Protein AF-0000000066019952 (afdb_homodimer)

Radius of gyration: 29.84 Å; Cα contacts (8 Å, |Δi|>4): 2254; chains: 2; bounding box: 60×92×71 Å

pLDDT: mean 93.4, std 7.54, range [57.66, 98.94]

Organism: Eubacterium limosum (NCBI:txid1736)

Structure (mmCIF, N/CA/C/O backbone):
data_AF-0000000066019952-model_v1
#
loop_
_entity.id
_entity.type
_entity.pdbx_description
1 polymer 'Proline betaine:corrinoid methyltransferase'
#
loop_
_atom_site.group_PDB
_atom_site.id
_atom_site.type_symbol
_atom_site.label_atom_id
_atom_site.label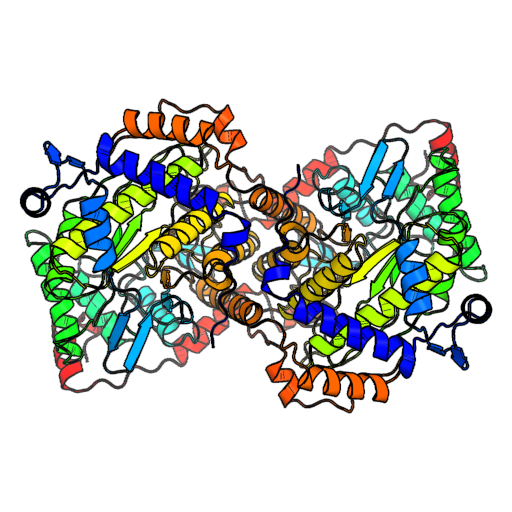_alt_id
_atom_site.label_comp_id
_atom_site.label_asym_id
_atom_site.label_entity_id
_atom_site.label_seq_id
_atom_site.pdbx_PDB_ins_code
_atom_site.Cartn_x
_atom_site.Cartn_y
_atom_site.Cartn_z
_atom_site.occupancy
_atom_site.B_iso_or_equiv
_atom_site.auth_seq_id
_atom_site.auth_comp_id
_atom_site.auth_asym_id
_atom_site.auth_atom_id
_atom_site.pdbx_PDB_model_num
ATOM 1 N N . MET A 1 1 ? 21.922 -4.77 -3.721 1 79 1 MET A N 1
ATOM 2 C CA . MET A 1 1 ? 21.375 -5.801 -2.84 1 79 1 MET A CA 1
ATOM 3 C C . MET A 1 1 ? 19.922 -5.516 -2.492 1 79 1 MET A C 1
ATOM 5 O O . MET A 1 1 ? 19.547 -4.371 -2.229 1 79 1 MET A O 1
ATOM 9 N N . TYR A 1 2 ? 19.047 -6.512 -2.641 1 90.12 2 TYR A N 1
ATOM 10 C CA . TYR A 1 2 ? 17.641 -6.367 -2.289 1 90.12 2 TYR A CA 1
ATOM 11 C C . TYR A 1 2 ? 17.453 -6.402 -0.777 1 90.12 2 TYR A C 1
ATOM 13 O O . TYR A 1 2 ? 17.969 -7.293 -0.099 1 90.12 2 TYR A O 1
ATOM 21 N N . VAL A 1 3 ? 16.766 -5.434 -0.29 1 92.62 3 VAL A N 1
ATOM 22 C CA . VAL A 1 3 ? 16.562 -5.352 1.153 1 92.62 3 VAL A CA 1
ATOM 23 C C . VAL A 1 3 ? 15.367 -6.203 1.562 1 92.62 3 VAL A C 1
ATOM 25 O O . VAL A 1 3 ? 14.273 -6.035 1.022 1 92.62 3 VAL A O 1
ATOM 28 N N . ASN A 1 4 ? 15.594 -7.074 2.48 1 92.88 4 ASN A N 1
ATOM 29 C CA . ASN A 1 4 ? 14.5 -7.898 2.986 1 92.88 4 ASN A CA 1
ATOM 30 C C . ASN A 1 4 ? 13.758 -7.207 4.125 1 92.88 4 ASN A C 1
ATOM 32 O O . ASN A 1 4 ? 14.109 -7.367 5.293 1 92.88 4 ASN A O 1
ATOM 36 N N . ARG A 1 5 ? 12.68 -6.602 3.85 1 93.44 5 ARG A N 1
ATOM 37 C CA . ARG A 1 5 ? 11.961 -5.801 4.836 1 93.44 5 ARG A CA 1
ATOM 38 C C . ARG A 1 5 ? 11.086 -6.68 5.723 1 93.44 5 ARG A C 1
ATOM 40 O O . ARG A 1 5 ? 10.891 -6.379 6.902 1 93.44 5 ARG A O 1
ATOM 47 N N . ARG A 1 6 ? 10.508 -7.766 5.145 1 94.25 6 ARG A N 1
ATOM 48 C CA . ARG A 1 6 ? 9.758 -8.789 5.867 1 94.25 6 ARG A CA 1
ATOM 49 C C . ARG A 1 6 ? 8.586 -8.172 6.629 1 94.25 6 ARG A C 1
ATOM 51 O O . ARG A 1 6 ? 8.43 -8.406 7.828 1 94.25 6 ARG A O 1
ATOM 58 N N . PHE A 1 7 ? 7.723 -7.434 5.945 1 95.38 7 PHE A N 1
ATOM 59 C CA . PHE A 1 7 ? 6.574 -6.773 6.551 1 95.38 7 PHE A CA 1
ATOM 60 C C . PHE A 1 7 ? 5.656 -7.789 7.223 1 95.38 7 PHE A C 1
ATOM 62 O O . PHE A 1 7 ? 4.926 -7.453 8.156 1 95.38 7 PHE A O 1
ATOM 69 N N . TYR A 1 8 ? 5.758 -9.039 6.836 1 94.19 8 TYR A N 1
ATOM 70 C CA . TYR A 1 8 ? 4.871 -10.055 7.395 1 94.19 8 TYR A CA 1
ATOM 71 C C . TYR A 1 8 ? 5.117 -10.227 8.891 1 94.19 8 TYR A C 1
ATOM 73 O O . TYR A 1 8 ? 4.203 -10.594 9.633 1 94.19 8 TYR A O 1
ATOM 81 N N . ASP A 1 9 ? 6.34 -9.883 9.383 1 94.69 9 ASP A N 1
ATOM 82 C CA . ASP A 1 9 ? 6.676 -10.008 10.797 1 94.69 9 ASP A CA 1
ATOM 83 C C . ASP A 1 9 ? 5.793 -9.102 11.648 1 94.69 9 ASP A C 1
ATOM 85 O O . ASP A 1 9 ? 5.676 -9.305 12.859 1 94.69 9 ASP A O 1
ATOM 89 N N . LYS A 1 10 ? 5.199 -8.172 11.016 1 94.5 10 LYS A N 1
ATOM 90 C CA . LYS A 1 10 ? 4.363 -7.219 11.742 1 94.5 10 LYS A CA 1
ATOM 91 C C . LYS A 1 10 ? 2.93 -7.727 11.859 1 94.5 10 LYS A C 1
ATOM 93 O O . LYS A 1 10 ? 2.145 -7.207 12.656 1 94.5 10 LYS A O 1
ATOM 98 N N . TYR A 1 11 ? 2.635 -8.789 11.141 1 94.81 11 TYR A N 1
ATOM 99 C CA . TYR A 1 11 ? 1.288 -9.352 11.172 1 94.81 11 TYR A CA 1
ATOM 100 C C . TYR A 1 11 ? 1.27 -10.688 11.906 1 94.81 11 TYR A C 1
ATOM 102 O O . TYR A 1 11 ? 0.249 -11.07 12.484 1 94.81 11 TYR A O 1
ATOM 110 N N . VAL A 1 12 ? 2.381 -11.352 11.797 1 96.44 12 VAL A N 1
ATOM 111 C CA . VAL A 1 12 ? 2.469 -12.688 12.375 1 96.44 12 VAL A CA 1
ATOM 112 C C . VAL A 1 12 ? 3.742 -12.805 13.211 1 96.44 12 VAL A C 1
ATOM 114 O O . VAL A 1 12 ? 4.848 -12.633 12.688 1 96.44 12 VAL A O 1
ATOM 117 N N . SER A 1 13 ? 3.6 -13.156 14.469 1 95.62 13 SER A N 1
ATOM 118 C CA . SER A 1 13 ? 4.746 -13.344 15.352 1 95.62 13 SER A CA 1
ATOM 119 C C . SER A 1 13 ? 5.34 -14.734 15.203 1 95.62 13 SER A C 1
ATOM 121 O O . SER A 1 13 ? 4.773 -15.586 14.516 1 95.62 13 SER A O 1
ATOM 123 N N . THR A 1 14 ? 6.492 -14.914 15.844 1 96.62 14 THR A N 1
ATOM 124 C CA . THR A 1 14 ? 7.109 -16.234 15.867 1 96.62 14 THR A CA 1
ATOM 125 C C . THR A 1 14 ? 6.172 -17.266 16.5 1 96.62 14 THR A C 1
ATOM 127 O O . THR A 1 14 ? 6.043 -18.391 16.016 1 96.62 14 THR A O 1
ATOM 130 N N . ARG A 1 15 ? 5.59 -16.828 17.562 1 97.44 15 ARG A N 1
ATOM 131 C CA . ARG A 1 15 ? 4.629 -17.703 18.234 1 97.44 15 ARG A CA 1
ATOM 132 C C . ARG A 1 15 ? 3.471 -18.047 17.297 1 97.44 15 ARG A C 1
ATOM 134 O O . ARG A 1 15 ? 3.012 -19.188 17.281 1 97.44 15 ARG A O 1
ATOM 141 N N . ASP A 1 16 ? 2.998 -17.031 16.594 1 98.12 16 ASP A N 1
ATOM 142 C CA . ASP A 1 16 ? 1.896 -17.25 15.664 1 98.12 16 ASP A CA 1
ATOM 143 C C . ASP A 1 16 ? 2.268 -18.281 14.602 1 98.12 16 ASP A C 1
ATOM 145 O O . ASP A 1 16 ? 1.482 -19.188 14.305 1 98.12 16 ASP A O 1
ATOM 149 N N . VAL A 1 17 ? 3.447 -18.188 14.039 1 98.31 17 VAL A N 1
ATOM 150 C CA . VAL A 1 17 ? 3.908 -19.078 12.977 1 98.31 17 VAL A CA 1
ATOM 151 C C . VAL A 1 17 ? 4.012 -20.5 13.508 1 98.31 17 VAL A C 1
ATOM 153 O O . VAL A 1 17 ? 3.633 -21.453 12.82 1 98.31 17 VAL A O 1
ATOM 156 N N . GLU A 1 18 ? 4.531 -20.641 14.648 1 98.5 18 GLU A N 1
ATOM 157 C CA . GLU A 1 18 ? 4.676 -21.953 15.266 1 98.5 18 GLU A CA 1
ATOM 158 C C . GLU A 1 18 ? 3.316 -22.609 15.508 1 98.5 18 GLU A C 1
ATOM 160 O O . GLU A 1 18 ? 3.152 -23.812 15.32 1 98.5 18 GLU A O 1
ATOM 165 N N . LEU A 1 19 ? 2.398 -21.766 15.922 1 98.75 19 LEU A N 1
ATOM 166 C CA . LEU A 1 19 ? 1.047 -22.281 16.125 1 98.75 19 LEU A CA 1
ATOM 167 C C . LEU A 1 19 ? 0.433 -22.734 14.812 1 98.75 19 LEU A C 1
ATOM 169 O O . LEU A 1 19 ? -0.191 -23.797 14.75 1 98.75 19 LEU A O 1
ATOM 173 N N . LEU A 1 20 ? 0.57 -21.922 13.82 1 98.75 20 LEU A N 1
ATOM 174 C CA . LEU A 1 20 ? 0.056 -22.266 12.5 1 98.75 20 LEU A CA 1
ATOM 175 C C . LEU A 1 20 ? 0.685 -23.547 11.992 1 98.75 20 LEU A C 1
ATOM 177 O O . LEU A 1 20 ? -0.005 -24.406 11.422 1 98.75 20 LEU A O 1
ATOM 181 N N . HIS A 1 21 ? 1.982 -23.703 12.18 1 98.75 21 HIS A N 1
ATOM 182 C CA . HIS A 1 21 ? 2.695 -24.922 11.805 1 98.75 21 HIS A CA 1
ATOM 183 C C . HIS A 1 21 ? 2.152 -26.141 12.547 1 98.75 21 HIS A C 1
ATOM 185 O O . HIS A 1 21 ? 1.901 -27.188 11.945 1 98.75 21 HIS A O 1
ATOM 191 N N . GLU A 1 22 ? 1.982 -25.953 13.82 1 98.75 22 GLU A N 1
ATOM 192 C CA . GLU A 1 22 ? 1.5 -27.047 14.656 1 98.75 22 GLU A CA 1
ATOM 193 C C . GLU A 1 22 ? 0.154 -27.578 14.164 1 98.75 22 GLU A C 1
ATOM 195 O O . GLU A 1 22 ? -0.044 -28.781 14.055 1 98.75 22 GLU A O 1
ATOM 200 N N . TYR A 1 23 ? -0.708 -26.688 13.906 1 98.81 23 TYR A N 1
ATOM 201 C CA . TYR A 1 23 ? -2.039 -27.109 13.492 1 98.81 23 TYR A CA 1
ATOM 202 C C . TYR A 1 23 ? -2.023 -27.625 12.055 1 98.81 23 TYR A C 1
ATOM 204 O O . TYR A 1 23 ? -2.84 -28.469 11.68 1 98.81 23 TYR A O 1
ATOM 212 N N . SER A 1 24 ? -1.112 -27.109 11.227 1 98.81 24 SER A N 1
ATOM 213 C CA . SER A 1 24 ? -0.929 -27.688 9.898 1 98.81 24 SER A CA 1
ATOM 214 C C . SER A 1 24 ? -0.481 -29.156 9.984 1 98.81 24 SER A C 1
ATOM 216 O O . SER A 1 24 ? -0.924 -29.984 9.195 1 98.81 24 SER A O 1
ATOM 218 N N . LEU A 1 25 ? 0.401 -29.422 10.922 1 98.75 25 LEU A N 1
ATOM 219 C CA . LEU A 1 25 ? 0.866 -30.781 11.148 1 98.75 25 LEU A CA 1
ATOM 220 C C . LEU A 1 25 ? -0.282 -31.688 11.586 1 98.75 25 LEU A C 1
ATOM 222 O O . LEU A 1 25 ? -0.362 -32.844 11.18 1 98.75 25 LEU A O 1
ATOM 226 N N . ARG A 1 26 ? -1.088 -31.141 12.445 1 98.81 26 ARG A N 1
ATOM 227 C CA . ARG A 1 26 ? -2.25 -31.906 12.883 1 98.81 26 ARG A CA 1
ATOM 228 C C . ARG A 1 26 ? -3.16 -32.25 11.711 1 98.81 26 ARG A C 1
ATOM 230 O O . ARG A 1 26 ? -3.688 -33.344 11.633 1 98.81 26 ARG A O 1
ATOM 237 N N . VAL A 1 27 ? -3.371 -31.266 10.852 1 98.88 27 VAL A N 1
ATOM 238 C CA . VAL A 1 27 ? -4.188 -31.516 9.664 1 98.88 27 VAL A CA 1
ATOM 239 C C . VAL A 1 27 ? -3.559 -32.625 8.836 1 98.88 27 VAL A C 1
ATOM 241 O O . VAL A 1 27 ? -4.254 -33.562 8.398 1 98.88 27 VAL A O 1
ATOM 244 N N . LEU A 1 28 ? -2.26 -32.562 8.602 1 98.88 28 LEU A N 1
ATOM 245 C CA . LEU A 1 28 ? -1.554 -33.562 7.809 1 98.88 28 LEU A CA 1
ATOM 246 C C . LEU A 1 28 ? -1.688 -34.969 8.43 1 98.88 28 LEU A C 1
ATOM 248 O O . LEU A 1 28 ? -1.879 -35.938 7.715 1 98.88 28 LEU A O 1
ATOM 252 N N . LYS A 1 29 ? -1.641 -35 9.742 1 98.44 29 LYS A N 1
ATOM 253 C CA . LYS A 1 29 ? -1.577 -36.281 10.461 1 98.44 29 LYS A CA 1
ATOM 254 C C . LYS A 1 29 ? -2.973 -36.875 10.664 1 98.44 29 LYS A C 1
ATOM 256 O O . LYS A 1 29 ? -3.16 -38.094 10.578 1 98.44 29 LYS A O 1
ATOM 261 N N . GLU A 1 30 ? -3.906 -36 10.961 1 98.56 30 GLU A N 1
ATOM 262 C CA . GLU A 1 30 ? -5.195 -36.5 11.438 1 98.56 30 GLU A CA 1
ATOM 263 C C . GLU A 1 30 ? -6.246 -36.438 10.336 1 98.56 30 GLU A C 1
ATOM 265 O O . GLU A 1 30 ? -7.168 -37.25 10.305 1 98.56 30 GLU A O 1
ATOM 270 N N . VAL A 1 31 ? -6.195 -35.438 9.461 1 98.62 31 VAL A N 1
ATOM 271 C CA . VAL A 1 31 ? -7.176 -35.281 8.398 1 98.62 31 VAL A CA 1
ATOM 272 C C . VAL A 1 31 ? -6.637 -35.875 7.098 1 98.62 31 VAL A C 1
ATOM 274 O O . VAL A 1 31 ? -7.301 -36.688 6.461 1 98.62 31 VAL A O 1
ATOM 277 N N . GLY A 1 32 ? -5.434 -35.469 6.703 1 98.81 32 GLY A N 1
ATOM 278 C CA . GLY A 1 32 ? -4.789 -35.938 5.492 1 98.81 32 GLY A CA 1
ATOM 279 C C . GLY A 1 32 ? -5.152 -35.125 4.262 1 98.81 32 GLY A C 1
ATOM 280 O O . GLY A 1 32 ? -5.969 -34.219 4.34 1 98.81 32 GLY A O 1
ATOM 281 N N . VAL A 1 33 ? -4.535 -35.406 3.137 1 98.88 33 VAL A N 1
ATOM 282 C CA . VAL A 1 33 ? -4.73 -34.75 1.851 1 98.88 33 VAL A CA 1
ATOM 283 C C . VAL A 1 33 ? -5.039 -35.781 0.777 1 98.88 33 VAL A C 1
ATOM 285 O O . VAL A 1 33 ? -4.438 -36.844 0.753 1 98.88 33 VAL A O 1
ATOM 288 N N . SER A 1 34 ? -5.949 -35.438 -0.072 1 98.88 34 SER A N 1
ATOM 289 C CA . SER A 1 34 ? -6.363 -36.375 -1.124 1 98.88 34 SER A CA 1
ATOM 290 C C . SER A 1 34 ? -5.445 -36.25 -2.34 1 98.88 34 SER A C 1
ATOM 292 O O . SER A 1 34 ? -5.152 -35.156 -2.811 1 98.88 34 SER A O 1
ATOM 294 N N . PHE A 1 35 ? -4.965 -37.375 -2.82 1 98.81 35 PHE A N 1
ATOM 295 C CA . PHE A 1 35 ? -4.184 -37.469 -4.051 1 98.81 35 PHE A CA 1
ATOM 296 C C . PHE A 1 35 ? -4.863 -38.406 -5.047 1 98.81 35 PHE A C 1
ATOM 298 O O . PHE A 1 35 ? -4.969 -39.625 -4.809 1 98.81 35 PHE A O 1
ATOM 305 N N . ASP A 1 36 ? -5.25 -37.875 -6.18 1 97.88 36 ASP A N 1
ATOM 306 C CA . ASP A 1 36 ? -5.98 -38.656 -7.172 1 97.88 36 ASP A CA 1
ATOM 307 C C . ASP A 1 36 ? -5.035 -39.219 -8.227 1 97.88 36 ASP A C 1
ATOM 309 O O . ASP A 1 36 ? -5.219 -39 -9.422 1 97.88 36 ASP A O 1
ATOM 313 N N . CYS A 1 37 ? -4.109 -40.031 -7.836 1 97.38 37 CYS A N 1
ATOM 314 C CA . CYS A 1 37 ? -3.107 -40.656 -8.688 1 97.38 37 CYS A CA 1
ATOM 315 C C . CYS A 1 37 ? -2.512 -41.875 -8.008 1 97.38 37 CYS A C 1
ATOM 317 O O . CYS A 1 37 ? -1.819 -41.75 -6.992 1 97.38 37 CYS A O 1
ATOM 319 N N . GLU A 1 38 ? -2.682 -43.062 -8.57 1 97.56 38 GLU A N 1
ATOM 320 C CA . GLU A 1 38 ? -2.221 -44.312 -7.973 1 97.56 38 GLU A CA 1
ATOM 321 C C . GLU A 1 38 ? -0.707 -44.281 -7.777 1 97.56 38 GLU A C 1
ATOM 323 O O . GLU A 1 38 ? -0.204 -44.781 -6.766 1 97.56 38 GLU A O 1
ATOM 328 N N . GLU A 1 39 ? -0.055 -43.812 -8.727 1 97.62 39 GLU A N 1
ATOM 329 C CA . GLU A 1 39 ? 1.401 -43.781 -8.641 1 97.62 39 GLU A CA 1
ATOM 330 C C . GLU A 1 39 ? 1.859 -42.938 -7.453 1 97.62 39 GLU A C 1
ATOM 332 O O . GLU A 1 39 ? 2.785 -43.312 -6.734 1 97.62 39 GLU A O 1
ATOM 337 N N . ALA A 1 40 ? 1.232 -41.781 -7.234 1 98.5 40 ALA A N 1
ATOM 338 C CA . ALA A 1 40 ? 1.564 -40.938 -6.105 1 98.5 40 ALA A CA 1
ATOM 339 C C . ALA A 1 40 ? 1.289 -41.625 -4.781 1 98.5 40 ALA A C 1
ATOM 341 O O . ALA A 1 40 ? 2.086 -41.531 -3.844 1 98.5 40 ALA A O 1
ATOM 342 N N . LEU A 1 41 ? 0.15 -42.281 -4.73 1 98.69 41 LEU A N 1
ATOM 343 C CA . LEU A 1 41 ? -0.224 -43 -3.52 1 98.69 41 LEU A CA 1
ATOM 344 C C . LEU A 1 41 ? 0.806 -44.094 -3.186 1 98.69 41 LEU A C 1
ATOM 346 O O . LEU A 1 41 ? 1.164 -44.25 -2.02 1 98.69 41 LEU A O 1
ATOM 350 N N . GLU A 1 42 ? 1.245 -44.719 -4.199 1 98.5 42 GLU A N 1
ATOM 351 C CA . GLU A 1 42 ? 2.24 -45.781 -4 1 98.5 42 GLU A CA 1
ATOM 352 C C . GLU A 1 42 ? 3.562 -45.219 -3.504 1 98.5 42 GLU A C 1
ATOM 354 O O . GLU A 1 42 ? 4.246 -45.812 -2.684 1 98.5 42 GLU A O 1
ATOM 359 N N . ILE A 1 43 ? 3.932 -44.094 -4 1 98.44 43 ILE A N 1
ATOM 360 C CA . ILE A 1 43 ? 5.156 -43.406 -3.564 1 98.44 43 ILE A CA 1
ATOM 361 C C . ILE A 1 43 ? 5.059 -43.094 -2.078 1 98.44 43 ILE A C 1
ATOM 363 O O . ILE A 1 43 ? 5.98 -43.375 -1.311 1 98.44 43 ILE A O 1
ATOM 367 N N . PHE A 1 44 ? 3.938 -42.5 -1.66 1 98.62 44 PHE A N 1
ATOM 368 C CA . PHE A 1 44 ? 3.74 -42.156 -0.258 1 98.62 44 PHE A CA 1
ATOM 369 C C . PHE A 1 44 ? 3.801 -43.406 0.621 1 98.62 44 PHE A C 1
ATOM 371 O O . PHE A 1 44 ? 4.449 -43.406 1.67 1 98.62 44 PHE A O 1
ATOM 378 N N . LYS A 1 45 ? 3.131 -44.438 0.123 1 97.81 45 LYS A N 1
ATOM 379 C CA . LYS A 1 45 ? 3.078 -45.688 0.875 1 97.81 45 LYS A CA 1
ATOM 380 C C . LYS A 1 45 ? 4.473 -46.281 1.058 1 97.81 45 LYS A C 1
ATOM 382 O O . LYS A 1 45 ? 4.832 -46.719 2.154 1 97.81 45 LYS A O 1
ATOM 387 N N . LYS A 1 46 ? 5.176 -46.281 0.067 1 97.88 46 LYS A N 1
ATOM 388 C CA . LYS A 1 46 ? 6.527 -46.844 0.077 1 97.88 46 LYS A CA 1
ATOM 389 C C . LYS A 1 46 ? 7.414 -46.094 1.075 1 97.88 46 LYS A C 1
ATOM 391 O O . LYS A 1 46 ? 8.344 -46.688 1.633 1 97.88 46 LYS A O 1
ATOM 396 N N . HIS A 1 47 ? 7.152 -44.875 1.315 1 97.69 47 HIS A N 1
ATOM 397 C CA . HIS A 1 47 ? 8.016 -44.094 2.172 1 97.69 47 HIS A CA 1
ATOM 398 C C . HIS A 1 47 ? 7.418 -43.938 3.568 1 97.69 47 HIS A C 1
ATOM 400 O O . HIS A 1 47 ? 7.824 -43.062 4.332 1 97.69 47 HIS A O 1
ATOM 406 N N . GLY A 1 48 ? 6.316 -44.656 3.848 1 96.44 48 GLY A N 1
ATOM 407 C CA . GLY A 1 48 ? 5.883 -44.812 5.227 1 96.44 48 GLY A CA 1
ATOM 408 C C . GLY A 1 48 ? 4.684 -43.938 5.574 1 96.44 48 GLY A C 1
ATOM 409 O O . GLY A 1 48 ? 4.25 -43.906 6.73 1 96.44 48 GLY A O 1
ATOM 410 N N . ALA A 1 49 ? 4.172 -43.219 4.645 1 98.31 49 ALA A N 1
ATOM 411 C CA . ALA A 1 49 ? 2.957 -42.469 4.926 1 98.31 49 ALA A CA 1
ATOM 412 C C . ALA A 1 49 ? 1.749 -43.375 5.062 1 98.31 49 ALA A C 1
ATOM 414 O O . ALA A 1 49 ? 1.737 -44.5 4.516 1 98.31 49 ALA A O 1
ATOM 415 N N . THR A 1 50 ? 0.757 -42.969 5.828 1 98.25 50 THR A N 1
ATOM 416 C CA . THR A 1 50 ? -0.512 -43.688 5.895 1 98.25 50 THR A CA 1
ATOM 417 C C . THR A 1 50 ? -1.396 -43.344 4.703 1 98.25 50 THR A C 1
ATOM 419 O O . THR A 1 50 ? -1.693 -42.188 4.469 1 98.25 50 THR A O 1
ATOM 422 N N . VAL A 1 51 ? -1.757 -44.375 3.955 1 98.5 51 VAL A N 1
ATOM 423 C CA . VAL A 1 51 ? -2.604 -44.188 2.783 1 98.5 51 VAL A CA 1
ATOM 424 C C . VAL A 1 51 ? -3.926 -44.938 2.965 1 98.5 51 VAL A C 1
ATOM 426 O O . VAL A 1 51 ? -3.939 -46.156 3.125 1 98.5 51 VAL A O 1
ATOM 429 N N . GLU A 1 52 ? -5.008 -44.219 3.059 1 97.94 52 GLU A N 1
ATOM 430 C CA . GLU A 1 52 ? -6.367 -44.719 3.133 1 97.94 52 GLU A CA 1
ATOM 431 C C . GLU A 1 52 ? -7.199 -44.281 1.937 1 97.94 52 GLU A C 1
ATOM 433 O O . GLU A 1 52 ? -7.793 -43.188 1.961 1 97.94 52 GLU A O 1
ATOM 438 N N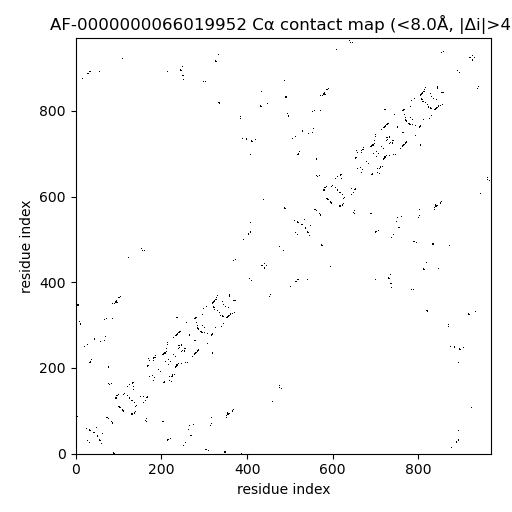 . GLY A 1 53 ? -7.371 -45.25 0.964 1 97.62 53 GLY A N 1
ATOM 439 C CA . GLY A 1 53 ? -7.949 -44.781 -0.29 1 97.62 53 GLY A CA 1
ATOM 440 C C . GLY A 1 53 ? -7.098 -43.75 -0.998 1 97.62 53 GLY A C 1
ATOM 441 O O . GLY A 1 53 ? -5.914 -43.969 -1.256 1 97.62 53 GLY A O 1
ATOM 442 N N . SER A 1 54 ? -7.68 -42.594 -1.234 1 98.38 54 SER A N 1
ATOM 443 C CA . SER A 1 54 ? -6.945 -41.531 -1.897 1 98.38 54 SER A CA 1
ATOM 444 C C . SER A 1 54 ? -6.359 -40.531 -0.885 1 98.38 54 SER A C 1
ATOM 446 O O . SER A 1 54 ? -5.719 -39.562 -1.263 1 98.38 54 SER A O 1
ATOM 448 N N . ILE A 1 55 ? -6.605 -40.781 0.394 1 98.81 55 ILE A N 1
ATOM 449 C CA . ILE A 1 55 ? -6.195 -39.844 1.439 1 98.81 55 ILE A CA 1
ATOM 450 C C . ILE A 1 55 ? -4.82 -40.25 1.977 1 98.81 55 ILE A C 1
ATOM 452 O O . ILE A 1 55 ? -4.613 -41.406 2.373 1 98.81 55 ILE A O 1
ATOM 456 N N . VAL A 1 56 ? -3.914 -39.375 1.967 1 98.88 56 VAL A N 1
ATOM 457 C CA . VAL A 1 56 ? -2.564 -39.594 2.479 1 98.88 56 VAL A CA 1
ATOM 458 C C . VAL A 1 56 ? -2.367 -38.812 3.768 1 98.88 56 VAL A C 1
ATOM 460 O O . VAL A 1 56 ? -2.588 -37.594 3.795 1 98.88 56 VAL A O 1
ATOM 463 N N . LYS A 1 57 ? -1.999 -39.375 4.832 1 98.81 57 LYS A N 1
ATOM 464 C CA . LYS A 1 57 ? -1.611 -38.719 6.078 1 98.81 57 LYS A CA 1
ATOM 465 C C . LYS A 1 57 ? -0.094 -38.719 6.246 1 98.81 57 LYS A C 1
ATOM 467 O O . LYS A 1 57 ? 0.563 -39.719 6.039 1 98.81 57 LYS A O 1
ATOM 472 N N . ILE A 1 58 ? 0.444 -37.594 6.543 1 98.75 58 ILE A N 1
ATOM 473 C CA . ILE A 1 58 ? 1.886 -37.375 6.613 1 98.75 58 ILE A CA 1
ATOM 474 C C . ILE A 1 58 ? 2.283 -37 8.031 1 98.75 58 ILE A C 1
ATOM 476 O O . ILE A 1 58 ? 1.71 -36.094 8.617 1 98.75 58 ILE A O 1
ATOM 480 N N . ASP A 1 59 ? 3.24 -37.688 8.617 1 98 59 ASP A N 1
ATOM 481 C CA . ASP A 1 59 ? 3.695 -37.312 9.953 1 98 59 ASP A CA 1
ATOM 482 C C . ASP A 1 59 ? 4.855 -36.344 9.898 1 98 59 ASP A C 1
ATOM 484 O O . ASP A 1 59 ? 5.324 -35.969 8.812 1 98 59 ASP A O 1
ATOM 488 N N . GLU A 1 60 ? 5.25 -35.938 10.984 1 98.25 60 GLU A N 1
ATOM 489 C CA . GLU A 1 60 ? 6.234 -34.875 11.086 1 98.25 60 GLU A CA 1
ATOM 490 C C . GLU A 1 60 ? 7.602 -35.312 10.578 1 98.25 60 GLU A C 1
ATOM 492 O O . GLU A 1 60 ? 8.344 -34.531 9.992 1 98.25 60 GLU A O 1
ATOM 497 N N . ASP A 1 61 ? 7.926 -36.531 10.797 1 98.19 61 ASP A N 1
ATOM 498 C CA . ASP A 1 61 ? 9.227 -37.031 10.367 1 98.19 61 ASP A CA 1
ATOM 499 C C . ASP A 1 61 ? 9.352 -37.031 8.852 1 98.19 61 ASP A C 1
ATOM 501 O O . ASP A 1 61 ? 10.383 -36.594 8.312 1 98.19 61 ASP A O 1
ATOM 505 N N . LEU A 1 62 ? 8.352 -37.531 8.219 1 98.31 62 LEU A N 1
ATOM 506 C CA . LEU A 1 62 ? 8.359 -37.531 6.762 1 98.31 62 LEU A CA 1
ATOM 507 C C . LEU A 1 62 ? 8.406 -36.094 6.211 1 98.31 62 LEU A C 1
ATOM 509 O O . LEU A 1 62 ? 9.094 -35.844 5.223 1 98.31 62 LEU A O 1
ATOM 513 N N . LEU A 1 63 ? 7.629 -35.219 6.77 1 98.62 63 LEU A N 1
ATOM 514 C CA . LEU A 1 63 ? 7.676 -33.812 6.371 1 98.62 63 LEU A CA 1
ATOM 515 C C . LEU A 1 63 ? 9.078 -33.25 6.551 1 98.62 63 LEU A C 1
ATOM 517 O O . LEU A 1 63 ? 9.602 -32.562 5.656 1 98.62 63 LEU A O 1
ATOM 521 N N . ASN A 1 64 ? 9.711 -33.469 7.691 1 98.38 64 ASN A N 1
ATOM 522 C CA . ASN A 1 64 ? 11.039 -32.969 7.977 1 98.38 64 ASN A CA 1
ATOM 523 C C . ASN A 1 64 ? 12.078 -33.5 6.992 1 98.38 64 ASN A C 1
ATOM 525 O O . ASN A 1 64 ? 12.984 -32.75 6.586 1 98.38 64 ASN A O 1
ATOM 529 N N . GLN A 1 65 ? 11.938 -34.75 6.672 1 98 65 GLN A N 1
ATOM 530 C CA . GLN A 1 65 ? 12.836 -35.312 5.684 1 98 65 GLN A CA 1
ATOM 531 C C . GLN A 1 65 ? 12.719 -34.594 4.34 1 98 65 GLN A C 1
ATOM 533 O O . GLN A 1 65 ? 13.734 -34.312 3.697 1 98 65 GLN A O 1
ATOM 538 N N . ALA A 1 66 ? 11.516 -34.375 3.934 1 98.31 66 ALA A N 1
ATOM 539 C CA . ALA A 1 66 ? 11.273 -33.656 2.68 1 98.31 66 ALA A CA 1
ATOM 540 C C . ALA A 1 66 ? 11.836 -32.25 2.732 1 98.31 66 ALA A C 1
ATOM 542 O O . ALA A 1 66 ? 12.453 -31.781 1.774 1 98.31 66 ALA A O 1
ATOM 543 N N . LEU A 1 67 ? 11.602 -31.516 3.832 1 98.44 67 LEU A N 1
ATOM 544 C CA . LEU A 1 67 ? 12.039 -30.141 3.982 1 98.44 67 LEU A CA 1
ATOM 545 C C . LEU A 1 67 ? 13.562 -30.047 4.012 1 98.44 67 LEU A C 1
ATOM 547 O O . LEU A 1 67 ? 14.141 -29.047 3.584 1 98.44 67 LEU A O 1
ATOM 551 N N . GLU A 1 68 ? 14.203 -31.094 4.484 1 98.12 68 GLU A N 1
ATOM 552 C CA . GLU A 1 68 ? 15.664 -31.125 4.543 1 98.12 68 GLU A CA 1
ATOM 553 C C . GLU A 1 68 ? 16.266 -31.188 3.145 1 98.12 68 GLU A C 1
ATOM 555 O O . GLU A 1 68 ? 17.344 -30.625 2.91 1 98.12 68 GLU A O 1
ATOM 560 N N . THR A 1 69 ? 15.57 -31.797 2.238 1 98.44 69 THR A N 1
ATOM 561 C CA . THR A 1 69 ? 16.125 -31.984 0.905 1 98.44 69 THR A CA 1
ATOM 562 C C . THR A 1 69 ? 15.727 -30.828 -0.012 1 98.44 69 THR A C 1
ATOM 564 O O . THR A 1 69 ? 16.391 -30.578 -1.022 1 98.44 69 THR A O 1
ATOM 567 N N . ALA A 1 70 ? 14.633 -30.141 0.258 1 98.38 70 ALA A N 1
ATOM 568 C CA . ALA A 1 70 ? 14.148 -29.062 -0.595 1 98.38 70 ALA A CA 1
ATOM 569 C C . ALA A 1 70 ? 15.109 -27.891 -0.596 1 98.38 70 ALA A C 1
ATOM 571 O O . ALA A 1 70 ? 15.438 -27.344 0.462 1 98.38 70 ALA A O 1
ATOM 572 N N . PRO A 1 71 ? 15.531 -27.453 -1.755 1 98 71 PRO A N 1
ATOM 573 C CA . PRO A 1 71 ? 16.516 -26.375 -1.799 1 98 71 PRO A CA 1
ATOM 574 C C . PRO A 1 71 ? 15.93 -25.031 -1.376 1 98 71 PRO A C 1
ATOM 576 O O . PRO A 1 71 ? 14.773 -24.734 -1.687 1 98 71 PRO A O 1
ATOM 579 N N . LYS A 1 72 ? 16.812 -24.234 -0.804 1 97.44 72 LYS A N 1
ATOM 580 C CA . LYS A 1 72 ? 16.422 -22.906 -0.337 1 97.44 72 LYS A CA 1
ATOM 581 C C . LYS A 1 72 ? 16.453 -21.891 -1.476 1 97.44 72 LYS A C 1
ATOM 583 O O . LYS A 1 72 ? 15.812 -20.844 -1.393 1 97.44 72 LYS A O 1
ATOM 588 N N . THR A 1 73 ? 17.312 -22.125 -2.408 1 97.56 73 THR A N 1
ATOM 589 C CA . THR A 1 73 ? 17.453 -21.312 -3.619 1 97.56 73 THR A CA 1
ATOM 590 C C . THR A 1 73 ? 17.688 -22.219 -4.832 1 97.56 73 THR A C 1
ATOM 592 O O . THR A 1 73 ? 18.078 -23.375 -4.691 1 97.56 73 THR A O 1
ATOM 595 N N . PHE A 1 74 ? 17.328 -21.734 -6.016 1 98.06 74 PHE A N 1
ATOM 596 C CA . PHE A 1 74 ? 17.656 -22.453 -7.246 1 98.06 74 PHE A CA 1
ATOM 597 C C . PHE A 1 74 ? 17.719 -21.484 -8.43 1 98.06 74 PHE A C 1
ATOM 599 O O . PHE A 1 74 ? 17.5 -20.281 -8.273 1 98.06 74 PHE A O 1
ATOM 606 N N . THR A 1 75 ? 18.141 -21.953 -9.547 1 98.12 75 THR A N 1
ATOM 607 C CA . THR A 1 75 ? 18.375 -21.125 -10.734 1 98.12 75 THR A CA 1
ATOM 608 C C . THR A 1 75 ? 17.641 -21.719 -11.945 1 98.12 75 THR A C 1
ATOM 610 O O . THR A 1 75 ? 17.625 -22.922 -12.141 1 98.12 75 THR A O 1
ATOM 613 N N . ILE A 1 76 ? 17.016 -20.891 -12.68 1 98.06 76 ILE A N 1
ATOM 614 C CA . ILE A 1 76 ? 16.531 -21.25 -14.008 1 98.06 76 ILE A CA 1
ATOM 615 C C . ILE A 1 76 ? 17.531 -20.75 -15.062 1 98.06 76 ILE A C 1
ATOM 617 O O . ILE A 1 76 ? 17.938 -19.594 -15.039 1 98.06 76 ILE A O 1
ATOM 621 N N . THR A 1 77 ? 17.859 -21.656 -15.977 1 97.69 77 THR A N 1
ATOM 622 C CA . THR A 1 77 ? 18.906 -21.312 -16.938 1 97.69 77 THR A CA 1
ATOM 623 C C . THR A 1 77 ? 18.344 -21.359 -18.359 1 97.69 77 THR A C 1
ATOM 625 O O . THR A 1 77 ? 17.625 -22.281 -18.734 1 97.69 77 THR A O 1
ATOM 628 N N . THR A 1 78 ? 18.578 -20.297 -19.125 1 95.62 78 THR A N 1
ATOM 629 C CA . THR A 1 78 ? 18.312 -20.219 -20.547 1 95.62 78 THR A CA 1
ATOM 630 C C . THR A 1 78 ? 19.578 -19.828 -21.328 1 95.62 78 THR A C 1
ATOM 632 O O . THR A 1 78 ? 20.656 -19.734 -20.734 1 95.62 78 THR A O 1
ATOM 635 N N . SER A 1 79 ? 19.438 -19.688 -22.641 1 92.19 79 SER A N 1
ATOM 636 C CA . SER A 1 79 ? 20.562 -19.25 -23.453 1 92.19 79 SER A CA 1
ATOM 637 C C . SER A 1 79 ? 20.984 -17.828 -23.109 1 92.19 79 SER A C 1
ATOM 639 O O . SER A 1 79 ? 22.125 -17.438 -23.344 1 92.19 79 SER A O 1
ATOM 641 N N . ALA A 1 80 ? 20 -17.125 -22.531 1 91.75 80 ALA A N 1
ATOM 642 C CA . ALA A 1 80 ? 20.25 -15.727 -22.203 1 91.75 80 ALA A CA 1
ATOM 643 C C . ALA A 1 80 ? 20.938 -15.594 -20.859 1 91.75 80 ALA A C 1
ATOM 645 O O . ALA A 1 80 ? 21.484 -14.531 -20.531 1 91.75 80 ALA A O 1
ATOM 646 N N . GLY A 1 81 ? 20.953 -16.656 -20.062 1 95.06 81 GLY A N 1
ATOM 647 C CA . GLY A 1 81 ? 21.641 -16.578 -18.781 1 95.06 81 GLY A CA 1
ATOM 648 C C . GLY A 1 81 ? 20.875 -17.25 -17.656 1 95.06 81 GLY A C 1
ATOM 649 O O . GLY A 1 81 ? 20.016 -18.094 -17.891 1 95.06 81 GLY A O 1
ATOM 650 N N . GLU A 1 82 ? 21.312 -16.875 -16.406 1 97.56 82 GLU A N 1
ATOM 651 C CA . GLU A 1 82 ? 20.781 -17.516 -15.203 1 97.56 82 GLU A CA 1
ATOM 652 C C . GLU A 1 82 ? 19.828 -16.578 -14.445 1 97.56 82 GLU A C 1
ATOM 654 O O . GLU A 1 82 ? 20.094 -15.383 -14.352 1 97.56 82 GLU A O 1
ATOM 659 N N . THR A 1 83 ? 18.75 -17.047 -14.023 1 97.75 83 THR A N 1
ATOM 660 C CA . THR A 1 83 ? 17.812 -16.359 -13.148 1 97.75 83 THR A CA 1
ATOM 661 C C . THR A 1 83 ? 17.719 -17.047 -11.789 1 97.75 83 THR A C 1
ATOM 663 O O . THR A 1 83 ? 17.172 -18.141 -11.68 1 97.75 83 THR A O 1
ATOM 666 N N . LYS A 1 84 ? 18.203 -16.406 -10.742 1 97.25 84 LYS A N 1
ATOM 667 C CA . LYS A 1 84 ? 18.281 -17 -9.406 1 97.25 84 LYS A CA 1
ATOM 668 C C . LYS A 1 84 ? 17.031 -16.656 -8.594 1 97.25 84 LYS A C 1
ATOM 670 O O . LYS A 1 84 ? 16.594 -15.508 -8.57 1 97.25 84 LYS A O 1
ATOM 675 N N . ILE A 1 85 ? 16.453 -17.609 -7.949 1 97.88 85 ILE A N 1
ATOM 676 C CA . ILE A 1 85 ? 15.242 -17.453 -7.148 1 97.88 85 ILE A CA 1
ATOM 677 C C . ILE A 1 85 ? 15.523 -17.859 -5.707 1 97.88 85 ILE A C 1
ATOM 679 O O . ILE A 1 85 ? 16.109 -18.922 -5.457 1 97.88 85 ILE A O 1
ATOM 683 N N . GLY A 1 86 ? 15.156 -17 -4.781 1 96.56 86 GLY A N 1
ATOM 684 C CA . GLY A 1 86 ? 15.352 -17.219 -3.359 1 96.56 86 GLY A CA 1
ATOM 685 C C . GLY A 1 86 ? 15.344 -15.953 -2.541 1 96.56 86 GLY A C 1
ATOM 686 O O . GLY A 1 86 ? 15.328 -14.852 -3.096 1 96.56 86 GLY A O 1
ATOM 687 N N . GLU A 1 87 ? 15.422 -16.078 -1.243 1 93.44 87 GLU A N 1
ATOM 688 C CA . GLU A 1 87 ? 15.203 -14.984 -0.296 1 93.44 87 GLU A CA 1
ATOM 689 C C . GLU A 1 87 ? 16.219 -13.859 -0.51 1 93.44 87 GLU A C 1
ATOM 691 O O . GLU A 1 87 ? 15.891 -12.688 -0.308 1 93.44 87 GLU A O 1
ATOM 696 N N . ARG A 1 88 ? 17.391 -14.188 -0.937 1 92.94 88 ARG A N 1
ATOM 697 C CA . ARG A 1 88 ? 18.469 -13.195 -1.025 1 92.94 88 ARG A CA 1
ATOM 698 C C . ARG A 1 88 ? 18.297 -12.312 -2.256 1 92.94 88 ARG A C 1
ATOM 700 O O . ARG A 1 88 ? 18.922 -11.25 -2.355 1 92.94 88 ARG A O 1
ATOM 707 N N . TYR A 1 89 ? 17.422 -12.742 -3.137 1 96.19 89 TYR A N 1
ATOM 708 C CA . TYR A 1 89 ? 17.312 -12.062 -4.422 1 96.19 89 TYR A CA 1
ATOM 709 C C . TYR A 1 89 ? 16.031 -11.242 -4.508 1 96.19 89 TYR A C 1
ATOM 711 O O . TYR A 1 89 ? 15.102 -11.453 -3.73 1 96.19 89 TYR A O 1
ATOM 719 N N . LYS A 1 90 ? 16.062 -10.25 -5.445 1 96.44 90 LYS A N 1
ATOM 720 C CA . LYS A 1 90 ? 14.82 -9.562 -5.801 1 96.44 90 LYS A CA 1
ATOM 721 C C . LYS A 1 90 ? 13.758 -10.555 -6.273 1 96.44 90 LYS A C 1
ATOM 723 O O . LYS A 1 90 ? 14.07 -11.516 -6.977 1 96.44 90 LYS A O 1
ATOM 728 N N . PRO A 1 91 ? 12.531 -10.32 -5.863 1 97.5 91 PRO A N 1
ATOM 729 C CA . PRO A 1 91 ? 11.477 -11.203 -6.379 1 97.5 91 PRO A CA 1
ATOM 730 C C . PRO A 1 91 ? 11.461 -11.266 -7.906 1 97.5 91 PRO A C 1
ATOM 732 O O . PRO A 1 91 ? 11.648 -10.242 -8.57 1 97.5 91 PRO A O 1
ATOM 735 N N . LYS A 1 92 ? 11.266 -12.453 -8.383 1 98 92 LYS A N 1
ATOM 736 C CA . LYS A 1 92 ? 11.094 -12.609 -9.828 1 98 92 LYS A CA 1
ATOM 737 C C . LYS A 1 92 ? 9.617 -12.547 -10.211 1 98 92 LYS A C 1
ATOM 739 O O . LYS A 1 92 ? 8.742 -12.906 -9.414 1 98 92 LYS A O 1
ATOM 744 N N . THR A 1 93 ? 9.352 -12.039 -11.422 1 97.5 93 THR A N 1
ATOM 745 C CA . THR A 1 93 ? 7.984 -11.688 -11.781 1 97.5 93 THR A CA 1
ATOM 746 C C . THR A 1 93 ? 7.605 -12.281 -13.133 1 97.5 93 THR A C 1
ATOM 748 O O . THR A 1 93 ? 8.469 -12.484 -13.992 1 97.5 93 THR A O 1
ATOM 751 N N . VAL A 1 94 ? 6.348 -12.625 -13.266 1 96 94 VAL A N 1
ATOM 752 C CA . VAL A 1 94 ? 5.793 -13.023 -14.555 1 96 94 VAL A CA 1
ATOM 753 C C . VAL A 1 94 ? 4.422 -12.375 -14.75 1 96 94 VAL A C 1
ATOM 755 O O . VAL A 1 94 ? 3.672 -12.195 -13.789 1 96 94 VAL A O 1
ATOM 758 N N . GLY A 1 95 ? 4.094 -11.953 -15.906 1 91.75 95 GLY A N 1
ATOM 759 C CA . GLY A 1 95 ? 2.883 -11.203 -16.219 1 91.75 95 GLY A CA 1
ATOM 760 C C . GLY A 1 95 ? 1.626 -12.055 -16.125 1 91.75 95 GLY A C 1
ATOM 761 O O . GLY A 1 95 ? 1.562 -13 -15.352 1 91.75 95 GLY A O 1
ATOM 762 N N . CYS A 1 96 ? 0.633 -11.664 -16.828 1 87.31 96 CYS A N 1
ATOM 763 C CA . CYS A 1 96 ? -0.717 -12.211 -16.766 1 87.31 96 CYS A CA 1
ATOM 764 C C . CYS A 1 96 ? -0.733 -13.664 -17.234 1 87.31 96 CYS A C 1
ATOM 766 O O . CYS A 1 96 ? -0.077 -14.016 -18.219 1 87.31 96 CYS A O 1
ATOM 768 N N . TYR A 1 97 ? -1.497 -14.344 -16.469 1 83.69 97 TYR A N 1
ATOM 769 C CA . TYR A 1 97 ? -1.684 -15.766 -16.75 1 83.69 97 TYR A CA 1
ATOM 770 C C . TYR A 1 97 ? -3.158 -16.141 -16.703 1 83.69 97 TYR A C 1
ATOM 772 O O . TYR A 1 97 ? -3.77 -16.141 -15.633 1 83.69 97 TYR A O 1
ATOM 780 N N . GLY A 1 98 ? -3.725 -16.266 -18 1 77.31 98 GLY A N 1
ATOM 781 C CA . GLY A 1 98 ? -4.902 -17.109 -17.844 1 77.31 98 GLY A CA 1
ATOM 782 C C . GLY A 1 98 ? -6.195 -16.375 -18.141 1 77.31 98 GLY A C 1
ATOM 783 O O . GLY A 1 98 ? -7.246 -17 -18.312 1 77.31 98 GLY A O 1
ATOM 784 N N . PRO A 1 99 ? -6.285 -15.008 -18.156 1 84.38 99 PRO A N 1
ATOM 785 C CA . PRO A 1 99 ? -7.617 -14.422 -18.312 1 84.38 99 PRO A CA 1
ATOM 786 C C . PRO A 1 99 ? -8.297 -14.844 -19.609 1 84.38 99 PRO A C 1
ATOM 788 O O . PRO A 1 99 ? -7.676 -14.805 -20.672 1 84.38 99 PRO A O 1
ATOM 791 N N . PRO A 1 100 ? -9.57 -15.211 -19.484 1 83.62 100 PRO A N 1
ATOM 792 C CA . PRO A 1 100 ? -10.289 -15.656 -20.672 1 83.62 100 PRO A CA 1
ATOM 793 C C . PRO A 1 100 ? -10.75 -14.492 -21.547 1 83.62 100 PRO A C 1
ATOM 795 O O . PRO A 1 100 ? -11.039 -14.688 -22.734 1 83.62 100 PRO A O 1
ATOM 798 N N . LYS A 1 101 ? -10.938 -13.352 -20.922 1 88.88 101 LYS A N 1
ATOM 799 C CA . LYS A 1 101 ? -11.391 -12.164 -21.656 1 88.88 101 LYS A CA 1
ATOM 800 C C . LYS A 1 101 ? -10.414 -11.008 -21.484 1 88.88 101 LYS A C 1
ATOM 802 O O . LYS A 1 101 ? -9.523 -11.062 -20.625 1 88.88 101 LYS A O 1
ATOM 807 N N . PHE A 1 102 ? -10.688 -10.055 -22.391 1 88.5 102 PHE A N 1
ATOM 808 C CA . PHE A 1 102 ? -9.82 -8.891 -22.406 1 88.5 102 PHE A CA 1
ATOM 809 C C . PHE A 1 102 ? -10.633 -7.602 -22.438 1 88.5 102 PHE A C 1
ATOM 811 O O . PHE A 1 102 ? -11.648 -7.523 -23.141 1 88.5 102 PHE A O 1
ATOM 818 N N . LEU A 1 103 ? -10.195 -6.668 -21.609 1 90.06 103 LEU A N 1
ATOM 819 C CA . LEU A 1 103 ? -10.695 -5.301 -21.719 1 90.06 103 LEU A CA 1
ATOM 820 C C . LEU A 1 103 ? -9.859 -4.5 -22.703 1 90.06 103 LEU A C 1
ATOM 822 O O . LEU A 1 103 ? -8.633 -4.422 -22.578 1 90.06 103 LEU A O 1
ATOM 826 N N . PHE A 1 104 ? -10.586 -3.891 -23.609 1 86 104 PHE A N 1
ATOM 827 C CA . PHE A 1 104 ? -9.883 -3.092 -24.609 1 86 104 PHE A CA 1
ATOM 828 C C . PHE A 1 104 ? -10.109 -1.604 -24.375 1 86 104 PHE A C 1
ATOM 830 O O . PHE A 1 104 ? -10.898 -1.224 -23.5 1 86 104 PHE A O 1
ATOM 837 N N . GLU A 1 105 ? -9.32 -0.731 -25.062 1 77.06 105 GLU A N 1
ATOM 838 C CA . GLU A 1 105 ? -9.258 0.711 -24.844 1 77.06 105 GLU A CA 1
ATOM 839 C C . GLU A 1 105 ? -10.625 1.356 -25.016 1 77.06 105 GLU A C 1
ATOM 841 O O . GLU A 1 105 ? -10.938 2.35 -24.344 1 77.06 105 GLU A O 1
ATOM 846 N N . ASP A 1 106 ? -11.469 0.852 -25.797 1 82.19 106 ASP A N 1
ATOM 847 C CA . ASP A 1 106 ? -12.789 1.418 -26.047 1 82.19 106 ASP A CA 1
ATOM 848 C C . ASP A 1 106 ? -13.812 0.882 -25.047 1 82.19 106 ASP A C 1
ATOM 850 O O . ASP A 1 106 ? -15.023 1.048 -25.234 1 82.19 106 ASP A O 1
ATOM 854 N N . ASP A 1 107 ? -13.352 0.168 -23.984 1 87.38 107 ASP A N 1
ATOM 855 C CA . ASP A 1 107 ? -14.141 -0.391 -22.891 1 87.38 107 ASP A CA 1
ATOM 856 C C . ASP A 1 107 ? -15.016 -1.544 -23.375 1 87.38 107 ASP A C 1
ATOM 858 O O . ASP A 1 107 ? -16.062 -1.826 -22.781 1 87.38 107 ASP A O 1
ATOM 862 N N . GLU A 1 108 ? -14.57 -2.094 -24.469 1 90.12 108 GLU A N 1
ATOM 863 C CA . GLU A 1 108 ? -15.211 -3.33 -24.906 1 90.12 108 GLU A CA 1
ATOM 864 C C . GLU A 1 108 ? -14.5 -4.555 -24.328 1 90.12 108 GLU A C 1
ATOM 866 O O . GLU A 1 108 ? -13.281 -4.535 -24.141 1 90.12 108 GLU A O 1
ATOM 871 N N . TYR A 1 109 ? -15.328 -5.609 -24.094 1 90.88 109 TYR A N 1
ATOM 872 C CA . TYR A 1 109 ? -14.805 -6.875 -23.594 1 90.88 109 TYR A CA 1
ATOM 873 C C . TYR A 1 109 ? -14.977 -7.984 -24.625 1 90.88 109 TYR A C 1
ATOM 875 O O . TYR A 1 109 ? -16.062 -8.164 -25.172 1 90.88 109 TYR A O 1
ATOM 883 N N . ARG A 1 110 ? -13.898 -8.664 -24.906 1 88.81 110 ARG A N 1
ATOM 884 C CA . ARG A 1 110 ? -14.016 -9.836 -25.766 1 88.81 110 ARG A CA 1
ATOM 885 C C . ARG A 1 110 ? -12.914 -10.852 -25.469 1 88.81 110 ARG A C 1
ATOM 887 O O . ARG A 1 110 ? -11.992 -10.562 -24.703 1 88.81 110 ARG A O 1
ATOM 894 N N . VAL A 1 111 ? -13.07 -11.992 -26.016 1 87.75 111 VAL A N 1
ATOM 895 C CA . VAL A 1 111 ? -12.094 -13.055 -25.844 1 87.75 111 VAL A CA 1
ATOM 896 C C . VAL A 1 111 ? -10.789 -12.688 -26.531 1 87.75 111 VAL A C 1
ATOM 898 O O . VAL A 1 111 ? -10.805 -11.992 -27.562 1 87.75 111 VAL A O 1
ATOM 901 N N . ALA A 1 112 ? -9.734 -13.172 -25.984 1 83.75 112 ALA A N 1
ATOM 902 C CA . ALA A 1 112 ? -8.422 -12.906 -26.562 1 83.75 112 ALA A CA 1
ATOM 903 C C . ALA A 1 112 ? -8.164 -13.805 -27.766 1 83.75 112 ALA A C 1
ATOM 905 O O . ALA A 1 112 ? -8.742 -14.891 -27.875 1 83.75 112 ALA A O 1
ATOM 906 N N . LYS A 1 113 ? -7.398 -13.273 -28.641 1 85.56 113 LYS A N 1
ATOM 907 C CA . LYS A 1 113 ? -6.93 -14.016 -29.812 1 85.56 113 LYS A CA 1
ATOM 908 C C . LYS A 1 113 ? -5.414 -14.164 -29.797 1 85.56 113 LYS A C 1
ATOM 910 O O . LYS A 1 113 ? -4.734 -13.594 -28.938 1 85.56 113 LYS A O 1
ATOM 915 N N . LYS A 1 114 ? -4.941 -15.008 -30.734 1 87.56 114 LYS A N 1
ATOM 916 C CA . LYS A 1 114 ? -3.514 -15.297 -30.828 1 87.56 114 LYS A CA 1
ATOM 917 C C . LYS A 1 114 ? -2.701 -14.008 -30.906 1 87.56 114 LYS A C 1
ATOM 919 O O . LYS A 1 114 ? -1.692 -13.859 -30.203 1 87.56 114 LYS A O 1
ATOM 924 N N . ASP A 1 115 ? -3.186 -13.047 -31.688 1 88.88 115 ASP A N 1
ATOM 925 C CA . ASP A 1 115 ? -2.439 -11.805 -31.875 1 88.88 115 ASP A CA 1
ATOM 926 C C . ASP A 1 115 ? -2.389 -10.992 -30.578 1 88.88 115 ASP A C 1
ATOM 928 O O . ASP A 1 115 ? -1.414 -10.281 -30.328 1 88.88 115 ASP A O 1
ATOM 932 N N . ASP A 1 116 ? -3.428 -11.102 -29.812 1 87.5 116 ASP A N 1
ATOM 933 C CA . ASP A 1 116 ? -3.453 -10.43 -28.531 1 87.5 116 ASP A CA 1
ATOM 934 C C . ASP A 1 116 ? -2.426 -11.031 -27.578 1 87.5 116 ASP A C 1
ATOM 936 O O . ASP A 1 116 ? -1.787 -10.312 -26.797 1 87.5 116 ASP A O 1
ATOM 940 N N . MET A 1 117 ? -2.326 -12.328 -27.625 1 87.88 117 MET A N 1
ATOM 941 C CA . MET A 1 117 ? -1.342 -13.016 -26.797 1 87.88 117 MET A CA 1
ATOM 942 C C . MET A 1 117 ? 0.076 -12.617 -27.188 1 87.88 117 MET A C 1
ATOM 944 O O . MET A 1 117 ? 0.926 -12.391 -26.328 1 87.88 117 MET A O 1
ATOM 948 N N . VAL A 1 118 ? 0.328 -12.539 -28.5 1 91.31 118 VAL A N 1
ATOM 949 C CA . VAL A 1 118 ? 1.642 -12.148 -29 1 91.31 118 VAL A CA 1
ATOM 950 C C . VAL A 1 118 ? 1.979 -10.734 -28.547 1 91.31 118 VAL A C 1
ATOM 952 O O . VAL A 1 118 ? 3.111 -10.461 -28.141 1 91.31 118 VAL A O 1
ATOM 955 N N . LYS A 1 119 ? 0.972 -9.883 -28.656 1 92.31 119 LYS A N 1
ATOM 956 C CA . LYS A 1 119 ? 1.161 -8.516 -28.188 1 92.31 119 LYS A CA 1
ATOM 957 C C . LYS A 1 119 ? 1.556 -8.492 -26.703 1 92.31 119 LYS A C 1
ATOM 959 O O . LYS A 1 119 ? 2.434 -7.723 -26.312 1 92.31 119 LYS A O 1
ATOM 964 N N . PHE A 1 120 ? 0.983 -9.297 -25.969 1 92.38 120 PHE A N 1
ATOM 965 C CA . PHE A 1 120 ? 1.287 -9.367 -24.531 1 92.38 120 PHE A CA 1
ATOM 966 C C . PHE A 1 120 ? 2.682 -9.938 -24.312 1 92.38 120 PHE A C 1
ATOM 968 O O . PHE A 1 120 ? 3.391 -9.508 -23.391 1 92.38 120 PHE A O 1
ATOM 975 N N . LEU A 1 121 ? 3.086 -10.953 -25.047 1 93.44 121 LEU A N 1
ATOM 976 C CA . LEU A 1 121 ? 4.43 -11.508 -24.953 1 93.44 121 LEU A CA 1
ATOM 977 C C . LEU A 1 121 ? 5.48 -10.438 -25.234 1 93.44 121 LEU A C 1
ATOM 979 O O . LEU A 1 121 ? 6.5 -10.367 -24.547 1 93.44 121 LEU A O 1
ATOM 983 N N . LYS A 1 122 ? 5.172 -9.602 -26.219 1 96.12 122 LYS A N 1
ATOM 984 C CA . LYS A 1 122 ? 6.082 -8.5 -26.531 1 96.12 122 LYS A CA 1
ATOM 985 C C . LYS A 1 122 ? 6.191 -7.527 -25.375 1 96.12 122 LYS A C 1
ATOM 987 O O . LYS A 1 122 ? 7.281 -7.039 -25.062 1 96.12 122 LYS A O 1
ATOM 992 N N . LEU A 1 123 ? 5.066 -7.266 -24.75 1 96.38 123 LEU A N 1
ATOM 993 C CA . LEU A 1 123 ? 5.07 -6.367 -23.594 1 96.38 123 LEU A CA 1
ATOM 994 C C . LEU A 1 123 ? 5.879 -6.957 -22.453 1 96.38 123 LEU A C 1
ATOM 996 O O . LEU A 1 123 ? 6.664 -6.25 -21.812 1 96.38 123 LEU A O 1
ATOM 1000 N N . MET A 1 124 ? 5.723 -8.219 -22.172 1 96.31 124 MET A N 1
ATOM 1001 C CA . MET A 1 124 ? 6.488 -8.859 -21.109 1 96.31 124 MET A CA 1
ATOM 1002 C C . MET A 1 124 ? 7.977 -8.867 -21.438 1 96.31 124 MET A C 1
ATOM 1004 O O . MET A 1 124 ? 8.812 -8.609 -20.562 1 96.31 124 MET A O 1
ATOM 1008 N N . ASP A 1 125 ? 8.258 -9.125 -22.656 1 96.19 125 ASP A N 1
ATOM 1009 C CA . ASP A 1 125 ? 9.656 -9.203 -23.078 1 96.19 125 ASP A CA 1
ATOM 1010 C C . ASP A 1 125 ? 10.352 -7.852 -22.922 1 96.19 125 ASP A C 1
ATOM 1012 O O . ASP A 1 125 ? 11.5 -7.785 -22.484 1 96.19 125 ASP A O 1
ATOM 1016 N N . THR A 1 126 ? 9.68 -6.789 -23.266 1 96.88 126 THR A N 1
ATOM 1017 C CA . THR A 1 126 ? 10.289 -5.465 -23.281 1 96.88 126 THR A CA 1
ATOM 1018 C C . THR A 1 126 ? 10.234 -4.832 -21.906 1 96.88 126 THR A C 1
ATOM 1020 O O . THR A 1 126 ? 10.766 -3.736 -21.688 1 96.88 126 THR A O 1
ATOM 1023 N N . SER A 1 127 ? 9.648 -5.465 -20.969 1 97.19 127 SER A N 1
ATOM 1024 C CA . SER A 1 127 ? 9.477 -4.91 -19.641 1 97.19 127 SER A CA 1
ATOM 1025 C C . SER A 1 127 ? 10.758 -5.02 -18.812 1 97.19 127 SER A C 1
ATOM 1027 O O . SER A 1 127 ? 11.406 -6.066 -18.812 1 97.19 127 SER A O 1
ATOM 1029 N N . ASP A 1 128 ? 11.07 -3.977 -18.062 1 96.38 128 ASP A N 1
ATOM 1030 C CA . ASP A 1 128 ? 12.25 -3.98 -17.203 1 96.38 128 ASP A CA 1
ATOM 1031 C C . ASP A 1 128 ? 11.922 -4.547 -15.82 1 96.38 128 ASP A C 1
ATOM 1033 O O . ASP A 1 128 ? 12.812 -4.766 -15 1 96.38 128 ASP A O 1
ATOM 1037 N N . VAL A 1 129 ? 10.617 -4.824 -15.602 1 97.25 129 VAL A N 1
ATOM 1038 C CA . VAL A 1 129 ? 10.25 -5.336 -14.289 1 97.25 129 VAL A CA 1
ATOM 1039 C C . VAL A 1 129 ? 9.602 -6.711 -14.43 1 97.25 129 VAL A C 1
ATOM 1041 O O . VAL A 1 129 ? 9.047 -7.242 -13.469 1 97.25 129 VAL A O 1
ATOM 1044 N N . THR A 1 130 ? 9.555 -7.242 -15.594 1 97.38 130 THR A N 1
ATOM 1045 C CA . THR A 1 130 ? 9.109 -8.609 -15.828 1 97.38 130 THR A CA 1
ATOM 1046 C C . THR A 1 130 ? 10.289 -9.531 -16.094 1 97.38 130 THR A C 1
ATOM 1048 O O . THR A 1 130 ? 11.094 -9.281 -17 1 97.38 130 THR A O 1
ATOM 1051 N N . ASP A 1 131 ? 10.352 -10.578 -15.352 1 97.44 131 ASP A N 1
ATOM 1052 C CA . ASP A 1 131 ? 11.539 -11.43 -15.406 1 97.44 131 ASP A CA 1
ATOM 1053 C C . ASP A 1 131 ? 11.273 -12.672 -16.25 1 97.44 131 ASP A C 1
ATOM 1055 O O . ASP A 1 131 ? 12.203 -13.25 -16.812 1 97.44 131 ASP A O 1
ATOM 1059 N N . PHE A 1 132 ? 10.016 -13.125 -16.25 1 96.81 132 PHE A N 1
ATOM 1060 C CA . PHE A 1 132 ? 9.594 -14.32 -16.969 1 96.81 132 PHE A CA 1
ATOM 1061 C C . PHE A 1 132 ? 8.5 -13.992 -17.969 1 96.81 132 PHE A C 1
ATOM 1063 O O . PHE A 1 132 ? 7.812 -12.977 -17.844 1 96.81 132 PHE A O 1
ATOM 1070 N N . VAL A 1 133 ? 8.367 -14.828 -18.969 1 94.31 133 VAL A N 1
ATOM 1071 C CA . VAL A 1 133 ? 7.191 -14.805 -19.828 1 94.31 133 VAL A CA 1
ATOM 1072 C C . VAL A 1 133 ? 6.383 -16.078 -19.641 1 94.31 133 VAL A C 1
ATOM 1074 O O . VAL A 1 133 ? 6.852 -17.031 -19.016 1 94.31 133 VAL A O 1
ATOM 1077 N N . ASN A 1 134 ? 5.211 -16.031 -20.078 1 89.88 134 ASN A N 1
ATOM 1078 C CA . ASN A 1 134 ? 4.414 -17.25 -19.984 1 89.88 134 ASN A CA 1
ATOM 1079 C C . ASN A 1 134 ? 3.637 -17.5 -21.281 1 89.88 134 ASN A C 1
ATOM 1081 O O . ASN A 1 134 ? 3.32 -16.562 -22.016 1 89.88 134 ASN A O 1
ATOM 1085 N N . ASN A 1 135 ? 3.43 -18.812 -21.578 1 76.44 135 ASN A N 1
ATOM 1086 C CA . ASN A 1 135 ? 2.812 -19.234 -22.828 1 76.44 135 ASN A CA 1
ATOM 1087 C C . ASN A 1 135 ? 1.29 -19.172 -22.75 1 76.44 135 ASN A C 1
ATOM 1089 O O . ASN A 1 135 ? 0.603 -19.438 -23.75 1 76.44 135 ASN A O 1
ATOM 1093 N N . SER A 1 136 ? 0.777 -18.844 -21.531 1 74.31 136 SER A N 1
ATOM 1094 C CA . SER A 1 136 ? -0.667 -18.812 -21.328 1 74.31 136 SER A CA 1
ATOM 1095 C C . SER A 1 136 ? -1.113 -17.453 -20.797 1 74.31 136 SER A C 1
ATOM 1097 O O . SER A 1 136 ? -1.909 -17.391 -19.859 1 74.31 136 SER A O 1
ATOM 1099 N N . ALA A 1 137 ? -0.553 -16.5 -21.375 1 66.88 137 ALA A N 1
ATOM 1100 C CA . ALA A 1 137 ? -0.959 -15.164 -20.953 1 66.88 137 ALA A CA 1
ATOM 1101 C C . ALA A 1 137 ? -2.457 -14.953 -21.156 1 66.88 137 ALA A C 1
ATOM 1103 O O . ALA A 1 137 ? -3.111 -14.281 -20.359 1 66.88 137 ALA A O 1
ATOM 1104 N N . TYR A 1 138 ? -2.943 -15.602 -22.266 1 72.12 138 TYR A N 1
ATOM 1105 C CA . TYR A 1 138 ? -4.379 -15.562 -22.516 1 72.12 138 TYR A CA 1
ATOM 1106 C C . TYR A 1 138 ? -4.84 -16.844 -23.203 1 72.12 138 TYR A C 1
ATOM 1108 O O . TYR A 1 138 ? -4.039 -17.531 -23.844 1 72.12 138 TYR A O 1
ATOM 1116 N N . ASP A 1 139 ? -6.094 -17.031 -23 1 70.88 139 ASP A N 1
ATOM 1117 C CA . ASP A 1 139 ? -6.695 -18.125 -23.781 1 70.88 139 ASP A CA 1
ATOM 1118 C C . ASP A 1 139 ? -6.809 -17.734 -25.25 1 70.88 139 ASP A C 1
ATOM 1120 O O . ASP A 1 139 ? -7.078 -16.578 -25.578 1 70.88 139 ASP A O 1
ATOM 1124 N N . THR A 1 140 ? -6.391 -18.625 -26.203 1 76.06 140 THR A N 1
ATOM 1125 C CA . THR A 1 140 ? -6.414 -18.375 -27.641 1 76.06 140 THR A CA 1
ATOM 1126 C C . THR A 1 140 ? -7.34 -19.359 -28.344 1 76.06 140 THR A C 1
ATOM 1128 O O . THR A 1 140 ? -6.875 -20.312 -28.984 1 76.06 140 THR A O 1
ATOM 1131 N N . PRO A 1 141 ? -8.641 -18.953 -28.234 1 69.81 141 PRO A N 1
ATOM 1132 C CA . PRO A 1 141 ? -9.586 -19.906 -28.859 1 69.81 141 PRO A CA 1
ATOM 1133 C C . PRO A 1 141 ? -9.367 -20.062 -30.359 1 69.81 141 PRO A C 1
ATOM 1135 O O . PRO A 1 141 ? -9.875 -21 -30.953 1 69.81 141 PRO A O 1
ATOM 1138 N N . ASP A 1 142 ? -8.695 -19.172 -30.953 1 79.38 142 ASP A N 1
ATOM 1139 C CA . ASP A 1 142 ? -8.5 -19.188 -32.406 1 79.38 142 ASP A CA 1
ATOM 1140 C C . ASP A 1 142 ? -7.359 -20.141 -32.781 1 79.38 142 ASP A C 1
ATOM 1142 O O . ASP A 1 142 ? -7.105 -20.359 -33.969 1 79.38 142 ASP A O 1
ATOM 1146 N N . LEU A 1 143 ? -6.648 -20.594 -31.812 1 77.75 143 LEU A N 1
ATOM 1147 C CA . LEU A 1 143 ? -5.695 -21.672 -32.094 1 77.75 143 LEU A CA 1
ATOM 1148 C C . LEU A 1 143 ? -6.395 -23.031 -32.125 1 77.75 143 LEU A C 1
ATOM 1150 O O . LEU A 1 143 ? -7.305 -23.281 -31.328 1 77.75 143 LEU A O 1
ATOM 1154 N N . ASP A 1 144 ? -6.062 -23.75 -33.125 1 68.81 144 ASP A N 1
ATOM 1155 C CA . ASP A 1 144 ? -6.688 -25.062 -33.312 1 68.81 144 ASP A CA 1
ATOM 1156 C C . ASP A 1 144 ? -6.445 -25.953 -32.094 1 68.81 144 ASP A C 1
ATOM 1158 O O . ASP A 1 144 ? -5.34 -26.469 -31.891 1 68.81 144 ASP A O 1
ATOM 1162 N N . LYS A 1 145 ? -7.453 -26.047 -31.328 1 65.5 145 LYS A N 1
ATOM 1163 C CA . LYS A 1 145 ? -7.348 -26.781 -30.078 1 65.5 145 LYS A CA 1
ATOM 1164 C C . LYS A 1 145 ? -7.551 -28.281 -30.312 1 65.5 145 LYS A C 1
ATOM 1166 O O . LYS A 1 145 ? -7.43 -29.078 -29.375 1 65.5 145 LYS A O 1
ATOM 1171 N N . THR A 1 146 ? -7.961 -28.625 -31.484 1 60.53 146 THR A N 1
ATOM 1172 C CA . THR A 1 146 ? -8.227 -30.016 -31.797 1 60.53 146 THR A CA 1
ATOM 1173 C C . THR A 1 146 ? -6.926 -30.781 -32.031 1 60.53 146 THR A C 1
ATOM 1175 O O . THR A 1 146 ? -6.906 -32.031 -31.984 1 60.53 146 THR A O 1
ATOM 1178 N N . LYS A 1 147 ? -5.98 -29.922 -32.219 1 61.22 147 LYS A N 1
ATOM 1179 C CA . LYS A 1 147 ? -4.715 -30.609 -32.438 1 61.22 147 LYS A CA 1
ATOM 1180 C C . LYS A 1 147 ? -4.156 -31.188 -31.141 1 61.22 147 LYS A C 1
ATOM 1182 O O . LYS A 1 147 ? -4.422 -30.672 -30.062 1 61.22 147 LYS A O 1
ATOM 1187 N N . GLU A 1 148 ? -3.709 -32.344 -31.109 1 58.06 148 GLU A N 1
ATOM 1188 C CA . GLU A 1 148 ? -3.219 -33.156 -30 1 58.06 148 GLU A CA 1
ATOM 1189 C C . GLU A 1 148 ? -2.188 -32.375 -29.172 1 58.06 148 GLU A C 1
ATOM 1191 O O . GLU A 1 148 ? -1.915 -32.75 -28.031 1 58.06 148 GLU A O 1
ATOM 1196 N N . ASP A 1 149 ? -1.812 -31.234 -29.672 1 65.38 149 ASP A N 1
ATOM 1197 C CA . ASP A 1 149 ? -0.69 -30.625 -28.969 1 65.38 149 ASP A CA 1
ATOM 1198 C C . ASP A 1 149 ? -0.888 -29.109 -28.828 1 65.38 149 ASP A C 1
ATOM 1200 O O . ASP A 1 149 ? 0.03 -28.328 -29.094 1 65.38 149 ASP A O 1
ATOM 1204 N N . PHE A 1 150 ? -2.004 -28.719 -28.156 1 68.31 150 PHE A N 1
ATOM 1205 C CA . PHE A 1 150 ? -2.387 -27.312 -28.125 1 68.31 150 PHE A CA 1
ATOM 1206 C C . PHE A 1 150 ? -1.349 -26.484 -27.391 1 68.31 150 PHE A C 1
ATOM 1208 O O . PHE A 1 150 ? -1.092 -25.328 -27.75 1 68.31 150 PHE A O 1
ATOM 1215 N N . TYR A 1 151 ? -0.614 -27.016 -26.5 1 77.25 151 TYR A N 1
ATOM 1216 C CA . TYR A 1 151 ? 0.297 -26.219 -25.688 1 77.25 151 TYR A CA 1
ATOM 1217 C C . TYR A 1 151 ? 1.616 -25.984 -26.422 1 77.25 151 TYR A C 1
ATOM 1219 O O . TYR A 1 151 ? 2.297 -24.984 -26.172 1 77.25 151 TYR A O 1
ATOM 1227 N N . LEU A 1 152 ? 1.854 -26.906 -27.312 1 80.38 152 LEU A N 1
ATOM 1228 C CA . LEU A 1 152 ? 3.174 -26.828 -27.938 1 80.38 152 LEU A CA 1
ATOM 1229 C C . LEU A 1 152 ? 3.289 -25.594 -28.812 1 80.38 152 LEU A C 1
ATOM 1231 O O . LEU A 1 152 ? 4.312 -24.906 -28.797 1 80.38 152 LEU A O 1
ATOM 1235 N N . PRO A 1 153 ? 2.16 -25.234 -29.531 1 83.44 153 PRO A N 1
ATOM 1236 C CA . PRO A 1 153 ? 2.248 -23.984 -30.281 1 83.44 153 PRO A CA 1
ATOM 1237 C C . PRO A 1 153 ? 2.406 -22.766 -29.391 1 83.44 153 PRO A C 1
ATOM 1239 O O . PRO A 1 153 ? 3.121 -21.812 -29.734 1 83.44 153 PRO A O 1
ATOM 1242 N N . GLN A 1 154 ? 1.754 -22.766 -28.234 1 84.88 154 GLN A N 1
ATOM 1243 C CA . GLN A 1 154 ? 1.86 -21.641 -27.312 1 84.88 154 GLN A CA 1
ATOM 1244 C C . GLN A 1 154 ? 3.266 -21.547 -26.719 1 84.88 154 GLN A C 1
ATOM 1246 O O . GLN A 1 154 ? 3.805 -20.453 -26.562 1 84.88 154 GLN A O 1
ATOM 1251 N N . VAL A 1 155 ? 3.768 -22.719 -26.438 1 88.81 155 VAL A N 1
ATOM 1252 C CA . VAL A 1 155 ? 5.133 -22.781 -25.938 1 88.81 155 VAL A CA 1
ATOM 1253 C C . VAL A 1 155 ? 6.098 -22.234 -27 1 88.81 155 VAL A C 1
ATOM 1255 O O . VAL A 1 155 ? 6.98 -21.438 -26.688 1 88.81 155 VAL A O 1
ATOM 1258 N N . ALA A 1 156 ? 5.887 -22.688 -28.219 1 90.5 156 ALA A N 1
ATOM 1259 C CA . ALA A 1 156 ? 6.766 -22.266 -29.297 1 90.5 156 ALA A CA 1
ATOM 1260 C C . ALA A 1 156 ? 6.691 -20.766 -29.516 1 90.5 156 ALA A C 1
ATOM 1262 O O . ALA A 1 156 ? 7.711 -20.109 -29.766 1 90.5 156 ALA A O 1
ATOM 1263 N N . MET A 1 157 ? 5.543 -20.203 -29.438 1 90.69 157 MET A N 1
ATOM 1264 C CA . MET A 1 157 ? 5.383 -18.75 -29.594 1 90.69 157 MET A CA 1
ATOM 1265 C C . MET A 1 157 ? 6.078 -18 -28.469 1 90.69 157 MET A C 1
ATOM 1267 O O . MET A 1 157 ? 6.684 -16.953 -28.688 1 90.69 157 MET A O 1
ATOM 1271 N N . CYS A 1 158 ? 5.945 -18.531 -27.266 1 91.81 158 CYS A N 1
ATOM 1272 C CA . CYS A 1 158 ? 6.633 -17.938 -26.125 1 91.81 158 CYS A CA 1
ATOM 1273 C C . CYS A 1 158 ? 8.141 -17.891 -26.375 1 91.81 158 CYS A C 1
ATOM 1275 O O . CYS A 1 158 ? 8.773 -16.859 -26.125 1 91.81 158 CYS A O 1
ATOM 1277 N N . LEU A 1 159 ? 8.711 -18.969 -26.891 1 94.25 159 LEU A N 1
ATOM 1278 C CA . LEU A 1 159 ? 10.148 -19.078 -27.156 1 94.25 159 LEU A CA 1
ATOM 1279 C C . LEU A 1 159 ? 10.555 -18.203 -28.328 1 94.25 159 LEU A C 1
ATOM 1281 O O . LEU A 1 159 ? 11.68 -17.703 -28.375 1 94.25 159 LEU A O 1
ATOM 1285 N N . LYS A 1 160 ? 9.656 -18.016 -29.25 1 95.62 160 LYS A N 1
ATOM 1286 C CA . LYS A 1 160 ? 9.93 -17.188 -30.422 1 95.62 160 LYS A CA 1
ATOM 1287 C C . LYS A 1 160 ? 10.047 -15.719 -30.031 1 95.62 160 LYS A C 1
ATOM 1289 O O . LYS A 1 160 ? 10.922 -15.008 -30.547 1 95.62 160 LYS A O 1
ATOM 1294 N N . TYR A 1 161 ? 9.195 -15.266 -29.125 1 95.75 161 TYR A N 1
ATOM 1295 C CA . TYR A 1 161 ? 9.016 -13.828 -28.953 1 95.75 161 TYR A CA 1
ATOM 1296 C C . TYR A 1 161 ? 9.773 -13.328 -27.734 1 95.75 161 TYR A C 1
ATOM 1298 O O . TYR A 1 161 ? 9.75 -12.133 -27.422 1 95.75 161 TYR A O 1
ATOM 1306 N N . SER A 1 162 ? 10.492 -14.242 -27.016 1 94.88 162 SER A N 1
ATOM 1307 C CA . SER A 1 162 ? 11.203 -13.734 -25.859 1 94.88 162 SER A CA 1
ATOM 1308 C C . SER A 1 162 ? 12.406 -14.609 -25.516 1 94.88 162 SER A C 1
ATOM 1310 O O . SER A 1 162 ? 12.359 -15.828 -25.703 1 94.88 162 SER A O 1
ATOM 1312 N N . GLN A 1 163 ? 13.422 -13.984 -25 1 94.06 163 GLN A N 1
ATOM 1313 C CA . GLN A 1 163 ? 14.578 -14.711 -24.484 1 94.06 163 GLN A CA 1
ATOM 1314 C C . GLN A 1 163 ? 14.508 -14.883 -22.969 1 94.06 163 GLN A C 1
ATOM 1316 O O . GLN A 1 163 ? 15.359 -15.539 -22.375 1 94.06 163 GLN A O 1
ATOM 1321 N N . LYS A 1 164 ? 13.477 -14.273 -22.359 1 95.44 164 LYS A N 1
ATOM 1322 C CA . LYS A 1 164 ? 13.281 -14.453 -20.922 1 95.44 164 LYS A CA 1
ATOM 1323 C C . LYS A 1 164 ? 12.875 -15.883 -20.594 1 95.44 164 LYS A C 1
ATOM 1325 O O . LYS A 1 164 ? 12.289 -16.578 -21.422 1 95.44 164 LYS A O 1
ATOM 1330 N N . PRO A 1 165 ? 13.336 -16.328 -19.359 1 96.31 165 PRO A N 1
ATOM 1331 C CA . PRO A 1 165 ? 12.859 -17.656 -19 1 96.31 165 PRO A CA 1
ATOM 1332 C C . PRO A 1 165 ? 11.336 -17.766 -18.953 1 96.31 165 PRO A C 1
ATOM 1334 O O . PRO A 1 165 ? 10.656 -16.75 -18.781 1 96.31 165 PRO A O 1
ATOM 1337 N N . THR A 1 166 ? 10.859 -19 -19.094 1 94.44 166 THR A N 1
ATOM 1338 C CA . THR A 1 166 ? 9.43 -19.219 -19.25 1 94.44 166 THR A CA 1
ATOM 1339 C C . THR A 1 166 ? 8.828 -19.797 -17.969 1 94.44 166 THR A C 1
ATOM 1341 O O . THR A 1 166 ? 9.438 -20.656 -17.328 1 94.44 166 THR A O 1
ATOM 1344 N N . TYR A 1 167 ? 7.727 -19.219 -17.562 1 93.75 167 TYR A N 1
ATOM 1345 C CA . TYR A 1 167 ? 6.816 -19.844 -16.625 1 93.75 167 TYR A CA 1
ATOM 1346 C C . TYR A 1 167 ? 5.715 -20.609 -17.344 1 93.75 167 TYR A C 1
ATOM 1348 O O . TYR A 1 167 ? 4.754 -20 -17.828 1 93.75 167 TYR A O 1
ATOM 1356 N N . GLY A 1 168 ? 5.875 -21.859 -17.531 1 80.31 168 GLY A N 1
ATOM 1357 C CA . GLY A 1 168 ? 5.148 -22.656 -18.5 1 80.31 168 GLY A CA 1
ATOM 1358 C C . GLY A 1 168 ? 3.854 -23.234 -17.953 1 80.31 168 GLY A C 1
ATOM 1359 O O . GLY A 1 168 ? 3.697 -23.375 -16.75 1 80.31 168 GLY A O 1
ATOM 1360 N N . ASN A 1 169 ? 2.961 -23.469 -18.891 1 73 169 ASN A N 1
ATOM 1361 C CA . ASN A 1 169 ? 1.663 -24.047 -18.562 1 73 169 ASN A CA 1
ATOM 1362 C C . ASN A 1 169 ? 1.767 -25.547 -18.297 1 73 169 ASN A C 1
ATOM 1364 O O . ASN A 1 169 ? 2.678 -26.203 -18.797 1 73 169 ASN A O 1
ATOM 1368 N N . VAL A 1 170 ? 0.877 -25.906 -17.609 1 71.56 170 VAL A N 1
ATOM 1369 C CA . VAL A 1 170 ? 0.743 -27.328 -17.312 1 71.56 170 VAL A CA 1
ATOM 1370 C C . VAL A 1 170 ? -0.213 -27.984 -18.312 1 71.56 170 VAL A C 1
ATOM 1372 O O . VAL A 1 170 ? -1.169 -27.344 -18.766 1 71.56 170 VAL A O 1
ATOM 1375 N N . ALA A 1 171 ? 0.138 -29.094 -18.766 1 74.12 171 ALA A N 1
ATOM 1376 C CA . ALA A 1 171 ? -0.744 -29.859 -19.641 1 74.12 171 ALA A CA 1
ATOM 1377 C C . ALA A 1 171 ? -2.035 -30.25 -18.922 1 74.12 171 ALA A C 1
ATOM 1379 O O . ALA A 1 171 ? -2.031 -30.5 -17.719 1 74.12 171 ALA A O 1
ATOM 1380 N N . ASN A 1 172 ? -3.178 -30.062 -19.609 1 77.44 172 ASN A N 1
ATOM 1381 C CA . ASN A 1 172 ? -4.438 -30.516 -19.031 1 77.44 172 ASN A CA 1
ATOM 1382 C C . ASN A 1 172 ? -5.227 -31.391 -20 1 77.44 172 ASN A C 1
ATOM 1384 O O . ASN A 1 172 ? -4.883 -31.469 -21.188 1 77.44 172 ASN A O 1
ATOM 1388 N N . SER A 1 173 ? -6.203 -32.062 -19.453 1 73.81 173 SER A N 1
ATOM 1389 C CA . SER A 1 173 ? -6.941 -33.062 -20.203 1 73.81 173 SER A CA 1
ATOM 1390 C C . SER A 1 173 ? -7.742 -32.406 -21.328 1 73.81 173 SER A C 1
ATOM 1392 O O . SER A 1 173 ? -8.086 -33.094 -22.312 1 73.81 173 SER A O 1
ATOM 1394 N N . MET A 1 174 ? -7.977 -31.172 -21.188 1 70.19 174 MET A N 1
ATOM 1395 C CA . MET A 1 174 ? -8.758 -30.5 -22.219 1 70.19 174 MET A CA 1
ATOM 1396 C C . MET A 1 174 ? -7.902 -30.203 -23.453 1 70.19 174 MET A C 1
ATOM 1398 O O . MET A 1 174 ? -8.414 -30.172 -24.562 1 70.19 174 MET A O 1
ATOM 1402 N N . ASN A 1 175 ? -6.668 -30.125 -23.172 1 71 175 ASN A N 1
ATOM 1403 C CA . ASN A 1 175 ? -5.781 -29.719 -24.25 1 71 175 ASN A CA 1
ATOM 1404 C C . ASN A 1 175 ? -4.996 -30.891 -24.812 1 71 175 ASN A C 1
ATOM 1406 O O . ASN A 1 175 ? -4.527 -30.844 -25.953 1 71 175 ASN A O 1
ATOM 1410 N N . VAL A 1 176 ? -4.734 -31.938 -23.969 1 69.5 176 VAL A N 1
ATOM 1411 C CA . VAL A 1 176 ? -3.984 -33.125 -24.391 1 69.5 176 VAL A CA 1
ATOM 1412 C C . VAL A 1 176 ? -4.883 -34.344 -24.344 1 69.5 176 VAL A C 1
ATOM 1414 O O . VAL A 1 176 ? -5.016 -35 -23.297 1 69.5 176 VAL A O 1
ATOM 1417 N N . ARG A 1 177 ? -5.586 -34.531 -25.391 1 66.12 177 ARG A N 1
ATOM 1418 C CA . ARG A 1 177 ? -6.551 -35.625 -25.422 1 66.12 177 ARG A CA 1
ATOM 1419 C C . ARG A 1 177 ? -5.855 -36.969 -25.719 1 66.12 177 ARG A C 1
ATOM 1421 O O . ARG A 1 177 ? -5.023 -37.031 -26.625 1 66.12 177 ARG A O 1
ATOM 1428 N N . GLY A 1 178 ? -6.215 -37.812 -24.906 1 63.59 178 GLY A N 1
ATOM 1429 C CA . GLY A 1 178 ? -5.871 -39.219 -25.188 1 63.59 178 GLY A CA 1
ATOM 1430 C C . GLY A 1 178 ? -4.418 -39.531 -24.891 1 63.59 178 GLY A C 1
ATOM 1431 O O . GLY A 1 178 ? -3.928 -40.594 -25.25 1 63.59 178 GLY A O 1
ATOM 1432 N N . LYS A 1 179 ? -3.656 -38.562 -24.359 1 76.88 179 LYS A N 1
ATOM 1433 C CA . LYS A 1 179 ? -2.258 -38.844 -24.031 1 76.88 179 LYS A CA 1
ATOM 1434 C C . LYS A 1 179 ? -1.999 -38.719 -22.531 1 76.88 179 LYS A C 1
ATOM 1436 O O . LYS A 1 179 ? -2.84 -38.219 -21.797 1 76.88 179 LYS A O 1
ATOM 1441 N N . SER A 1 180 ? -0.926 -39.344 -22.172 1 86.25 180 SER A N 1
ATOM 1442 C CA . SER A 1 180 ? -0.458 -39.219 -20.797 1 86.25 180 SER A CA 1
ATOM 1443 C C . SER A 1 180 ? -0.011 -37.812 -20.484 1 86.25 180 SER A C 1
ATOM 1445 O O . SER A 1 180 ? 0.912 -37.281 -21.125 1 86.25 180 SER A O 1
ATOM 1447 N N . LEU A 1 181 ? -0.743 -37.188 -19.531 1 91.19 181 LEU A N 1
ATOM 1448 C CA . LEU A 1 181 ? -0.376 -35.844 -19.156 1 91.19 181 LEU A CA 1
ATOM 1449 C C . LEU A 1 181 ? 1.031 -35.781 -18.562 1 91.19 181 LEU A C 1
ATOM 1451 O O . LEU A 1 181 ? 1.755 -34.812 -18.75 1 91.19 181 LEU A O 1
ATOM 1455 N N . LYS A 1 182 ? 1.439 -36.812 -17.875 1 93.62 182 LYS A N 1
ATOM 1456 C CA . LYS A 1 182 ? 2.797 -36.906 -17.344 1 93.62 182 LYS A CA 1
ATOM 1457 C C . LYS A 1 182 ? 3.828 -36.906 -18.469 1 93.62 182 LYS A C 1
ATOM 1459 O O . LYS A 1 182 ? 4.832 -36.188 -18.391 1 93.62 182 LYS A O 1
ATOM 1464 N N . GLN A 1 183 ? 3.545 -37.688 -19.469 1 91.75 183 GLN A N 1
ATOM 1465 C CA . GLN A 1 183 ? 4.461 -37.75 -20.594 1 91.75 183 GLN A CA 1
ATOM 1466 C C . GLN A 1 183 ? 4.508 -36.406 -21.328 1 91.75 183 GLN A C 1
ATOM 1468 O O . GLN A 1 183 ? 5.566 -35.969 -21.781 1 91.75 183 GLN A O 1
ATOM 1473 N N . GLU A 1 184 ? 3.365 -35.812 -21.453 1 88.81 184 GLU A N 1
ATOM 1474 C CA . GLU A 1 184 ? 3.328 -34.5 -22.109 1 88.81 184 GLU A CA 1
ATOM 1475 C C . GLU A 1 184 ? 4.176 -33.469 -21.328 1 88.81 184 GLU A C 1
ATOM 1477 O O . GLU A 1 184 ? 4.859 -32.656 -21.938 1 88.81 184 GLU A O 1
ATOM 1482 N N . ALA A 1 185 ? 4.012 -33.5 -20.016 1 91.75 185 ALA A N 1
ATOM 1483 C CA . ALA A 1 185 ? 4.824 -32.625 -19.172 1 91.75 185 ALA A CA 1
ATOM 1484 C C . ALA A 1 185 ? 6.312 -32.844 -19.422 1 91.75 185 ALA A C 1
ATOM 1486 O O . ALA A 1 185 ? 7.09 -31.891 -19.531 1 91.75 185 ALA A O 1
ATOM 1487 N N . LYS A 1 186 ? 6.742 -34.094 -19.547 1 92.69 186 LYS A N 1
ATOM 1488 C CA . LYS A 1 186 ? 8.133 -34.438 -19.844 1 92.69 186 LYS A CA 1
ATOM 1489 C C . LYS A 1 186 ? 8.547 -33.906 -21.219 1 92.69 186 LYS A C 1
ATOM 1491 O O . LYS A 1 186 ? 9.648 -33.406 -21.375 1 92.69 186 LYS A O 1
ATOM 1496 N N . ASP A 1 187 ? 7.629 -34.031 -22.156 1 88.94 187 ASP A N 1
ATOM 1497 C CA . ASP A 1 187 ? 7.922 -33.625 -23.516 1 88.94 187 ASP A CA 1
ATOM 1498 C C . ASP A 1 187 ? 8.102 -32.094 -23.578 1 88.94 187 ASP A C 1
ATOM 1500 O O . ASP A 1 187 ? 8.953 -31.594 -24.328 1 88.94 187 ASP A O 1
ATOM 1504 N N . ILE A 1 188 ? 7.277 -31.391 -22.891 1 89.44 188 ILE A N 1
ATOM 1505 C CA . ILE A 1 188 ? 7.41 -29.938 -22.828 1 89.44 188 ILE A CA 1
ATOM 1506 C C . ILE A 1 188 ? 8.773 -29.578 -22.234 1 89.44 188 ILE A C 1
ATOM 1508 O O . ILE A 1 188 ? 9.477 -28.719 -22.781 1 89.44 188 ILE A O 1
ATOM 1512 N N . ALA A 1 189 ? 9.133 -30.219 -21.109 1 93.38 189 ALA A N 1
ATOM 1513 C CA . ALA A 1 189 ? 10.438 -29.984 -20.5 1 93.38 189 ALA A CA 1
ATOM 1514 C C . ALA A 1 189 ? 11.562 -30.266 -21.5 1 93.38 189 ALA A C 1
ATOM 1516 O O . ALA A 1 189 ? 12.531 -29.516 -21.594 1 93.38 189 ALA A O 1
ATOM 1517 N N . LYS A 1 190 ? 11.453 -31.297 -22.219 1 92.31 190 LYS A N 1
ATOM 1518 C CA . LYS A 1 190 ? 12.477 -31.703 -23.172 1 92.31 190 LYS A CA 1
ATOM 1519 C C . LYS A 1 190 ? 12.586 -30.688 -24.312 1 92.31 190 LYS A C 1
ATOM 1521 O O . LYS A 1 190 ? 13.68 -30.438 -24.828 1 92.31 190 LYS A O 1
ATOM 1526 N N . LEU A 1 191 ? 11.43 -30.219 -24.734 1 91.88 191 LEU A N 1
ATOM 1527 C CA . LEU A 1 191 ? 11.453 -29.188 -25.781 1 91.88 191 LEU A CA 1
ATOM 1528 C C . LEU A 1 191 ? 12.297 -28 -25.328 1 91.88 191 LEU A C 1
ATOM 1530 O O . LEU A 1 191 ? 13.109 -27.484 -26.109 1 91.88 191 LEU A O 1
ATOM 1534 N N . TYR A 1 192 ? 12.07 -27.5 -24.141 1 94.88 192 TYR A N 1
ATOM 1535 C CA . TYR A 1 192 ? 12.875 -26.406 -23.609 1 94.88 192 TYR A CA 1
ATOM 1536 C C . TYR A 1 192 ? 14.344 -26.797 -23.547 1 94.88 192 TYR A C 1
ATOM 1538 O O . TYR A 1 192 ? 15.219 -26 -23.922 1 94.88 192 TYR A O 1
ATOM 1546 N N . LYS A 1 193 ? 14.617 -28.047 -23.062 1 96.5 193 LYS A N 1
ATOM 1547 C CA . LYS A 1 193 ? 15.992 -28.531 -22.984 1 96.5 193 LYS A CA 1
ATOM 1548 C C . LYS A 1 193 ? 16.641 -28.547 -24.359 1 96.5 193 LYS A C 1
ATOM 1550 O O . LYS A 1 193 ? 17.781 -28.109 -24.531 1 96.5 193 LYS A O 1
ATOM 1555 N N . GLU A 1 194 ? 15.891 -29.031 -25.25 1 96.38 194 GLU A N 1
ATOM 1556 C CA . GLU A 1 194 ? 16.391 -29.094 -26.609 1 96.38 194 GLU A CA 1
ATOM 1557 C C . GLU A 1 194 ? 16.625 -27.703 -27.188 1 96.38 194 GLU A C 1
ATOM 1559 O O . GLU A 1 194 ? 17.641 -27.438 -27.812 1 96.38 194 GLU A O 1
ATOM 1564 N N . PHE A 1 195 ? 15.688 -26.844 -27.047 1 96.44 195 PHE A N 1
ATOM 1565 C CA . PHE A 1 195 ? 15.75 -25.484 -27.578 1 96.44 195 PHE A CA 1
ATOM 1566 C C . PHE A 1 195 ? 16.969 -24.75 -27.047 1 96.44 195 PHE A C 1
ATOM 1568 O O . PHE A 1 195 ? 17.688 -24.078 -27.797 1 96.44 195 PHE A O 1
ATOM 1575 N N . TYR A 1 196 ? 17.25 -24.922 -25.766 1 96.88 196 TYR A N 1
ATOM 1576 C CA . TYR A 1 196 ? 18.359 -24.219 -25.141 1 96.88 196 TYR A CA 1
ATOM 1577 C C . TYR A 1 196 ? 19.641 -25.047 -25.203 1 96.88 196 TYR A C 1
ATOM 1579 O O . TYR A 1 196 ? 20.734 -24.531 -24.953 1 96.88 196 TYR A O 1
ATOM 1587 N N . ASP A 1 197 ? 19.531 -26.297 -25.5 1 97.19 197 ASP A N 1
ATOM 1588 C CA . ASP A 1 197 ? 20.609 -27.266 -25.422 1 97.19 197 ASP A CA 1
ATOM 1589 C C . ASP A 1 197 ? 21.188 -27.344 -24.016 1 97.19 197 ASP A C 1
ATOM 1591 O O . ASP A 1 197 ? 22.406 -27.203 -23.828 1 97.19 197 ASP A O 1
ATOM 1595 N N . ILE A 1 198 ? 20.328 -27.406 -23.078 1 97.81 198 ILE A N 1
ATOM 1596 C CA . ILE A 1 198 ? 20.641 -27.547 -21.656 1 97.81 198 ILE A CA 1
ATOM 1597 C C . ILE A 1 198 ? 19.891 -28.734 -21.078 1 97.81 198 ILE A C 1
ATOM 1599 O O . ILE A 1 198 ? 18.672 -28.719 -20.984 1 97.81 198 ILE A O 1
ATOM 1603 N N . TRP A 1 199 ? 20.641 -29.75 -20.625 1 96.88 199 TRP A N 1
ATOM 1604 C CA . TRP A 1 199 ? 20.016 -31.016 -20.328 1 96.88 199 TRP A CA 1
ATOM 1605 C C . TRP A 1 199 ? 20.219 -31.406 -18.859 1 96.88 199 TRP A C 1
ATOM 1607 O O . TRP A 1 199 ? 19.562 -32.312 -18.359 1 96.88 199 TRP A O 1
ATOM 1617 N N . ASP A 1 200 ? 21.016 -30.609 -18.078 1 95.62 200 ASP A N 1
ATOM 1618 C CA . ASP A 1 200 ? 21.469 -31.078 -16.781 1 95.62 200 ASP A CA 1
ATOM 1619 C C . ASP A 1 200 ? 21 -30.141 -15.664 1 95.62 200 ASP A C 1
ATOM 1621 O O . ASP A 1 200 ? 21.406 -30.297 -14.508 1 95.62 200 ASP A O 1
ATOM 1625 N N . ARG A 1 201 ? 20.219 -29.156 -15.992 1 96.44 201 ARG A N 1
ATOM 1626 C CA . ARG A 1 201 ? 19.75 -28.203 -14.984 1 96.44 201 ARG A CA 1
ATOM 1627 C C . ARG A 1 201 ? 18.375 -27.656 -15.367 1 96.44 201 ARG A C 1
ATOM 1629 O O . ARG A 1 201 ? 17.906 -27.859 -16.484 1 96.44 201 ARG A O 1
ATOM 1636 N N . PRO A 1 202 ? 17.641 -26.969 -14.406 1 97.56 202 PRO A N 1
ATOM 1637 C CA . PRO A 1 202 ? 16.297 -26.453 -14.672 1 97.56 202 PRO A CA 1
ATOM 1638 C C . PRO A 1 202 ? 16.266 -25.406 -15.789 1 97.56 202 PRO A C 1
ATOM 1640 O O . PRO A 1 202 ? 17.094 -24.5 -15.812 1 97.56 202 PRO A O 1
ATOM 1643 N N . VAL A 1 203 ? 15.273 -25.578 -16.672 1 96.81 203 VAL A N 1
ATOM 1644 C CA . VAL A 1 203 ? 15.188 -24.672 -17.812 1 96.81 203 VAL A CA 1
ATOM 1645 C C . VAL A 1 203 ? 13.797 -24.047 -17.875 1 96.81 203 VAL A C 1
ATOM 1647 O O . VAL A 1 203 ? 13.555 -23.141 -18.688 1 96.81 203 VAL A O 1
ATOM 1650 N N . LEU A 1 204 ? 12.914 -24.5 -17.047 1 93.62 204 LEU A N 1
ATOM 1651 C CA . LEU A 1 204 ? 11.555 -23.953 -17.031 1 93.62 204 LEU A CA 1
ATOM 1652 C C . LEU A 1 204 ? 10.961 -24.031 -15.633 1 93.62 204 LEU A C 1
ATOM 1654 O O . LEU A 1 204 ? 11.367 -24.859 -14.812 1 93.62 204 LEU A O 1
ATOM 1658 N N . LEU A 1 205 ? 10.109 -23.047 -15.273 1 95.19 205 LEU A N 1
ATOM 1659 C CA . LEU A 1 205 ? 9.32 -23.047 -14.047 1 95.19 205 LEU A CA 1
ATOM 1660 C C . LEU A 1 205 ? 7.836 -23.203 -14.344 1 95.19 205 LEU A C 1
ATOM 1662 O O . LEU A 1 205 ? 7.34 -22.688 -15.344 1 95.19 205 LEU A O 1
ATOM 1666 N N . THR A 1 206 ? 7.168 -23.953 -13.523 1 93.19 206 THR A N 1
ATOM 1667 C CA . THR A 1 206 ? 5.762 -24.234 -13.805 1 93.19 206 THR A CA 1
ATOM 1668 C C . THR A 1 206 ? 4.91 -24.047 -12.547 1 93.19 206 THR A C 1
ATOM 1670 O O . THR A 1 206 ? 5.395 -24.234 -11.43 1 93.19 206 THR A O 1
ATOM 1673 N N . ASN A 1 207 ? 3.668 -23.719 -12.836 1 92.38 207 ASN A N 1
ATOM 1674 C CA . ASN A 1 207 ? 2.664 -23.562 -11.789 1 92.38 207 ASN A CA 1
ATOM 1675 C C . ASN A 1 207 ? 1.83 -24.828 -11.625 1 92.38 207 ASN A C 1
ATOM 1677 O O . ASN A 1 207 ? 1.285 -25.344 -12.594 1 92.38 207 ASN A O 1
ATOM 1681 N N . THR A 1 208 ? 1.758 -25.344 -10.469 1 95.12 208 THR A N 1
ATOM 1682 C CA . THR A 1 208 ? 0.92 -26.5 -10.156 1 95.12 208 THR A CA 1
ATOM 1683 C C . THR A 1 208 ? -0.016 -26.203 -8.992 1 95.12 208 THR A C 1
ATOM 1685 O O . THR A 1 208 ? 0.423 -26.094 -7.844 1 95.12 208 THR A O 1
ATOM 1688 N N . CYS A 1 209 ? -1.312 -26.078 -9.305 1 94.94 209 CYS A N 1
ATOM 1689 C CA . CYS A 1 209 ? -2.295 -25.609 -8.336 1 94.94 209 CYS A CA 1
ATOM 1690 C C . CYS A 1 209 ? -3.064 -26.781 -7.73 1 94.94 209 CYS A C 1
ATOM 1692 O O . CYS A 1 209 ? -3.717 -27.531 -8.445 1 94.94 209 CYS A O 1
ATOM 1694 N N . ALA A 1 210 ? -2.994 -26.875 -6.434 1 97.44 210 ALA A N 1
ATOM 1695 C CA . ALA A 1 210 ? -3.77 -27.891 -5.715 1 97.44 210 ALA A CA 1
ATOM 1696 C C . ALA A 1 210 ? -5.246 -27.5 -5.656 1 97.44 210 ALA A C 1
ATOM 1698 O O . ALA A 1 210 ? -5.609 -26.359 -5.949 1 97.44 210 ALA A O 1
ATOM 1699 N N . LEU A 1 211 ? -5.973 -28.484 -5.348 1 96.94 211 LEU A N 1
ATOM 1700 C CA . LEU A 1 211 ? -7.395 -28.25 -5.113 1 96.94 211 LEU A CA 1
ATOM 1701 C C . LEU A 1 211 ? -7.648 -27.875 -3.656 1 96.94 211 LEU A C 1
ATOM 1703 O O . LEU A 1 211 ? -7.027 -28.438 -2.75 1 96.94 211 LEU A O 1
ATOM 1707 N N . SER A 1 212 ? -8.43 -26.938 -3.463 1 96.25 212 SER A N 1
ATOM 1708 C CA . SER A 1 212 ? -8.867 -26.594 -2.113 1 96.25 212 SER A CA 1
ATOM 1709 C C . SER A 1 212 ? -10.305 -27.031 -1.874 1 96.25 212 SER A C 1
ATOM 1711 O O . SER A 1 212 ? -11.18 -26.781 -2.709 1 96.25 212 SER A O 1
ATOM 1713 N N . PRO A 1 213 ? -10.539 -27.719 -0.767 1 97.12 213 PRO A N 1
ATOM 1714 C CA . PRO A 1 213 ? -9.578 -27.922 0.318 1 97.12 213 PRO A CA 1
ATOM 1715 C C . PRO A 1 213 ? -8.82 -29.25 0.183 1 97.12 213 PRO A C 1
ATOM 1717 O O . PRO A 1 213 ? -9.414 -30.266 -0.161 1 97.12 213 PRO A O 1
ATOM 1720 N N . LEU A 1 214 ? -7.582 -29.375 0.385 1 98.69 214 LEU A N 1
ATOM 1721 C CA . LEU A 1 214 ? -6.742 -30.516 0.751 1 98.69 214 LEU A CA 1
ATOM 1722 C C . LEU A 1 214 ? -6.801 -31.594 -0.317 1 98.69 214 LEU A C 1
ATOM 1724 O O . LEU A 1 214 ? -7.066 -32.75 -0.01 1 98.69 214 LEU A O 1
ATOM 1728 N N . GLY A 1 215 ? -6.457 -31.172 -1.551 1 98.62 215 GLY A N 1
ATOM 1729 C CA . GLY A 1 215 ? -6.488 -32.188 -2.582 1 98.62 215 GLY A CA 1
ATOM 1730 C C . GLY A 1 215 ? -5.633 -31.859 -3.787 1 98.62 215 GLY A C 1
ATOM 1731 O O . GLY A 1 215 ? -5.277 -30.688 -3.994 1 98.62 215 GLY A O 1
ATOM 1732 N N . TYR A 1 216 ? -5.332 -32.875 -4.523 1 98.5 216 TYR A N 1
ATOM 1733 C CA . TYR A 1 216 ? -4.656 -32.75 -5.812 1 98.5 216 TYR A CA 1
ATOM 1734 C C . TYR A 1 216 ? -5.379 -33.594 -6.875 1 98.5 216 TYR A C 1
ATOM 1736 O O . TYR A 1 216 ? -5.648 -34.781 -6.68 1 98.5 216 TYR A O 1
ATOM 1744 N N . SER A 1 217 ? -5.684 -32.969 -7.977 1 96.69 217 SER A N 1
ATOM 1745 C CA . SER A 1 217 ? -6.285 -33.688 -9.094 1 96.69 217 SER A CA 1
ATOM 1746 C C . SER A 1 217 ? -5.246 -34.531 -9.844 1 96.69 217 SER A C 1
ATOM 1748 O O . SER A 1 217 ? -4.047 -34.25 -9.75 1 96.69 217 SER A O 1
ATOM 1750 N N . TYR A 1 218 ? -5.68 -35.406 -10.594 1 94.75 218 TYR A N 1
ATOM 1751 C CA . TYR A 1 218 ? -4.766 -36.25 -11.352 1 94.75 218 TYR A CA 1
ATOM 1752 C C . TYR A 1 218 ? -3.973 -35.438 -12.359 1 94.75 218 TYR A C 1
ATOM 1754 O O . TYR A 1 218 ? -2.803 -35.719 -12.625 1 94.75 218 TYR A O 1
ATOM 1762 N N . GLU A 1 219 ? -4.57 -34.406 -12.891 1 93.56 219 GLU A N 1
ATOM 1763 C CA . GLU A 1 219 ? -3.902 -33.594 -13.891 1 93.56 219 GLU A CA 1
ATOM 1764 C C . GLU A 1 219 ? -2.695 -32.875 -13.297 1 93.56 219 GLU A C 1
ATOM 1766 O O . GLU A 1 219 ? -1.614 -32.844 -13.891 1 93.56 219 GLU A O 1
ATOM 1771 N N . VAL A 1 220 ? -3.006 -32.312 -12.141 1 95.5 220 VAL A N 1
ATOM 1772 C CA . VAL A 1 220 ? -1.941 -31.562 -11.477 1 95.5 220 VAL A CA 1
ATOM 1773 C C . VAL A 1 220 ? -0.829 -32.531 -11.047 1 95.5 220 VAL A C 1
ATOM 1775 O O . VAL A 1 220 ? 0.355 -32.219 -11.195 1 95.5 220 VAL A O 1
ATOM 1778 N N . LEU A 1 221 ? -1.198 -33.719 -10.594 1 97.31 221 LEU A N 1
ATOM 1779 C CA . LEU A 1 221 ? -0.225 -34.688 -10.125 1 97.31 221 LEU A CA 1
ATOM 1780 C C . LEU A 1 221 ? 0.624 -35.219 -11.281 1 97.31 221 LEU A C 1
ATOM 1782 O O . LEU A 1 221 ? 1.834 -35.406 -11.133 1 97.31 221 LEU A O 1
ATOM 1786 N N . ASP A 1 222 ? 0.016 -35.438 -12.375 1 95.31 222 ASP A N 1
ATOM 1787 C CA . ASP A 1 222 ? 0.759 -35.875 -13.547 1 95.31 222 ASP A CA 1
ATOM 1788 C C . ASP A 1 222 ? 1.8 -34.844 -13.961 1 95.31 222 ASP A C 1
ATOM 1790 O O . ASP A 1 222 ? 2.924 -35.188 -14.328 1 95.31 222 ASP A O 1
ATOM 1794 N N . ASN A 1 223 ? 1.392 -33.625 -13.93 1 95.06 223 ASN A N 1
ATOM 1795 C CA . ASN A 1 223 ? 2.326 -32.531 -14.273 1 95.06 223 ASN A CA 1
ATOM 1796 C C . ASN A 1 223 ? 3.477 -32.469 -13.273 1 95.06 223 ASN A C 1
ATOM 1798 O O . ASN A 1 223 ? 4.637 -32.344 -13.664 1 95.06 223 ASN A O 1
ATOM 1802 N N . ILE A 1 224 ? 3.123 -32.562 -11.977 1 97.56 224 ILE A N 1
ATOM 1803 C CA . ILE A 1 224 ? 4.148 -32.531 -10.945 1 97.56 224 ILE A CA 1
ATOM 1804 C C . ILE A 1 224 ? 5.141 -33.656 -11.156 1 97.56 224 ILE A C 1
ATOM 1806 O O . ILE A 1 224 ? 6.352 -33.438 -11.227 1 97.56 224 ILE A O 1
ATOM 1810 N N . MET A 1 225 ? 4.629 -34.875 -11.32 1 97.31 225 MET A N 1
ATOM 1811 C CA . MET A 1 225 ? 5.48 -36.062 -11.414 1 97.31 225 MET A CA 1
ATOM 1812 C C . MET A 1 225 ? 6.34 -36 -12.672 1 97.31 225 MET A C 1
ATOM 1814 O O . MET A 1 225 ? 7.539 -36.281 -12.625 1 97.31 225 MET A O 1
ATOM 1818 N N . GLY A 1 226 ? 5.73 -35.594 -13.812 1 96 226 GLY A N 1
ATOM 1819 C CA . GLY A 1 226 ? 6.48 -35.5 -15.055 1 96 226 GLY A CA 1
ATOM 1820 C C . GLY A 1 226 ? 7.613 -34.5 -15 1 96 226 GLY A C 1
ATOM 1821 O O . GLY A 1 226 ? 8.734 -34.781 -15.406 1 96 226 GLY A O 1
ATOM 1822 N N . LEU A 1 227 ? 7.348 -33.344 -14.477 1 96.88 227 LEU A N 1
ATOM 1823 C CA . LEU A 1 227 ? 8.328 -32.25 -14.43 1 96.88 227 LEU A CA 1
ATOM 1824 C C . LEU A 1 227 ? 9.414 -32.562 -13.406 1 96.88 227 LEU A C 1
ATOM 1826 O O . LEU A 1 227 ? 10.594 -32.312 -13.656 1 96.88 227 LEU A O 1
ATOM 1830 N N . VAL A 1 228 ? 9.016 -33.062 -12.242 1 98 228 VAL A N 1
ATOM 1831 C CA . VAL A 1 228 ? 9.969 -33.375 -11.18 1 98 228 VAL A CA 1
ATOM 1832 C C . VAL A 1 228 ? 10.914 -34.5 -11.625 1 98 228 VAL A C 1
ATOM 1834 O O . VAL A 1 228 ? 12.109 -34.469 -11.336 1 98 228 VAL A O 1
ATOM 1837 N N . GLU A 1 229 ? 10.391 -35.5 -12.344 1 97.31 229 GLU A N 1
ATOM 1838 C CA . GLU A 1 229 ? 11.227 -36.594 -12.867 1 97.31 229 GLU A CA 1
ATOM 1839 C C . GLU A 1 229 ? 12.242 -36.062 -13.875 1 97.31 229 GLU A C 1
ATOM 1841 O O . GLU A 1 229 ? 13.32 -36.625 -14.039 1 97.31 229 GLU A O 1
ATOM 1846 N N . GLU A 1 230 ? 11.875 -34.938 -14.547 1 96.56 230 GLU A N 1
ATOM 1847 C CA . GLU A 1 230 ? 12.773 -34.312 -15.508 1 96.56 230 GLU A CA 1
ATOM 1848 C C . GLU A 1 230 ? 13.664 -33.281 -14.836 1 96.56 230 GLU A C 1
ATOM 1850 O O . GLU A 1 230 ? 14.391 -32.531 -15.508 1 96.56 230 GLU A O 1
ATOM 1855 N N . GLY A 1 231 ? 13.547 -33.125 -13.531 1 97.44 231 GLY A N 1
ATOM 1856 C CA . GLY A 1 231 ? 14.406 -32.25 -12.766 1 97.44 231 GLY A CA 1
ATOM 1857 C C . GLY A 1 231 ? 13.992 -30.797 -12.852 1 97.44 231 GLY A C 1
ATOM 1858 O O . GLY A 1 231 ? 14.812 -29.891 -12.625 1 97.44 231 GLY A O 1
ATOM 1859 N N . GLN A 1 232 ? 12.789 -30.531 -13.289 1 97.5 232 GLN A N 1
ATOM 1860 C CA . GLN A 1 232 ? 12.32 -29.141 -13.414 1 97.5 232 GLN A CA 1
ATOM 1861 C C . GLN A 1 232 ? 11.609 -28.688 -12.141 1 97.5 232 GLN A C 1
ATOM 1863 O O . GLN A 1 232 ? 10.891 -29.469 -11.508 1 97.5 232 GLN A O 1
ATOM 1868 N N . PRO A 1 233 ? 11.812 -27.438 -11.727 1 97.75 233 PRO A N 1
ATOM 1869 C CA . PRO A 1 233 ? 11.109 -26.938 -10.547 1 97.75 233 PRO A CA 1
ATOM 1870 C C . PRO A 1 233 ? 9.609 -26.797 -10.766 1 97.75 233 PRO A C 1
ATOM 1872 O O . PRO A 1 233 ? 9.164 -26.562 -11.898 1 97.75 233 PRO A O 1
ATOM 1875 N N . VAL A 1 234 ? 8.859 -26.953 -9.688 1 97.44 234 VAL A N 1
ATOM 1876 C CA . VAL A 1 234 ? 7.414 -26.734 -9.711 1 97.44 234 VAL A CA 1
ATOM 1877 C C . VAL A 1 234 ? 7.016 -25.797 -8.57 1 97.44 234 VAL A C 1
ATOM 1879 O O . VAL A 1 234 ? 7.656 -25.781 -7.52 1 97.44 234 VAL A O 1
ATOM 1882 N N . THR A 1 235 ? 6.035 -25 -8.805 1 97.19 235 THR A N 1
ATOM 1883 C CA . THR A 1 235 ? 5.406 -24.203 -7.766 1 97.19 235 THR A CA 1
ATOM 1884 C C . THR A 1 235 ? 4.152 -24.891 -7.234 1 97.19 235 THR A C 1
ATOM 1886 O O . THR A 1 235 ? 3.189 -25.094 -7.977 1 97.19 235 THR A O 1
ATOM 1889 N N . ILE A 1 236 ? 4.195 -25.266 -5.988 1 98.12 236 ILE A N 1
ATOM 1890 C CA . ILE A 1 236 ? 3.029 -25.859 -5.352 1 98.12 236 ILE A CA 1
ATOM 1891 C C . ILE A 1 236 ? 2.172 -24.781 -4.711 1 98.12 236 ILE A C 1
ATOM 1893 O O . ILE A 1 236 ? 2.555 -24.188 -3.695 1 98.12 236 ILE A O 1
ATOM 1897 N N . ILE A 1 237 ? 0.983 -24.578 -5.297 1 96.69 237 ILE A N 1
ATOM 1898 C CA . ILE A 1 237 ? 0.228 -23.422 -4.859 1 96.69 237 ILE A CA 1
ATOM 1899 C C . ILE A 1 237 ? -1.185 -23.828 -4.457 1 96.69 237 ILE A C 1
ATOM 1901 O O . ILE A 1 237 ? -1.705 -24.844 -4.949 1 96.69 237 ILE A O 1
ATOM 1905 N N . THR A 1 238 ? -1.752 -23.062 -3.549 1 97.38 238 THR A N 1
ATOM 1906 C CA . THR A 1 238 ? -3.168 -23.172 -3.215 1 97.38 238 THR A CA 1
ATOM 1907 C C . THR A 1 238 ? -3.887 -21.844 -3.506 1 97.38 238 THR A C 1
ATOM 1909 O O . THR A 1 238 ? -3.301 -20.781 -3.379 1 97.38 238 THR A O 1
ATOM 1912 N N . CYS A 1 239 ? -5.102 -21.953 -3.961 1 96.12 239 CYS A N 1
ATOM 1913 C CA . CYS A 1 239 ? -5.992 -20.812 -4.191 1 96.12 239 CYS A CA 1
ATOM 1914 C C . CYS A 1 239 ? -7.336 -21.031 -3.512 1 96.12 239 CYS A C 1
ATOM 1916 O O . CYS A 1 239 ? -8.375 -21.094 -4.18 1 96.12 239 CYS A O 1
ATOM 1918 N N . SER A 1 240 ? -7.297 -21.078 -2.197 1 97 240 SER A N 1
ATOM 1919 C CA . SER A 1 240 ? -8.547 -21.328 -1.481 1 97 240 SER A CA 1
ATOM 1920 C C . SER A 1 240 ? -9.344 -20.031 -1.304 1 97 240 SER A C 1
ATOM 1922 O O . SER A 1 240 ? -8.797 -18.938 -1.435 1 97 240 SER A O 1
ATOM 1924 N N . MET A 1 241 ? -10.625 -20.172 -1.088 1 95.19 241 MET A N 1
ATOM 1925 C CA . MET A 1 241 ? -11.555 -19.078 -0.841 1 95.19 241 MET A CA 1
ATOM 1926 C C . MET A 1 241 ? -12.281 -19.266 0.485 1 95.19 241 MET A C 1
ATOM 1928 O O . MET A 1 241 ? -12.945 -20.281 0.696 1 95.19 241 MET A O 1
ATOM 1932 N N . THR A 1 242 ? -12.18 -18.266 1.299 1 94.44 242 THR A N 1
ATOM 1933 C CA . THR A 1 242 ? -12.828 -18.375 2.602 1 94.44 242 THR A CA 1
ATOM 1934 C C . THR A 1 242 ? -14.328 -18.562 2.445 1 94.44 242 THR A C 1
ATOM 1936 O O . THR A 1 242 ? -14.945 -17.984 1.547 1 94.44 242 THR A O 1
ATOM 1939 N N . ASN A 1 243 ? -14.922 -19.359 3.307 1 91.44 243 ASN A N 1
ATOM 1940 C CA . ASN A 1 243 ? -16.344 -19.672 3.391 1 91.44 243 ASN A CA 1
ATOM 1941 C C . ASN A 1 243 ? -16.766 -20.625 2.291 1 91.44 243 ASN A C 1
ATOM 1943 O O . ASN A 1 243 ? -17.906 -21.141 2.305 1 91.44 243 ASN A O 1
ATOM 1947 N N . LEU A 1 244 ? -15.93 -20.922 1.347 1 92.25 244 LEU A N 1
ATOM 1948 C CA . LEU A 1 244 ? -16.266 -21.859 0.276 1 92.25 244 LEU A CA 1
ATOM 1949 C C . LEU A 1 244 ? -15.359 -23.078 0.317 1 92.25 244 LEU A C 1
ATOM 1951 O O . LEU A 1 244 ? -15.789 -24.156 0.717 1 92.25 244 LEU A O 1
ATOM 1955 N N . THR A 1 245 ? -14.102 -22.812 0.025 1 95.38 245 THR A N 1
ATOM 1956 C CA . THR A 1 245 ? -13.172 -23.938 -0.03 1 95.38 245 THR A CA 1
ATOM 1957 C C . THR A 1 245 ? -12.172 -23.859 1.12 1 95.38 245 THR A C 1
ATOM 1959 O O . THR A 1 245 ? -11.164 -24.578 1.126 1 95.38 245 THR A O 1
ATOM 1962 N N . ALA A 1 246 ? -12.336 -23 2.041 1 95.5 246 ALA A N 1
ATOM 1963 C CA . ALA A 1 246 ? -11.633 -22.859 3.314 1 95.5 246 ALA A CA 1
ATOM 1964 C C . ALA A 1 246 ? -12.57 -22.328 4.402 1 95.5 246 ALA A C 1
ATOM 1966 O O . ALA A 1 246 ? -13.633 -21.781 4.102 1 95.5 246 ALA A O 1
ATOM 1967 N N . PRO A 1 247 ? -12.211 -22.469 5.684 1 93.38 247 PRO A N 1
ATOM 1968 C CA . PRO A 1 247 ? -13.047 -21.906 6.75 1 93.38 247 PRO A CA 1
ATOM 1969 C C . PRO A 1 247 ? -13.195 -20.391 6.645 1 93.38 247 PRO A C 1
ATOM 1971 O O . PRO A 1 247 ? -12.359 -19.719 6.039 1 93.38 247 PRO A O 1
ATOM 1974 N N . ALA A 1 248 ? -14.25 -19.875 7.266 1 91.56 248 ALA A N 1
ATOM 1975 C CA . ALA A 1 248 ? -14.508 -18.438 7.273 1 91.56 248 ALA A CA 1
ATOM 1976 C C . ALA A 1 248 ? -13.383 -17.688 7.977 1 91.56 248 ALA A C 1
ATOM 1978 O O . ALA A 1 248 ? -13.008 -16.578 7.559 1 91.56 248 ALA A O 1
ATOM 1979 N N . ALA A 1 249 ? -12.93 -18.297 9.062 1 93.88 249 ALA A N 1
ATOM 1980 C CA . ALA A 1 249 ? -11.812 -17.688 9.781 1 93.88 249 ALA A CA 1
ATOM 1981 C C . ALA A 1 249 ? -10.547 -17.703 8.938 1 93.88 249 ALA A C 1
ATOM 1983 O O . ALA A 1 249 ? -10.133 -18.766 8.445 1 93.88 249 ALA A O 1
ATOM 1984 N N . LEU A 1 250 ? -9.883 -16.562 8.781 1 96.56 250 LEU A N 1
ATOM 1985 C CA . LEU A 1 250 ? -8.711 -16.453 7.918 1 96.56 250 LEU A CA 1
ATOM 1986 C C . LEU A 1 250 ? -7.625 -17.438 8.344 1 96.56 250 LEU A C 1
ATOM 1988 O O . LEU A 1 250 ? -6.945 -18.031 7.496 1 96.56 250 LEU A O 1
ATOM 1992 N N . LEU A 1 251 ? -7.516 -17.609 9.664 1 96.94 251 LEU A N 1
ATOM 1993 C CA . LEU A 1 251 ? -6.523 -18.516 10.203 1 96.94 251 LEU A CA 1
ATOM 1994 C C . LEU A 1 251 ? -6.738 -19.938 9.672 1 96.94 251 LEU A C 1
ATOM 1996 O O . LEU A 1 251 ? -5.777 -20.672 9.453 1 96.94 251 LEU A O 1
ATOM 2000 N N . GLY A 1 252 ? -7.941 -20.297 9.477 1 96.88 252 GLY A N 1
ATOM 2001 C CA . GLY A 1 252 ? -8.273 -21.609 8.953 1 96.88 252 GLY A CA 1
ATOM 2002 C C . GLY A 1 252 ? -7.777 -21.828 7.531 1 96.88 252 GLY A C 1
ATOM 2003 O O . GLY A 1 252 ? -7.312 -22.922 7.191 1 96.88 252 GLY A O 1
ATOM 2004 N N . SER A 1 253 ? -7.953 -20.781 6.707 1 96.75 253 SER A N 1
ATOM 2005 C CA . SER A 1 253 ? -7.414 -20.859 5.355 1 96.75 253 SER A CA 1
ATOM 2006 C C . SER A 1 253 ? -5.902 -21.047 5.367 1 96.75 253 SER A C 1
ATOM 2008 O O . SER A 1 253 ? -5.367 -21.828 4.57 1 96.75 253 SER A O 1
ATOM 2010 N N . VAL A 1 254 ? -5.25 -20.391 6.242 1 98.56 254 VAL A N 1
ATOM 2011 C CA . VAL A 1 254 ? -3.793 -20.453 6.316 1 98.56 254 VAL A CA 1
ATOM 2012 C C . VAL A 1 254 ? -3.355 -21.859 6.699 1 98.56 254 VAL A C 1
ATOM 2014 O O . VAL A 1 254 ? -2.463 -22.438 6.07 1 98.56 254 VAL A O 1
ATOM 2017 N N . ILE A 1 255 ? -3.996 -22.438 7.699 1 98.81 255 ILE A N 1
ATOM 2018 C CA . ILE A 1 255 ? -3.654 -23.766 8.195 1 98.81 255 ILE A CA 1
ATOM 2019 C C . ILE A 1 255 ? -3.932 -24.797 7.117 1 98.81 255 ILE A C 1
ATOM 2021 O O . ILE A 1 255 ? -3.07 -25.625 6.805 1 98.81 255 ILE A O 1
ATOM 2025 N N . GLN A 1 256 ? -5.102 -24.75 6.543 1 98.75 256 GLN A N 1
ATOM 2026 C CA . GLN A 1 256 ? -5.523 -25.688 5.508 1 98.75 256 GLN A CA 1
ATOM 2027 C C . GLN A 1 256 ? -4.602 -25.625 4.293 1 98.75 256 GLN A C 1
ATOM 2029 O O . GLN A 1 256 ? -4.16 -26.656 3.787 1 98.75 256 GLN A O 1
ATOM 2034 N N . ASN A 1 257 ? -4.371 -24.422 3.863 1 98.69 257 ASN A N 1
ATOM 2035 C CA . ASN A 1 257 ? -3.518 -24.203 2.699 1 98.69 257 ASN A CA 1
ATOM 2036 C C . ASN A 1 257 ? -2.096 -24.703 2.951 1 98.69 257 ASN A C 1
ATOM 2038 O O . ASN A 1 257 ? -1.487 -25.328 2.082 1 98.69 257 ASN A O 1
ATOM 2042 N N . ASN A 1 258 ? -1.574 -24.359 4.113 1 98.88 258 ASN A N 1
ATOM 2043 C CA . ASN A 1 258 ? -0.217 -24.781 4.457 1 98.88 258 ASN A CA 1
ATOM 2044 C C . ASN A 1 258 ? -0.065 -26.297 4.406 1 98.88 258 ASN A C 1
ATOM 2046 O O . ASN A 1 258 ? 0.917 -26.812 3.865 1 98.88 258 ASN A O 1
ATOM 2050 N N . ALA A 1 259 ? -1.018 -26.969 5 1 98.88 259 ALA A N 1
ATOM 2051 C CA . ALA A 1 259 ? -0.983 -28.422 4.988 1 98.88 259 ALA A CA 1
ATOM 2052 C C . ALA A 1 259 ? -0.98 -28.969 3.562 1 98.88 259 ALA A C 1
ATOM 2054 O O . ALA A 1 259 ? -0.224 -29.891 3.242 1 98.88 259 ALA A O 1
ATOM 2055 N N . THR A 1 260 ? -1.811 -28.375 2.754 1 98.88 260 THR A N 1
ATOM 2056 C CA . THR A 1 260 ? -1.93 -28.812 1.367 1 98.88 260 THR A CA 1
ATOM 2057 C C . THR A 1 260 ? -0.618 -28.609 0.618 1 98.88 260 THR A C 1
ATOM 2059 O O . THR A 1 260 ? -0.151 -29.5 -0.093 1 98.88 260 THR A O 1
ATOM 2062 N N . ILE A 1 261 ? -0.033 -27.453 0.771 1 98.88 261 ILE A N 1
ATOM 2063 C CA . ILE A 1 261 ? 1.207 -27.109 0.086 1 98.88 261 ILE A CA 1
ATOM 2064 C C . ILE A 1 261 ? 2.33 -28.031 0.547 1 98.88 261 ILE A C 1
ATOM 2066 O O . ILE A 1 261 ? 3.08 -28.562 -0.274 1 98.88 261 ILE A O 1
ATOM 2070 N N . LEU A 1 262 ? 2.412 -28.219 1.864 1 98.88 262 LEU A N 1
ATOM 2071 C CA . LEU A 1 262 ? 3.461 -29.062 2.41 1 98.88 262 LEU A CA 1
ATOM 2072 C C . LEU A 1 262 ? 3.334 -30.484 1.876 1 98.88 262 LEU A C 1
ATOM 2074 O O . LEU A 1 262 ? 4.34 -31.141 1.58 1 98.88 262 LEU A O 1
ATOM 2078 N N . ALA A 1 263 ? 2.146 -30.984 1.77 1 98.94 263 ALA A N 1
ATOM 2079 C CA . ALA A 1 263 ? 1.939 -32.344 1.243 1 98.94 263 ALA A CA 1
ATOM 2080 C C . ALA A 1 263 ? 2.492 -32.469 -0.173 1 98.94 263 ALA A C 1
ATOM 2082 O O . ALA A 1 263 ? 3.105 -33.469 -0.518 1 98.94 263 ALA A O 1
ATOM 2083 N N . GLY A 1 264 ? 2.209 -31.453 -1.007 1 98.81 264 GLY A N 1
ATOM 2084 C CA . GLY A 1 264 ? 2.764 -31.438 -2.352 1 98.81 264 GLY A CA 1
ATOM 2085 C C . GLY A 1 264 ? 4.277 -31.375 -2.371 1 98.81 264 GLY A C 1
ATOM 2086 O O . GLY A 1 264 ? 4.922 -32.031 -3.211 1 98.81 264 GLY A O 1
ATOM 2087 N N . ILE A 1 265 ? 4.836 -30.609 -1.49 1 98.81 265 ILE A N 1
ATOM 2088 C CA . ILE A 1 265 ? 6.285 -30.484 -1.401 1 98.81 265 ILE A CA 1
ATOM 2089 C C . ILE A 1 265 ? 6.895 -31.812 -0.991 1 98.81 265 ILE A C 1
ATOM 2091 O O . ILE A 1 265 ? 7.914 -32.25 -1.542 1 98.81 265 ILE A O 1
ATOM 2095 N N . VAL A 1 266 ? 6.27 -32.5 -0.027 1 98.88 266 VAL A N 1
ATOM 2096 C CA . VAL A 1 266 ? 6.734 -33.844 0.365 1 98.88 266 VAL A CA 1
ATOM 2097 C C . VAL A 1 266 ? 6.75 -34.75 -0.851 1 98.88 266 VAL A C 1
ATOM 2099 O O . VAL A 1 266 ? 7.746 -35.438 -1.103 1 98.88 266 VAL A O 1
ATOM 2102 N N . LEU A 1 267 ? 5.699 -34.781 -1.642 1 98.88 267 LEU A N 1
ATOM 2103 C CA . LEU A 1 267 ? 5.633 -35.625 -2.824 1 98.88 267 LEU A CA 1
ATOM 2104 C C . LEU A 1 267 ? 6.793 -35.344 -3.77 1 98.88 267 LEU A C 1
ATOM 2106 O O . LEU A 1 267 ? 7.449 -36.25 -4.258 1 98.88 267 LEU A O 1
ATOM 2110 N N . THR A 1 268 ? 7.027 -34.031 -4.055 1 98.69 268 THR A N 1
ATOM 2111 C CA . THR A 1 268 ? 8.086 -33.656 -4.98 1 98.69 268 THR A CA 1
ATOM 2112 C C . THR A 1 268 ? 9.438 -34.188 -4.508 1 98.69 268 THR A C 1
ATOM 2114 O O . THR A 1 268 ? 10.227 -34.688 -5.312 1 98.69 268 THR A O 1
ATOM 2117 N N . GLN A 1 269 ? 9.695 -34.094 -3.168 1 98.81 269 GLN A N 1
ATOM 2118 C CA . GLN A 1 269 ? 10.984 -34.469 -2.621 1 98.81 269 GLN A CA 1
ATOM 2119 C C . GLN A 1 269 ? 11.109 -36 -2.537 1 98.81 269 GLN A C 1
ATOM 2121 O O . GLN A 1 269 ? 12.219 -36.531 -2.576 1 98.81 269 GLN A O 1
ATOM 2126 N N . LEU A 1 270 ? 9.977 -36.75 -2.393 1 98.62 270 LEU A N 1
ATOM 2127 C CA . LEU A 1 270 ? 10.008 -38.188 -2.41 1 98.62 270 LEU A CA 1
ATOM 2128 C C . LEU A 1 270 ? 10.328 -38.719 -3.809 1 98.62 270 LEU A C 1
ATOM 2130 O O . LEU A 1 270 ? 10.969 -39.75 -3.955 1 98.62 270 LEU A O 1
ATOM 2134 N N . ILE A 1 271 ? 9.898 -38.031 -4.852 1 98.44 271 ILE A N 1
ATOM 2135 C CA . ILE A 1 271 ? 10.117 -38.438 -6.238 1 98.44 271 ILE A CA 1
ATOM 2136 C C . ILE A 1 271 ? 11.57 -38.156 -6.625 1 98.44 271 ILE A C 1
ATOM 2138 O O . ILE A 1 271 ? 12.234 -39 -7.223 1 98.44 271 ILE A O 1
ATOM 2142 N N . ASN A 1 272 ? 12.016 -36.969 -6.348 1 98.44 272 ASN A N 1
ATOM 2143 C CA . ASN A 1 272 ? 13.352 -36.5 -6.703 1 98.44 272 ASN A CA 1
ATOM 2144 C C . ASN A 1 272 ? 13.945 -35.594 -5.625 1 98.44 272 ASN A C 1
ATOM 2146 O O . ASN A 1 272 ? 13.883 -34.375 -5.73 1 98.44 272 ASN A O 1
ATOM 2150 N N . PRO A 1 273 ? 14.578 -36.219 -4.594 1 98.44 273 PRO A N 1
ATOM 2151 C CA . PRO A 1 273 ? 15.148 -35.438 -3.508 1 98.44 273 PRO A CA 1
ATOM 2152 C C . PRO A 1 273 ? 16.078 -34.312 -4.012 1 98.44 273 PRO A C 1
ATOM 2154 O O . PRO A 1 273 ? 16.969 -34.594 -4.828 1 98.44 273 PRO A O 1
ATOM 2157 N N . GLY A 1 274 ? 15.836 -33.125 -3.592 1 98.38 274 GLY A N 1
ATOM 2158 C CA . GLY A 1 274 ? 16.656 -31.984 -4 1 98.38 274 GLY A CA 1
ATOM 2159 C C . GLY A 1 274 ? 16.047 -31.188 -5.141 1 98.38 274 GLY A C 1
ATOM 2160 O O . GLY A 1 274 ? 16.547 -30.141 -5.508 1 98.38 274 GLY A O 1
ATOM 2161 N N . ASN A 1 275 ? 14.969 -31.703 -5.684 1 98.38 275 ASN A N 1
ATOM 2162 C CA . ASN A 1 275 ? 14.305 -30.953 -6.742 1 98.38 275 ASN A CA 1
ATOM 2163 C C . ASN A 1 275 ? 13.789 -29.609 -6.23 1 98.38 275 ASN A C 1
ATOM 2165 O O . ASN A 1 275 ? 13.172 -29.547 -5.168 1 98.38 275 ASN A O 1
ATOM 2169 N N . PRO A 1 276 ? 14.062 -28.516 -6.977 1 98.19 276 PRO A N 1
ATOM 2170 C CA . PRO A 1 276 ? 13.57 -27.219 -6.535 1 98.19 276 PRO A CA 1
ATOM 2171 C C . PRO A 1 276 ? 12.047 -27.141 -6.496 1 98.19 276 PRO A C 1
ATOM 2173 O O . PRO A 1 276 ? 11.375 -27.703 -7.363 1 98.19 276 PRO A O 1
ATOM 2176 N N . VAL A 1 277 ? 11.562 -26.484 -5.508 1 98.44 277 VAL A N 1
ATOM 2177 C CA . VAL A 1 277 ? 10.125 -26.312 -5.324 1 98.44 277 VAL A CA 1
ATOM 2178 C C . VAL A 1 277 ? 9.836 -24.938 -4.719 1 98.44 277 VAL A C 1
ATOM 2180 O O . VAL A 1 277 ? 10.633 -24.422 -3.938 1 98.44 277 VAL A O 1
ATOM 2183 N N . ILE A 1 278 ? 8.773 -24.297 -5.133 1 98.44 278 ILE A N 1
ATOM 2184 C CA . ILE A 1 278 ? 8.328 -23.016 -4.586 1 98.44 278 ILE A CA 1
ATOM 2185 C C . ILE A 1 278 ? 7.039 -23.219 -3.787 1 98.44 278 ILE A C 1
ATOM 2187 O O . ILE A 1 278 ? 6.109 -23.875 -4.254 1 98.44 278 ILE A O 1
ATOM 2191 N N . TYR A 1 279 ? 7.047 -22.734 -2.562 1 98.5 279 TYR A N 1
ATOM 2192 C CA . TYR A 1 279 ? 5.891 -22.656 -1.676 1 98.5 279 TYR A CA 1
ATOM 2193 C C . TYR A 1 279 ? 4.98 -21.484 -2.066 1 98.5 279 TYR A C 1
ATOM 2195 O O . TYR A 1 279 ? 5.426 -20.344 -2.145 1 98.5 279 TYR A O 1
ATOM 2203 N N . GLY A 1 280 ? 3.697 -21.781 -2.348 1 96.5 280 GLY A N 1
ATOM 2204 C CA . GLY A 1 280 ? 2.955 -20.625 -2.82 1 96.5 280 GLY A CA 1
ATOM 2205 C C . GLY A 1 280 ? 1.503 -20.625 -2.387 1 96.5 280 GLY A C 1
ATOM 2206 O O . GLY A 1 280 ? 0.922 -21.688 -2.15 1 96.5 280 GLY A O 1
ATOM 2207 N N . THR A 1 281 ? 0.943 -19.391 -2.26 1 96 281 THR A N 1
ATOM 2208 C CA . THR A 1 281 ? -0.497 -19.234 -2.084 1 96 281 THR A CA 1
ATOM 2209 C C . THR A 1 281 ? -0.969 -17.891 -2.65 1 96 281 THR A C 1
ATOM 2211 O O . THR A 1 281 ? -0.215 -16.922 -2.664 1 96 281 THR A O 1
ATOM 2214 N N . VAL A 1 282 ? -2.158 -17.859 -3.244 1 95.75 282 VAL A N 1
ATOM 2215 C CA . VAL A 1 282 ? -2.875 -16.641 -3.588 1 95.75 282 VAL A CA 1
ATOM 2216 C C . VAL A 1 282 ? -4.328 -16.75 -3.129 1 95.75 282 VAL A C 1
ATOM 2218 O O . VAL A 1 282 ? -5.238 -16.281 -3.816 1 95.75 282 VAL A O 1
ATOM 2221 N N . SER A 1 283 ? -4.469 -17.469 -2.023 1 96.5 283 SER A N 1
ATOM 2222 C CA . SER A 1 283 ? -5.781 -17.641 -1.412 1 96.5 283 SER A CA 1
ATOM 2223 C C . SER A 1 283 ? -6.379 -16.297 -1.001 1 96.5 283 SER A C 1
ATOM 2225 O O . SER A 1 283 ? -5.645 -15.344 -0.72 1 96.5 283 SER A O 1
ATOM 2227 N N . THR A 1 284 ? -7.688 -16.266 -1.013 1 94.62 284 THR A N 1
ATOM 2228 C CA . THR A 1 284 ? -8.32 -14.953 -0.848 1 94.62 284 THR A CA 1
ATOM 2229 C C . THR A 1 284 ? -9.656 -15.086 -0.119 1 94.62 284 THR A C 1
ATOM 2231 O O . THR A 1 284 ? -10.039 -16.188 0.289 1 94.62 284 THR A O 1
ATOM 2234 N N . ALA A 1 285 ? -10.289 -13.953 0.013 1 93.38 285 ALA A N 1
ATOM 2235 C CA . ALA A 1 285 ? -11.609 -13.891 0.635 1 93.38 285 ALA A CA 1
ATOM 2236 C C . ALA A 1 285 ? -12.711 -14.109 -0.398 1 93.38 285 ALA A C 1
ATOM 2238 O O . ALA A 1 285 ? -12.469 -14.008 -1.604 1 93.38 285 ALA A O 1
ATOM 2239 N N . THR A 1 286 ? -13.836 -14.43 0.141 1 91.25 286 THR A N 1
ATOM 2240 C CA . THR A 1 286 ? -15.055 -14.5 -0.657 1 91.25 286 THR A CA 1
ATOM 2241 C C . THR A 1 286 ? -16.016 -13.383 -0.27 1 91.25 286 THR A C 1
ATOM 2243 O O . THR A 1 286 ? -16.266 -13.156 0.916 1 91.25 286 THR A O 1
ATOM 2246 N N . ASP A 1 287 ? -16.406 -12.688 -1.268 1 89.06 287 ASP A N 1
ATOM 2247 C CA . ASP A 1 287 ? -17.578 -11.836 -1.025 1 89.06 287 ASP A CA 1
ATOM 2248 C C . ASP A 1 287 ? -18.875 -12.641 -1.13 1 89.06 287 ASP A C 1
ATOM 2250 O O . ASP A 1 287 ? -19.328 -12.953 -2.232 1 89.06 287 ASP A O 1
ATOM 2254 N N . MET A 1 288 ? -19.422 -12.875 -0.015 1 85 288 MET A N 1
ATOM 2255 C CA . MET A 1 288 ? -20.547 -13.812 0.034 1 85 288 MET A CA 1
ATOM 2256 C C . MET A 1 288 ? -21.812 -13.164 -0.519 1 85 288 MET A C 1
ATOM 2258 O O . MET A 1 288 ? -22.781 -13.859 -0.834 1 85 288 MET A O 1
ATOM 2262 N N . ARG A 1 289 ? -21.938 -11.906 -0.657 1 85.44 289 ARG A N 1
ATOM 2263 C CA . ARG A 1 289 ? -23.094 -11.25 -1.262 1 85.44 289 ARG A CA 1
ATOM 2264 C C . ARG A 1 289 ? -23.25 -11.648 -2.725 1 85.44 289 ARG A C 1
ATOM 2266 O O . ARG A 1 289 ? -24.375 -11.781 -3.223 1 85.44 289 ARG A O 1
ATOM 2273 N N . ASN A 1 290 ? -22 -11.93 -3.332 1 81.62 290 ASN A N 1
ATOM 2274 C CA . ASN A 1 290 ? -21.938 -12.289 -4.746 1 81.62 290 ASN A CA 1
ATOM 2275 C C . ASN A 1 290 ? -21.328 -13.672 -4.953 1 81.62 290 ASN A C 1
ATOM 2277 O O . ASN A 1 290 ? -21.234 -14.148 -6.086 1 81.62 290 ASN A O 1
ATOM 2281 N N . VAL A 1 291 ? -20.922 -14.242 -3.855 1 83.44 291 VAL A N 1
ATOM 2282 C CA . VAL A 1 291 ? -20.203 -15.508 -3.873 1 83.44 291 VAL A CA 1
ATOM 2283 C C . VAL A 1 291 ? -19.047 -15.438 -4.883 1 83.44 291 VAL A C 1
ATOM 2285 O O . VAL A 1 291 ? -18.953 -16.281 -5.781 1 83.44 291 VAL A O 1
ATOM 2288 N N . ALA A 1 292 ? -18.297 -14.367 -4.715 1 88.06 292 ALA A N 1
ATOM 2289 C CA . ALA A 1 292 ? -17.25 -14.07 -5.68 1 88.06 292 ALA A CA 1
ATOM 2290 C C . ALA A 1 292 ? -15.883 -14.016 -4.996 1 88.06 292 ALA A C 1
ATOM 2292 O O . ALA A 1 292 ? -15.766 -13.555 -3.857 1 88.06 292 ALA A O 1
ATOM 2293 N N . CYS A 1 293 ? -14.953 -14.508 -5.766 1 90.75 293 CYS A N 1
ATOM 2294 C CA . CYS A 1 293 ? -13.555 -14.383 -5.355 1 90.75 293 CYS A CA 1
ATOM 2295 C C . CYS A 1 293 ? -13.156 -12.914 -5.238 1 90.75 293 CYS A C 1
ATOM 2297 O O . CYS A 1 293 ? -13.477 -12.109 -6.109 1 90.75 293 CYS A O 1
ATOM 2299 N N . SER A 1 294 ? -12.547 -12.539 -4.102 1 93.88 294 SER A N 1
ATOM 2300 C CA . SER A 1 294 ? -12.102 -11.164 -3.881 1 93.88 294 SER A CA 1
ATOM 2301 C C . SER A 1 294 ? -10.586 -11.086 -3.717 1 93.88 294 SER A C 1
ATOM 2303 O O . SER A 1 294 ? -10.086 -11 -2.596 1 93.88 294 SER A O 1
ATOM 2305 N N . ILE A 1 295 ? -9.898 -10.961 -4.828 1 95.62 295 ILE A N 1
ATOM 2306 C CA . ILE A 1 295 ? -8.438 -11.023 -4.801 1 95.62 295 ILE A CA 1
ATOM 2307 C C . ILE A 1 295 ? -7.871 -9.672 -4.355 1 95.62 295 ILE A C 1
ATOM 2309 O O . ILE A 1 295 ? -6.699 -9.578 -3.98 1 95.62 295 ILE A O 1
ATOM 2313 N N . GLY A 1 296 ? -8.727 -8.633 -4.402 1 95.81 296 GLY A N 1
ATOM 2314 C CA . GLY A 1 296 ? -8.297 -7.297 -4.008 1 95.81 296 GLY A CA 1
ATOM 2315 C C . GLY A 1 296 ? -8.688 -6.941 -2.586 1 95.81 296 GLY A C 1
ATOM 2316 O O . GLY A 1 296 ? -8.461 -5.816 -2.137 1 95.81 296 GLY A O 1
ATOM 2317 N N . ALA A 1 297 ? -9.297 -7.871 -1.868 1 96.19 297 ALA A N 1
ATOM 2318 C CA . ALA A 1 297 ? -9.719 -7.625 -0.49 1 96.19 297 ALA A CA 1
ATOM 2319 C C . ALA A 1 297 ? -8.516 -7.629 0.455 1 96.19 297 ALA A C 1
ATOM 2321 O O . ALA A 1 297 ? -7.559 -8.375 0.247 1 96.19 297 ALA A O 1
ATOM 2322 N N . PRO A 1 298 ? -8.555 -6.82 1.496 1 96.81 298 PRO A N 1
ATOM 2323 C CA . PRO A 1 298 ? -7.449 -6.82 2.463 1 96.81 298 PRO A CA 1
ATOM 2324 C C . PRO A 1 298 ? -7.207 -8.195 3.082 1 96.81 298 PRO A C 1
ATOM 2326 O O . PRO A 1 298 ? -6.074 -8.523 3.43 1 96.81 298 PRO A O 1
ATOM 2329 N N . GLU A 1 299 ? -8.227 -9.016 3.186 1 97.38 299 GLU A N 1
ATOM 2330 C CA . GLU A 1 299 ? -8.102 -10.352 3.758 1 97.38 299 GLU A CA 1
ATOM 2331 C C . GLU A 1 299 ? -7.18 -11.227 2.91 1 97.38 299 GLU A C 1
ATOM 2333 O O . GLU A 1 299 ? -6.469 -12.086 3.438 1 97.38 299 GLU A O 1
ATOM 2338 N N . ALA A 1 300 ? -7.234 -10.969 1.607 1 96.94 300 ALA A N 1
ATOM 2339 C CA . ALA A 1 300 ? -6.312 -11.688 0.736 1 96.94 300 ALA A CA 1
ATOM 2340 C C . ALA A 1 300 ? -4.863 -11.422 1.134 1 96.94 300 ALA A C 1
ATOM 2342 O O . ALA A 1 300 ? -4.059 -12.352 1.235 1 96.94 300 ALA A O 1
ATOM 2343 N N . GLN A 1 301 ? -4.574 -10.195 1.331 1 96.81 301 GLN A N 1
ATOM 2344 C CA . GLN A 1 301 ? -3.219 -9.82 1.721 1 96.81 301 GLN A CA 1
ATOM 2345 C C . GLN A 1 301 ? -2.842 -10.445 3.061 1 96.81 301 GLN A C 1
ATOM 2347 O O . GLN A 1 301 ? -1.716 -10.914 3.236 1 96.81 301 GLN A O 1
ATOM 2352 N N . LEU A 1 302 ? -3.766 -10.469 3.986 1 97.75 302 LEU A N 1
ATOM 2353 C CA . LEU A 1 302 ? -3.5 -11 5.32 1 97.75 302 LEU A CA 1
ATOM 2354 C C . LEU A 1 302 ? -3.203 -12.492 5.258 1 97.75 302 LEU A C 1
ATOM 2356 O O . LEU A 1 302 ? -2.266 -12.977 5.898 1 97.75 302 LEU A O 1
ATOM 2360 N N . ILE A 1 303 ? -3.967 -13.211 4.48 1 97.81 303 ILE A N 1
ATOM 2361 C CA . ILE A 1 303 ? -3.734 -14.633 4.285 1 97.81 303 ILE A CA 1
ATOM 2362 C C . ILE A 1 303 ? -2.355 -14.859 3.668 1 97.81 303 ILE A C 1
ATOM 2364 O O . ILE A 1 303 ? -1.595 -15.711 4.121 1 97.81 303 ILE A O 1
ATOM 2368 N N . GLN A 1 304 ? -2.051 -14.07 2.713 1 97.19 304 GLN A N 1
ATOM 2369 C CA . GLN A 1 304 ? -0.782 -14.203 2.004 1 97.19 304 GLN A CA 1
ATOM 2370 C C . GLN A 1 304 ? 0.397 -13.891 2.92 1 97.19 304 GLN A C 1
ATOM 2372 O O . GLN A 1 304 ? 1.422 -14.578 2.879 1 97.19 304 GLN A O 1
ATOM 2377 N N . MET A 1 305 ? 0.258 -12.852 3.734 1 97.5 305 MET A N 1
ATOM 2378 C CA . MET A 1 305 ? 1.334 -12.484 4.652 1 97.5 305 MET A CA 1
ATOM 2379 C C . MET A 1 305 ? 1.589 -13.602 5.66 1 97.5 305 MET A C 1
ATOM 2381 O O . MET A 1 305 ? 2.74 -13.898 5.988 1 97.5 305 MET A O 1
ATOM 2385 N N . ALA A 1 306 ? 0.542 -14.203 6.137 1 98 306 ALA A N 1
ATOM 2386 C CA . ALA A 1 306 ? 0.688 -15.312 7.078 1 98 306 ALA A CA 1
ATOM 2387 C C . ALA A 1 306 ? 1.338 -16.516 6.406 1 98 306 ALA A C 1
ATOM 2389 O O . ALA A 1 306 ? 2.191 -17.172 6.996 1 98 306 ALA A O 1
ATOM 2390 N N . SER A 1 307 ? 0.958 -16.75 5.191 1 97.75 307 SER A N 1
ATOM 2391 C CA . SER A 1 307 ? 1.528 -17.859 4.445 1 97.75 307 SER A CA 1
ATOM 2392 C C . SER A 1 307 ? 2.998 -17.609 4.121 1 97.75 307 SER A C 1
ATOM 2394 O O . SER A 1 307 ? 3.801 -18.547 4.105 1 97.75 307 SER A O 1
ATOM 2396 N N . LEU A 1 308 ? 3.26 -16.406 3.822 1 97.25 308 LEU A N 1
ATOM 2397 C CA . LEU A 1 308 ? 4.645 -16.031 3.572 1 97.25 308 LEU A CA 1
ATOM 2398 C C . LEU A 1 308 ? 5.516 -16.297 4.797 1 97.25 308 LEU A C 1
ATOM 2400 O O . LEU A 1 308 ? 6.633 -16.797 4.668 1 97.25 308 LEU A O 1
ATOM 2404 N N . ALA A 1 309 ? 5.016 -15.961 5.961 1 97.56 309 ALA A N 1
ATOM 2405 C CA . ALA A 1 309 ? 5.73 -16.234 7.203 1 97.56 309 ALA A CA 1
ATOM 2406 C C . ALA A 1 309 ? 6.012 -17.719 7.363 1 97.56 309 ALA A C 1
ATOM 2408 O O . ALA A 1 309 ? 7.094 -18.109 7.801 1 97.56 309 ALA A O 1
ATOM 2409 N N . LEU A 1 310 ? 5.086 -18.547 6.969 1 98.5 310 LEU A N 1
ATOM 2410 C CA . LEU A 1 310 ? 5.242 -19.984 7.047 1 98.5 310 LEU A CA 1
ATOM 2411 C C . LEU A 1 310 ? 6.273 -20.484 6.039 1 98.5 310 LEU A C 1
ATOM 2413 O O . LEU A 1 310 ? 7.133 -21.297 6.371 1 98.5 310 LEU A O 1
ATOM 2417 N N . GLY A 1 311 ? 6.156 -20 4.801 1 97.88 311 GLY A N 1
ATOM 2418 C CA . GLY A 1 311 ? 7.164 -20.344 3.812 1 97.88 311 GLY A CA 1
ATOM 2419 C C . GLY A 1 311 ? 8.578 -20.016 4.266 1 97.88 311 GLY A C 1
ATOM 2420 O O . GLY A 1 311 ? 9.5 -20.812 4.047 1 97.88 311 GLY A O 1
ATOM 2421 N N . ARG A 1 312 ? 8.703 -18.891 4.93 1 96.81 312 ARG A N 1
ATOM 2422 C CA . ARG A 1 312 ? 10.008 -18.484 5.453 1 96.81 312 ARG A CA 1
ATOM 2423 C C . ARG A 1 312 ? 10.438 -19.375 6.605 1 96.81 312 ARG A C 1
ATOM 2425 O O . ARG A 1 312 ? 11.625 -19.688 6.754 1 96.81 312 ARG A O 1
ATOM 2432 N N . TYR A 1 313 ? 9.5 -19.734 7.426 1 97.62 313 TYR A N 1
ATOM 2433 C CA . TYR A 1 313 ? 9.758 -20.656 8.516 1 97.62 313 TYR A CA 1
ATOM 2434 C C . TYR A 1 313 ? 10.359 -21.953 8 1 97.62 313 TYR A C 1
ATOM 2436 O O . TYR A 1 313 ? 11.242 -22.547 8.641 1 97.62 313 TYR A O 1
ATOM 2444 N N . TYR A 1 314 ? 9.961 -22.375 6.828 1 98.25 314 TYR A N 1
ATOM 2445 C CA . TYR A 1 314 ? 10.445 -23.609 6.219 1 98.25 314 TYR A CA 1
ATOM 2446 C C . TYR A 1 314 ? 11.672 -23.344 5.359 1 98.25 314 TYR A C 1
ATOM 2448 O O . TYR A 1 314 ? 12.25 -24.281 4.785 1 98.25 314 TYR A O 1
ATOM 2456 N N . GLN A 1 315 ? 12.047 -22.094 5.176 1 97.25 315 GLN A N 1
ATOM 2457 C CA . GLN A 1 315 ? 13.203 -21.672 4.402 1 97.25 315 GLN A CA 1
ATOM 2458 C C . GLN A 1 315 ? 13.062 -22.062 2.936 1 97.25 315 GLN A C 1
ATOM 2460 O O . GLN A 1 315 ? 14.039 -22.469 2.303 1 97.25 315 GLN A O 1
ATOM 2465 N N . LEU A 1 316 ? 11.883 -21.953 2.434 1 98.31 316 LEU A N 1
ATOM 2466 C CA . LEU A 1 316 ? 11.594 -22.266 1.037 1 98.31 316 LEU A CA 1
ATOM 2467 C C . LEU A 1 316 ? 11.375 -21 0.229 1 98.31 316 LEU A C 1
ATOM 2469 O O . LEU A 1 316 ? 10.961 -19.969 0.778 1 98.31 316 LEU A O 1
ATOM 2473 N N . PRO A 1 317 ? 11.703 -21.047 -1.119 1 98.25 317 PRO A N 1
ATOM 2474 C CA . PRO A 1 317 ? 11.211 -19.953 -1.954 1 98.25 317 PRO A CA 1
ATOM 2475 C C . PRO A 1 317 ? 9.688 -19.828 -1.92 1 98.25 317 PRO A C 1
ATOM 2477 O O . PRO A 1 317 ? 8.984 -20.844 -1.905 1 98.25 317 PRO A O 1
ATOM 2480 N N . VAL A 1 318 ? 9.227 -18.609 -1.859 1 98.31 318 VAL A N 1
ATOM 2481 C CA . VAL A 1 318 ? 7.797 -18.375 -1.673 1 98.31 318 VAL A CA 1
ATOM 2482 C C . VAL A 1 318 ? 7.242 -17.594 -2.854 1 98.31 318 VAL A C 1
ATOM 2484 O O . VAL A 1 318 ? 7.867 -16.625 -3.314 1 98.31 318 VAL A O 1
ATOM 2487 N N . ARG A 1 319 ? 6.141 -18.047 -3.309 1 97.81 319 ARG A N 1
ATOM 2488 C CA . ARG A 1 319 ? 5.367 -17.328 -4.312 1 97.81 319 ARG A CA 1
ATOM 2489 C C . ARG A 1 319 ? 4.047 -16.828 -3.734 1 97.81 319 ARG A C 1
ATOM 2491 O O . ARG A 1 319 ? 3.193 -17.625 -3.34 1 97.81 319 ARG A O 1
ATOM 2498 N N . THR A 1 320 ? 3.908 -15.562 -3.641 1 96.06 320 THR A N 1
ATOM 2499 C CA . THR A 1 320 ? 2.643 -14.953 -3.248 1 96.06 320 THR A CA 1
ATOM 2500 C C . THR A 1 320 ? 2.586 -13.492 -3.689 1 96.06 320 THR A C 1
ATOM 2502 O O . THR A 1 320 ? 3.584 -12.938 -4.152 1 96.06 320 THR A O 1
ATOM 2505 N N . GLY A 1 321 ? 1.435 -12.938 -3.639 1 93.44 321 GLY A N 1
ATOM 2506 C CA . GLY A 1 321 ? 1.184 -11.617 -4.191 1 93.44 321 GLY A CA 1
ATOM 2507 C C . GLY A 1 321 ? 0.693 -11.656 -5.629 1 93.44 321 GLY A C 1
ATOM 2508 O O . GLY A 1 321 ? 0.799 -12.68 -6.297 1 93.44 321 GLY A O 1
ATOM 2509 N N . ILE A 1 322 ? 0.078 -10.617 -6.07 1 94.62 322 ILE A N 1
ATOM 2510 C CA . ILE A 1 322 ? -0.416 -10.406 -7.426 1 94.62 322 ILE A CA 1
ATOM 2511 C C . ILE A 1 322 ? -0.802 -8.938 -7.609 1 94.62 322 ILE A C 1
ATOM 2513 O O . ILE A 1 322 ? -1.011 -8.219 -6.629 1 94.62 322 ILE A O 1
ATOM 2517 N N . ALA A 1 323 ? -0.723 -8.523 -8.828 1 95.5 323 ALA A N 1
ATOM 2518 C CA . ALA A 1 323 ? -1.384 -7.25 -9.078 1 95.5 323 ALA A CA 1
ATOM 2519 C C . ALA A 1 323 ? -2.896 -7.426 -9.188 1 95.5 323 ALA A C 1
ATOM 2521 O O . ALA A 1 323 ? -3.502 -7.051 -10.188 1 95.5 323 ALA A O 1
ATOM 2522 N N . GLY A 1 324 ? -3.424 -7.898 -8.117 1 91.38 324 GLY A N 1
ATOM 2523 C CA . GLY A 1 324 ? -4.805 -8.359 -8.117 1 91.38 324 GLY A CA 1
ATOM 2524 C C . GLY A 1 324 ? -5.801 -7.254 -7.828 1 91.38 324 GLY A C 1
ATOM 2525 O O . GLY A 1 324 ? -5.566 -6.41 -6.961 1 91.38 324 GLY A O 1
ATOM 2526 N N . THR A 1 325 ? -6.883 -7.246 -8.578 1 97.25 325 THR A N 1
ATOM 2527 C CA . THR A 1 325 ? -7.977 -6.309 -8.344 1 97.25 325 THR A CA 1
ATOM 2528 C C . THR A 1 325 ? -9.305 -6.902 -8.789 1 97.25 325 THR A C 1
ATOM 2530 O O . THR A 1 325 ? -9.344 -7.766 -9.672 1 97.25 325 THR A O 1
ATOM 2533 N N . ASP A 1 326 ? -10.336 -6.492 -8.141 1 96.88 326 ASP A N 1
ATOM 2534 C CA . ASP A 1 326 ? -11.672 -6.914 -8.531 1 96.88 326 ASP A CA 1
ATOM 2535 C C . ASP A 1 326 ? -12.336 -5.871 -9.43 1 96.88 326 ASP A C 1
ATOM 2537 O O . ASP A 1 326 ? -13.477 -6.051 -9.859 1 96.88 326 ASP A O 1
ATOM 2541 N N . SER A 1 327 ? -11.641 -4.82 -9.719 1 97 327 SER A N 1
ATOM 2542 C CA . SER A 1 327 ? -12.18 -3.766 -10.57 1 97 327 SER A CA 1
ATOM 2543 C C . SER A 1 327 ? -12.352 -4.25 -12 1 97 327 SER A C 1
ATOM 2545 O O . SER A 1 327 ? -11.664 -5.172 -12.445 1 97 327 SER A O 1
ATOM 2547 N N . LEU A 1 328 ? -13.258 -3.633 -12.75 1 95.06 328 LEU A N 1
ATOM 2548 C CA . LEU A 1 328 ? -13.523 -3.971 -14.141 1 95.06 328 LEU A CA 1
ATOM 2549 C C . LEU A 1 328 ? -12.625 -3.166 -15.078 1 95.06 328 LEU A C 1
ATOM 2551 O O . LEU A 1 328 ? -12.492 -3.502 -16.25 1 95.06 328 LEU A O 1
ATOM 2555 N N . LYS A 1 329 ? -12.055 -2.084 -14.531 1 95.5 329 LYS A N 1
ATOM 2556 C CA . LYS A 1 329 ? -11.195 -1.171 -15.281 1 95.5 329 LYS A CA 1
ATOM 2557 C C . LYS A 1 329 ? -9.945 -0.805 -14.484 1 95.5 329 LYS A C 1
ATOM 2559 O O . LYS A 1 329 ? -9.883 -1.034 -13.273 1 95.5 329 LYS A O 1
ATOM 2564 N N . PRO A 1 330 ? -8.891 -0.369 -15.219 1 96.69 330 PRO A N 1
ATOM 2565 C CA . PRO A 1 330 ? -7.73 0.13 -14.477 1 96.69 330 PRO A CA 1
ATOM 2566 C C . PRO A 1 330 ? -7.984 1.499 -13.844 1 96.69 330 PRO A C 1
ATOM 2568 O O . PRO A 1 330 ? -7.293 2.467 -14.172 1 96.69 330 PRO A O 1
ATOM 2571 N N . ASP A 1 331 ? -8.891 1.547 -12.891 1 97.19 331 ASP A N 1
ATOM 2572 C CA . ASP A 1 331 ? -9.344 2.773 -12.242 1 97.19 331 ASP A CA 1
ATOM 2573 C C . ASP A 1 331 ? -8.773 2.887 -10.828 1 97.19 331 ASP A C 1
ATOM 2575 O O . ASP A 1 331 ? -7.789 2.225 -10.492 1 97.19 331 ASP A O 1
ATOM 2579 N N . TYR A 1 332 ? -9.359 3.83 -10.023 1 98.44 332 TYR A N 1
ATOM 2580 C CA . TYR A 1 332 ? -8.891 4.109 -8.664 1 98.44 332 TYR A CA 1
ATOM 2581 C C . TYR A 1 332 ? -8.828 2.832 -7.836 1 98.44 332 TYR A C 1
ATOM 2583 O O . TYR A 1 332 ? -7.828 2.572 -7.164 1 98.44 332 TYR A O 1
ATOM 2591 N N . GLN A 1 333 ? -9.891 2.027 -7.867 1 98.69 333 GLN A N 1
ATOM 2592 C CA . GLN A 1 333 ? -9.938 0.77 -7.125 1 98.69 333 GLN A CA 1
ATOM 2593 C C . GLN A 1 333 ? -8.789 -0.152 -7.535 1 98.69 333 GLN A C 1
ATOM 2595 O O . GLN A 1 333 ? -8.125 -0.743 -6.68 1 98.69 333 GLN A O 1
ATOM 2600 N N . ALA A 1 334 ? -8.609 -0.258 -8.812 1 98.56 334 ALA A N 1
ATOM 2601 C CA . ALA A 1 334 ? -7.547 -1.126 -9.32 1 98.56 334 ALA A CA 1
ATOM 2602 C C . ALA A 1 334 ? -6.184 -0.698 -8.789 1 98.56 334 ALA A C 1
ATOM 2604 O O . ALA A 1 334 ? -5.367 -1.539 -8.406 1 98.56 334 ALA A O 1
ATOM 2605 N N . GLY A 1 335 ? -5.945 0.607 -8.812 1 98.75 335 GLY A N 1
ATOM 2606 C CA . GLY A 1 335 ? -4.68 1.098 -8.289 1 98.75 335 GLY A CA 1
ATOM 2607 C C . GLY A 1 335 ? -4.465 0.751 -6.828 1 98.75 335 GLY A C 1
ATOM 2608 O O . GLY A 1 335 ? -3.393 0.274 -6.453 1 98.75 335 GLY A O 1
ATOM 2609 N N . VAL A 1 336 ? -5.484 0.956 -6.023 1 98.69 336 VAL A N 1
ATOM 2610 C CA . VAL A 1 336 ? -5.43 0.684 -4.59 1 98.69 336 VAL A CA 1
ATOM 2611 C C . VAL A 1 336 ? -5.102 -0.789 -4.355 1 98.69 336 VAL A C 1
ATOM 2613 O O . VAL A 1 336 ? -4.156 -1.113 -3.635 1 98.69 336 VAL A O 1
ATOM 2616 N N . GLU A 1 337 ? -5.84 -1.612 -5.008 1 98.56 337 GLU A N 1
ATOM 2617 C CA . GLU A 1 337 ? -5.781 -3.045 -4.73 1 98.56 337 GLU A CA 1
ATOM 2618 C C . GLU A 1 337 ? -4.5 -3.66 -5.289 1 98.56 337 GLU A C 1
ATOM 2620 O O . GLU A 1 337 ? -3.893 -4.523 -4.656 1 98.56 337 GLU A O 1
ATOM 2625 N N . SER A 1 338 ? -4.086 -3.223 -6.477 1 98.44 338 SER A N 1
ATOM 2626 C CA . SER A 1 338 ? -2.83 -3.709 -7.035 1 98.44 338 SER A CA 1
ATOM 2627 C C . SER A 1 338 ? -1.656 -3.387 -6.117 1 98.44 338 SER A C 1
ATOM 2629 O O . SER A 1 338 ? -0.813 -4.246 -5.855 1 98.44 338 SER A O 1
ATOM 2631 N N . PHE A 1 339 ? -1.595 -2.139 -5.656 1 98.62 339 PHE A N 1
ATOM 2632 C CA . PHE A 1 339 ? -0.508 -1.752 -4.766 1 98.62 339 PHE A CA 1
ATOM 2633 C C . PHE A 1 339 ? -0.534 -2.582 -3.488 1 98.62 339 PHE A C 1
ATOM 2635 O O . PHE A 1 339 ? 0.496 -3.109 -3.062 1 98.62 339 PHE A O 1
ATOM 2642 N N . MET A 1 340 ? -1.693 -2.676 -2.918 1 98.12 340 MET A N 1
ATOM 2643 C CA . MET A 1 340 ? -1.858 -3.365 -1.641 1 98.12 340 MET A CA 1
ATOM 2644 C C . MET A 1 340 ? -1.37 -4.809 -1.733 1 98.12 340 MET A C 1
ATOM 2646 O O . MET A 1 340 ? -0.581 -5.254 -0.9 1 98.12 340 MET A O 1
ATOM 2650 N N . ILE A 1 341 ? -1.755 -5.441 -2.734 1 98.06 341 ILE A N 1
ATOM 2651 C CA . ILE A 1 341 ? -1.466 -6.871 -2.805 1 98.06 341 ILE A CA 1
ATOM 2652 C C . ILE A 1 341 ? -0.011 -7.086 -3.215 1 98.06 341 ILE A C 1
ATOM 2654 O O . ILE A 1 341 ? 0.662 -7.98 -2.697 1 98.06 341 ILE A O 1
ATOM 2658 N N . LEU A 1 342 ? 0.532 -6.273 -4.105 1 98.06 342 LEU A N 1
ATOM 2659 C CA . LEU A 1 342 ? 1.919 -6.406 -4.535 1 98.06 342 LEU A CA 1
ATOM 2660 C C . LEU A 1 342 ? 2.879 -6.047 -3.408 1 98.06 342 LEU A C 1
ATOM 2662 O O . LEU A 1 342 ? 4.047 -6.441 -3.43 1 98.06 342 LEU A O 1
ATOM 2666 N N . MET A 1 343 ? 2.398 -5.234 -2.496 1 97.31 343 MET A N 1
ATOM 2667 C CA . MET A 1 343 ? 3.207 -4.949 -1.315 1 97.31 343 MET A CA 1
ATOM 2668 C C . MET A 1 343 ? 3.627 -6.234 -0.616 1 97.31 343 MET A C 1
ATOM 2670 O O . MET A 1 343 ? 4.73 -6.32 -0.069 1 97.31 343 MET A O 1
ATOM 2674 N N . THR A 1 344 ? 2.789 -7.266 -0.636 1 95.31 344 THR A N 1
ATOM 2675 C CA . THR A 1 344 ? 3.102 -8.562 -0.054 1 95.31 344 THR A CA 1
ATOM 2676 C C . THR A 1 344 ? 4.34 -9.164 -0.71 1 95.31 344 THR A C 1
ATOM 2678 O O . THR A 1 344 ? 5.16 -9.797 -0.041 1 95.31 344 THR A O 1
ATOM 2681 N N . THR A 1 345 ? 4.441 -8.867 -1.971 1 96.5 345 THR A N 1
ATOM 2682 C CA . THR A 1 345 ? 5.57 -9.422 -2.711 1 96.5 345 THR A CA 1
ATOM 2683 C C . THR A 1 345 ? 6.852 -8.648 -2.408 1 96.5 345 THR A C 1
ATOM 2685 O O . THR A 1 345 ? 7.82 -9.219 -1.905 1 96.5 345 THR A O 1
ATOM 2688 N N . TYR A 1 346 ? 6.797 -7.418 -2.598 1 97.44 346 TYR A N 1
ATOM 2689 C CA . TYR A 1 346 ? 8.031 -6.645 -2.623 1 97.44 346 TYR A CA 1
ATOM 2690 C C . TYR A 1 346 ? 8.484 -6.297 -1.21 1 97.44 346 TYR A C 1
ATOM 2692 O O . TYR A 1 346 ? 9.688 -6.312 -0.915 1 97.44 346 TYR A O 1
ATOM 2700 N N . LEU A 1 347 ? 7.508 -5.949 -0.404 1 97.06 347 LEU A N 1
ATOM 2701 C CA . LEU A 1 347 ? 7.875 -5.555 0.952 1 97.06 347 LEU A CA 1
ATOM 2702 C C . LEU A 1 347 ? 7.668 -6.711 1.928 1 97.06 347 LEU A C 1
ATOM 2704 O O . LEU A 1 347 ? 8.359 -6.797 2.945 1 97.06 347 LEU A O 1
ATOM 2708 N N . GLY A 1 348 ? 6.738 -7.582 1.618 1 95.19 348 GLY A N 1
ATOM 2709 C CA . GLY A 1 348 ? 6.594 -8.805 2.393 1 95.19 348 GLY A CA 1
ATOM 2710 C C . GLY A 1 348 ? 7.734 -9.781 2.178 1 95.19 348 GLY A C 1
ATOM 2711 O O . GLY A 1 348 ? 8.016 -10.609 3.045 1 95.19 348 GLY A O 1
ATOM 2712 N N . LYS A 1 349 ? 8.25 -9.641 0.947 1 92.81 349 LYS A N 1
ATOM 2713 C CA . LYS A 1 349 ? 9.445 -10.367 0.535 1 92.81 349 LYS A CA 1
ATOM 2714 C C . LYS A 1 349 ? 9.109 -11.797 0.123 1 92.81 349 LYS A C 1
ATOM 2716 O O . LYS A 1 349 ? 9.68 -12.75 0.649 1 92.81 349 LYS A O 1
ATOM 2721 N N . SER A 1 350 ? 8.234 -11.977 -0.721 1 96.5 350 SER A N 1
ATOM 2722 C CA . SER A 1 350 ? 8.148 -13.242 -1.445 1 96.5 350 SER A CA 1
ATOM 2723 C C . SER A 1 350 ? 9.242 -13.352 -2.504 1 96.5 350 SER A C 1
ATOM 2725 O O . SER A 1 350 ? 10.031 -12.422 -2.684 1 96.5 350 SER A O 1
ATOM 2727 N N . ASP A 1 351 ? 9.406 -14.531 -3.137 1 97.75 351 ASP A N 1
ATOM 2728 C CA . ASP A 1 351 ? 10.523 -14.75 -4.047 1 97.75 351 ASP A CA 1
ATOM 2729 C C . ASP A 1 351 ? 10.055 -14.75 -5.5 1 97.75 351 ASP A C 1
ATOM 2731 O O . ASP A 1 351 ? 10.867 -14.633 -6.422 1 97.75 351 ASP A O 1
ATOM 2735 N N . PHE A 1 352 ? 8.75 -14.859 -5.625 1 97.25 352 PHE A N 1
ATOM 2736 C CA . PHE A 1 352 ? 8.18 -15 -6.961 1 97.25 352 PHE A CA 1
ATOM 2737 C C . PHE A 1 352 ? 6.73 -14.516 -6.984 1 97.25 352 PHE A C 1
ATOM 2739 O O . PHE A 1 352 ? 6.008 -14.656 -6 1 97.25 352 PHE A O 1
ATOM 2746 N N . VAL A 1 353 ? 6.348 -13.859 -8.133 1 97.06 353 VAL A N 1
ATOM 2747 C CA . VAL A 1 353 ? 4.957 -13.438 -8.273 1 97.06 353 VAL A CA 1
ATOM 2748 C C . VAL A 1 353 ? 4.473 -13.734 -9.688 1 97.06 353 VAL A C 1
ATOM 2750 O O . VAL A 1 353 ? 5.121 -13.344 -10.664 1 97.06 353 VAL A O 1
ATOM 2753 N N . LEU A 1 354 ? 3.424 -14.484 -9.766 1 95.62 354 LEU A N 1
ATOM 2754 C CA . LEU A 1 354 ? 2.66 -14.648 -11 1 95.62 354 LEU A CA 1
ATOM 2755 C C . LEU A 1 354 ? 1.538 -13.617 -11.086 1 95.62 354 LEU A C 1
ATOM 2757 O O . LEU A 1 354 ? 0.895 -13.305 -10.078 1 95.62 354 LEU A O 1
ATOM 2761 N N . ASN A 1 355 ? 1.295 -13.031 -12.273 1 95.5 355 ASN A N 1
ATOM 2762 C CA . ASN A 1 355 ? 0.303 -11.984 -12.469 1 95.5 355 ASN A CA 1
ATOM 2763 C C . ASN A 1 355 ? 0.713 -10.688 -11.773 1 95.5 355 ASN A C 1
ATOM 2765 O O . ASN A 1 355 ? -0.095 -10.07 -11.078 1 95.5 355 ASN A O 1
ATOM 2769 N N . HIS A 1 356 ? 1.969 -10.336 -11.969 1 97.19 356 HIS A N 1
ATOM 2770 C CA . HIS A 1 356 ? 2.453 -9.109 -11.336 1 97.19 356 HIS A CA 1
ATOM 2771 C C . HIS A 1 356 ? 1.897 -7.875 -12.039 1 97.19 356 HIS A C 1
ATOM 2773 O O . HIS A 1 356 ? 2.02 -6.762 -11.531 1 97.19 356 HIS A O 1
ATOM 2779 N N . ALA A 1 357 ? 1.195 -8.156 -13.25 1 97.31 357 ALA A N 1
ATOM 2780 C CA . ALA A 1 357 ? 0.667 -7.027 -14.016 1 97.31 357 ALA A CA 1
ATOM 2781 C C . ALA A 1 357 ? -0.408 -7.484 -14.992 1 97.31 357 ALA A C 1
ATOM 2783 O O . ALA A 1 357 ? -0.329 -8.586 -15.547 1 97.31 357 ALA A O 1
ATOM 2784 N N . GLY A 1 358 ? -1.438 -6.652 -15.102 1 96 358 GLY A N 1
ATOM 2785 C CA . GLY A 1 358 ? -2.289 -6.762 -16.281 1 96 358 GLY A CA 1
ATOM 2786 C C . GLY A 1 358 ? -3.619 -7.434 -15.992 1 96 358 GLY A C 1
ATOM 2787 O O . GLY A 1 358 ? -4.465 -7.555 -16.875 1 96 358 GLY A O 1
ATOM 2788 N N . ILE A 1 359 ? -3.891 -7.824 -14.773 1 95.31 359 ILE A N 1
ATOM 2789 C CA . ILE A 1 359 ? -5.102 -8.602 -14.531 1 95.31 359 ILE A CA 1
ATOM 2790 C C . ILE A 1 359 ? -6.172 -7.711 -13.906 1 95.31 359 ILE A C 1
ATOM 2792 O O . ILE A 1 359 ? -5.863 -6.816 -13.117 1 95.31 359 ILE A O 1
ATOM 2796 N N . LEU A 1 360 ? -7.422 -7.977 -14.297 1 95.69 360 LEU A N 1
ATOM 2797 C CA . LEU A 1 360 ? -8.609 -7.309 -13.773 1 95.69 360 LEU A CA 1
ATOM 2798 C C . LEU A 1 360 ? -9.688 -8.328 -13.398 1 95.69 360 LEU A C 1
ATOM 2800 O O . LEU A 1 360 ? -9.602 -9.492 -13.789 1 95.69 360 LEU A O 1
ATOM 2804 N N . GLN A 1 361 ? -10.625 -7.93 -12.578 1 94.75 361 GLN A N 1
ATOM 2805 C CA . GLN A 1 361 ? -11.82 -8.664 -12.18 1 94.75 361 GLN A CA 1
ATOM 2806 C C . GLN A 1 361 ? -11.477 -10.086 -11.742 1 94.75 361 GLN A C 1
ATOM 2808 O O . GLN A 1 361 ? -12 -11.055 -12.297 1 94.75 361 GLN A O 1
ATOM 2813 N N . ALA A 1 362 ? -10.656 -10.203 -10.766 1 93.25 362 ALA A N 1
ATOM 2814 C CA . ALA A 1 362 ? -10.328 -11.492 -10.156 1 93.25 362 ALA A CA 1
ATOM 2815 C C . ALA A 1 362 ? -9.875 -12.492 -11.219 1 93.25 362 ALA A C 1
ATOM 2817 O O . ALA A 1 362 ? -10.422 -13.602 -11.305 1 93.25 362 ALA A O 1
ATOM 2818 N N . TYR A 1 363 ? -8.984 -12.141 -12.117 1 90.94 363 TYR A N 1
ATOM 2819 C CA . TYR A 1 363 ? -8.328 -12.969 -13.133 1 90.94 363 TYR A CA 1
ATOM 2820 C C . TYR A 1 363 ? -9.195 -13.094 -14.375 1 90.94 363 TYR A C 1
ATOM 2822 O O . TYR A 1 363 ? -8.773 -13.672 -15.375 1 90.94 363 TYR A O 1
ATOM 2830 N N . ALA A 1 364 ? -10.406 -12.531 -14.391 1 90.81 364 ALA A N 1
ATOM 2831 C CA . ALA A 1 364 ? -11.344 -12.766 -15.484 1 90.81 364 ALA A CA 1
ATOM 2832 C C . ALA A 1 364 ? -11 -11.906 -16.703 1 90.81 364 ALA A C 1
ATOM 2834 O O . ALA A 1 364 ? -11.422 -12.203 -17.812 1 90.81 364 ALA A O 1
ATOM 2835 N N . LEU A 1 365 ? -10.281 -10.844 -16.453 1 92.44 365 LEU A N 1
ATOM 2836 C CA . LEU A 1 365 ? -9.984 -9.891 -17.516 1 92.44 365 LEU A CA 1
ATOM 2837 C C . LEU A 1 365 ? -8.492 -9.578 -17.562 1 92.44 365 LEU A C 1
ATOM 2839 O O . LEU A 1 365 ? -7.848 -9.453 -16.516 1 92.44 365 LEU A O 1
ATOM 2843 N N . GLY A 1 366 ? -7.961 -9.547 -18.781 1 92.12 366 GLY A N 1
ATOM 2844 C CA . GLY A 1 366 ? -6.66 -8.938 -19.016 1 92.12 366 GLY A CA 1
ATOM 2845 C C . GLY A 1 366 ? -6.754 -7.547 -19.625 1 92.12 366 GLY A C 1
ATOM 2846 O O . GLY A 1 366 ? -7.805 -7.156 -20.141 1 92.12 366 GLY A O 1
ATOM 2847 N N . SER A 1 367 ? -5.742 -6.773 -19.484 1 94.88 367 SER A N 1
ATOM 2848 C CA . SER A 1 367 ? -5.691 -5.434 -20.078 1 94.88 367 SER A CA 1
ATOM 2849 C C . SER A 1 367 ? -4.254 -4.992 -20.312 1 94.88 367 SER A C 1
ATOM 2851 O O . SER A 1 367 ? -3.416 -5.059 -19.422 1 94.88 367 SER A O 1
ATOM 2853 N N . TYR A 1 368 ? -4.004 -4.465 -21.594 1 95.12 368 TYR A N 1
ATOM 2854 C CA . TYR A 1 368 ? -2.676 -3.947 -21.922 1 95.12 368 TYR A CA 1
ATOM 2855 C C . TYR A 1 368 ? -2.361 -2.709 -21.078 1 95.12 368 TYR A C 1
ATOM 2857 O O . TYR A 1 368 ? -1.241 -2.555 -20.594 1 95.12 368 TYR A O 1
ATOM 2865 N N . GLU A 1 369 ? -3.33 -1.85 -20.938 1 96.44 369 GLU A N 1
ATOM 2866 C CA . GLU A 1 369 ? -3.135 -0.634 -20.156 1 96.44 369 GLU A CA 1
ATOM 2867 C C . GLU A 1 369 ? -2.836 -0.961 -18.703 1 96.44 369 GLU A C 1
ATOM 2869 O O . GLU A 1 369 ? -1.931 -0.376 -18.094 1 96.44 369 GLU A O 1
ATOM 2874 N N . LYS A 1 370 ? -3.629 -1.924 -18.188 1 97.31 370 LYS A N 1
ATOM 2875 C CA . LYS A 1 370 ? -3.398 -2.352 -16.812 1 97.31 370 LYS A CA 1
ATOM 2876 C C . LYS A 1 370 ? -1.994 -2.926 -16.641 1 97.31 370 LYS A C 1
ATOM 2878 O O . LYS A 1 370 ? -1.395 -2.807 -15.57 1 97.31 370 LYS A O 1
ATOM 2883 N N . PHE A 1 371 ? -1.488 -3.602 -17.641 1 96.88 371 PHE A N 1
ATOM 2884 C CA . PHE A 1 371 ? -0.152 -4.184 -17.594 1 96.88 371 PHE A CA 1
ATOM 2885 C C . PHE A 1 371 ? 0.9 -3.098 -17.391 1 96.88 371 PHE A C 1
ATOM 2887 O O . PHE A 1 371 ? 1.736 -3.195 -16.484 1 96.88 371 PHE A O 1
ATOM 2894 N N . VAL A 1 372 ? 0.854 -2.076 -18.172 1 97.81 372 VAL A N 1
ATOM 2895 C CA . VAL A 1 372 ? 1.881 -1.041 -18.109 1 97.81 372 VAL A CA 1
ATOM 2896 C C . VAL A 1 372 ? 1.708 -0.206 -16.844 1 97.81 372 VAL A C 1
ATOM 2898 O O . VAL A 1 372 ? 2.689 0.254 -16.266 1 97.81 372 VAL A O 1
ATOM 2901 N N . LEU A 1 373 ? 0.47 0.031 -16.406 1 98.19 373 LEU A N 1
ATOM 2902 C CA . LEU A 1 373 ? 0.235 0.766 -15.164 1 98.19 373 LEU A CA 1
ATOM 2903 C C . LEU A 1 373 ? 0.761 -0.011 -13.961 1 98.19 373 LEU A C 1
ATOM 2905 O O . LEU A 1 373 ? 1.344 0.574 -13.047 1 98.19 373 LEU A O 1
ATOM 2909 N N . ASP A 1 374 ? 0.556 -1.297 -13.977 1 98.56 374 ASP A N 1
ATOM 2910 C CA . ASP A 1 374 ? 1.065 -2.145 -12.906 1 98.56 374 ASP A CA 1
ATOM 2911 C C . ASP A 1 374 ? 2.592 -2.131 -12.875 1 98.56 374 ASP A C 1
ATOM 2913 O O . ASP A 1 374 ? 3.197 -2.262 -11.812 1 98.56 374 ASP A O 1
ATOM 2917 N N . GLU A 1 375 ? 3.217 -2.014 -14.016 1 98.19 375 GLU A N 1
ATOM 2918 C CA . GLU A 1 375 ? 4.672 -1.9 -14.031 1 98.19 375 GLU A CA 1
ATOM 2919 C C . GLU A 1 375 ? 5.141 -0.721 -13.188 1 98.19 375 GLU A C 1
ATOM 2921 O O . GLU A 1 375 ? 6.172 -0.806 -12.516 1 98.19 375 GLU A O 1
ATOM 2926 N N . GLU A 1 376 ? 4.379 0.389 -13.273 1 98 376 GLU A N 1
ATOM 2927 C CA . GLU A 1 376 ? 4.723 1.539 -12.445 1 98 376 GLU A CA 1
ATOM 2928 C C . GLU A 1 376 ? 4.668 1.185 -10.961 1 98 376 GLU A C 1
ATOM 2930 O O . GLU A 1 376 ? 5.504 1.639 -10.18 1 98 376 GLU A O 1
ATOM 2935 N N . VAL A 1 377 ? 3.674 0.418 -10.609 1 98.19 377 VAL A N 1
ATOM 2936 C CA . VAL A 1 377 ? 3.529 0.012 -9.211 1 98.19 377 VAL A CA 1
ATOM 2937 C C . VAL A 1 377 ? 4.719 -0.853 -8.805 1 98.19 377 VAL A C 1
ATOM 2939 O O . VAL A 1 377 ? 5.254 -0.701 -7.699 1 98.19 377 VAL A O 1
ATOM 2942 N N . ASN A 1 378 ? 5.141 -1.776 -9.664 1 98.06 378 ASN A N 1
ATOM 2943 C CA . ASN A 1 378 ? 6.336 -2.568 -9.398 1 98.06 378 ASN A CA 1
ATOM 2944 C C . ASN A 1 378 ? 7.551 -1.681 -9.133 1 98.06 378 ASN A C 1
ATOM 2946 O O . ASN A 1 378 ? 8.273 -1.884 -8.156 1 98.06 378 ASN A O 1
ATOM 2950 N N . ARG A 1 379 ? 7.738 -0.697 -9.969 1 97.62 379 ARG A N 1
ATOM 2951 C CA . ARG A 1 379 ? 8.883 0.201 -9.836 1 97.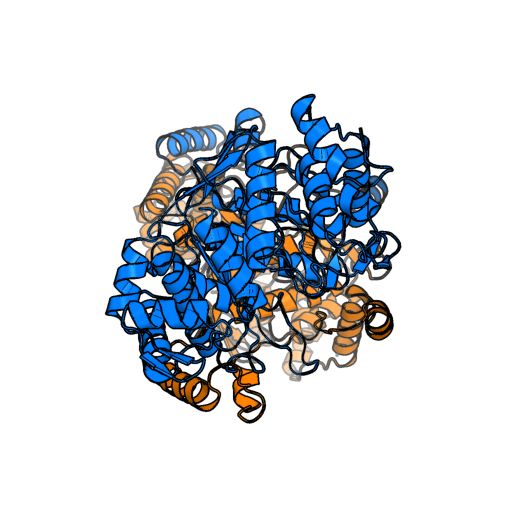62 379 ARG A CA 1
ATOM 2952 C C . ARG A 1 379 ? 8.797 1.008 -8.547 1 97.62 379 ARG A C 1
ATOM 2954 O O . ARG A 1 379 ? 9.812 1.219 -7.875 1 97.62 379 ARG A O 1
ATOM 2961 N N . ILE A 1 380 ? 7.621 1.464 -8.227 1 97.69 380 ILE A N 1
ATOM 2962 C CA . ILE A 1 380 ? 7.398 2.225 -7 1 97.69 380 ILE A CA 1
ATOM 2963 C C . ILE A 1 380 ? 7.762 1.366 -5.789 1 97.69 380 ILE A C 1
ATOM 2965 O O . ILE A 1 380 ? 8.477 1.82 -4.891 1 97.69 380 ILE A O 1
ATOM 2969 N N . LEU A 1 381 ? 7.281 0.159 -5.777 1 97.94 381 LEU A N 1
ATOM 2970 C CA . LEU A 1 381 ? 7.535 -0.729 -4.648 1 97.94 381 LEU A CA 1
ATOM 2971 C C . LEU A 1 381 ? 9.016 -1.082 -4.551 1 97.94 381 LEU A C 1
ATOM 2973 O O . LEU A 1 381 ? 9.555 -1.225 -3.451 1 97.94 381 LEU A O 1
ATOM 2977 N N . LEU A 1 382 ? 9.672 -1.266 -5.684 1 96.88 382 LEU A N 1
ATOM 2978 C CA . LEU A 1 382 ? 11.109 -1.496 -5.676 1 96.88 382 LEU A CA 1
ATOM 2979 C C . LEU A 1 382 ? 11.852 -0.292 -5.105 1 96.88 382 LEU A C 1
ATOM 2981 O O . LEU A 1 382 ? 12.805 -0.452 -4.34 1 96.88 382 LEU A O 1
ATOM 2985 N N . ARG A 1 383 ? 11.375 0.864 -5.445 1 96.69 383 ARG A N 1
ATOM 2986 C CA . ARG A 1 383 ? 11.992 2.072 -4.906 1 96.69 383 ARG A CA 1
ATOM 2987 C C . ARG A 1 383 ? 11.766 2.176 -3.4 1 96.69 383 ARG A C 1
ATOM 2989 O O . ARG A 1 383 ? 12.68 2.541 -2.656 1 96.69 383 ARG A O 1
ATOM 2996 N N . LEU A 1 384 ? 10.602 1.939 -2.975 1 97.19 384 LEU A N 1
ATOM 2997 C CA . LEU A 1 384 ? 10.312 1.924 -1.546 1 97.19 384 LEU A CA 1
ATOM 2998 C C . LEU A 1 384 ? 11.211 0.926 -0.82 1 97.19 384 LEU A C 1
ATOM 3000 O O . LEU A 1 384 ? 11.727 1.22 0.26 1 97.19 384 LEU A O 1
ATOM 3004 N N . ASN A 1 385 ? 11.375 -0.214 -1.416 1 96.88 385 ASN A N 1
ATOM 3005 C CA . ASN A 1 385 ? 12.18 -1.261 -0.791 1 96.88 385 ASN A CA 1
ATOM 3006 C C . ASN A 1 385 ? 13.625 -0.814 -0.589 1 96.88 385 ASN A C 1
ATOM 3008 O O . ASN A 1 385 ? 14.273 -1.212 0.381 1 96.88 385 ASN A O 1
ATOM 3012 N N . ARG A 1 386 ? 14.133 -0.054 -1.49 1 95.75 386 ARG A N 1
ATOM 3013 C CA . ARG A 1 386 ? 15.516 0.405 -1.405 1 95.75 386 ARG A CA 1
ATOM 3014 C C . ARG A 1 386 ? 15.734 1.271 -0.168 1 95.75 386 ARG A C 1
ATOM 3016 O O . ARG A 1 386 ? 16.844 1.355 0.35 1 95.75 386 ARG A O 1
ATOM 3023 N N . GLY A 1 387 ? 14.695 1.997 0.343 1 96.31 387 GLY A N 1
ATOM 3024 C CA . GLY A 1 387 ? 14.797 2.797 1.554 1 96.31 387 GLY A CA 1
ATOM 3025 C C . GLY A 1 387 ? 15.625 4.055 1.368 1 96.31 387 GLY A C 1
ATOM 3026 O O . GLY A 1 387 ? 15.68 4.613 0.269 1 96.31 387 GLY A O 1
ATOM 3027 N N . ILE A 1 388 ? 16.031 4.621 2.475 1 96.31 388 ILE A N 1
ATOM 3028 C CA . ILE A 1 388 ? 16.906 5.793 2.512 1 96.31 388 ILE A CA 1
ATOM 3029 C C . ILE A 1 388 ? 18.312 5.371 2.889 1 96.31 388 ILE A C 1
ATOM 3031 O O . ILE A 1 388 ? 18.516 4.57 3.805 1 96.31 388 ILE A O 1
ATOM 3035 N N . ASP A 1 389 ? 19.281 5.863 2.166 1 94.81 389 ASP A N 1
ATOM 3036 C CA . ASP A 1 389 ? 20.672 5.625 2.545 1 94.81 389 ASP A CA 1
ATOM 3037 C C . ASP A 1 389 ? 21.062 6.465 3.758 1 94.81 389 ASP A C 1
ATOM 3039 O O . ASP A 1 389 ? 21.422 7.637 3.617 1 94.81 389 ASP A O 1
ATOM 3043 N N . ILE A 1 390 ? 21 5.844 4.934 1 97.06 390 ILE A N 1
ATOM 3044 C CA . ILE A 1 390 ? 21.359 6.508 6.184 1 97.06 390 ILE A CA 1
ATOM 3045 C C . ILE A 1 390 ? 22.734 6.004 6.66 1 97.06 390 ILE A C 1
ATOM 3047 O O . ILE A 1 390 ? 22.828 4.926 7.25 1 97.06 390 ILE A O 1
ATOM 3051 N N . SER A 1 391 ? 23.766 6.707 6.305 1 96.44 391 SER A N 1
ATOM 3052 C CA . SER A 1 391 ? 25.141 6.379 6.664 1 96.44 391 SER A CA 1
ATOM 3053 C C . SER A 1 391 ? 25.859 7.586 7.254 1 96.44 391 SER A C 1
ATOM 3055 O O . SER A 1 391 ? 2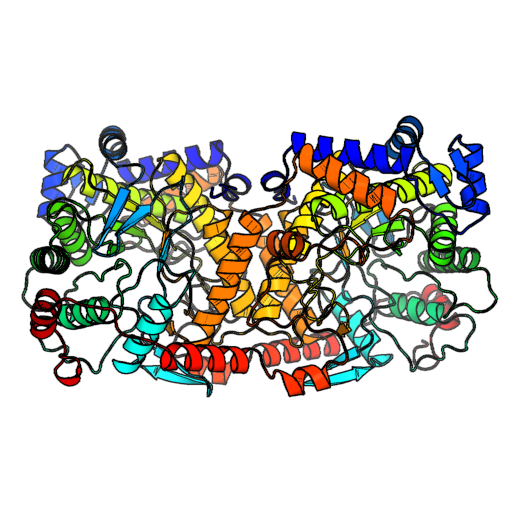5.438 8.727 7.051 1 96.44 391 SER A O 1
ATOM 3057 N N . ASP A 1 392 ? 26.906 7.32 7.969 1 97.06 392 ASP A N 1
ATOM 3058 C CA . ASP A 1 392 ? 27.703 8.391 8.562 1 97.06 392 ASP A CA 1
ATOM 3059 C C . ASP A 1 392 ? 28.266 9.32 7.496 1 97.06 392 ASP A C 1
ATOM 3061 O O . ASP A 1 392 ? 28.234 10.539 7.652 1 97.06 392 ASP A O 1
ATOM 3065 N N . VAL A 1 393 ? 28.734 8.711 6.488 1 96.62 393 VAL A N 1
ATOM 3066 C CA . VAL A 1 393 ? 29.359 9.477 5.41 1 96.62 393 VAL A CA 1
ATOM 3067 C C . VAL A 1 393 ? 28.328 10.422 4.789 1 96.62 393 VAL A C 1
ATOM 3069 O O . VAL A 1 393 ? 28.594 11.609 4.594 1 96.62 393 VAL A O 1
ATOM 3072 N N . LYS A 1 394 ? 27.203 9.898 4.477 1 95.5 394 LYS A N 1
ATOM 3073 C CA . LYS A 1 394 ? 26.172 10.703 3.855 1 95.5 394 LYS A CA 1
ATOM 3074 C C . LYS A 1 394 ? 25.641 11.758 4.824 1 95.5 394 LYS A C 1
ATOM 3076 O O . LYS A 1 394 ? 25.297 12.875 4.414 1 95.5 394 LYS A O 1
ATOM 3081 N N . ALA A 1 395 ? 25.516 11.414 6.086 1 97.88 395 ALA A N 1
ATOM 3082 C CA . ALA A 1 395 ? 25.031 12.344 7.105 1 97.88 395 ALA A CA 1
ATOM 3083 C C . ALA A 1 395 ? 25.953 13.562 7.203 1 97.88 395 ALA A C 1
ATOM 3085 O O . ALA A 1 395 ? 25.484 14.695 7.301 1 97.88 395 ALA A O 1
ATOM 3086 N N . GLU A 1 396 ? 27.234 13.312 7.172 1 97.94 396 GLU A N 1
ATOM 3087 C CA . GLU A 1 396 ? 28.203 14.414 7.223 1 97.94 396 GLU A CA 1
ATOM 3088 C C . GLU A 1 396 ? 28.078 15.312 5.996 1 97.94 396 GLU A C 1
ATOM 3090 O O . GLU A 1 396 ? 28.109 16.531 6.113 1 97.94 396 GLU A O 1
ATOM 3095 N N . LYS A 1 397 ? 27.938 14.648 4.906 1 95.06 397 LYS A N 1
ATOM 3096 C CA . LYS A 1 397 ? 27.828 15.391 3.658 1 95.06 397 LYS A CA 1
ATOM 3097 C C . LYS A 1 397 ? 26.594 16.297 3.66 1 95.06 397 LYS A C 1
ATOM 3099 O O . LYS A 1 397 ? 26.672 17.453 3.252 1 95.06 397 LYS A O 1
ATOM 3104 N N . VAL A 1 398 ? 25.484 15.727 4.066 1 95.88 398 VAL A N 1
ATOM 3105 C CA . VAL A 1 398 ? 24.25 16.516 4.031 1 95.88 398 VAL A CA 1
ATOM 3106 C C . VAL A 1 398 ? 24.312 17.594 5.098 1 95.88 398 VAL A C 1
ATOM 3108 O O . VAL A 1 398 ? 23.719 18.672 4.926 1 95.88 398 VAL A O 1
ATOM 3111 N N . PHE A 1 399 ? 24.938 17.328 6.242 1 97.88 399 PHE A N 1
ATOM 3112 C CA . PHE A 1 399 ? 25.109 18.359 7.262 1 97.88 399 PHE A CA 1
ATOM 3113 C C . PHE A 1 399 ? 25.844 19.562 6.691 1 97.88 399 PHE A C 1
ATOM 3115 O O . PHE A 1 399 ? 25.453 20.703 6.938 1 97.88 399 PHE A O 1
ATOM 3122 N N . ASP A 1 400 ? 26.875 19.297 5.969 1 96.69 400 ASP A N 1
ATOM 3123 C CA . ASP A 1 400 ? 27.625 20.375 5.348 1 96.69 400 ASP A CA 1
ATOM 3124 C C . ASP A 1 400 ? 26.75 21.188 4.398 1 96.69 400 ASP A C 1
ATOM 3126 O O . ASP A 1 400 ? 26.859 22.406 4.336 1 96.69 400 ASP A O 1
ATOM 3130 N N . ALA A 1 401 ? 25.969 20.438 3.652 1 94.81 401 ALA A N 1
ATOM 3131 C CA . ALA A 1 401 ? 25.062 21.125 2.732 1 94.81 401 ALA A CA 1
ATOM 3132 C C . ALA A 1 401 ? 24.062 22 3.49 1 94.81 401 ALA A C 1
ATOM 3134 O O . ALA A 1 401 ? 23.766 23.109 3.064 1 94.81 401 ALA A O 1
ATOM 3135 N N . ILE A 1 402 ? 23.531 21.5 4.602 1 97.56 402 ILE A N 1
ATOM 3136 C CA . ILE A 1 402 ? 22.578 22.219 5.43 1 97.56 402 ILE A CA 1
ATOM 3137 C C . ILE A 1 402 ? 23.234 23.469 6.008 1 97.56 402 ILE A C 1
ATOM 3139 O O . ILE A 1 402 ? 22.656 24.562 5.992 1 97.56 402 ILE A O 1
ATOM 3143 N N . LYS A 1 403 ? 24.438 23.312 6.492 1 97.5 403 LYS A N 1
ATOM 3144 C CA . LYS A 1 403 ? 25.203 24.422 7.066 1 97.5 403 LYS A CA 1
ATOM 3145 C C . LYS A 1 403 ? 25.469 25.5 6.027 1 97.5 403 LYS A C 1
ATOM 3147 O O . LYS A 1 403 ? 25.375 26.688 6.32 1 97.5 403 LYS A O 1
ATOM 3152 N N . LYS A 1 404 ? 25.828 25.062 4.871 1 95.5 404 LYS A N 1
ATOM 3153 C CA . LYS A 1 404 ? 26.109 26 3.787 1 95.5 404 LYS A CA 1
ATOM 3154 C C . LYS A 1 404 ? 24.859 26.781 3.395 1 95.5 404 LYS A C 1
ATOM 3156 O O . LYS A 1 404 ? 24.922 27.984 3.18 1 95.5 404 LYS A O 1
ATOM 3161 N N . ALA A 1 405 ? 23.719 26.125 3.234 1 95.31 405 ALA A N 1
ATOM 3162 C CA . ALA A 1 405 ? 22.469 26.781 2.873 1 95.31 405 ALA A CA 1
ATOM 3163 C C . ALA A 1 405 ? 22 27.719 3.98 1 95.31 405 ALA A C 1
ATOM 3165 O O . ALA A 1 405 ? 21.578 28.844 3.709 1 95.31 405 ALA A O 1
ATOM 3166 N N . GLY A 1 406 ? 22.047 27.234 5.238 1 96.5 406 GLY A N 1
ATOM 3167 C CA . GLY A 1 406 ? 21.625 28.016 6.387 1 96.5 406 GLY A CA 1
ATOM 3168 C C . GLY A 1 406 ? 20.109 28.203 6.449 1 96.5 406 GLY A C 1
ATOM 3169 O O . GLY A 1 406 ? 19.391 27.797 5.539 1 96.5 406 GLY A O 1
ATOM 3170 N N . PRO A 1 407 ? 19.656 28.812 7.551 1 98.06 407 PRO A N 1
ATOM 3171 C CA . PRO A 1 407 ? 18.219 29.078 7.691 1 98.06 407 PRO A CA 1
ATOM 3172 C C . PRO A 1 407 ? 17.672 29.953 6.57 1 98.06 407 PRO A C 1
ATOM 3174 O O . PRO A 1 407 ? 18.234 31.016 6.281 1 98.06 407 PRO A O 1
ATOM 3177 N N . LEU A 1 408 ? 16.578 29.484 5.969 1 96.94 408 LEU A N 1
ATOM 3178 C CA . LEU A 1 408 ? 15.836 30.188 4.922 1 96.94 408 LEU A CA 1
ATOM 3179 C C . LEU A 1 408 ? 16.672 30.297 3.652 1 96.94 408 LEU A C 1
ATOM 3181 O O . LEU A 1 408 ? 16.438 31.188 2.828 1 96.94 408 LEU A O 1
ATOM 3185 N N . GLY A 1 409 ? 17.641 29.438 3.537 1 94.56 409 GLY A N 1
ATOM 3186 C CA . GLY A 1 409 ? 18.406 29.344 2.307 1 94.56 409 GLY A CA 1
ATOM 3187 C C . GLY A 1 409 ? 17.75 28.469 1.259 1 94.56 409 GLY A C 1
ATOM 3188 O O . GLY A 1 409 ? 16.531 28.281 1.269 1 94.56 409 GLY A O 1
ATOM 3189 N N . ASN A 1 410 ? 18.531 28.031 0.257 1 90.62 410 ASN A N 1
ATOM 3190 C CA . ASN A 1 410 ? 18.016 27.125 -0.772 1 90.62 410 ASN A CA 1
ATOM 3191 C C . ASN A 1 410 ? 19.078 26.141 -1.236 1 90.62 410 ASN A C 1
ATOM 3193 O O . ASN A 1 410 ? 20.25 26.25 -0.87 1 90.62 410 ASN A O 1
ATOM 3197 N N . TYR A 1 411 ? 18.672 25.203 -1.988 1 90.94 411 TYR A N 1
ATOM 3198 C CA . TYR A 1 411 ? 19.547 24.125 -2.398 1 90.94 411 TYR A CA 1
ATOM 3199 C C . TYR A 1 411 ? 19.656 24.047 -3.916 1 90.94 411 TYR A C 1
ATOM 3201 O O . TYR A 1 411 ? 20.016 23 -4.469 1 90.94 411 TYR A O 1
ATOM 3209 N N . LEU A 1 412 ? 19.422 25 -4.609 1 81.5 412 LEU A N 1
ATOM 3210 C CA . LEU A 1 412 ? 19.422 25.016 -6.07 1 81.5 412 LEU A CA 1
ATOM 3211 C C . LEU A 1 412 ? 20.828 24.938 -6.617 1 81.5 412 LEU A C 1
ATOM 3213 O O . LEU A 1 412 ? 21.078 24.297 -7.641 1 81.5 412 LEU A O 1
ATOM 3217 N N . SER A 1 413 ? 21.844 25.625 -6.098 1 70.94 413 SER A N 1
ATOM 3218 C CA . SER A 1 413 ? 23.188 25.734 -6.652 1 70.94 413 SER A CA 1
ATOM 3219 C C . SER A 1 413 ? 24 24.469 -6.391 1 70.94 413 SER A C 1
ATOM 3221 O O . SER A 1 413 ? 24.875 24.125 -7.176 1 70.94 413 SER A O 1
ATOM 3223 N N . GLY A 1 414 ? 23.719 23.641 -5.539 1 63.12 414 GLY A N 1
ATOM 3224 C CA . GLY A 1 414 ? 24.531 22.484 -5.156 1 63.12 414 GLY A CA 1
ATOM 3225 C C . GLY A 1 414 ? 23.969 21.172 -5.672 1 63.12 414 GLY A C 1
ATOM 3226 O O . GLY A 1 414 ? 24.5 20.109 -5.34 1 63.12 414 GLY A O 1
ATOM 3227 N N . ARG A 1 415 ? 23.25 21.375 -6.656 1 63.72 415 ARG A N 1
ATOM 3228 C CA . ARG A 1 415 ? 22.562 20.203 -7.164 1 63.72 415 ARG A CA 1
ATOM 3229 C C . ARG A 1 415 ? 23.406 19.469 -8.188 1 63.72 415 ARG A C 1
ATOM 3231 O O . ARG A 1 415 ? 24.078 20.094 -9.016 1 63.72 415 ARG A O 1
ATOM 3238 N N . THR A 1 416 ? 23.547 18.188 -7.777 1 68.5 416 THR A N 1
ATOM 3239 C CA . THR A 1 416 ? 24.109 17.391 -8.867 1 68.5 416 THR A CA 1
ATOM 3240 C C . THR A 1 416 ? 23.078 16.453 -9.453 1 68.5 416 THR A C 1
ATOM 3242 O O . THR A 1 416 ? 22.375 15.758 -8.719 1 68.5 416 THR A O 1
ATOM 3245 N N . PRO A 1 417 ? 22.922 16.531 -10.695 1 77.88 417 PRO A N 1
ATOM 3246 C CA . PRO A 1 417 ? 21.984 15.641 -11.391 1 77.88 417 PRO A CA 1
ATOM 3247 C C . PRO A 1 417 ? 22.172 14.18 -11.008 1 77.88 417 PRO A C 1
ATOM 3249 O O . PRO A 1 417 ? 21.188 13.43 -10.922 1 77.88 417 PRO A O 1
ATOM 3252 N N . LYS A 1 418 ? 23.375 13.898 -10.719 1 80.44 418 LYS A N 1
ATOM 3253 C CA . LYS A 1 418 ? 23.641 12.508 -10.383 1 80.44 418 LYS A CA 1
ATOM 3254 C C . LYS A 1 418 ? 23 12.133 -9.047 1 80.44 418 LYS A C 1
ATOM 3256 O O . LYS A 1 418 ? 22.375 11.078 -8.93 1 80.44 418 LYS A O 1
ATOM 3261 N N . GLU A 1 419 ? 23.141 12.922 -8.148 1 81.5 419 GLU A N 1
ATOM 3262 C CA . GLU A 1 419 ? 22.562 12.656 -6.828 1 81.5 419 GLU A CA 1
ATOM 3263 C C . GLU A 1 419 ? 21.031 12.625 -6.887 1 81.5 419 GLU A C 1
ATOM 3265 O O . GLU A 1 419 ? 20.406 11.797 -6.23 1 81.5 419 GLU A O 1
ATOM 3270 N N . TYR A 1 420 ? 20.562 13.469 -7.695 1 85.06 420 TYR A N 1
ATOM 3271 C CA . TYR A 1 420 ? 19.125 13.508 -7.844 1 85.06 420 TYR A CA 1
ATOM 3272 C C . TYR A 1 420 ? 18.594 12.195 -8.414 1 85.06 420 TYR A C 1
ATOM 3274 O O . TYR A 1 420 ? 17.625 11.633 -7.898 1 85.06 420 TYR A O 1
ATOM 3282 N N . ARG A 1 421 ? 19.234 11.703 -9.383 1 85.56 421 ARG A N 1
ATOM 3283 C CA . ARG A 1 421 ? 18.781 10.484 -10.055 1 85.56 421 ARG A CA 1
ATOM 3284 C C . ARG A 1 421 ? 18.922 9.273 -9.141 1 85.56 421 ARG A C 1
ATOM 3286 O O . ARG A 1 421 ? 18.141 8.328 -9.227 1 85.56 421 ARG A O 1
ATOM 3293 N N . GLN A 1 422 ? 19.828 9.445 -8.305 1 86.25 422 GLN A N 1
ATOM 3294 C CA . GLN A 1 422 ? 20.062 8.328 -7.391 1 86.25 422 GLN A CA 1
ATOM 3295 C C . GLN A 1 422 ? 19.031 8.328 -6.262 1 86.25 422 GLN A C 1
ATOM 3297 O O . GLN A 1 422 ? 18.625 7.266 -5.781 1 86.25 422 GLN A O 1
ATOM 3302 N N . GLU A 1 423 ? 18.625 9.5 -5.961 1 91 423 GLU A N 1
ATOM 3303 C CA . GLU A 1 423 ? 17.797 9.648 -4.77 1 91 423 GLU A CA 1
ATOM 3304 C C . GLU A 1 423 ? 16.312 9.625 -5.121 1 91 423 GLU A C 1
ATOM 3306 O O . GLU A 1 423 ? 15.469 9.383 -4.258 1 91 423 GLU A O 1
ATOM 3311 N N . HIS A 1 424 ? 16.016 9.812 -6.418 1 91.5 424 HIS A N 1
ATOM 3312 C CA . HIS A 1 424 ? 14.609 10 -6.781 1 91.5 424 HIS A CA 1
ATOM 3313 C C . HIS A 1 424 ? 14.211 9.086 -7.934 1 91.5 424 HIS A C 1
ATOM 3315 O O . HIS A 1 424 ? 14.961 8.938 -8.906 1 91.5 424 HIS A O 1
ATOM 3321 N N . TRP A 1 425 ? 13.062 8.5 -7.738 1 89.94 425 TRP A N 1
ATOM 3322 C CA . TRP A 1 425 ? 12.469 7.734 -8.828 1 89.94 425 TRP A CA 1
ATOM 3323 C C . TRP A 1 425 ? 11.562 8.617 -9.68 1 89.94 425 TRP A C 1
ATOM 3325 O O . TRP A 1 425 ? 10.688 9.305 -9.164 1 89.94 425 TRP A O 1
ATOM 3335 N N . LEU A 1 426 ? 11.789 8.555 -10.984 1 90.38 426 LEU A N 1
ATOM 3336 C CA . LEU A 1 426 ? 10.984 9.352 -11.898 1 90.38 426 LEU A CA 1
ATOM 3337 C C . LEU A 1 426 ? 10.023 8.477 -12.688 1 90.38 426 LEU A C 1
ATOM 3339 O O . LEU A 1 426 ? 10.461 7.598 -13.445 1 90.38 426 LEU A O 1
ATOM 3343 N N . THR A 1 427 ? 8.805 8.719 -12.57 1 92.44 427 THR A N 1
ATOM 3344 C CA . THR A 1 427 ? 7.773 7.957 -13.266 1 92.44 427 THR A CA 1
ATOM 3345 C C . THR A 1 427 ? 7.645 8.422 -14.719 1 92.44 427 THR A C 1
ATOM 3347 O O . THR A 1 427 ? 7.801 9.609 -15.008 1 92.44 427 THR A O 1
ATOM 3350 N N . LYS A 1 428 ? 7.352 7.469 -15.539 1 89.06 428 LYS A N 1
ATOM 3351 C CA . LYS A 1 428 ? 7.16 7.781 -16.953 1 89.06 428 LYS A CA 1
ATOM 3352 C C . LYS A 1 428 ? 5.699 8.102 -17.25 1 89.06 428 LYS A C 1
ATOM 3354 O O . LYS A 1 428 ? 5.402 8.984 -18.062 1 89.06 428 LYS A O 1
ATOM 3359 N N . LEU A 1 429 ? 4.785 7.469 -16.547 1 95.5 429 LEU A N 1
ATOM 3360 C CA . LEU A 1 429 ? 3.381 7.512 -16.938 1 95.5 429 LEU A CA 1
ATOM 3361 C C . LEU A 1 429 ? 2.574 8.398 -16 1 95.5 429 LEU A C 1
ATOM 3363 O O . LEU A 1 429 ? 1.618 9.055 -16.422 1 95.5 429 LEU A O 1
ATOM 3367 N N . PHE A 1 430 ? 2.908 8.422 -14.719 1 96.69 430 PHE A N 1
ATOM 3368 C CA . PHE A 1 430 ? 2.133 9.148 -13.719 1 96.69 430 PHE A CA 1
ATOM 3369 C C . PHE A 1 430 ? 2.369 10.648 -13.844 1 96.69 430 PHE A C 1
ATOM 3371 O O . PHE A 1 430 ? 3.48 11.086 -14.148 1 96.69 430 PHE A O 1
ATOM 3378 N N . ASN A 1 431 ? 1.352 11.398 -13.625 1 95.5 431 ASN A N 1
ATOM 3379 C CA . ASN A 1 431 ? 1.462 12.852 -13.656 1 95.5 431 ASN A CA 1
ATOM 3380 C C . ASN A 1 431 ? 2.162 13.391 -12.414 1 95.5 431 ASN A C 1
ATOM 3382 O O . ASN A 1 431 ? 1.921 12.914 -11.305 1 95.5 431 ASN A O 1
ATOM 3386 N N . ARG A 1 432 ? 3.084 14.367 -12.633 1 94.12 432 ARG A N 1
ATOM 3387 C CA . ARG A 1 432 ? 3.732 15.078 -11.539 1 94.12 432 ARG A CA 1
ATOM 3388 C C . ARG A 1 432 ? 3.783 16.578 -11.82 1 94.12 432 ARG A C 1
ATOM 3390 O O . ARG A 1 432 ? 4.508 17.312 -11.148 1 94.12 432 ARG A O 1
ATOM 3397 N N . GLN A 1 433 ? 3.014 16.984 -12.773 1 92.62 433 GLN A N 1
ATOM 3398 C CA . GLN A 1 433 ? 3.092 18.375 -13.188 1 92.62 433 GLN A CA 1
ATOM 3399 C C . GLN A 1 433 ? 2.334 19.281 -12.211 1 92.62 433 GLN A C 1
ATOM 3401 O O . GLN A 1 433 ? 1.27 18.906 -11.719 1 92.62 433 GLN A O 1
ATOM 3406 N N . ALA A 1 434 ? 2.92 20.438 -12.031 1 90 434 ALA A N 1
ATOM 3407 C CA . ALA A 1 434 ? 2.271 21.5 -11.258 1 90 434 ALA A CA 1
ATOM 3408 C C . ALA A 1 434 ? 1.682 22.562 -12.172 1 90 434 ALA A C 1
ATOM 3410 O O . ALA A 1 434 ? 2.072 22.672 -13.336 1 90 434 ALA A O 1
ATOM 3411 N N . GLY A 1 435 ? 0.739 23.328 -11.609 1 89.75 435 GLY A N 1
ATOM 3412 C CA . GLY A 1 435 ? 0.125 24.391 -12.383 1 89.75 435 GLY A CA 1
ATOM 3413 C C . GLY A 1 435 ? -1.374 24.219 -12.547 1 89.75 435 GLY A C 1
ATOM 3414 O O . GLY A 1 435 ? -2.002 23.469 -11.812 1 89.75 435 GLY A O 1
ATOM 3415 N N . ASN A 1 436 ? -1.868 25 -13.453 1 92.31 436 ASN A N 1
ATOM 3416 C CA . ASN A 1 436 ? -3.303 24.906 -13.703 1 92.31 436 ASN A CA 1
ATOM 3417 C C . ASN A 1 436 ? -3.689 23.547 -14.281 1 92.31 436 ASN A C 1
ATOM 3419 O O . ASN A 1 436 ? -3.082 23.078 -15.25 1 92.31 436 ASN A O 1
ATOM 3423 N N . PRO A 1 437 ? -4.664 22.969 -13.773 1 91.88 437 PRO A N 1
ATOM 3424 C CA . PRO A 1 437 ? -4.961 21.578 -14.117 1 91.88 437 PRO A CA 1
ATOM 3425 C C . PRO A 1 437 ? -5.449 21.422 -15.555 1 91.88 437 PRO A C 1
ATOM 3427 O O . PRO A 1 437 ? -5.059 20.469 -16.25 1 91.88 437 PRO A O 1
ATOM 3430 N N . GLN A 1 438 ? -6.238 22.375 -16.047 1 90.88 438 GLN A N 1
ATOM 3431 C CA . GLN A 1 438 ? -6.871 22.172 -17.344 1 90.88 438 GLN A CA 1
ATOM 3432 C C . GLN A 1 438 ? -5.832 22.109 -18.453 1 90.88 438 GLN A C 1
ATOM 3434 O O . GLN A 1 438 ? -5.848 21.188 -19.281 1 90.88 438 GLN A O 1
ATOM 3439 N N . PRO A 1 439 ? -4.922 23.047 -18.469 1 93.5 439 PRO A N 1
ATOM 3440 C CA . PRO A 1 439 ? -3.893 22.984 -19.5 1 93.5 439 PRO A CA 1
ATOM 3441 C C . PRO A 1 439 ? -3.072 21.688 -19.438 1 93.5 439 PRO A C 1
ATOM 3443 O O . PRO A 1 439 ? -2.697 21.141 -20.469 1 93.5 439 PRO A O 1
ATOM 3446 N N . ILE A 1 440 ? -2.807 21.25 -18.266 1 92.56 440 ILE A N 1
ATOM 3447 C CA . ILE A 1 440 ? -2.051 20.016 -18.094 1 92.56 440 ILE A CA 1
ATOM 3448 C C . ILE A 1 440 ? -2.859 18.844 -18.625 1 92.56 440 ILE A C 1
ATOM 3450 O O . ILE A 1 440 ? -2.338 18.016 -19.375 1 92.56 440 ILE A O 1
ATOM 3454 N N . PHE A 1 441 ? -4.059 18.812 -18.25 1 89.25 441 PHE A N 1
ATOM 3455 C CA . PHE A 1 441 ? -4.941 17.75 -18.703 1 89.25 441 PHE A CA 1
ATOM 3456 C C . PHE A 1 441 ? -5.043 17.734 -20.219 1 89.25 441 PHE A C 1
ATOM 3458 O O . PHE A 1 441 ? -5.035 16.672 -20.828 1 89.25 441 PHE A O 1
ATOM 3465 N N . ASP A 1 442 ? -5.168 18.875 -20.812 1 92.12 442 ASP A N 1
ATOM 3466 C CA . ASP A 1 442 ? -5.262 19 -22.266 1 92.12 442 ASP A CA 1
ATOM 3467 C C . ASP A 1 442 ? -3.98 18.516 -22.953 1 92.12 442 ASP A C 1
ATOM 3469 O O . ASP A 1 442 ? -4.023 17.938 -24.031 1 92.12 442 ASP A O 1
ATOM 3473 N N . GLU A 1 443 ? -2.959 18.719 -22.266 1 92.56 443 GLU A N 1
ATOM 3474 C CA . GLU A 1 443 ? -1.653 18.406 -22.828 1 92.56 443 GLU A CA 1
ATOM 3475 C C . GLU A 1 443 ? -1.369 16.906 -22.766 1 92.56 443 GLU A C 1
ATOM 3477 O O . GLU A 1 443 ? -0.961 16.297 -23.766 1 92.56 443 GLU A O 1
ATOM 3482 N N . ILE A 1 444 ? -1.549 16.312 -21.609 1 89.94 444 ILE A N 1
ATOM 3483 C CA . ILE A 1 444 ? -1.04 14.961 -21.453 1 89.94 444 ILE A CA 1
ATOM 3484 C C . ILE A 1 444 ? -2.201 13.969 -21.453 1 89.94 444 ILE A C 1
ATOM 3486 O O . ILE A 1 444 ? -1.99 12.758 -21.484 1 89.94 444 ILE A O 1
ATOM 3490 N N . GLY A 1 445 ? -3.398 14.414 -21.453 1 88.38 445 GLY A N 1
ATOM 3491 C CA . GLY A 1 445 ? -4.586 13.578 -21.516 1 88.38 445 GLY A CA 1
ATOM 3492 C C . GLY A 1 445 ? -4.793 12.742 -20.266 1 88.38 445 GLY A C 1
ATOM 3493 O O . GLY A 1 445 ? -4.176 13.008 -19.219 1 88.38 445 GLY A O 1
ATOM 3494 N N . ASP A 1 446 ? -5.711 11.719 -20.453 1 90.38 446 ASP A N 1
ATOM 3495 C CA . ASP A 1 446 ? -6.051 10.797 -19.375 1 90.38 446 ASP A CA 1
ATOM 3496 C C . ASP A 1 446 ? -4.977 9.727 -19.203 1 90.38 446 ASP A C 1
ATOM 3498 O O . ASP A 1 446 ? -4.27 9.398 -20.156 1 90.38 446 ASP A O 1
ATOM 3502 N N . LEU A 1 447 ? -4.879 9.258 -17.984 1 95.62 447 LEU A N 1
ATOM 3503 C CA . LEU A 1 447 ? -3.854 8.273 -17.656 1 95.62 447 LEU A CA 1
ATOM 3504 C C . LEU A 1 447 ? -3.957 7.062 -18.578 1 95.62 447 LEU A C 1
ATOM 3506 O O . LEU A 1 447 ? -2.938 6.516 -19.016 1 95.62 447 LEU A O 1
ATOM 3510 N N . ARG A 1 448 ? -5.141 6.59 -18.828 1 94.12 448 ARG A N 1
ATOM 3511 C CA . ARG A 1 448 ? -5.324 5.41 -19.672 1 94.12 448 ARG A CA 1
ATOM 3512 C C . ARG A 1 448 ? -4.855 5.676 -21.094 1 94.12 448 ARG A C 1
ATOM 3514 O O . ARG A 1 448 ? -4.352 4.773 -21.766 1 94.12 448 ARG A O 1
ATOM 3521 N N . GLU A 1 449 ? -5.117 6.906 -21.547 1 93.88 449 GLU A N 1
ATOM 3522 C CA . GLU A 1 449 ? -4.629 7.285 -22.875 1 93.88 449 GLU A CA 1
ATOM 3523 C C . GLU A 1 449 ? -3.105 7.227 -22.938 1 93.88 449 GLU A C 1
ATOM 3525 O O . GLU A 1 449 ? -2.539 6.742 -23.906 1 93.88 449 GLU A O 1
ATOM 3530 N N . ARG A 1 450 ? -2.459 7.742 -21.922 1 96.06 450 ARG A N 1
ATOM 3531 C CA . ARG A 1 450 ? -1.002 7.691 -21.859 1 96.06 450 ARG A CA 1
ATOM 3532 C C . ARG A 1 450 ? -0.506 6.246 -21.828 1 96.06 450 ARG A C 1
ATOM 3534 O O . ARG A 1 450 ? 0.5 5.914 -22.453 1 96.06 450 ARG A O 1
ATOM 3541 N N . ALA A 1 451 ? -1.197 5.406 -21.094 1 97.12 451 ALA A N 1
ATOM 3542 C CA . ALA A 1 451 ? -0.847 3.992 -21.031 1 97.12 451 ALA A CA 1
ATOM 3543 C C . ALA A 1 451 ? -0.982 3.32 -22.391 1 97.12 451 ALA A C 1
ATOM 3545 O O . ALA A 1 451 ? -0.116 2.541 -22.797 1 97.12 451 ALA A O 1
ATOM 3546 N N . SER A 1 452 ? -2.078 3.641 -23.047 1 95.88 452 SER A N 1
ATOM 3547 C CA . SER A 1 452 ? -2.305 3.074 -24.375 1 95.88 452 SER A CA 1
ATOM 3548 C C . SER A 1 452 ? -1.194 3.471 -25.344 1 95.88 452 SER A C 1
ATOM 3550 O O . SER A 1 452 ? -0.749 2.654 -26.156 1 95.88 452 SER A O 1
ATOM 3552 N N . LYS A 1 453 ? -0.821 4.684 -25.266 1 95.94 453 LYS A N 1
ATOM 3553 C CA . LYS A 1 453 ? 0.257 5.164 -26.125 1 95.94 453 LYS A CA 1
ATOM 3554 C C . LYS A 1 453 ? 1.559 4.422 -25.844 1 95.94 453 LYS A C 1
ATOM 3556 O O . LYS A 1 453 ? 2.293 4.07 -26.766 1 95.94 453 LYS A O 1
ATOM 3561 N N . GLU A 1 454 ? 1.834 4.234 -24.609 1 96.94 454 GLU A N 1
ATOM 3562 C CA . GLU A 1 454 ? 3.029 3.484 -24.234 1 96.94 454 GLU A CA 1
ATOM 3563 C C . GLU A 1 454 ? 2.994 2.068 -24.797 1 96.94 454 GLU A C 1
ATOM 3565 O O . GLU A 1 454 ? 4.004 1.566 -25.297 1 96.94 454 GLU A O 1
ATOM 3570 N N . VAL A 1 455 ? 1.88 1.4 -24.703 1 96.81 455 VAL A N 1
ATOM 3571 C CA . VAL A 1 455 ? 1.71 0.051 -25.219 1 96.81 455 VAL A CA 1
ATOM 3572 C C . VAL A 1 455 ? 2.021 0.039 -26.719 1 96.81 455 VAL A C 1
ATOM 3574 O O . VAL A 1 455 ? 2.803 -0.791 -27.188 1 96.81 455 VAL A O 1
ATOM 3577 N N . GLU A 1 456 ? 1.432 0.974 -27.406 1 96.44 456 GLU A N 1
ATOM 3578 C CA . GLU A 1 456 ? 1.604 1.036 -28.844 1 96.44 456 GLU A CA 1
ATOM 3579 C C . GLU A 1 456 ? 3.064 1.276 -29.219 1 96.44 456 GLU A C 1
ATOM 3581 O O . GLU A 1 456 ? 3.586 0.65 -30.141 1 96.44 456 GLU A O 1
ATOM 3586 N N . GLU A 1 457 ? 3.682 2.152 -28.516 1 97.31 457 GLU A N 1
ATOM 3587 C CA . GLU A 1 457 ? 5.078 2.477 -28.797 1 97.31 457 GLU A CA 1
ATOM 3588 C C . GLU A 1 457 ? 5.98 1.27 -28.562 1 97.31 457 GLU A C 1
ATOM 3590 O O . GLU A 1 457 ? 6.883 0.999 -29.359 1 97.31 457 GLU A O 1
ATOM 3595 N N . ARG A 1 458 ? 5.793 0.539 -27.547 1 97.25 458 ARG A N 1
ATOM 3596 C CA . ARG A 1 458 ? 6.613 -0.621 -27.203 1 97.25 458 ARG A CA 1
ATOM 3597 C C . ARG A 1 458 ? 6.406 -1.747 -28.219 1 97.25 458 ARG A C 1
ATOM 3599 O O . ARG A 1 458 ? 7.363 -2.414 -28.625 1 97.25 458 ARG A O 1
ATOM 3606 N N . VAL A 1 459 ? 5.219 -1.939 -28.594 1 97.12 459 VAL A N 1
ATOM 3607 C CA . VAL A 1 459 ? 4.918 -3 -29.547 1 97.12 459 VAL A CA 1
ATOM 3608 C C . VAL A 1 459 ? 5.496 -2.641 -30.906 1 97.12 459 VAL A C 1
ATOM 3610 O O . VAL A 1 459 ? 6.059 -3.496 -31.609 1 97.12 459 VAL A O 1
ATOM 3613 N N . ALA A 1 460 ? 5.324 -1.354 -31.25 1 97.25 460 ALA A N 1
ATOM 3614 C CA . ALA A 1 460 ? 5.844 -0.888 -32.531 1 97.25 460 ALA A CA 1
ATOM 3615 C C . ALA A 1 460 ? 7.367 -0.98 -32.594 1 97.25 460 ALA A C 1
ATOM 3617 O O . ALA A 1 460 ? 7.953 -1.246 -33.625 1 97.25 460 ALA A O 1
ATOM 3618 N N . GLY A 1 461 ? 7.957 -0.778 -31.484 1 97.69 461 GLY A N 1
ATOM 3619 C CA . GLY A 1 461 ? 9.406 -0.774 -31.422 1 97.69 461 GLY A CA 1
ATOM 3620 C C . GLY A 1 461 ? 10 -2.145 -31.141 1 97.69 461 GLY A C 1
ATOM 3621 O O . GLY A 1 461 ? 11.219 -2.299 -31.078 1 97.69 461 GLY A O 1
ATOM 3622 N N . TYR A 1 462 ? 9.195 -3.135 -31.062 1 97.81 462 TYR A N 1
ATOM 3623 C CA . TYR A 1 462 ? 9.641 -4.473 -30.688 1 97.81 462 TYR A CA 1
ATOM 3624 C C . TYR A 1 462 ? 10.461 -5.109 -31.812 1 97.81 462 TYR A C 1
ATOM 3626 O O . TYR A 1 462 ? 10.148 -4.949 -33 1 97.81 462 TYR A O 1
ATOM 3634 N N . THR A 1 463 ? 11.547 -5.816 -31.359 1 97.19 463 THR A N 1
ATOM 3635 C CA . THR A 1 463 ? 12.367 -6.605 -32.281 1 97.19 463 THR A CA 1
ATOM 3636 C C . THR A 1 463 ? 12.445 -8.055 -31.812 1 97.19 463 THR A C 1
ATOM 3638 O O . THR A 1 463 ? 12.664 -8.328 -30.641 1 97.19 463 THR A O 1
ATOM 3641 N N . LEU A 1 464 ? 12.281 -8.977 -32.75 1 96.5 464 LEU A N 1
ATOM 3642 C CA . LEU A 1 464 ? 12.383 -10.398 -32.469 1 96.5 464 LEU A CA 1
ATOM 3643 C C . LEU A 1 464 ? 13.766 -10.742 -31.906 1 96.5 464 LEU A C 1
ATOM 3645 O O . LEU A 1 464 ? 14.766 -10.195 -32.375 1 96.5 464 LEU A O 1
ATOM 3649 N N . PRO A 1 465 ? 13.789 -11.711 -31 1 95.38 465 PRO A N 1
ATOM 3650 C CA . PRO A 1 465 ? 15.102 -12.172 -30.531 1 95.38 465 PRO A CA 1
ATOM 3651 C C . PRO A 1 465 ? 15.945 -12.75 -31.672 1 95.38 465 PRO A C 1
ATOM 3653 O O . PRO A 1 465 ? 15.406 -13.258 -32.656 1 95.38 465 PRO A O 1
ATOM 3656 N N . ASP A 1 466 ? 17.297 -12.641 -31.438 1 94.5 466 ASP A N 1
ATOM 3657 C CA . ASP A 1 466 ? 18.219 -13.258 -32.375 1 94.5 466 ASP A CA 1
ATOM 3658 C C . ASP A 1 466 ? 18.312 -14.766 -32.156 1 94.5 466 ASP A C 1
ATOM 3660 O O . ASP A 1 466 ? 19.125 -15.242 -31.375 1 94.5 466 ASP A O 1
ATOM 3664 N N . LEU A 1 467 ? 17.531 -15.547 -32.938 1 96.38 467 LEU A N 1
ATOM 3665 C CA . LEU A 1 467 ? 17.5 -17 -32.812 1 96.38 467 LEU A CA 1
ATOM 3666 C C . LEU A 1 467 ? 18.438 -17.656 -33.812 1 96.38 467 LEU A C 1
ATOM 3668 O O . LEU A 1 467 ? 18.562 -17.203 -34.969 1 96.38 467 LEU A O 1
ATOM 3672 N N . THR A 1 468 ? 19.031 -18.703 -33.406 1 96.25 468 THR A N 1
ATOM 3673 C CA . THR A 1 468 ? 19.875 -19.484 -34.312 1 96.25 468 THR A CA 1
ATOM 3674 C C . THR A 1 468 ? 19.031 -20.266 -35.312 1 96.25 468 THR A C 1
ATOM 3676 O O . THR A 1 468 ? 17.812 -20.406 -35.125 1 96.25 468 THR A O 1
ATOM 3679 N N . LYS A 1 469 ? 19.703 -20.812 -36.281 1 97.56 469 LYS A N 1
ATOM 3680 C CA . LYS A 1 469 ? 19.016 -21.656 -37.25 1 97.56 469 LYS A CA 1
ATOM 3681 C C . LYS A 1 469 ? 18.406 -22.891 -36.594 1 97.56 469 LYS A C 1
ATOM 3683 O O . LYS A 1 469 ? 17.281 -23.281 -36.906 1 97.56 469 LYS A O 1
ATOM 3688 N N . THR A 1 470 ? 19.188 -23.438 -35.719 1 97.31 470 THR A N 1
ATOM 3689 C CA . THR A 1 470 ? 18.734 -24.625 -35 1 97.31 470 THR A CA 1
ATOM 3690 C C . THR A 1 470 ? 17.469 -24.328 -34.219 1 97.31 470 THR A C 1
ATOM 3692 O O . THR A 1 470 ? 16.516 -25.094 -34.219 1 97.31 470 THR A O 1
ATOM 3695 N N . GLN A 1 471 ? 17.453 -23.266 -33.531 1 97.12 471 GLN A N 1
ATOM 3696 C CA . GLN A 1 471 ? 16.297 -22.859 -32.719 1 97.12 471 GLN A CA 1
ATOM 3697 C C . GLN A 1 471 ? 15.078 -22.594 -33.594 1 97.12 471 GLN A C 1
ATOM 3699 O O . GLN A 1 471 ? 13.969 -23.016 -33.281 1 97.12 471 GLN A O 1
ATOM 3704 N N . LYS A 1 472 ? 15.297 -21.953 -34.719 1 97.94 472 LYS A N 1
ATOM 3705 C CA . LYS A 1 472 ? 14.219 -21.688 -35.656 1 97.94 472 LYS A CA 1
ATOM 3706 C C . LYS A 1 472 ? 13.617 -22.984 -36.188 1 97.94 472 LYS A C 1
ATOM 3708 O O . LYS A 1 472 ? 12.398 -23.109 -36.281 1 97.94 472 LYS A O 1
ATOM 3713 N N . ASP A 1 473 ? 14.492 -23.875 -36.469 1 97.88 473 ASP A N 1
ATOM 3714 C CA . ASP A 1 473 ? 14.047 -25.172 -36.969 1 97.88 473 ASP A CA 1
ATOM 3715 C C . ASP A 1 473 ? 13.211 -25.922 -35.938 1 97.88 473 ASP A C 1
ATOM 3717 O O . ASP A 1 473 ? 12.188 -26.516 -36.25 1 97.88 473 ASP A O 1
ATOM 3721 N N . ILE A 1 474 ? 13.664 -25.859 -34.781 1 96.81 474 ILE A N 1
ATOM 3722 C CA . ILE A 1 474 ? 12.93 -26.5 -33.688 1 96.81 474 ILE A CA 1
ATOM 3723 C C . ILE A 1 474 ? 11.547 -25.859 -33.562 1 96.81 474 ILE A C 1
ATOM 3725 O O . ILE A 1 474 ? 10.539 -26.578 -33.5 1 96.81 474 ILE A O 1
ATOM 3729 N N . LEU A 1 475 ? 11.445 -24.562 -33.531 1 96.19 475 LEU A N 1
ATOM 3730 C CA . LEU A 1 475 ? 10.188 -23.859 -33.344 1 96.19 475 LEU A CA 1
ATOM 3731 C C . LEU A 1 475 ? 9.242 -24.094 -34.5 1 96.19 475 LEU A C 1
ATOM 3733 O O . LEU A 1 475 ? 8.023 -24.188 -34.312 1 96.19 475 LEU A O 1
ATOM 3737 N N . ASN A 1 476 ? 9.75 -24.203 -35.688 1 96.5 476 ASN A N 1
ATOM 3738 C CA . ASN A 1 476 ? 8.938 -24.391 -36.875 1 96.5 476 ASN A CA 1
ATOM 3739 C C . ASN A 1 476 ? 8.156 -25.703 -36.812 1 96.5 476 ASN A C 1
ATOM 3741 O O . ASN A 1 476 ? 7.145 -25.859 -37.5 1 96.5 476 ASN A O 1
ATOM 3745 N N . ARG A 1 477 ? 8.594 -26.578 -35.969 1 92.56 477 ARG A N 1
ATOM 3746 C CA . ARG A 1 477 ? 7.891 -27.844 -35.812 1 92.56 477 ARG A CA 1
ATOM 3747 C C . ARG A 1 477 ? 6.543 -27.641 -35.125 1 92.56 477 ARG A C 1
ATOM 3749 O O . ARG A 1 477 ? 5.621 -28.453 -35.312 1 92.56 477 ARG A O 1
ATOM 3756 N N . TYR A 1 478 ? 6.461 -26.562 -34.406 1 88.69 478 TYR A N 1
ATOM 3757 C CA . TYR A 1 478 ? 5.305 -26.469 -33.5 1 88.69 478 TYR A CA 1
ATOM 3758 C C . TYR A 1 478 ? 4.527 -25.172 -33.781 1 88.69 478 TYR A C 1
ATOM 3760 O O . TYR A 1 478 ? 3.348 -25.078 -33.406 1 88.69 478 TYR A O 1
ATOM 3768 N N . LEU A 1 479 ? 5.117 -24.172 -34.344 1 91.38 479 LEU A N 1
ATOM 3769 C CA . LEU A 1 479 ? 4.488 -22.875 -34.562 1 91.38 479 LEU A CA 1
ATOM 3770 C C . LEU A 1 479 ? 3.32 -22.984 -35.562 1 91.38 479 LEU A C 1
ATOM 3772 O O . LEU A 1 479 ? 3.377 -23.781 -36.5 1 91.38 479 LEU A O 1
ATOM 3776 N N . PRO A 1 480 ? 2.283 -22.156 -35.312 1 88.5 480 PRO A N 1
ATOM 3777 C CA . PRO A 1 480 ? 1.292 -22.031 -36.375 1 88.5 480 PRO A CA 1
ATOM 3778 C C . PRO A 1 480 ? 1.901 -21.531 -37.688 1 88.5 480 PRO A C 1
ATOM 3780 O O . PRO A 1 480 ? 2.93 -20.859 -37.688 1 88.5 480 PRO A O 1
ATOM 3783 N N . GLU A 1 481 ? 1.202 -21.812 -38.75 1 90.88 481 GLU A N 1
ATOM 3784 C CA . GLU A 1 481 ? 1.729 -21.578 -40.094 1 90.88 481 GLU A CA 1
ATOM 3785 C C . GLU A 1 481 ? 2.113 -20.109 -40.281 1 90.88 481 GLU A C 1
ATOM 3787 O O . GLU A 1 481 ? 3.154 -19.812 -40.875 1 90.88 481 GLU A O 1
ATOM 3792 N N . ASP A 1 482 ? 1.308 -19.25 -39.812 1 91.38 482 ASP A N 1
ATOM 3793 C CA . ASP A 1 482 ? 1.529 -17.828 -40.062 1 91.38 482 ASP A CA 1
ATOM 3794 C C . ASP A 1 482 ? 2.609 -17.281 -39.125 1 91.38 482 ASP A C 1
ATOM 3796 O O . ASP A 1 482 ? 3.025 -16.125 -39.281 1 91.38 482 ASP A O 1
ATOM 3800 N N . GLU A 1 483 ? 3.166 -18.125 -38.25 1 93.31 483 GLU A N 1
ATOM 3801 C CA . GLU A 1 483 ? 4.18 -17.688 -37.281 1 93.31 483 GLU A CA 1
ATOM 3802 C C . GLU A 1 483 ? 5.535 -18.312 -37.594 1 93.31 483 GLU A C 1
ATOM 3804 O O . GLU A 1 483 ? 6.539 -17.984 -36.938 1 93.31 483 GLU A O 1
ATOM 3809 N N . LYS A 1 484 ? 5.555 -19.188 -38.5 1 95.94 484 LYS A N 1
ATOM 3810 C CA . LYS A 1 484 ? 6.793 -19.891 -38.812 1 95.94 484 LYS A CA 1
ATOM 3811 C C . LYS A 1 484 ? 7.809 -18.938 -39.469 1 95.94 484 LYS A C 1
ATOM 3813 O O . LYS A 1 484 ? 7.438 -17.906 -40 1 95.94 484 LYS A O 1
ATOM 3818 N N . PHE A 1 485 ? 9.031 -19.344 -39.281 1 96.25 485 PHE A N 1
ATOM 3819 C CA . PHE A 1 485 ? 10.133 -18.594 -39.875 1 96.25 485 PHE A CA 1
ATOM 3820 C C . PHE A 1 485 ? 10.305 -18.938 -41.344 1 96.25 485 PHE A C 1
ATOM 3822 O O . PHE A 1 485 ? 10.039 -20.078 -41.75 1 96.25 485 PHE A O 1
ATOM 3829 N N . MET B 1 1 ? -8.758 -2.617 20.578 1 79.25 1 MET B N 1
ATOM 3830 C CA . MET B 1 1 ? -7.438 -2.02 20.734 1 79.25 1 MET B CA 1
ATOM 3831 C C . MET B 1 1 ? -6.742 -1.863 19.391 1 79.25 1 MET B C 1
ATOM 3833 O O . MET B 1 1 ? -6.816 -2.754 18.531 1 79.25 1 MET B O 1
ATOM 3837 N N . TYR B 1 2 ? -6.188 -0.682 19.125 1 90.44 2 TYR B N 1
ATOM 3838 C CA . TYR B 1 2 ? -5.469 -0.44 17.875 1 90.44 2 TYR B CA 1
ATOM 3839 C C . TYR B 1 2 ? -4.102 -1.116 17.906 1 90.44 2 TYR B C 1
ATOM 3841 O O . TYR B 1 2 ? -3.348 -0.977 18.859 1 90.44 2 TYR B O 1
ATOM 3849 N N . VAL B 1 3 ? -3.84 -1.861 16.891 1 92.94 3 VAL B N 1
ATOM 3850 C CA . VAL B 1 3 ? -2.57 -2.58 16.844 1 92.94 3 VAL B CA 1
ATOM 3851 C C . VAL B 1 3 ? -1.486 -1.667 16.266 1 92.94 3 VAL B C 1
ATOM 3853 O O . VAL B 1 3 ? -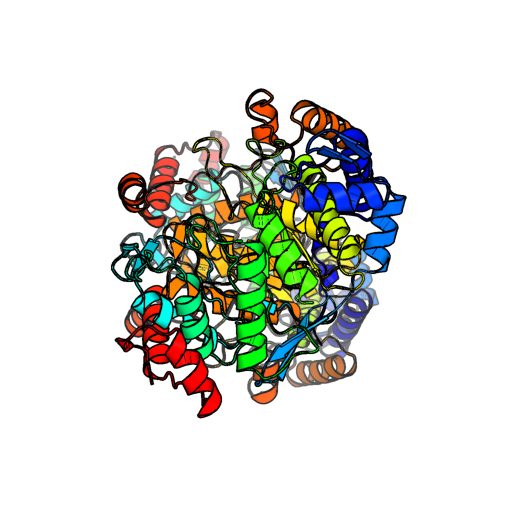1.638 -1.12 15.18 1 92.94 3 VAL B O 1
ATOM 3856 N N . ASN B 1 4 ? -0.445 -1.534 17.016 1 93.38 4 ASN B N 1
ATOM 3857 C CA . ASN B 1 4 ? 0.681 -0.737 16.531 1 93.38 4 ASN B CA 1
ATOM 3858 C C . ASN B 1 4 ? 1.656 -1.577 15.719 1 93.38 4 ASN B C 1
ATOM 3860 O O . ASN B 1 4 ? 2.559 -2.207 16.281 1 93.38 4 ASN B O 1
ATOM 3864 N N . ARG B 1 5 ? 1.618 -1.479 14.461 1 93.75 5 ARG B N 1
ATOM 3865 C CA . ARG B 1 5 ? 2.418 -2.336 13.586 1 93.75 5 ARG B CA 1
ATOM 3866 C C . ARG B 1 5 ? 3.816 -1.76 13.391 1 93.75 5 ARG B C 1
ATOM 3868 O O . ARG B 1 5 ? 4.773 -2.506 13.172 1 93.75 5 ARG B O 1
ATOM 3875 N N . ARG B 1 6 ? 3.943 -0.406 13.359 1 94.44 6 ARG B N 1
ATOM 3876 C CA . ARG B 1 6 ? 5.211 0.313 13.32 1 94.44 6 ARG B CA 1
ATOM 3877 C C . ARG B 1 6 ? 6.039 -0.1 12.109 1 94.44 6 ARG B C 1
ATOM 3879 O O . ARG B 1 6 ? 7.211 -0.454 12.242 1 94.44 6 ARG B O 1
ATOM 3886 N N . PHE B 1 7 ? 5.473 -0.032 10.906 1 95.62 7 PHE B N 1
ATOM 3887 C CA . PHE B 1 7 ? 6.145 -0.413 9.664 1 95.62 7 PHE B CA 1
ATOM 3888 C C . PHE B 1 7 ? 7.418 0.404 9.469 1 95.62 7 PHE B C 1
ATOM 3890 O O . PHE B 1 7 ? 8.344 -0.031 8.781 1 95.62 7 PHE B O 1
ATOM 3897 N N . TYR B 1 8 ? 7.512 1.542 10.133 1 94.5 8 TYR B N 1
ATOM 3898 C CA . TYR B 1 8 ? 8.68 2.396 9.961 1 94.5 8 TYR B CA 1
ATOM 3899 C C . TYR B 1 8 ? 9.945 1.696 10.438 1 94.5 8 TYR B C 1
ATOM 3901 O O . TYR B 1 8 ? 11.039 1.958 9.93 1 94.5 8 TYR B O 1
ATOM 3909 N N . ASP B 1 9 ? 9.828 0.709 11.367 1 94.81 9 ASP B N 1
ATOM 3910 C CA . ASP B 1 9 ? 10.969 -0.027 11.891 1 94.81 9 ASP B CA 1
ATOM 3911 C C . ASP B 1 9 ? 11.664 -0.821 10.789 1 94.81 9 ASP B C 1
ATOM 3913 O O . ASP B 1 9 ? 12.82 -1.228 10.938 1 94.81 9 ASP B O 1
ATOM 3917 N N . LYS B 1 10 ? 10.961 -1.007 9.734 1 94.5 10 LYS B N 1
ATOM 3918 C CA . LYS B 1 10 ? 11.508 -1.8 8.641 1 94.5 10 LYS B CA 1
ATOM 3919 C C . LYS B 1 10 ? 12.297 -0.925 7.668 1 94.5 10 LYS B C 1
ATOM 3921 O O . LYS B 1 10 ? 13.039 -1.436 6.828 1 94.5 10 LYS B O 1
ATOM 3926 N N . TYR B 1 11 ? 12.211 0.381 7.867 1 94.94 11 TYR B N 1
ATOM 3927 C CA . TYR B 1 11 ? 12.914 1.308 6.988 1 94.94 11 TYR B CA 1
ATOM 3928 C C . TYR B 1 11 ? 14.062 1.991 7.719 1 94.94 11 TYR B C 1
ATOM 3930 O O . TYR B 1 11 ? 15.047 2.389 7.098 1 94.94 11 TYR B O 1
ATOM 3938 N N . VAL B 1 12 ? 13.836 2.145 8.992 1 96.44 12 VAL B N 1
ATOM 3939 C CA . VAL B 1 12 ? 14.82 2.857 9.797 1 96.44 12 VAL B CA 1
ATOM 3940 C C . VAL B 1 12 ? 15.141 2.055 11.055 1 96.44 12 VAL B C 1
ATOM 3942 O O . VAL B 1 12 ? 14.25 1.754 11.852 1 96.44 12 VAL B O 1
ATOM 3945 N N . SER B 1 13 ? 16.406 1.759 11.273 1 95.69 13 SER B N 1
ATOM 3946 C CA . SER B 1 13 ? 16.844 1.032 12.461 1 95.69 13 SER B CA 1
ATOM 3947 C C . SER B 1 13 ? 17.031 1.973 13.648 1 95.69 13 SER B C 1
ATOM 3949 O O . SER B 1 13 ? 16.969 3.193 13.492 1 95.69 13 SER B O 1
ATOM 3951 N N . THR B 1 14 ? 17.234 1.357 14.812 1 96.62 14 THR B N 1
ATOM 3952 C CA . THR B 1 14 ? 17.531 2.145 16 1 96.62 14 THR B CA 1
ATOM 3953 C C . THR B 1 14 ? 18.797 2.977 15.797 1 96.62 14 THR B C 1
ATOM 3955 O O . THR B 1 14 ? 18.844 4.148 16.188 1 96.62 14 THR B O 1
ATOM 3958 N N . ARG B 1 15 ? 19.75 2.338 15.219 1 97.44 15 ARG B N 1
ATOM 3959 C CA . ARG B 1 15 ? 20.984 3.049 14.922 1 97.44 15 ARG B CA 1
ATOM 3960 C C . ARG B 1 15 ? 20.734 4.223 13.977 1 97.44 15 ARG B C 1
ATOM 3962 O O . ARG B 1 15 ? 21.328 5.293 14.141 1 97.44 15 ARG B O 1
ATOM 3969 N N . ASP B 1 16 ? 19.906 3.947 12.969 1 98.12 16 ASP B N 1
ATOM 3970 C CA . ASP B 1 16 ? 19.578 5 12.008 1 98.12 16 ASP B CA 1
ATOM 3971 C C . ASP B 1 16 ? 18.938 6.195 12.703 1 98.12 16 ASP B C 1
ATOM 3973 O O . ASP B 1 16 ? 19.297 7.344 12.438 1 98.12 16 ASP B O 1
ATOM 3977 N N . VAL B 1 17 ? 18.016 5.961 13.594 1 98.31 17 VAL B N 1
ATOM 3978 C CA . VAL B 1 17 ? 17.281 7.012 14.289 1 98.31 17 VAL B CA 1
ATOM 3979 C C . VAL B 1 17 ? 18.219 7.82 15.164 1 98.31 17 VAL B C 1
ATOM 3981 O O . VAL B 1 17 ? 18.125 9.047 15.219 1 98.31 17 VAL B O 1
ATOM 3984 N N . GLU B 1 18 ? 19.078 7.16 15.828 1 98.5 18 GLU B N 1
ATOM 3985 C CA . GLU B 1 18 ? 20.047 7.828 16.688 1 98.5 18 GLU B CA 1
ATOM 3986 C C . GLU B 1 18 ? 20.984 8.719 15.883 1 98.5 18 GLU B C 1
ATOM 3988 O O . GLU B 1 18 ? 21.328 9.82 16.312 1 98.5 18 GLU B O 1
ATOM 3993 N N . LEU B 1 19 ? 21.344 8.203 14.734 1 98.75 19 LEU B N 1
ATOM 3994 C CA . LEU B 1 19 ? 22.188 9.008 13.852 1 98.75 19 LEU B CA 1
ATOM 3995 C C . LEU B 1 19 ? 21.453 10.258 13.383 1 98.75 19 LEU B C 1
ATOM 3997 O O . LEU B 1 19 ? 22.016 11.352 13.367 1 98.75 19 LEU B O 1
ATOM 4001 N N . LEU B 1 20 ? 20.25 10.055 12.961 1 98.75 20 LEU B N 1
ATOM 4002 C CA . LEU B 1 20 ? 19.422 11.172 12.516 1 98.75 20 LEU B CA 1
ATOM 4003 C C . LEU B 1 20 ? 19.266 12.203 13.633 1 98.75 20 LEU B C 1
ATOM 4005 O O . LEU B 1 20 ? 19.344 13.406 13.383 1 98.75 20 LEU B O 1
ATOM 4009 N N . HIS B 1 21 ? 19.031 11.742 14.844 1 98.81 21 HIS B N 1
ATOM 4010 C CA . HIS B 1 21 ? 18.906 12.617 16.016 1 98.81 21 HIS B CA 1
ATOM 4011 C C . HIS B 1 21 ? 20.203 13.391 16.25 1 98.81 21 HIS B C 1
ATOM 4013 O O . HIS B 1 21 ? 20.172 14.609 16.469 1 98.81 21 HIS B O 1
ATOM 4019 N N . GLU B 1 22 ? 21.281 12.688 16.188 1 98.75 22 GLU B N 1
ATOM 4020 C CA . GLU B 1 22 ? 22.578 13.305 16.422 1 98.75 22 GLU B CA 1
ATOM 4021 C C . GLU B 1 22 ? 22.828 14.461 15.461 1 98.75 22 GLU B C 1
ATOM 4023 O O . GLU B 1 22 ? 23.266 15.539 15.883 1 98.75 22 GLU B O 1
ATOM 4028 N N . TYR B 1 23 ? 22.578 14.227 14.258 1 98.88 23 TYR B N 1
ATOM 4029 C CA . TYR B 1 23 ? 22.859 15.266 13.266 1 98.88 23 TYR B CA 1
ATOM 4030 C C . TYR B 1 23 ? 21.812 16.375 13.344 1 98.88 23 TYR B C 1
ATOM 4032 O O . TYR B 1 23 ? 22.094 17.531 13.016 1 98.88 23 TYR B O 1
ATOM 4040 N N . SER B 1 24 ? 20.594 16.047 13.766 1 98.81 24 SER B N 1
ATOM 4041 C CA . SER B 1 24 ? 19.609 17.094 14.031 1 98.81 24 SER B CA 1
ATOM 4042 C C . SER B 1 24 ? 20.078 18.016 15.148 1 98.81 24 SER B C 1
ATOM 4044 O O . SER B 1 24 ? 19.875 19.234 15.078 1 98.81 24 SER B O 1
ATOM 4046 N N . LEU B 1 25 ? 20.672 17.438 16.156 1 98.75 25 LEU B N 1
ATOM 4047 C CA . LEU B 1 25 ? 21.219 18.219 17.266 1 98.75 25 LEU B CA 1
ATOM 4048 C C . LEU B 1 25 ? 22.328 19.125 16.797 1 98.75 25 LEU B C 1
ATOM 4050 O O . LEU B 1 25 ? 22.453 20.266 17.234 1 98.75 25 LEU B O 1
ATOM 4054 N N . ARG B 1 26 ? 23.141 18.562 15.938 1 98.81 26 ARG B N 1
ATOM 4055 C CA . ARG B 1 26 ? 24.219 19.375 15.375 1 98.81 26 ARG B CA 1
ATOM 4056 C C . ARG B 1 26 ? 23.656 20.578 14.609 1 98.81 26 ARG B C 1
ATOM 4058 O O . ARG B 1 26 ? 24.203 21.688 14.695 1 98.81 26 ARG B O 1
ATOM 4065 N N . VAL B 1 27 ? 22.625 20.312 13.828 1 98.88 27 VAL B N 1
ATOM 4066 C CA . VAL B 1 27 ? 21.984 21.406 13.094 1 98.88 27 VAL B CA 1
ATOM 4067 C C . VAL B 1 27 ? 21.484 22.453 14.078 1 98.88 27 VAL B C 1
ATOM 4069 O O . VAL B 1 27 ? 21.688 23.656 13.875 1 98.88 27 VAL B O 1
ATOM 4072 N N . LEU B 1 28 ? 20.812 22.047 15.133 1 98.88 28 LEU B N 1
ATOM 4073 C CA . LEU B 1 28 ? 20.25 22.953 16.125 1 98.88 28 LEU B CA 1
ATOM 4074 C C . LEU B 1 28 ? 21.359 23.781 16.781 1 98.88 28 LEU B C 1
ATOM 4076 O O . LEU B 1 28 ? 21.188 24.984 17.016 1 98.88 28 LEU B O 1
ATOM 4080 N N . LYS B 1 29 ? 22.484 23.156 17.016 1 98.44 29 LYS B N 1
ATOM 4081 C CA . LYS B 1 29 ? 23.547 23.766 17.812 1 98.44 29 LYS B CA 1
ATOM 4082 C C . LYS B 1 29 ? 24.438 24.641 16.922 1 98.44 29 LYS B C 1
ATOM 4084 O O . LYS B 1 29 ? 24.906 25.703 17.359 1 98.44 29 LYS B O 1
ATOM 4089 N N . GLU B 1 30 ? 24.703 24.172 15.734 1 98.56 30 GLU B N 1
ATOM 4090 C CA . GLU B 1 30 ? 25.75 24.797 14.938 1 98.56 30 GLU B CA 1
ATOM 4091 C C . GLU B 1 30 ? 25.156 25.703 13.867 1 98.56 30 GLU B C 1
ATOM 4093 O O . GLU B 1 30 ? 25.766 26.703 13.477 1 98.56 30 GLU B O 1
ATOM 4098 N N . VAL B 1 31 ? 24 25.344 13.297 1 98.62 31 VAL B N 1
ATOM 4099 C CA . VAL B 1 31 ? 23.375 26.109 12.227 1 98.62 31 VAL B CA 1
ATOM 4100 C C . VAL B 1 31 ? 22.297 27.016 12.812 1 98.62 31 VAL B C 1
ATOM 4102 O O . VAL B 1 31 ? 22.281 28.219 12.555 1 98.62 31 VAL B O 1
ATOM 4105 N N . GLY B 1 32 ? 21.391 26.453 13.594 1 98.81 32 GLY B N 1
ATOM 4106 C CA . GLY B 1 32 ? 20.297 27.188 14.219 1 98.81 32 GLY B CA 1
ATOM 4107 C C . GLY B 1 32 ? 19.078 27.297 13.344 1 98.81 32 GLY B C 1
ATOM 4108 O O . GLY B 1 32 ? 19.078 26.844 12.195 1 98.81 32 GLY B O 1
ATOM 4109 N N . VAL B 1 33 ? 17.984 27.844 13.859 1 98.88 33 VAL B N 1
ATOM 4110 C CA . VAL B 1 33 ? 16.703 28.031 13.188 1 98.88 33 VAL B CA 1
ATOM 4111 C C . VAL B 1 33 ? 16.297 29.5 13.297 1 98.88 33 VAL B C 1
ATOM 4113 O O . VAL B 1 33 ? 16.469 30.125 14.344 1 98.88 33 VAL B O 1
ATOM 4116 N N . SER B 1 34 ? 15.758 30 12.227 1 98.88 34 SER B N 1
ATOM 4117 C CA . SER B 1 34 ? 15.352 31.406 12.188 1 98.88 34 SER B CA 1
ATOM 4118 C C . SER B 1 34 ? 13.953 31.594 12.766 1 98.88 34 SER B C 1
ATOM 4120 O O . SER B 1 34 ? 13.023 30.859 12.406 1 98.88 34 SER B O 1
ATOM 4122 N N . PHE B 1 35 ? 13.789 32.531 13.664 1 98.81 35 PHE B N 1
ATOM 4123 C CA . PHE B 1 35 ? 12.5 32.906 14.219 1 98.81 35 PHE B CA 1
ATOM 4124 C C . PHE B 1 35 ? 12.234 34.406 13.961 1 98.81 35 PHE B C 1
ATOM 4126 O O . PHE B 1 35 ? 12.93 35.25 14.5 1 98.81 35 PHE B O 1
ATOM 4133 N N . ASP B 1 36 ? 11.195 34.688 13.219 1 97.88 36 ASP B N 1
ATOM 4134 C CA . ASP B 1 36 ? 10.891 36.062 12.852 1 97.88 36 ASP B CA 1
ATOM 4135 C C . ASP B 1 36 ? 9.867 36.688 13.797 1 97.88 36 ASP B C 1
ATOM 4137 O O . ASP B 1 36 ? 8.82 37.156 13.359 1 97.88 36 ASP B O 1
ATOM 4141 N N . CYS B 1 37 ? 10.18 36.75 15.039 1 97.38 37 CYS B N 1
ATOM 4142 C CA . CYS B 1 37 ? 9.336 37.281 16.094 1 97.38 37 CYS B CA 1
ATOM 4143 C C . CYS B 1 37 ? 10.18 37.688 17.312 1 97.38 37 CYS B C 1
ATOM 4145 O O . CYS B 1 37 ? 10.758 36.844 17.984 1 97.38 37 CYS B O 1
ATOM 4147 N N . GLU B 1 38 ? 10.195 38.969 17.688 1 97.56 38 GLU B N 1
ATOM 4148 C CA . GLU B 1 38 ? 11.023 39.469 18.781 1 97.56 38 GLU B CA 1
ATOM 4149 C C . GLU B 1 38 ? 10.648 38.781 20.094 1 97.56 38 GLU B C 1
ATOM 4151 O O . GLU B 1 38 ? 11.523 38.5 20.922 1 97.56 38 GLU B O 1
ATOM 4156 N N . GLU B 1 39 ? 9.43 38.656 20.297 1 97.62 39 GLU B N 1
ATOM 4157 C CA . GLU B 1 39 ? 8.969 38.031 21.531 1 97.62 39 GLU B CA 1
ATOM 4158 C C . GLU B 1 39 ? 9.508 36.594 21.656 1 97.62 39 GLU B C 1
ATOM 4160 O O . GLU B 1 39 ? 9.938 36.188 22.734 1 97.62 39 GLU B O 1
ATOM 4165 N N . ALA B 1 40 ? 9.492 35.844 20.578 1 98.5 40 ALA B N 1
ATOM 4166 C CA . ALA B 1 40 ? 10.016 34.469 20.578 1 98.5 40 ALA B CA 1
ATOM 4167 C C . ALA B 1 40 ? 11.508 34.469 20.875 1 98.5 40 ALA B C 1
ATOM 4169 O O . ALA B 1 40 ? 12 33.625 21.641 1 98.5 40 ALA B O 1
ATOM 4170 N N . LEU B 1 41 ? 12.211 35.375 20.234 1 98.69 41 LEU B N 1
ATOM 4171 C CA . LEU B 1 41 ? 13.648 35.5 20.438 1 98.69 41 LEU B CA 1
ATOM 4172 C C . LEU B 1 41 ? 13.977 35.781 21.891 1 98.69 41 LEU B C 1
ATOM 4174 O O . LEU B 1 41 ? 14.922 35.219 22.438 1 98.69 41 LEU B O 1
ATOM 4178 N N . GLU B 1 42 ? 13.195 36.625 22.469 1 98.5 42 GLU B N 1
ATOM 4179 C CA . GLU B 1 42 ? 13.406 36.969 23.875 1 98.5 42 GLU B CA 1
ATOM 4180 C C . GLU B 1 42 ? 13.148 35.781 24.781 1 98.5 42 GLU B C 1
ATOM 4182 O O . GLU B 1 42 ? 13.82 35.594 25.797 1 98.5 42 GLU B O 1
ATOM 4187 N N . ILE B 1 43 ? 12.172 35 24.469 1 98.5 43 ILE B N 1
ATOM 4188 C CA . ILE B 1 43 ? 11.867 33.812 25.25 1 98.5 43 ILE B CA 1
ATOM 4189 C C . ILE B 1 43 ? 13.055 32.844 25.203 1 98.5 43 ILE B C 1
ATOM 4191 O O . ILE B 1 43 ? 13.484 32.344 26.234 1 98.5 43 ILE B O 1
ATOM 4195 N N . PHE B 1 44 ? 13.594 32.625 24.016 1 98.62 44 PHE B N 1
ATOM 4196 C CA . PHE B 1 44 ? 14.734 31.719 23.859 1 98.62 44 PHE B CA 1
ATOM 4197 C C . PHE B 1 44 ? 15.93 32.219 24.641 1 98.62 44 PHE B C 1
ATOM 4199 O O . PHE B 1 44 ? 16.594 31.453 25.328 1 98.62 44 PHE B O 1
ATOM 4206 N N . LYS B 1 45 ? 16.125 33.531 24.516 1 97.81 45 LYS B N 1
ATOM 4207 C CA . LYS B 1 45 ? 17.25 34.156 25.188 1 97.81 45 LYS B CA 1
ATOM 4208 C C . LYS B 1 45 ? 17.141 34 26.703 1 97.81 45 LYS B C 1
ATOM 4210 O O . LYS B 1 45 ? 18.125 33.656 27.375 1 97.81 45 LYS B O 1
ATOM 4215 N N . LYS B 1 46 ? 16.047 34.219 27.188 1 97.88 46 LYS B N 1
ATOM 4216 C CA . LYS B 1 46 ? 15.789 34.156 28.609 1 97.88 46 LYS B CA 1
ATOM 4217 C C . LYS B 1 46 ? 16.062 32.75 29.141 1 97.88 46 LYS B C 1
ATOM 4219 O O . LYS B 1 46 ? 16.422 32.562 30.312 1 97.88 46 LYS B O 1
ATOM 4224 N N . HIS B 1 47 ? 15.898 31.781 28.344 1 97.69 47 HIS B N 1
ATOM 4225 C CA . HIS B 1 47 ? 16.031 30.406 28.797 1 97.69 47 HIS B CA 1
ATOM 4226 C C . HIS B 1 47 ? 17.375 29.812 28.406 1 97.69 47 HIS B C 1
ATOM 4228 O O . HIS B 1 47 ? 17.562 28.594 28.406 1 97.69 47 HIS B O 1
ATOM 4234 N N . GLY B 1 48 ? 18.266 30.641 27.844 1 96.44 48 GLY B N 1
ATOM 4235 C CA . GLY B 1 48 ? 19.656 30.25 27.719 1 96.44 48 GLY B CA 1
ATOM 4236 C C . GLY B 1 48 ? 20.062 29.844 26.312 1 96.44 48 GLY B C 1
ATOM 4237 O O . GLY B 1 48 ? 21.188 29.406 26.078 1 96.44 48 GLY B O 1
ATOM 4238 N N . ALA B 1 49 ? 19.172 29.938 25.406 1 98.31 49 ALA B N 1
ATOM 4239 C CA . ALA B 1 49 ? 19.547 29.656 24.016 1 98.31 49 ALA B CA 1
ATOM 4240 C C . ALA B 1 49 ? 20.438 30.75 23.453 1 98.31 49 ALA B C 1
ATOM 4242 O O . ALA B 1 49 ? 20.391 31.891 23.922 1 98.31 49 ALA B O 1
ATOM 4243 N N . THR B 1 50 ? 21.297 30.422 22.516 1 98.25 50 THR B N 1
ATOM 4244 C CA . THR B 1 50 ? 22.062 31.422 21.797 1 98.25 50 THR B CA 1
ATOM 4245 C C . THR B 1 50 ? 21.219 32.094 20.703 1 98.25 50 THR B C 1
ATOM 4247 O O . THR B 1 50 ? 20.688 31.391 19.828 1 98.25 50 THR B O 1
ATOM 4250 N N . VAL B 1 51 ? 21.109 33.406 20.797 1 98.5 51 VAL B N 1
ATOM 4251 C CA . VAL B 1 51 ? 20.328 34.125 19.812 1 98.5 51 VAL B CA 1
ATOM 4252 C C . VAL B 1 51 ? 21.234 35.125 19.078 1 98.5 51 VAL B C 1
ATOM 4254 O O . VAL B 1 51 ? 21.828 36 19.703 1 98.5 51 VAL B O 1
ATOM 4257 N N . GLU B 1 52 ? 21.406 34.938 17.812 1 98 52 GLU B N 1
ATOM 4258 C CA . GLU B 1 52 ? 22.156 35.812 16.922 1 98 52 GLU B CA 1
ATOM 4259 C C . GLU B 1 52 ? 21.25 36.375 15.812 1 98 52 GLU B C 1
ATOM 4261 O O . GLU B 1 52 ? 21.078 35.75 14.773 1 98 52 GLU B O 1
ATOM 4266 N N . GLY B 1 53 ? 20.844 37.656 16.016 1 97.62 53 GLY B N 1
ATOM 4267 C CA . GLY B 1 53 ? 19.797 38.156 15.125 1 97.62 53 GLY B CA 1
ATOM 4268 C C . GLY B 1 53 ? 18.5 37.375 15.242 1 97.62 53 GLY B C 1
ATOM 4269 O O . GLY B 1 53 ? 17.953 37.25 16.344 1 97.62 53 GLY B O 1
ATOM 4270 N N . SER B 1 54 ? 18.078 36.812 14.148 1 98.38 54 SER B N 1
ATOM 4271 C CA . SER B 1 54 ? 16.844 36.031 14.156 1 98.38 54 SER B CA 1
ATOM 4272 C C . SER B 1 54 ? 17.141 34.562 14.305 1 98.38 54 SER B C 1
ATOM 4274 O O . SER B 1 54 ? 16.219 33.719 14.312 1 98.38 54 SER B O 1
ATOM 4276 N N . ILE B 1 55 ? 18.406 34.188 14.391 1 98.81 55 ILE B N 1
ATOM 4277 C CA . ILE B 1 55 ? 18.797 32.781 14.422 1 98.81 55 ILE B CA 1
ATOM 4278 C C . ILE B 1 55 ? 18.922 32.312 15.867 1 98.81 55 ILE B C 1
ATOM 4280 O O . ILE B 1 55 ? 19.625 32.938 16.672 1 98.81 55 ILE B O 1
ATOM 4284 N N . VAL B 1 56 ? 18.281 31.297 16.219 1 98.94 56 VAL B N 1
ATOM 4285 C CA . VAL B 1 56 ? 18.312 30.703 17.547 1 98.94 56 VAL B CA 1
ATOM 4286 C C . VAL B 1 56 ? 19.047 29.375 17.484 1 98.94 56 VAL B C 1
ATOM 4288 O O . VAL B 1 56 ? 18.703 28.5 16.703 1 98.94 56 VAL B O 1
ATOM 4291 N N . LYS B 1 57 ? 20.031 29.141 18.234 1 98.88 57 LYS B N 1
ATOM 4292 C CA . LYS B 1 57 ? 20.719 27.875 18.406 1 98.88 57 LYS B CA 1
ATOM 4293 C C . LYS B 1 57 ? 20.328 27.203 19.719 1 98.88 57 LYS B C 1
ATOM 4295 O O . LYS B 1 57 ? 20.312 27.859 20.766 1 98.88 57 LYS B O 1
ATOM 4300 N N . ILE B 1 58 ? 20 25.984 19.672 1 98.75 58 ILE B N 1
ATOM 4301 C CA . ILE B 1 58 ? 19.469 25.234 20.812 1 98.75 58 ILE B CA 1
ATOM 4302 C C . ILE B 1 58 ? 20.391 24.078 21.156 1 98.75 58 ILE B C 1
ATOM 4304 O O . ILE B 1 58 ? 20.75 23.281 20.281 1 98.75 58 ILE B O 1
ATOM 4308 N N . ASP B 1 59 ? 20.812 23.969 22.375 1 98 59 ASP B N 1
ATOM 4309 C CA . ASP B 1 59 ? 21.672 22.844 22.766 1 98 59 ASP B CA 1
ATOM 4310 C C . ASP B 1 59 ? 20.828 21.672 23.266 1 98 59 ASP B C 1
ATOM 4312 O O . ASP B 1 59 ? 19.609 21.75 23.359 1 98 59 ASP B O 1
ATOM 4316 N N . GLU B 1 60 ? 21.484 20.656 23.547 1 98.25 60 GLU B N 1
ATOM 4317 C CA . GLU B 1 60 ? 20.812 19.406 23.875 1 98.25 60 GLU B CA 1
ATOM 4318 C C . GLU B 1 60 ? 20.062 19.5 25.203 1 98.25 60 GLU B C 1
ATOM 4320 O O . GLU B 1 60 ? 19.016 18.891 25.375 1 98.25 60 GLU B O 1
ATOM 4325 N N . ASP B 1 61 ? 20.594 20.219 26.125 1 98.19 61 ASP B N 1
ATOM 4326 C CA . ASP B 1 61 ? 19.969 20.359 27.438 1 98.19 61 ASP B CA 1
ATOM 4327 C C . ASP B 1 61 ? 18.625 21.047 27.328 1 98.19 61 ASP B C 1
ATOM 4329 O O . ASP B 1 61 ? 17.641 20.594 27.938 1 98.19 61 ASP B O 1
ATOM 4333 N N . LEU B 1 62 ? 18.625 22.125 26.625 1 98.38 62 LEU B N 1
ATOM 4334 C CA . LEU B 1 62 ? 17.375 22.859 26.453 1 98.38 62 LEU B CA 1
ATOM 4335 C C . LEU B 1 62 ? 16.344 22 25.703 1 98.38 62 LEU B C 1
ATOM 4337 O O . LEU B 1 62 ? 15.156 22.031 26.031 1 98.38 62 LEU B O 1
ATOM 4341 N N . LEU B 1 63 ? 16.75 21.312 24.688 1 98.62 63 LEU B N 1
ATOM 4342 C CA . LEU B 1 63 ? 15.859 20.406 23.969 1 98.62 63 LEU B CA 1
ATOM 4343 C C . LEU B 1 63 ? 15.305 19.344 24.922 1 98.62 63 LEU B C 1
ATOM 4345 O O . LEU B 1 63 ? 14.109 19.078 24.922 1 98.62 63 LEU B O 1
ATOM 4349 N N . ASN B 1 64 ? 16.172 18.734 25.734 1 98.38 64 ASN B N 1
ATOM 4350 C CA . ASN B 1 64 ? 15.742 17.672 26.656 1 98.38 64 ASN B CA 1
ATOM 4351 C C . ASN B 1 64 ? 14.742 18.203 27.672 1 98.38 64 ASN B C 1
ATOM 4353 O O . ASN B 1 64 ? 13.797 17.484 28.031 1 98.38 64 ASN B O 1
ATOM 4357 N N . GLN B 1 65 ? 14.977 19.375 28.125 1 98.06 65 GLN B N 1
ATOM 4358 C CA . GLN B 1 65 ? 14.039 20 29.062 1 98.06 65 GLN B CA 1
ATOM 4359 C C . GLN B 1 65 ? 12.656 20.141 28.422 1 98.06 65 GLN B C 1
ATOM 4361 O O . GLN B 1 65 ? 11.641 19.859 29.062 1 98.06 65 GLN B O 1
ATOM 4366 N N . ALA B 1 66 ? 12.641 20.625 27.234 1 98.38 66 ALA B N 1
ATOM 4367 C CA . ALA B 1 66 ? 11.383 20.781 26.5 1 98.38 66 ALA B CA 1
ATOM 4368 C C . ALA B 1 66 ? 10.695 19.438 26.297 1 98.38 66 ALA B C 1
ATOM 4370 O O . ALA B 1 66 ? 9.484 19.312 26.469 1 98.38 66 ALA B O 1
ATOM 4371 N N . LEU B 1 67 ? 11.438 18.406 25.875 1 98.44 67 LEU B N 1
ATOM 4372 C CA . LEU B 1 67 ? 10.891 17.078 25.578 1 98.44 67 LEU B CA 1
ATOM 4373 C C . LEU B 1 67 ? 10.352 16.422 26.844 1 98.44 67 LEU B C 1
ATOM 4375 O O . LEU B 1 67 ? 9.406 15.641 26.797 1 98.44 67 LEU B O 1
ATOM 4379 N N . GLU B 1 68 ? 10.922 16.781 27.984 1 98.12 68 GLU B N 1
ATOM 4380 C CA . GLU B 1 68 ? 10.477 16.219 29.25 1 98.12 68 GLU B CA 1
ATOM 4381 C C . GLU B 1 68 ? 9.086 16.734 29.625 1 98.12 68 GLU B C 1
ATOM 4383 O O . GLU B 1 68 ? 8.297 16.016 30.234 1 98.12 68 GLU B O 1
ATOM 4388 N N . THR B 1 69 ? 8.781 17.938 29.203 1 98.44 69 THR B N 1
ATOM 4389 C CA . THR B 1 69 ? 7.512 18.531 29.594 1 98.44 69 THR B CA 1
ATOM 4390 C C . THR B 1 69 ? 6.43 18.234 28.562 1 98.44 69 THR B C 1
ATOM 4392 O O . THR B 1 69 ? 5.238 18.297 28.859 1 98.44 69 THR B O 1
ATOM 4395 N N . ALA B 1 70 ? 6.781 17.953 27.328 1 98.38 70 ALA B N 1
ATOM 4396 C CA . ALA B 1 70 ? 5.816 17.719 26.25 1 98.38 70 ALA B CA 1
ATOM 4397 C C . ALA B 1 70 ? 5.027 16.438 26.5 1 98.38 70 ALA B C 1
ATOM 4399 O O . ALA B 1 70 ? 5.609 15.367 26.641 1 98.38 70 ALA B O 1
ATOM 4400 N N . PRO B 1 71 ? 3.727 16.531 26.5 1 98.06 71 PRO B N 1
ATOM 4401 C CA . PRO B 1 71 ? 2.932 15.336 26.781 1 98.06 71 PRO B CA 1
ATOM 4402 C C . PRO B 1 71 ? 2.994 14.297 25.672 1 98.06 71 PRO B C 1
ATOM 4404 O O . PRO B 1 71 ? 3.021 14.656 24.484 1 98.06 71 PRO B O 1
ATOM 4407 N N . LYS B 1 72 ? 2.865 13.062 26.109 1 97.44 72 LYS B N 1
ATOM 4408 C CA . LYS B 1 72 ? 2.906 11.945 25.172 1 97.44 72 LYS B CA 1
ATOM 4409 C C . LYS B 1 72 ? 1.537 11.703 24.547 1 97.44 72 LYS B C 1
ATOM 4411 O O . LYS B 1 72 ? 1.436 11.078 23.484 1 97.44 72 LYS B O 1
ATOM 4416 N N . THR B 1 73 ? 0.524 12.031 25.266 1 97.62 73 THR B N 1
ATOM 4417 C CA . THR B 1 73 ? -0.864 11.953 24.812 1 97.62 73 THR B CA 1
ATOM 4418 C C . THR B 1 73 ? -1.648 13.172 25.297 1 97.62 73 THR B C 1
ATOM 4420 O O . THR B 1 73 ? -1.234 13.859 26.234 1 97.62 73 THR B O 1
ATOM 4423 N N . PHE B 1 74 ? -2.719 13.516 24.609 1 98.12 74 PHE B N 1
ATOM 4424 C CA . PHE B 1 74 ? -3.615 14.57 25.062 1 98.12 74 PHE B CA 1
ATOM 4425 C C . PHE B 1 74 ? -5.012 14.383 24.484 1 98.12 74 PHE B C 1
ATOM 4427 O O . PHE B 1 74 ? -5.25 13.445 23.719 1 98.12 74 PHE B O 1
ATOM 4434 N N . THR B 1 75 ? -5.938 15.141 24.922 1 98.12 75 THR B N 1
ATOM 4435 C CA . THR B 1 75 ? -7.344 15 24.547 1 98.12 75 THR B CA 1
ATOM 4436 C C . THR B 1 75 ? -7.914 16.328 24.062 1 98.12 75 THR B C 1
ATOM 4438 O O . THR B 1 75 ? -7.613 17.375 24.625 1 98.12 75 THR B O 1
ATOM 4441 N N . ILE B 1 76 ? -8.617 16.281 23 1 98.06 76 ILE B N 1
ATOM 4442 C CA . ILE B 1 76 ? -9.461 17.406 22.578 1 98.06 76 ILE B CA 1
ATOM 4443 C C . ILE B 1 76 ? -10.898 17.172 23.047 1 98.06 76 ILE B C 1
ATOM 4445 O O . ILE B 1 76 ? -11.461 16.094 22.828 1 98.06 76 ILE B O 1
ATOM 4449 N N . THR B 1 77 ? -11.453 18.203 23.672 1 97.62 77 THR B N 1
ATOM 4450 C CA . THR B 1 77 ? -12.773 18.031 24.266 1 97.62 77 THR B CA 1
ATOM 4451 C C . THR B 1 77 ? -13.781 18.969 23.625 1 97.62 77 THR B C 1
ATOM 4453 O O . THR B 1 77 ? -13.5 20.156 23.422 1 97.62 77 THR B O 1
ATOM 4456 N N . THR B 1 78 ? -14.914 18.438 23.188 1 95.5 78 THR B N 1
ATOM 4457 C CA . THR B 1 78 ? -16.078 19.188 22.719 1 95.5 78 THR B CA 1
ATOM 4458 C C . THR B 1 78 ? -17.328 18.797 23.5 1 95.5 78 THR B C 1
ATOM 4460 O O . THR B 1 78 ? -17.25 18.016 24.453 1 95.5 78 THR B O 1
ATOM 4463 N N . SER B 1 79 ? -18.453 19.406 23.109 1 92.19 79 SER B N 1
ATOM 4464 C CA . SER B 1 79 ? -19.719 19.047 23.75 1 92.19 79 SER B CA 1
ATOM 4465 C C . SER B 1 79 ? -20.109 17.609 23.453 1 92.19 79 SER B C 1
ATOM 4467 O O . SER B 1 79 ? -20.875 17 24.203 1 92.19 79 SER B O 1
ATOM 4469 N N . ALA B 1 80 ? -19.516 17.125 22.359 1 91.69 80 ALA B N 1
ATOM 4470 C CA . ALA B 1 80 ? -19.859 15.773 21.906 1 91.69 80 ALA B CA 1
ATOM 4471 C C . ALA B 1 80 ? -19 14.734 22.609 1 91.69 80 ALA B C 1
ATOM 4473 O O . ALA B 1 80 ? -19.312 13.547 22.594 1 91.69 80 ALA B O 1
ATOM 4474 N N . GLY B 1 81 ? -17.938 15.18 23.266 1 95.06 81 GLY B N 1
ATOM 4475 C CA . GLY B 1 81 ? -17.109 14.219 24 1 95.06 81 GLY B CA 1
ATOM 4476 C C . GLY B 1 81 ? -15.625 14.461 23.828 1 95.06 81 GLY B C 1
ATOM 4477 O O . GLY B 1 81 ? -15.203 15.562 23.469 1 95.06 81 GLY B O 1
ATOM 4478 N N . GLU B 1 82 ? -14.828 13.398 24.188 1 97.56 82 GLU B N 1
ATOM 4479 C CA . GLU B 1 82 ? -13.375 13.5 24.219 1 97.56 82 GLU B CA 1
ATOM 4480 C C . GLU B 1 82 ? -12.75 12.742 23.047 1 97.56 82 GLU B C 1
ATOM 4482 O O . GLU B 1 82 ? -13.211 11.656 22.688 1 97.56 82 GLU B O 1
ATOM 4487 N N . THR B 1 83 ? -11.82 13.297 22.422 1 97.81 83 THR B N 1
ATOM 4488 C CA . THR B 1 83 ? -11.008 12.672 21.375 1 97.81 83 THR B CA 1
ATOM 4489 C C . THR B 1 83 ? -9.547 12.57 21.828 1 97.81 83 THR B C 1
ATOM 4491 O O . THR B 1 83 ? -8.852 13.586 21.906 1 97.81 83 THR B O 1
ATOM 4494 N N . LYS B 1 84 ? -9.062 11.367 22.016 1 97.75 84 LYS B N 1
ATOM 4495 C CA . LYS B 1 84 ? -7.719 11.141 22.547 1 97.75 84 LYS B CA 1
ATOM 4496 C C . LYS B 1 84 ? -6.711 10.938 21.422 1 97.75 84 LYS B C 1
ATOM 4498 O O . LYS B 1 84 ? -6.984 10.219 20.453 1 97.75 84 LYS B O 1
ATOM 4503 N N . ILE B 1 85 ? -5.609 11.578 21.531 1 97.94 85 ILE B N 1
ATOM 4504 C CA . ILE B 1 85 ? -4.551 11.516 20.531 1 97.94 85 ILE B CA 1
ATOM 4505 C C . ILE B 1 85 ? -3.26 11.008 21.172 1 97.94 85 ILE B C 1
ATOM 4507 O O . ILE B 1 85 ? -2.857 11.492 22.234 1 97.94 85 ILE B O 1
ATOM 4511 N N . GLY B 1 86 ? -2.662 10.016 20.547 1 96.75 86 GLY B N 1
ATOM 4512 C CA . GLY B 1 86 ? -1.424 9.414 21.016 1 96.75 86 GLY B CA 1
ATOM 4513 C C . GLY B 1 86 ? -1.206 8.008 20.484 1 96.75 86 GLY B C 1
ATOM 4514 O O . GLY B 1 86 ? -2.096 7.434 19.859 1 96.75 86 GLY B O 1
ATOM 4515 N N . GLU B 1 87 ? -0.069 7.438 20.766 1 93.81 87 GLU B N 1
ATOM 4516 C CA . GLU B 1 87 ? 0.4 6.191 20.172 1 93.81 87 GLU B CA 1
ATOM 4517 C C . GLU B 1 87 ? -0.564 5.047 20.469 1 93.81 87 GLU B C 1
ATOM 4519 O O . GLU B 1 87 ? -0.733 4.145 19.641 1 93.81 87 GLU B O 1
ATOM 4524 N N . ARG B 1 88 ? -1.214 5.094 21.594 1 93.31 88 ARG B N 1
ATOM 4525 C CA . ARG B 1 88 ? -2.041 3.973 22.031 1 93.31 88 ARG B CA 1
ATOM 4526 C C . ARG B 1 88 ? -3.369 3.951 21.266 1 93.31 88 ARG B C 1
ATOM 4528 O O . ARG B 1 88 ? -4.074 2.941 21.281 1 93.31 88 ARG B O 1
ATOM 4535 N N . TYR B 1 89 ? -3.65 5.043 20.609 1 96.44 89 TYR B N 1
ATOM 4536 C CA . TYR B 1 89 ? -4.977 5.188 20.016 1 96.44 89 TYR B CA 1
ATOM 4537 C C . TYR B 1 89 ? -4.914 5.07 18.5 1 96.44 89 TYR B C 1
ATOM 4539 O O . TYR B 1 89 ? -3.84 5.207 17.906 1 96.44 89 TYR B O 1
ATOM 4547 N N . LYS B 1 90 ? -6.098 4.75 17.906 1 96.62 90 LYS B N 1
ATOM 4548 C CA . LYS B 1 90 ? -6.238 4.855 16.453 1 96.62 90 LYS B CA 1
ATOM 4549 C C . LYS B 1 90 ? -5.891 6.258 15.969 1 96.62 90 LYS B C 1
ATOM 4551 O O . LYS B 1 90 ? -6.238 7.25 16.609 1 96.62 90 LYS B O 1
ATOM 4556 N N . PRO B 1 91 ? -5.188 6.324 14.859 1 97.56 91 PRO B N 1
ATOM 4557 C CA . PRO B 1 91 ? -4.926 7.664 14.32 1 97.56 91 PRO B CA 1
ATOM 4558 C C . PRO B 1 91 ? -6.203 8.477 14.117 1 97.56 91 PRO B C 1
ATOM 4560 O O . PRO B 1 91 ? -7.223 7.934 13.68 1 97.56 91 PRO B O 1
ATOM 4563 N N . LYS B 1 92 ? -6.105 9.719 14.461 1 98.06 92 LYS B N 1
ATOM 4564 C CA . LYS B 1 92 ? -7.223 10.617 14.188 1 98.06 92 LYS B CA 1
ATOM 4565 C C . LYS B 1 92 ? -7.055 11.312 12.836 1 98.06 92 LYS B C 1
ATOM 4567 O O . LYS B 1 92 ? -5.934 11.516 12.375 1 98.06 92 LYS B O 1
ATOM 4572 N N . THR B 1 93 ? -8.195 11.602 12.195 1 97.56 93 THR B N 1
ATOM 4573 C CA . THR B 1 93 ? -8.156 12.016 10.797 1 97.56 93 THR B CA 1
ATOM 4574 C C . THR B 1 93 ? -8.969 13.289 10.594 1 97.56 93 THR B C 1
ATOM 4576 O O . THR B 1 93 ? -9.93 13.555 11.312 1 97.56 93 THR B O 1
ATOM 4579 N N . VAL B 1 94 ? -8.508 14.102 9.664 1 96.06 94 VAL B N 1
ATOM 4580 C CA . VAL B 1 94 ? -9.266 15.258 9.203 1 96.06 94 VAL B CA 1
ATOM 4581 C C . VAL B 1 94 ? -9.195 15.359 7.684 1 96.06 94 VAL B C 1
ATOM 4583 O O . VAL B 1 94 ? -8.164 15.039 7.086 1 96.06 94 VAL B O 1
ATOM 4586 N N . GLY B 1 95 ? -10.227 15.727 7.035 1 92 95 GLY B N 1
ATOM 4587 C CA . GLY B 1 95 ? -10.344 15.75 5.586 1 92 95 GLY B CA 1
ATOM 4588 C C . GLY B 1 95 ? -9.516 16.844 4.938 1 92 95 GLY B C 1
ATOM 4589 O O . GLY B 1 95 ? -8.453 17.219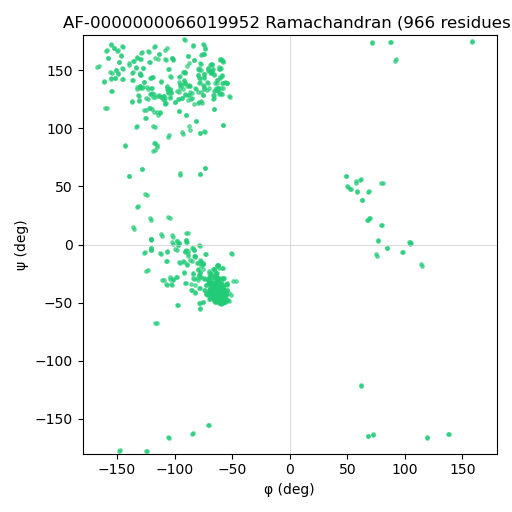 5.453 1 92 95 GLY B O 1
ATOM 4590 N N . CYS B 1 96 ? -9.906 17.25 3.803 1 87.62 96 CYS B N 1
ATOM 4591 C CA . CYS B 1 96 ? -9.18 18.172 2.926 1 87.62 96 CYS B CA 1
ATOM 4592 C C . CYS B 1 96 ? -9.016 19.531 3.576 1 87.62 96 CYS B C 1
ATOM 4594 O O . CYS B 1 96 ? -9.953 20.047 4.184 1 87.62 96 CYS B O 1
ATOM 4596 N N . TYR B 1 97 ? -7.832 19.984 3.352 1 83.75 97 TYR B N 1
ATOM 4597 C CA . TYR B 1 97 ? -7.477 21.312 3.867 1 83.75 97 TYR B CA 1
ATOM 4598 C C . TYR B 1 97 ? -6.789 22.141 2.797 1 83.75 97 TYR B C 1
ATOM 4600 O O . TYR B 1 97 ? -5.645 21.875 2.428 1 83.75 97 TYR B O 1
ATOM 4608 N N . GLY B 1 98 ? -7.66 23.078 2.195 1 77.56 98 GLY B N 1
ATOM 4609 C CA . GLY B 1 98 ? -6.828 24.125 1.626 1 77.56 98 GLY B CA 1
ATOM 4610 C C . GLY B 1 98 ? -6.879 24.172 0.111 1 77.56 98 GLY B C 1
ATOM 4611 O O . GLY B 1 98 ? -6.391 25.125 -0.502 1 77.56 98 GLY B O 1
ATOM 4612 N N . PRO B 1 99 ? -7.344 23.141 -0.647 1 84.31 99 PRO B N 1
ATOM 4613 C CA . PRO B 1 99 ? -7.223 23.25 -2.102 1 84.31 99 PRO B CA 1
ATOM 4614 C C . PRO B 1 99 ? -7.938 24.484 -2.658 1 84.31 99 PRO B C 1
ATOM 4616 O O . PRO B 1 99 ? -9.086 24.75 -2.289 1 84.31 99 PRO B O 1
ATOM 4619 N N . PRO B 1 100 ? -7.238 25.188 -3.555 1 83.44 100 PRO B N 1
ATOM 4620 C CA . PRO B 1 100 ? -7.844 26.391 -4.109 1 83.44 100 PRO B CA 1
ATOM 4621 C C . PRO B 1 100 ? -8.875 26.094 -5.199 1 83.44 100 PRO B C 1
ATOM 4623 O O . PRO B 1 100 ? -9.711 26.953 -5.508 1 83.44 100 PRO B O 1
ATOM 4626 N N . LYS B 1 101 ? -8.703 24.969 -5.844 1 88.62 101 LYS B N 1
ATOM 4627 C CA . LYS B 1 101 ? -9.617 24.562 -6.914 1 88.62 101 LYS B CA 1
ATOM 4628 C C . LYS B 1 101 ? -10.25 23.203 -6.629 1 88.62 101 LYS B C 1
ATOM 4630 O O . LYS B 1 101 ? -9.812 22.484 -5.727 1 88.62 101 LYS B O 1
ATOM 4635 N N . PHE B 1 102 ? -11.297 23.031 -7.465 1 88.38 102 PHE B N 1
ATOM 4636 C CA . PHE B 1 102 ? -12.062 21.797 -7.289 1 88.38 102 PHE B CA 1
ATOM 4637 C C . PHE B 1 102 ? -12.305 21.109 -8.633 1 88.38 102 PHE B C 1
ATOM 4639 O O . PHE B 1 102 ? -12.578 21.781 -9.633 1 88.38 102 PHE B O 1
ATOM 4646 N N . LEU B 1 103 ? -12.07 19.797 -8.617 1 89.88 103 LEU B N 1
ATOM 4647 C CA . LEU B 1 103 ? -12.5 18.969 -9.742 1 89.88 103 LEU B CA 1
ATOM 4648 C C . LEU B 1 103 ? -13.938 18.5 -9.555 1 89.88 103 LEU B C 1
ATOM 4650 O O . LEU B 1 103 ? -14.273 17.906 -8.531 1 89.88 103 LEU B O 1
ATOM 4654 N N . PHE B 1 104 ? -14.695 18.75 -10.594 1 86.25 104 PHE B N 1
ATOM 4655 C CA . PHE B 1 104 ? -16.094 18.344 -10.531 1 86.25 104 PHE B CA 1
ATOM 4656 C C . PHE B 1 104 ? -16.344 17.125 -11.414 1 86.25 104 PHE B C 1
ATOM 4658 O O . PHE B 1 104 ? -15.453 16.703 -12.156 1 86.25 104 PHE B O 1
ATOM 4665 N N . GLU B 1 105 ? -17.562 16.484 -11.273 1 77.44 105 GLU B N 1
ATOM 4666 C CA . GLU B 1 105 ? -17.922 15.219 -11.898 1 77.44 105 GLU B CA 1
ATOM 4667 C C . GLU B 1 105 ? -17.828 15.305 -13.422 1 77.44 105 GLU B C 1
ATOM 4669 O O . GLU B 1 105 ? -17.531 14.312 -14.086 1 77.44 105 GLU B O 1
ATOM 4674 N N . ASP B 1 106 ? -18.016 16.422 -13.992 1 82.38 106 ASP B N 1
ATOM 4675 C CA . ASP B 1 106 ? -17.984 16.594 -15.438 1 82.38 106 ASP B CA 1
ATOM 4676 C C . ASP B 1 106 ? -16.562 16.922 -15.914 1 82.38 106 ASP B C 1
ATOM 4678 O O . ASP B 1 106 ? -16.375 17.344 -17.062 1 82.38 106 ASP B O 1
ATOM 4682 N N . ASP B 1 107 ? -15.547 16.797 -15.023 1 87.38 107 ASP B N 1
ATOM 4683 C CA . ASP B 1 107 ? -14.125 16.984 -15.273 1 87.38 107 ASP B CA 1
ATOM 4684 C C . ASP B 1 107 ? -13.805 18.453 -15.523 1 87.38 107 ASP B C 1
ATOM 4686 O O . ASP B 1 107 ? -12.828 18.781 -16.219 1 87.38 107 ASP B O 1
ATOM 4690 N N . GLU B 1 108 ? -14.695 19.266 -15.008 1 90.06 108 GLU B N 1
ATOM 4691 C CA . GLU B 1 108 ? -14.391 20.703 -15.008 1 90.06 108 GLU B CA 1
ATOM 4692 C C . GLU B 1 108 ? -13.688 21.109 -13.719 1 90.06 108 GLU B C 1
ATOM 4694 O O . GLU B 1 108 ? -13.945 20.547 -12.656 1 90.06 108 GLU B O 1
ATOM 4699 N N . TYR B 1 109 ? -12.789 22.125 -13.859 1 90.75 109 TYR B N 1
ATOM 4700 C CA . TYR B 1 109 ? -12.07 22.672 -12.719 1 90.75 109 TYR B CA 1
ATOM 4701 C C . TYR B 1 109 ? -12.477 24.109 -12.453 1 90.75 109 TYR B C 1
ATOM 4703 O O . TYR B 1 109 ? -12.523 24.938 -13.367 1 90.75 109 TYR B O 1
ATOM 4711 N N . ARG B 1 110 ? -12.828 24.391 -11.242 1 88.69 110 ARG B N 1
ATOM 4712 C CA . ARG B 1 110 ? -13.086 25.781 -10.875 1 88.69 110 ARG B CA 1
ATOM 4713 C C . ARG B 1 110 ? -12.82 26.016 -9.398 1 88.69 110 ARG B C 1
ATOM 4715 O O . ARG B 1 110 ? -12.602 25.078 -8.641 1 88.69 110 ARG B O 1
ATOM 4722 N N . VAL B 1 111 ? -12.812 27.25 -9.039 1 87.38 111 VAL B N 1
ATOM 4723 C CA . VAL B 1 111 ? -12.594 27.625 -7.645 1 87.38 111 VAL B CA 1
ATOM 4724 C C . VAL B 1 111 ? -13.781 27.203 -6.797 1 87.38 111 VAL B C 1
ATOM 4726 O O . VAL B 1 111 ? -14.914 27.156 -7.277 1 87.38 111 VAL B O 1
ATOM 4729 N N . ALA B 1 112 ? -13.477 26.891 -5.578 1 83.56 112 ALA B N 1
ATOM 4730 C CA . ALA B 1 112 ? -14.523 26.484 -4.652 1 83.56 112 ALA B CA 1
ATOM 4731 C C . ALA B 1 112 ? -15.32 27.688 -4.152 1 83.56 112 ALA B C 1
ATOM 4733 O O . ALA B 1 112 ? -14.82 28.812 -4.145 1 83.56 112 ALA B O 1
ATOM 4734 N N . LYS B 1 113 ? -16.547 27.406 -3.867 1 85 113 LYS B N 1
ATOM 4735 C CA . LYS B 1 113 ? -17.438 28.391 -3.26 1 85 113 LYS B CA 1
ATOM 4736 C C . LYS B 1 113 ? -17.906 27.922 -1.885 1 85 113 LYS B C 1
ATOM 4738 O O . LYS B 1 113 ? -17.625 26.797 -1.47 1 85 113 LYS B O 1
ATOM 4743 N N . LYS B 1 114 ? -18.547 28.859 -1.189 1 87.25 114 LYS B N 1
ATOM 4744 C CA . LYS B 1 114 ? -19.047 28.594 0.161 1 87.25 114 LYS B CA 1
ATOM 4745 C C . LYS B 1 114 ? -19.875 27.312 0.205 1 87.25 114 LYS B C 1
ATOM 4747 O O . LYS B 1 114 ? -19.688 26.484 1.091 1 87.25 114 LYS B O 1
ATOM 4752 N N . ASP B 1 115 ? -20.734 27.141 -0.794 1 88.5 115 ASP B N 1
ATOM 4753 C CA . ASP B 1 115 ? -21.625 25.969 -0.796 1 88.5 115 ASP B CA 1
ATOM 4754 C C . ASP B 1 115 ? -20.828 24.688 -0.983 1 88.5 115 ASP B C 1
ATOM 4756 O O . ASP B 1 115 ? -21.219 23.625 -0.469 1 88.5 115 ASP B O 1
ATOM 4760 N N . ASP B 1 116 ? -19.781 24.781 -1.714 1 87.12 116 ASP B N 1
ATOM 4761 C CA . ASP B 1 116 ? -18.906 23.625 -1.896 1 87.12 116 ASP B CA 1
ATOM 4762 C C . ASP B 1 116 ? -18.234 23.234 -0.585 1 87.12 116 ASP B C 1
ATOM 4764 O O . ASP B 1 116 ? -18.062 22.047 -0.288 1 87.12 116 ASP B O 1
ATOM 4768 N N . MET B 1 117 ? -17.828 24.234 0.13 1 87.56 117 MET B N 1
ATOM 4769 C CA . MET B 1 117 ? -17.203 24 1.428 1 87.56 117 MET B CA 1
ATOM 4770 C C . MET B 1 117 ? -18.188 23.344 2.395 1 87.56 117 MET B C 1
ATOM 4772 O O . MET B 1 117 ? -17.844 22.422 3.127 1 87.56 117 MET B O 1
ATOM 4776 N N . VAL B 1 118 ? -19.438 23.844 2.389 1 91.12 118 VAL B N 1
ATOM 4777 C CA . VAL B 1 118 ? -20.469 23.312 3.26 1 91.12 118 VAL B CA 1
ATOM 4778 C C . VAL B 1 118 ? -20.734 21.844 2.912 1 91.12 118 VAL B C 1
ATOM 4780 O O . VAL B 1 118 ? -20.891 21 3.803 1 91.12 118 VAL B O 1
ATOM 4783 N N . LYS B 1 119 ? -20.797 21.609 1.619 1 92.06 119 LYS B N 1
ATOM 4784 C CA . LYS B 1 119 ? -20.969 20.234 1.172 1 92.06 119 LYS B CA 1
ATOM 4785 C C . LYS B 1 119 ? -19.859 19.328 1.697 1 92.06 119 LYS B C 1
ATOM 4787 O O . LYS B 1 119 ? -20.109 18.203 2.121 1 92.06 119 LYS B O 1
ATOM 4792 N N . PHE B 1 120 ? -18.703 19.797 1.716 1 92.19 120 PHE B N 1
ATOM 4793 C CA . PHE B 1 120 ? -17.562 19.031 2.205 1 92.19 120 PHE B CA 1
ATOM 4794 C C . PHE B 1 120 ? -17.641 18.844 3.717 1 92.19 120 PHE B C 1
ATOM 4796 O O . PHE B 1 120 ? -17.266 17.797 4.242 1 92.19 120 PHE B O 1
ATOM 4803 N N . LEU B 1 121 ? -18.047 19.875 4.457 1 93.38 121 LEU B N 1
ATOM 4804 C CA . LEU B 1 121 ? -18.234 19.75 5.898 1 93.38 121 LEU B CA 1
ATOM 4805 C C . LEU B 1 121 ? -19.25 18.656 6.23 1 93.38 121 LEU B C 1
ATOM 4807 O O . LEU B 1 121 ? -19.047 17.875 7.164 1 93.38 121 LEU B O 1
ATOM 4811 N N . LYS B 1 122 ? -20.297 18.609 5.418 1 96.06 122 LYS B N 1
ATOM 4812 C CA . LYS B 1 122 ? -21.297 17.562 5.609 1 96.06 122 LYS B CA 1
ATOM 4813 C C . LYS B 1 122 ? -20.703 16.188 5.379 1 96.06 122 LYS B C 1
ATOM 4815 O O . LYS B 1 122 ? -21.016 15.242 6.109 1 96.06 122 LYS B O 1
ATOM 4820 N N . LEU B 1 123 ? -19.875 16.078 4.367 1 96.31 123 LEU B N 1
ATOM 4821 C CA . LEU B 1 123 ? -19.234 14.805 4.078 1 96.31 123 LEU B CA 1
ATOM 4822 C C . LEU B 1 123 ? -18.312 14.391 5.219 1 96.31 123 LEU B C 1
ATOM 4824 O O . LEU B 1 123 ? -18.297 13.227 5.625 1 96.31 123 LEU B O 1
ATOM 4828 N N . MET B 1 124 ? -17.547 15.305 5.75 1 96.31 124 MET B N 1
ATOM 4829 C CA . MET B 1 124 ? -16.656 14.992 6.871 1 96.31 124 MET B CA 1
ATOM 4830 C C . MET B 1 124 ? -17.469 14.602 8.109 1 96.31 124 MET B C 1
ATOM 4832 O O . MET B 1 124 ? -17.109 13.664 8.812 1 96.31 124 MET B O 1
ATOM 4836 N N . ASP B 1 125 ? -18.516 15.312 8.305 1 96.25 125 ASP B N 1
ATOM 4837 C CA . ASP B 1 125 ? -19.328 15.062 9.484 1 96.25 125 ASP B CA 1
ATOM 4838 C C . ASP B 1 125 ? -19.953 13.672 9.43 1 96.25 125 ASP B C 1
ATOM 4840 O O . ASP B 1 125 ? -20.016 12.969 10.445 1 96.25 125 ASP B O 1
ATOM 4844 N N . THR B 1 126 ? -20.422 13.266 8.281 1 96.88 126 THR B N 1
ATOM 4845 C CA . THR B 1 126 ? -21.156 12.008 8.148 1 96.88 126 THR B CA 1
ATOM 4846 C C . THR B 1 126 ? -20.188 10.836 7.98 1 96.88 126 THR B C 1
ATOM 4848 O O . THR B 1 126 ? -20.609 9.68 7.922 1 96.88 126 THR B O 1
ATOM 4851 N N . SER B 1 127 ? -18.953 11.086 7.914 1 97.25 127 SER B N 1
ATOM 4852 C CA . SER B 1 127 ? -17.953 10.055 7.668 1 97.25 127 SER B CA 1
ATOM 4853 C C . SER B 1 127 ? -17.672 9.25 8.93 1 97.25 127 SER B C 1
ATOM 4855 O O . SER B 1 127 ? -17.516 9.82 10.016 1 97.25 127 SER B O 1
ATOM 4857 N N . ASP B 1 128 ? -17.516 7.945 8.781 1 96.44 128 ASP B N 1
ATOM 4858 C CA . ASP B 1 128 ? -17.203 7.074 9.906 1 96.44 128 ASP B CA 1
ATOM 4859 C C . ASP B 1 128 ? -15.688 6.953 10.086 1 96.44 128 ASP B C 1
ATOM 4861 O O . ASP B 1 128 ? -15.219 6.375 11.07 1 96.44 128 ASP B O 1
ATOM 4865 N N . VAL B 1 129 ? -14.938 7.562 9.141 1 97.25 129 VAL B N 1
ATOM 4866 C CA . VAL B 1 129 ? -13.484 7.445 9.25 1 97.25 129 VAL B CA 1
ATOM 4867 C C . VAL B 1 129 ? -12.859 8.836 9.367 1 97.25 129 VAL B C 1
ATOM 4869 O O . VAL B 1 129 ? -11.641 8.977 9.281 1 97.25 129 VAL B O 1
ATOM 4872 N N . THR B 1 130 ? -13.648 9.844 9.438 1 97.38 130 THR B N 1
ATOM 4873 C CA . THR B 1 130 ? -13.18 11.195 9.695 1 97.38 130 THR B CA 1
ATOM 4874 C C . THR B 1 130 ? -13.477 11.602 11.141 1 97.38 130 THR B C 1
ATOM 4876 O O . THR B 1 130 ? -14.625 11.539 11.586 1 97.38 130 THR B O 1
ATOM 4879 N N . ASP B 1 131 ? -12.461 12.023 11.82 1 97.44 131 ASP B N 1
ATOM 4880 C CA . ASP B 1 131 ? -12.609 12.266 13.25 1 97.44 131 ASP B CA 1
ATOM 4881 C C . ASP B 1 131 ? -12.766 13.758 13.531 1 97.44 131 ASP B C 1
ATOM 4883 O O . ASP B 1 131 ? -13.367 14.148 14.539 1 97.44 131 ASP B O 1
ATOM 4887 N N . PHE B 1 132 ? -12.156 14.586 12.664 1 96.88 132 PHE B N 1
ATOM 4888 C CA . PHE B 1 132 ? -12.172 16.031 12.805 1 96.88 132 PHE B CA 1
ATOM 4889 C C . PHE B 1 132 ? -12.781 16.688 11.562 1 96.88 132 PHE B C 1
ATOM 4891 O O . PHE B 1 132 ? -12.836 16.078 10.5 1 96.88 132 PHE B O 1
ATOM 4898 N N . VAL B 1 133 ? -13.266 17.891 11.742 1 94.44 133 VAL B N 1
ATOM 4899 C CA . VAL B 1 133 ? -13.594 18.75 10.602 1 94.44 133 VAL B CA 1
ATOM 4900 C C . VAL B 1 133 ? -12.664 19.953 10.57 1 94.44 133 VAL B C 1
ATOM 4902 O O . VAL B 1 133 ? -11.914 20.188 11.523 1 94.44 133 VAL B O 1
ATOM 4905 N N . ASN B 1 134 ? -12.641 20.578 9.492 1 90 134 ASN B N 1
ATOM 4906 C CA . ASN B 1 134 ? -11.828 21.781 9.422 1 90 134 ASN B CA 1
ATOM 4907 C C . ASN B 1 134 ? -12.562 22.906 8.703 1 90 134 ASN B C 1
ATOM 4909 O O . ASN B 1 134 ? -13.438 22.656 7.871 1 90 134 ASN B O 1
ATOM 4913 N N . ASN B 1 135 ? -12.281 24.156 9.125 1 76.19 135 ASN B N 1
ATOM 4914 C CA . ASN B 1 135 ? -12.977 25.344 8.641 1 76.19 135 ASN B CA 1
ATOM 4915 C C . ASN B 1 135 ? -12.398 25.844 7.312 1 76.19 135 ASN B C 1
ATOM 4917 O O . ASN B 1 135 ? -12.898 26.797 6.73 1 76.19 135 ASN B O 1
ATOM 4921 N N . SER B 1 136 ? -11.297 25.156 6.883 1 73.25 136 SER B N 1
ATOM 4922 C CA . SER B 1 136 ? -10.625 25.578 5.656 1 73.25 136 SER B CA 1
ATOM 4923 C C . SER B 1 136 ? -10.508 24.422 4.672 1 73.25 136 SER B C 1
ATOM 4925 O O . SER B 1 136 ? -9.445 24.203 4.086 1 73.25 136 SER B O 1
ATOM 4927 N N . ALA B 1 137 ? -11.562 23.75 4.594 1 66.5 137 ALA B N 1
ATOM 4928 C CA . ALA B 1 137 ? -11.555 22.656 3.627 1 66.5 137 ALA B CA 1
ATOM 4929 C C . ALA B 1 137 ? -11.266 23.172 2.221 1 66.5 137 ALA B C 1
ATOM 4931 O O . ALA B 1 137 ? -10.57 22.516 1.441 1 66.5 137 ALA B O 1
ATOM 4932 N N . TYR B 1 138 ? -11.812 24.391 1.981 1 71.06 138 TYR B N 1
ATOM 4933 C CA . TYR B 1 138 ? -11.523 25.047 0.709 1 71.06 138 TYR B CA 1
ATOM 4934 C C . TYR B 1 138 ? -11.492 26.562 0.869 1 71.06 138 TYR B C 1
ATOM 4936 O O . TYR B 1 138 ? -12.078 27.109 1.809 1 71.06 138 TYR B O 1
ATOM 4944 N N . ASP B 1 139 ? -10.805 27.094 -0.061 1 70.06 139 ASP B N 1
ATOM 4945 C CA . ASP B 1 139 ? -10.859 28.547 -0.139 1 70.06 139 ASP B CA 1
ATOM 4946 C C . ASP B 1 139 ? -12.234 29.016 -0.606 1 70.06 139 ASP B C 1
ATOM 4948 O O . ASP B 1 139 ? -12.875 28.359 -1.43 1 70.06 139 ASP B O 1
ATOM 4952 N N . THR B 1 140 ? -12.836 30.062 0.053 1 75.19 140 THR B N 1
ATOM 4953 C CA . THR B 1 140 ? -14.156 30.578 -0.274 1 75.19 140 THR B CA 1
ATOM 4954 C C . THR B 1 140 ? -14.062 32.031 -0.699 1 75.19 140 THR B C 1
ATOM 4956 O O . THR B 1 140 ? -14.414 32.938 0.067 1 75.19 140 THR B O 1
ATOM 4959 N N . PRO B 1 141 ? -13.664 32.156 -2.002 1 68.19 141 PRO B N 1
ATOM 4960 C CA . PRO B 1 141 ? -13.508 33.531 -2.453 1 68.19 141 PRO B CA 1
ATOM 4961 C C . PRO B 1 141 ? -14.812 34.312 -2.412 1 68.19 141 PRO B C 1
ATOM 4963 O O . PRO B 1 141 ? -14.797 35.562 -2.471 1 68.19 141 PRO B O 1
ATOM 4966 N N . ASP B 1 142 ? -15.867 33.656 -2.348 1 78.5 142 ASP B N 1
ATOM 4967 C CA . ASP B 1 142 ? -17.172 34.312 -2.375 1 78.5 142 ASP B CA 1
ATOM 4968 C C . ASP B 1 142 ? -17.562 34.844 -0.992 1 78.5 142 ASP B C 1
ATOM 4970 O O . ASP B 1 142 ? -18.578 35.5 -0.837 1 78.5 142 ASP B O 1
ATOM 4974 N N . LEU B 1 143 ? -16.812 34.469 -0.015 1 77.25 143 LEU B N 1
ATOM 4975 C CA . LEU B 1 143 ? -17 35.094 1.291 1 77.25 143 LEU B CA 1
ATOM 4976 C C . LEU B 1 143 ? -16.266 36.438 1.358 1 77.25 143 LEU B C 1
ATOM 4978 O O . LEU B 1 143 ? -15.172 36.562 0.813 1 77.25 143 LEU B O 1
ATOM 4982 N N . ASP B 1 144 ? -16.984 37.375 1.874 1 68.5 144 ASP B N 1
ATOM 4983 C CA . ASP B 1 144 ? -16.422 38.719 1.963 1 68.5 144 ASP B CA 1
ATOM 4984 C C . ASP B 1 144 ? -15.125 38.719 2.775 1 68.5 144 ASP B C 1
ATOM 4986 O O . ASP B 1 144 ? -15.164 38.625 4.004 1 68.5 144 ASP B O 1
ATOM 4990 N N . LYS B 1 145 ? -14.102 38.781 2.064 1 65.5 145 LYS B N 1
ATOM 4991 C CA . LYS B 1 145 ? -12.789 38.719 2.693 1 65.5 145 LYS B CA 1
ATOM 4992 C C . LYS B 1 145 ? -12.359 40.062 3.227 1 65.5 145 LYS B C 1
ATOM 4994 O O . LYS B 1 145 ? -11.305 40.188 3.854 1 65.5 145 LYS B O 1
ATOM 4999 N N . THR B 1 146 ? -13.094 41.094 2.867 1 60.16 146 THR B N 1
ATOM 5000 C CA . THR B 1 146 ? -12.742 42.438 3.293 1 60.16 146 THR B CA 1
ATOM 5001 C C . THR B 1 146 ? -13.102 42.656 4.758 1 60.16 146 THR B C 1
ATOM 5003 O O . THR B 1 146 ? -12.617 43.594 5.391 1 60.16 146 THR B O 1
ATOM 5006 N N . LYS B 1 147 ? -13.906 41.719 5.105 1 61.12 147 LYS B N 1
ATOM 5007 C CA . LYS B 1 147 ? -14.289 41.875 6.504 1 61.12 147 LYS B CA 1
ATOM 5008 C C . LYS B 1 147 ? -13.156 41.469 7.441 1 61.12 147 LYS B C 1
ATOM 5010 O O . LYS B 1 147 ? -12.336 40.625 7.098 1 61.12 147 LYS B O 1
ATOM 5015 N N . GLU B 1 148 ? -12.852 42.188 8.398 1 57.66 148 GLU B N 1
ATOM 5016 C CA . GLU B 1 148 ? -11.758 42.094 9.367 1 57.66 148 GLU B CA 1
ATOM 5017 C C . GLU B 1 148 ? -11.703 40.688 9.977 1 57.66 148 GLU B C 1
ATOM 5019 O O . GLU B 1 148 ? -10.672 40.281 10.531 1 57.66 148 GLU B O 1
ATOM 5024 N N . ASP B 1 149 ? -12.695 39.875 9.664 1 65.5 149 ASP B N 1
ATOM 5025 C CA . ASP B 1 149 ? -12.711 38.625 10.414 1 65.5 149 ASP B CA 1
ATOM 5026 C C . ASP B 1 149 ? -13.086 37.469 9.516 1 65.5 149 ASP B C 1
ATOM 5028 O O . ASP B 1 149 ? -13.922 36.625 9.875 1 65.5 149 ASP B O 1
ATOM 5032 N N . PHE B 1 150 ? -12.266 37.281 8.453 1 68.19 150 PHE B N 1
ATOM 5033 C CA . PHE B 1 150 ? -12.633 36.281 7.434 1 68.19 150 PHE B CA 1
ATOM 5034 C C . PHE B 1 150 ? -12.656 34.875 8.016 1 68.19 150 PHE B C 1
ATOM 5036 O O . PHE B 1 150 ? -13.477 34.062 7.613 1 68.19 150 PHE B O 1
ATOM 5043 N N . TYR B 1 151 ? -11.969 34.594 9.023 1 76.75 151 TYR B N 1
ATOM 5044 C CA . TYR B 1 151 ? -11.883 33.219 9.531 1 76.75 151 TYR B CA 1
ATOM 5045 C C . TYR B 1 151 ? -13.062 32.906 10.438 1 76.75 151 TYR B C 1
ATOM 5047 O O . TYR B 1 151 ? -13.477 31.734 10.539 1 76.75 151 TYR B O 1
ATOM 5055 N N . LEU B 1 152 ? -13.562 33.969 10.977 1 79.75 152 LEU B N 1
ATOM 5056 C CA . LEU B 1 152 ? -14.578 33.719 11.984 1 79.75 152 LEU B CA 1
ATOM 5057 C C . LEU B 1 152 ? -15.844 33.156 11.352 1 79.75 152 LEU B C 1
ATOM 5059 O O . LEU B 1 152 ? -16.453 32.219 11.891 1 79.75 152 LEU B O 1
ATOM 5063 N N . PRO B 1 153 ? -16.203 33.656 10.109 1 83.38 153 PRO B N 1
ATOM 5064 C CA . PRO B 1 153 ? -17.344 33 9.461 1 83.38 153 PRO B CA 1
ATOM 5065 C C . PRO B 1 153 ? -17.094 31.547 9.109 1 83.38 153 PRO B C 1
ATOM 5067 O O . PRO B 1 153 ? -18 30.719 9.203 1 83.38 153 PRO B O 1
ATOM 5070 N N . GLN B 1 154 ? -15.883 31.219 8.719 1 84.69 154 GLN B N 1
ATOM 5071 C CA . GLN B 1 154 ? -15.539 29.844 8.383 1 84.69 154 GLN B CA 1
ATOM 5072 C C . GLN B 1 154 ? -15.57 28.938 9.617 1 84.69 154 GLN B C 1
ATOM 5074 O O . GLN B 1 154 ? -16.031 27.812 9.555 1 84.69 154 GLN B O 1
ATOM 5079 N N . VAL B 1 155 ? -15.062 29.531 10.664 1 88.62 155 VAL B N 1
ATOM 5080 C CA . VAL B 1 155 ? -15.086 28.812 11.938 1 88.62 155 VAL B CA 1
ATOM 5081 C C . VAL B 1 155 ? -16.531 28.547 12.352 1 88.62 155 VAL B C 1
ATOM 5083 O O . VAL B 1 155 ? -16.875 27.438 12.758 1 88.62 155 VAL B O 1
ATOM 5086 N N . ALA B 1 156 ? -17.328 29.609 12.227 1 90.44 156 ALA B N 1
ATOM 5087 C CA . ALA B 1 156 ? -18.734 29.484 12.625 1 90.44 156 ALA B CA 1
ATOM 5088 C C . ALA B 1 156 ? -19.453 28.438 11.789 1 90.44 156 ALA B C 1
ATOM 5090 O O . ALA B 1 156 ? -20.266 27.672 12.312 1 90.44 156 ALA B O 1
ATOM 5091 N N . MET B 1 157 ? -19.203 28.391 10.539 1 90.75 157 MET B N 1
ATOM 5092 C CA . MET B 1 157 ? -19.828 27.391 9.664 1 90.75 157 MET B CA 1
ATOM 5093 C C . MET B 1 157 ? -19.391 25.984 10.039 1 90.75 157 MET B C 1
ATOM 5095 O O . MET B 1 157 ? -20.188 25.047 10.008 1 90.75 157 MET B O 1
ATOM 5099 N N . CYS B 1 158 ? -18.109 25.859 10.352 1 91.88 158 CYS B N 1
ATOM 5100 C CA . CYS B 1 158 ? -17.594 24.562 10.789 1 91.88 158 CYS B CA 1
ATOM 5101 C C . CYS B 1 158 ? -18.344 24.062 12.023 1 91.88 158 CYS B C 1
ATOM 5103 O O . CYS B 1 158 ? -18.75 22.906 12.094 1 91.88 158 CYS B O 1
ATOM 5105 N N . LEU B 1 159 ? -18.594 24.969 12.984 1 94.25 159 LEU B N 1
ATOM 5106 C CA . LEU B 1 159 ? -19.266 24.641 14.234 1 94.25 159 LEU B CA 1
ATOM 5107 C C . LEU B 1 159 ? -20.75 24.391 14 1 94.25 159 LEU B C 1
ATOM 5109 O O . LEU B 1 159 ? -21.375 23.594 14.703 1 94.25 159 LEU B O 1
ATOM 5113 N N . LYS B 1 160 ? -21.297 25.031 13.016 1 95.56 160 LYS B N 1
ATOM 5114 C CA . LYS B 1 160 ? -22.719 24.859 12.68 1 95.56 160 LYS B CA 1
ATOM 5115 C C . LYS B 1 160 ? -22.984 23.469 12.102 1 95.56 160 LYS B C 1
ATOM 5117 O O . LYS B 1 160 ? -23.984 22.844 12.43 1 95.56 160 LYS B O 1
ATOM 5122 N N . TYR B 1 161 ? -22.078 22.984 11.273 1 95.69 161 TYR B N 1
ATOM 5123 C CA . TYR B 1 161 ? -22.406 21.844 10.43 1 95.69 161 TYR B CA 1
ATOM 5124 C C . TYR B 1 161 ? -21.797 20.562 11 1 95.69 161 TYR B C 1
ATOM 5126 O O . TYR B 1 161 ? -21.984 19.484 10.43 1 95.69 161 TYR B O 1
ATOM 5134 N N . SER B 1 162 ? -21.109 20.656 12.172 1 94.81 162 SER B N 1
ATOM 5135 C CA . SER B 1 162 ? -20.562 19.406 12.695 1 94.81 162 SER B CA 1
ATOM 5136 C C . SER B 1 162 ? -20.359 19.484 14.203 1 94.81 162 SER B C 1
ATOM 5138 O O . SER B 1 162 ? -20.031 20.547 14.742 1 94.81 162 SER B O 1
ATOM 5140 N N . GLN B 1 163 ? -20.5 18.359 14.828 1 94.12 163 GLN B N 1
ATOM 5141 C CA . GLN B 1 163 ? -20.203 18.25 16.25 1 94.12 163 GLN B CA 1
ATOM 5142 C C . GLN B 1 163 ? -18.812 17.641 16.484 1 94.12 163 GLN B C 1
ATOM 5144 O O . GLN B 1 163 ? -18.359 17.547 17.625 1 94.12 163 GLN B O 1
ATOM 5149 N N . LYS B 1 164 ? -18.156 17.25 15.383 1 95.44 164 LYS B N 1
ATOM 5150 C CA . LYS B 1 164 ? -16.797 16.734 15.492 1 95.44 164 LYS B CA 1
ATOM 5151 C C . LYS B 1 164 ? -15.82 17.844 15.906 1 95.44 164 LYS B C 1
ATOM 5153 O O . LYS B 1 164 ? -16.062 19.016 15.617 1 95.44 164 LYS B O 1
ATOM 5158 N N . PRO B 1 165 ? -14.766 17.406 16.688 1 96.38 165 PRO B N 1
ATOM 5159 C CA . PRO B 1 165 ? -13.773 18.438 17 1 96.38 165 PRO B CA 1
ATOM 5160 C C . PRO B 1 165 ? -13.164 19.062 15.75 1 96.38 165 PRO B C 1
ATOM 5162 O O . PRO B 1 165 ? -13.172 18.453 14.68 1 96.38 165 PRO B O 1
ATOM 5165 N N . THR B 1 166 ? -12.648 20.281 15.938 1 94.5 166 THR B N 1
ATOM 5166 C CA . THR B 1 166 ? -12.195 21.062 14.789 1 94.5 166 THR B CA 1
ATOM 5167 C C . THR B 1 166 ? -10.672 21.109 14.734 1 94.5 166 THR B C 1
ATOM 5169 O O . THR B 1 166 ? -10.016 21.25 15.766 1 94.5 166 THR B O 1
ATOM 5172 N N . TYR B 1 167 ? -10.156 20.875 13.555 1 93.88 167 TYR B N 1
ATOM 5173 C CA . TYR B 1 167 ? -8.789 21.25 13.211 1 93.88 167 TYR B CA 1
ATOM 5174 C C . TYR B 1 167 ? -8.742 22.609 12.547 1 93.88 167 TYR B C 1
ATOM 5176 O O . TYR B 1 167 ? -9.062 22.75 11.367 1 93.88 167 TYR B O 1
ATOM 5184 N N . GLY B 1 168 ? -8.477 23.609 13.289 1 80.5 168 GLY B N 1
ATOM 5185 C CA . GLY B 1 168 ? -8.773 25 12.945 1 80.5 168 GLY B CA 1
ATOM 5186 C C . GLY B 1 168 ? -7.664 25.672 12.156 1 80.5 168 GLY B C 1
ATOM 5187 O O . GLY B 1 168 ? -6.512 25.234 12.203 1 80.5 168 GLY B O 1
ATOM 5188 N N . ASN B 1 169 ? -8.086 26.672 11.445 1 73.19 169 ASN B N 1
ATOM 5189 C CA . ASN B 1 169 ? -7.152 27.469 10.656 1 73.19 169 ASN B CA 1
ATOM 5190 C C . ASN B 1 169 ? -6.371 28.453 11.523 1 73.19 169 ASN B C 1
ATOM 5192 O O . ASN B 1 169 ? -6.836 28.844 12.602 1 73.19 169 ASN B O 1
ATOM 5196 N N . VAL B 1 170 ? -5.328 28.766 11.016 1 72.62 170 VAL B N 1
ATOM 5197 C CA . VAL B 1 170 ? -4.484 29.766 11.656 1 72.62 170 VAL B CA 1
ATOM 5198 C C . VAL B 1 170 ? -4.754 31.141 11.031 1 72.62 170 VAL B C 1
ATOM 5200 O O . VAL B 1 170 ? -5.066 31.234 9.844 1 72.62 170 VAL B O 1
ATOM 5203 N N . ALA B 1 171 ? -4.789 32.094 11.82 1 74.69 171 ALA B N 1
ATOM 5204 C CA . ALA B 1 171 ? -4.93 33.469 11.328 1 74.69 171 ALA B CA 1
ATOM 5205 C C . ALA B 1 171 ? -3.723 33.875 10.5 1 74.69 171 ALA B C 1
ATOM 5207 O O . ALA B 1 171 ? -2.596 33.469 10.773 1 74.69 171 ALA B O 1
ATOM 5208 N N . ASN B 1 172 ? -3.984 34.5 9.352 1 77.69 172 ASN B N 1
ATOM 5209 C CA . ASN B 1 172 ? -2.877 35.031 8.555 1 77.69 172 ASN B CA 1
ATOM 5210 C C . ASN B 1 172 ? -3.104 36.469 8.172 1 77.69 172 ASN B C 1
ATOM 5212 O O . ASN B 1 172 ? -4.207 37 8.328 1 77.69 172 ASN B O 1
ATOM 5216 N N . SER B 1 173 ? -2.037 37.094 7.746 1 73.5 173 SER B N 1
ATOM 5217 C CA . SER B 1 173 ? -2.045 38.531 7.496 1 73.5 173 SER B CA 1
ATOM 5218 C C . SER B 1 173 ? -2.969 38.875 6.336 1 73.5 173 SER B C 1
ATOM 5220 O O . SER B 1 173 ? -3.438 40 6.238 1 73.5 173 SER B O 1
ATOM 5222 N N . MET B 1 174 ? -3.225 37.906 5.547 1 70.06 174 MET B N 1
ATOM 5223 C CA . MET B 1 174 ? -4.082 38.188 4.395 1 70.06 174 MET B CA 1
ATOM 5224 C C . MET B 1 174 ? -5.547 38.25 4.809 1 70.06 174 MET B C 1
ATOM 5226 O O . MET B 1 174 ? -6.34 38.969 4.199 1 70.06 174 MET B O 1
ATOM 5230 N N . ASN B 1 175 ? -5.77 37.594 5.883 1 71.06 175 ASN B N 1
ATOM 5231 C CA . ASN B 1 175 ? -7.168 37.469 6.285 1 71.06 175 ASN B CA 1
ATOM 5232 C C . ASN B 1 175 ? -7.496 38.406 7.457 1 71.06 175 ASN B C 1
ATOM 5234 O O . ASN B 1 175 ? -8.656 38.75 7.664 1 71.06 175 ASN B O 1
ATOM 5238 N N . VAL B 1 176 ? -6.473 38.688 8.32 1 69.44 176 VAL B N 1
ATOM 5239 C CA . VAL B 1 176 ? -6.668 39.562 9.492 1 69.44 176 VAL B CA 1
ATOM 5240 C C . VAL B 1 176 ? -5.836 40.812 9.344 1 69.44 176 VAL B C 1
ATOM 5242 O O . VAL B 1 176 ? -4.691 40.875 9.797 1 69.44 176 VAL B O 1
ATOM 5245 N N . ARG B 1 177 ? -6.387 41.75 8.641 1 66.56 177 ARG B N 1
ATOM 5246 C CA . ARG B 1 177 ? -5.648 42.969 8.352 1 66.56 177 ARG B CA 1
ATOM 5247 C C . ARG B 1 177 ? -5.633 43.875 9.562 1 66.56 177 ARG B C 1
ATOM 5249 O O . ARG B 1 177 ? -6.664 44.094 10.195 1 66.56 177 ARG B O 1
ATOM 5256 N N . GLY B 1 178 ? -4.465 44.281 9.797 1 63.81 178 GLY B N 1
ATOM 5257 C CA . GLY B 1 178 ? -4.285 45.375 10.734 1 63.81 178 GLY B CA 1
ATOM 5258 C C . GLY B 1 178 ? -4.422 44.938 12.188 1 63.81 178 GLY B C 1
ATOM 5259 O O . GLY B 1 178 ? -4.453 45.781 13.086 1 63.81 178 GLY B O 1
ATOM 5260 N N . LYS B 1 179 ? -4.625 43.656 12.445 1 77.19 179 LYS B N 1
ATOM 5261 C CA . LYS B 1 179 ? -4.758 43.188 13.82 1 77.19 179 LYS B CA 1
ATOM 5262 C C . LYS B 1 179 ? -3.613 42.281 14.203 1 77.19 179 LYS B C 1
ATOM 5264 O O . LYS B 1 179 ? -2.867 41.812 13.336 1 77.19 179 LYS B O 1
ATOM 5269 N N . SER B 1 180 ? -3.459 42.188 15.484 1 86.25 180 SER B N 1
ATOM 5270 C CA . SER B 1 180 ? -2.498 41.219 16.016 1 86.25 180 SER B CA 1
ATOM 5271 C C . SER B 1 180 ? -2.928 39.781 15.734 1 86.25 180 SER B C 1
ATOM 5273 O O . SER B 1 180 ? -3.992 39.344 16.188 1 86.25 180 SER B O 1
ATOM 5275 N N . LEU B 1 181 ? -2.068 39.125 14.945 1 91.31 181 LEU B N 1
ATOM 5276 C CA . LEU B 1 181 ? -2.387 37.719 14.633 1 91.31 181 LEU B CA 1
ATOM 5277 C C . LEU B 1 181 ? -2.395 36.875 15.891 1 91.31 181 LEU B C 1
ATOM 5279 O O . LEU B 1 181 ? -3.172 35.906 15.992 1 91.31 181 LEU B O 1
ATOM 5283 N N . LYS B 1 182 ? -1.563 37.188 16.859 1 93.69 182 LYS B N 1
ATOM 5284 C CA . LYS B 1 182 ? -1.554 36.469 18.141 1 93.69 182 LYS B CA 1
ATOM 5285 C C . LYS B 1 182 ? -2.889 36.625 18.859 1 93.69 182 LYS B C 1
ATOM 5287 O O . LYS B 1 182 ? -3.439 35.656 19.375 1 93.69 182 LYS B O 1
ATOM 5292 N N . GLN B 1 183 ? -3.338 37.844 18.891 1 91.94 183 GLN B N 1
ATOM 5293 C CA . GLN B 1 183 ? -4.617 38.094 19.531 1 91.94 183 GLN B CA 1
ATOM 5294 C C . GLN B 1 183 ? -5.758 37.406 18.812 1 91.94 183 GLN B C 1
ATOM 5296 O O . GLN B 1 183 ? -6.688 36.906 19.438 1 91.94 183 GLN B O 1
ATOM 5301 N N . GLU B 1 184 ? -5.688 37.438 17.516 1 88.88 184 GLU B N 1
ATOM 5302 C CA . GLU B 1 184 ? -6.715 36.75 16.734 1 88.88 184 GLU B CA 1
ATOM 5303 C C . GLU B 1 184 ? -6.738 35.25 17.062 1 88.88 184 GLU B C 1
ATOM 5305 O O . GLU B 1 184 ? -7.809 34.656 17.125 1 88.88 184 GLU B O 1
ATOM 5310 N N . ALA B 1 185 ? -5.547 34.656 17.125 1 91.69 185 ALA B N 1
ATOM 5311 C CA . ALA B 1 185 ? -5.453 33.25 17.484 1 91.69 185 ALA B CA 1
ATOM 5312 C C . ALA B 1 185 ? -6.102 33 18.844 1 91.69 185 ALA B C 1
ATOM 5314 O O . ALA B 1 185 ? -6.816 32 19.016 1 91.69 185 ALA B O 1
ATOM 5315 N N . LYS B 1 186 ? -5.883 33.875 19.828 1 92.81 186 LYS B N 1
ATOM 5316 C CA . LYS B 1 186 ? -6.504 33.781 21.141 1 92.81 186 LYS B CA 1
ATOM 5317 C C . LYS B 1 186 ? -8.023 33.906 21.047 1 92.81 186 LYS B C 1
ATOM 5319 O O . LYS B 1 186 ? -8.742 33.156 21.719 1 92.81 186 LYS B O 1
ATOM 5324 N N . ASP B 1 187 ? -8.453 34.781 20.188 1 88.94 187 ASP B N 1
ATOM 5325 C CA . ASP B 1 187 ? -9.891 35.031 20.047 1 88.94 187 ASP B CA 1
ATOM 5326 C C . ASP B 1 187 ? -10.578 33.812 19.438 1 88.94 187 ASP B C 1
ATOM 5328 O O . ASP B 1 187 ? -11.711 33.469 19.797 1 88.94 187 ASP B O 1
ATOM 5332 N N . ILE B 1 188 ? -9.961 33.219 18.469 1 89.38 188 ILE B N 1
ATOM 5333 C CA . ILE B 1 188 ? -10.492 32 17.875 1 89.38 188 ILE B CA 1
ATOM 5334 C C . ILE B 1 188 ? -10.609 30.906 18.938 1 89.38 188 ILE B C 1
ATOM 5336 O O . ILE B 1 188 ? -11.641 30.234 19.047 1 89.38 188 ILE B O 1
ATOM 5340 N N . ALA B 1 189 ? -9.539 30.719 19.734 1 93.44 189 ALA B N 1
ATOM 5341 C CA . ALA B 1 189 ? -9.57 29.75 20.812 1 93.44 189 ALA B CA 1
ATOM 5342 C C . ALA B 1 189 ? -10.711 30.047 21.781 1 93.44 189 ALA B C 1
ATOM 5344 O O . ALA B 1 189 ? -11.422 29.141 22.219 1 93.44 189 ALA B O 1
ATOM 5345 N N . LYS B 1 190 ? -10.906 31.266 22.109 1 92.38 190 LYS B N 1
ATOM 5346 C CA . LYS B 1 190 ? -11.938 31.672 23.047 1 92.38 190 LYS B CA 1
ATOM 5347 C C . LYS B 1 190 ? -13.328 31.406 22.484 1 92.38 190 LYS B C 1
ATOM 5349 O O . LYS B 1 190 ? -14.25 31.047 23.234 1 92.38 190 LYS B O 1
ATOM 5354 N N . LEU B 1 191 ? -13.461 31.672 21.188 1 91.88 191 LEU B N 1
ATOM 5355 C CA . LEU B 1 191 ? -14.742 31.375 20.562 1 91.88 191 LEU B CA 1
ATOM 5356 C C . LEU B 1 191 ? -15.109 29.906 20.766 1 91.88 191 LEU B C 1
ATOM 5358 O O . LEU B 1 191 ? -16.25 29.578 21.078 1 91.88 191 LEU B O 1
ATOM 5362 N N . TYR B 1 192 ? -14.188 29.016 20.484 1 94.75 192 TYR B N 1
ATOM 5363 C CA . TYR B 1 192 ? -14.438 27.594 20.703 1 94.75 192 TYR B CA 1
ATOM 5364 C C . TYR B 1 192 ? -14.758 27.312 22.156 1 94.75 192 TYR B C 1
ATOM 5366 O O . TYR B 1 192 ? -15.672 26.547 22.453 1 94.75 192 TYR B O 1
ATOM 5374 N N . LYS B 1 193 ? -13.953 27.938 23.094 1 96.5 193 LYS B N 1
ATOM 5375 C CA . LYS B 1 193 ? -14.203 27.766 24.516 1 96.5 193 LYS B CA 1
ATOM 5376 C C . LYS B 1 193 ? -15.602 28.234 24.891 1 96.5 193 LYS B C 1
ATOM 5378 O O . LYS B 1 193 ? -16.312 27.531 25.625 1 96.5 193 LYS B O 1
ATOM 5383 N N . GLU B 1 194 ? -15.914 29.328 24.375 1 96.31 194 GLU B N 1
ATOM 5384 C CA . GLU B 1 194 ? -17.25 29.875 24.641 1 96.31 194 GLU B CA 1
ATOM 5385 C C . GLU B 1 194 ? -18.328 28.969 24.062 1 96.31 194 GLU B C 1
ATOM 5387 O O . GLU B 1 194 ? -19.344 28.703 24.719 1 96.31 194 GLU B O 1
ATOM 5392 N N . PHE B 1 195 ? -18.203 28.594 22.844 1 96.38 195 PHE B N 1
ATOM 5393 C CA . PHE B 1 195 ? -19.188 27.766 22.156 1 96.38 195 PHE B CA 1
ATOM 5394 C C . PHE B 1 195 ? -19.438 26.469 22.906 1 96.38 195 PHE B C 1
ATOM 5396 O O . PHE B 1 195 ? -20.594 26.047 23.078 1 96.38 195 PHE B O 1
ATOM 5403 N N . TYR B 1 196 ? -18.375 25.859 23.422 1 96.81 196 TYR B N 1
ATOM 5404 C CA . TYR B 1 196 ? -18.516 24.578 24.109 1 96.81 196 TYR B CA 1
ATOM 5405 C C . TYR B 1 196 ? -18.703 24.781 25.609 1 96.81 196 TYR B C 1
ATOM 5407 O O . TYR B 1 196 ? -19.062 23.844 26.328 1 96.81 196 TYR B O 1
ATOM 5415 N N . ASP B 1 197 ? -18.438 25.953 26.094 1 97.19 197 ASP B N 1
ATOM 5416 C CA . ASP B 1 197 ? -18.391 26.281 27.516 1 97.19 197 ASP B CA 1
ATOM 5417 C C . ASP B 1 197 ? -17.359 25.406 28.25 1 97.19 197 ASP B C 1
ATOM 5419 O O . ASP B 1 197 ? -17.688 24.766 29.234 1 97.19 197 ASP B O 1
ATOM 5423 N N . ILE B 1 198 ? -16.234 25.297 27.656 1 97.75 198 ILE B N 1
ATOM 5424 C CA . ILE B 1 198 ? -15.086 24.594 28.188 1 97.75 198 ILE B CA 1
ATOM 5425 C C . ILE B 1 198 ? -13.875 25.516 28.219 1 97.75 198 ILE B C 1
ATOM 5427 O O . ILE B 1 198 ? -13.367 25.922 27.172 1 97.75 198 ILE B O 1
ATOM 5431 N N . TRP B 1 199 ? -13.367 25.812 29.438 1 96.88 199 TRP B N 1
ATOM 5432 C CA . TRP B 1 199 ? -12.406 26.891 29.562 1 96.88 199 TRP B CA 1
ATOM 5433 C C . TRP B 1 199 ? -11.078 26.391 30.125 1 96.88 199 TRP B C 1
ATOM 5435 O O . TRP B 1 199 ? -10.07 27.094 30.078 1 96.88 199 TRP B O 1
ATOM 5445 N N . ASP B 1 200 ? -11.008 25.062 30.516 1 95.62 200 ASP B N 1
ATOM 5446 C CA . ASP B 1 200 ? -9.867 24.609 31.312 1 95.62 200 ASP B CA 1
ATOM 5447 C C . ASP B 1 200 ? -9.109 23.5 30.594 1 95.62 200 ASP B C 1
ATOM 5449 O O . ASP B 1 200 ? -8.203 22.891 31.172 1 95.62 200 ASP B O 1
ATOM 5453 N N . ARG B 1 201 ? -9.484 23.172 29.391 1 96.12 201 ARG B N 1
ATOM 5454 C CA . ARG B 1 201 ? -8.805 22.109 28.656 1 96.12 201 ARG B CA 1
ATOM 5455 C C . ARG B 1 201 ? -8.844 22.391 27.156 1 96.12 201 ARG B C 1
ATOM 5457 O O . ARG B 1 201 ? -9.555 23.281 26.703 1 96.12 201 ARG B O 1
ATOM 5464 N N . PRO B 1 202 ? -8.031 21.641 26.312 1 97.56 202 PRO B N 1
ATOM 5465 C CA . PRO B 1 202 ? -7.973 21.875 24.875 1 97.56 202 PRO B CA 1
ATOM 5466 C C . PRO B 1 202 ? -9.312 21.641 24.172 1 97.56 202 PRO B C 1
ATOM 5468 O O . PRO B 1 202 ? -9.977 20.625 24.438 1 97.56 202 PRO B O 1
ATOM 5471 N N . VAL B 1 203 ? -9.664 22.594 23.297 1 96.81 203 VAL B N 1
ATOM 5472 C CA . VAL B 1 203 ? -10.953 22.484 22.625 1 96.81 203 VAL B CA 1
ATOM 5473 C C . VAL B 1 203 ? -10.758 22.547 21.109 1 96.81 203 VAL B C 1
ATOM 5475 O O . VAL B 1 203 ? -11.695 22.328 20.344 1 96.81 203 VAL B O 1
ATOM 5478 N N . LEU B 1 204 ? -9.562 22.812 20.672 1 93.62 204 LEU B N 1
ATOM 5479 C CA . LEU B 1 204 ? -9.273 22.891 19.25 1 93.62 204 LEU B CA 1
ATOM 5480 C C . LEU B 1 204 ? -7.836 22.469 18.953 1 93.62 204 LEU B C 1
ATOM 5482 O O . LEU B 1 204 ? -6.969 22.562 19.828 1 93.62 204 LEU B O 1
ATOM 5486 N N . LEU B 1 205 ? -7.602 21.859 17.797 1 95.31 205 LEU B N 1
ATOM 5487 C CA . LEU B 1 205 ? -6.277 21.531 17.281 1 95.31 205 LEU B CA 1
ATOM 5488 C C . LEU B 1 205 ? -5.945 22.359 16.047 1 95.31 205 LEU B C 1
ATOM 5490 O O . LEU B 1 205 ? -6.82 22.625 15.227 1 95.31 205 LEU B O 1
ATOM 5494 N N . THR B 1 206 ? -4.719 22.797 15.961 1 93.31 206 THR B N 1
ATOM 5495 C CA . THR B 1 206 ? -4.363 23.688 14.859 1 93.31 206 THR B CA 1
ATOM 5496 C C . THR B 1 206 ? -3.057 23.25 14.203 1 93.31 206 THR B C 1
ATOM 5498 O O . THR B 1 206 ? -2.193 22.672 14.867 1 93.31 206 THR B O 1
ATOM 5501 N N . ASN B 1 207 ? -2.99 23.594 12.938 1 92.5 207 ASN B N 1
ATOM 5502 C CA . ASN B 1 207 ? -1.796 23.328 12.141 1 92.5 207 ASN B CA 1
ATOM 5503 C C . ASN B 1 207 ? -0.883 24.547 12.086 1 92.5 207 ASN B C 1
ATOM 5505 O O . ASN B 1 207 ? -1.329 25.641 11.742 1 92.5 207 ASN B O 1
ATOM 5509 N N . THR B 1 208 ? 0.328 24.406 12.445 1 95.12 208 THR B N 1
ATOM 5510 C CA . THR B 1 208 ? 1.32 25.469 12.344 1 95.12 208 THR B CA 1
ATOM 5511 C C . THR B 1 208 ? 2.535 25.016 11.547 1 95.12 208 THR B C 1
ATOM 5513 O O . THR B 1 208 ? 3.336 24.203 12.031 1 95.12 208 THR B O 1
ATOM 5516 N N . CYS B 1 209 ? 2.678 25.547 10.328 1 94.94 209 CYS B N 1
ATOM 5517 C CA . CYS B 1 209 ? 3.676 25.062 9.383 1 94.94 209 CYS B CA 1
ATOM 5518 C C . CYS B 1 209 ? 4.906 25.953 9.383 1 94.94 209 CYS B C 1
ATOM 5520 O O . CYS B 1 209 ? 4.809 27.156 9.094 1 94.94 209 CYS B O 1
ATOM 5522 N N . ALA B 1 210 ? 6.031 25.375 9.656 1 97.5 210 ALA B N 1
ATOM 5523 C CA . ALA B 1 210 ? 7.301 26.094 9.586 1 97.5 210 ALA B CA 1
ATOM 5524 C C . ALA B 1 210 ? 7.723 26.312 8.133 1 97.5 210 ALA B C 1
ATOM 5526 O O . ALA B 1 210 ? 7.16 25.719 7.219 1 97.5 210 ALA B O 1
ATOM 5527 N N . LEU B 1 211 ? 8.625 27.188 8.047 1 96.94 211 LEU B N 1
ATOM 5528 C CA . LEU B 1 211 ? 9.234 27.422 6.742 1 96.94 211 LEU B CA 1
ATOM 5529 C C . LEU B 1 211 ? 10.43 26.5 6.531 1 96.94 211 LEU B C 1
ATOM 5531 O O . LEU B 1 211 ? 11.195 26.25 7.465 1 96.94 211 LEU B O 1
ATOM 5535 N N . SER B 1 212 ? 10.523 25.969 5.414 1 96.25 212 SER B N 1
ATOM 5536 C CA . SER B 1 212 ? 11.711 25.188 5.047 1 96.25 212 SER B CA 1
ATOM 5537 C C . SER B 1 212 ? 12.586 25.969 4.062 1 96.25 212 SER B C 1
ATOM 5539 O O . SER B 1 212 ? 12.086 26.531 3.088 1 96.25 212 SER B O 1
ATOM 5541 N N . PRO B 1 213 ? 13.875 26.031 4.367 1 97.06 213 PRO B N 1
ATOM 5542 C CA . PRO B 1 213 ? 14.539 25.297 5.445 1 97.06 213 PRO B CA 1
ATOM 5543 C C . PRO B 1 213 ? 14.648 26.125 6.73 1 97.06 213 PRO B C 1
ATOM 5545 O O . PRO B 1 213 ? 14.953 27.312 6.684 1 97.06 213 PRO B O 1
ATOM 5548 N N . LEU B 1 214 ? 14.438 25.641 7.883 1 98.69 214 LEU B N 1
ATOM 5549 C CA . LEU B 1 214 ? 14.891 26.047 9.219 1 98.69 214 LEU B CA 1
ATOM 5550 C C . LEU B 1 214 ? 14.398 27.438 9.562 1 98.69 214 LEU B C 1
ATOM 5552 O O . LEU B 1 214 ? 15.195 28.297 9.945 1 98.69 214 LEU B O 1
ATOM 5556 N N . GLY B 1 215 ? 13.055 27.594 9.477 1 98.62 215 GLY B N 1
ATOM 5557 C CA . GLY B 1 215 ? 12.562 28.922 9.812 1 98.62 215 GLY B CA 1
ATOM 5558 C C . GLY B 1 215 ? 11.102 28.938 10.219 1 98.62 215 GLY B C 1
ATOM 5559 O O . GLY B 1 215 ? 10.359 28 9.914 1 98.62 215 GLY B O 1
ATOM 5560 N N . TYR B 1 216 ? 10.75 29.984 10.875 1 98.5 216 TYR B N 1
ATOM 5561 C CA . TYR B 1 216 ? 9.367 30.297 11.234 1 98.5 216 TYR B CA 1
ATOM 5562 C C . TYR B 1 216 ? 9.023 31.734 10.875 1 98.5 216 TYR B C 1
ATOM 5564 O O . TYR B 1 216 ? 9.742 32.656 11.258 1 98.5 216 TYR B O 1
ATOM 5572 N N . SER B 1 217 ? 7.965 31.922 10.164 1 96.62 217 SER B N 1
ATOM 5573 C CA . SER B 1 217 ? 7.492 33.281 9.859 1 96.62 217 SER B CA 1
ATOM 5574 C C . SER B 1 217 ? 6.789 33.906 11.062 1 96.62 217 SER B C 1
ATOM 5576 O O . SER B 1 217 ? 6.34 33.188 11.969 1 96.62 217 SER B O 1
ATOM 5578 N N . TYR B 1 218 ? 6.648 35.125 11.039 1 94.75 218 TYR B N 1
ATOM 5579 C CA . TYR B 1 218 ? 5.992 35.812 12.148 1 94.75 218 TYR B CA 1
ATOM 5580 C C . TYR B 1 218 ? 4.539 35.375 12.281 1 94.75 218 TYR B C 1
ATOM 5582 O O . TYR B 1 218 ? 4.008 35.281 13.391 1 94.75 218 TYR B O 1
ATOM 5590 N N . GLU B 1 219 ? 3.895 35.062 11.18 1 93.56 219 GLU B N 1
ATOM 5591 C CA . GLU B 1 219 ? 2.494 34.656 11.203 1 93.56 219 GLU B CA 1
ATOM 5592 C C . GLU B 1 219 ? 2.314 33.344 11.961 1 93.56 219 GLU B C 1
ATOM 5594 O O . GLU B 1 219 ? 1.423 33.219 12.805 1 93.56 219 GLU B O 1
ATOM 5599 N N . VAL B 1 220 ? 3.209 32.469 11.586 1 95.5 220 VAL B N 1
ATOM 5600 C CA . VAL B 1 220 ? 3.125 31.141 12.211 1 95.5 220 VAL B CA 1
ATOM 5601 C C . VAL B 1 220 ? 3.457 31.266 13.695 1 95.5 220 VAL B C 1
ATOM 5603 O O . VAL B 1 220 ? 2.799 30.641 14.539 1 95.5 220 VAL B O 1
ATOM 5606 N N . LEU B 1 221 ? 4.434 32.094 14.039 1 97.38 221 LEU B N 1
ATOM 5607 C CA . LEU B 1 221 ? 4.863 32.281 15.422 1 97.38 221 LEU B CA 1
ATOM 5608 C C . LEU B 1 221 ? 3.766 32.938 16.25 1 97.38 221 LEU B C 1
ATOM 5610 O O . LEU B 1 221 ? 3.539 32.562 17.406 1 97.38 221 LEU B O 1
ATOM 5614 N N . ASP B 1 222 ? 3.123 33.875 15.695 1 95.38 222 ASP B N 1
ATOM 5615 C CA . ASP B 1 222 ? 2.018 34.531 16.391 1 95.38 222 ASP B CA 1
ATOM 5616 C C . ASP B 1 222 ? 0.908 33.531 16.719 1 95.38 222 ASP B C 1
ATOM 5618 O O . ASP B 1 222 ? 0.326 33.562 17.797 1 95.38 222 ASP B O 1
ATOM 5622 N N . ASN B 1 223 ? 0.612 32.688 15.758 1 95.12 223 ASN B N 1
ATOM 5623 C CA . ASN B 1 223 ? -0.408 31.688 15.977 1 95.12 223 ASN B CA 1
ATOM 5624 C C . ASN B 1 223 ? 0.014 30.688 17.062 1 95.12 223 ASN B C 1
ATOM 5626 O O . ASN B 1 223 ? -0.779 30.359 17.938 1 95.12 223 ASN B O 1
ATOM 5630 N N . ILE B 1 224 ? 1.29 30.266 16.984 1 97.62 224 ILE B N 1
ATOM 5631 C CA . ILE B 1 224 ? 1.8 29.328 17.984 1 97.62 224 ILE B CA 1
ATOM 5632 C C . ILE B 1 224 ? 1.688 29.969 19.375 1 97.62 224 ILE B C 1
ATOM 5634 O O . ILE B 1 224 ? 1.122 29.359 20.297 1 97.62 224 ILE B O 1
ATOM 5638 N N . MET B 1 225 ? 2.188 31.188 19.516 1 97.44 225 MET B N 1
ATOM 5639 C CA . MET B 1 225 ? 2.25 31.828 20.812 1 97.44 225 MET B CA 1
ATOM 5640 C C . MET B 1 225 ? 0.849 32.094 21.359 1 97.44 225 MET B C 1
ATOM 5642 O O . MET B 1 225 ? 0.574 31.859 22.531 1 97.44 225 MET B O 1
ATOM 5646 N N . GLY B 1 226 ? -0.073 32.594 20.469 1 96.19 226 GLY B N 1
ATOM 5647 C CA . GLY B 1 226 ? -1.438 32.844 20.906 1 96.19 226 GLY B CA 1
ATOM 5648 C C . GLY B 1 226 ? -2.166 31.609 21.375 1 96.19 226 GLY B C 1
ATOM 5649 O O . GLY B 1 226 ? -2.805 31.625 22.438 1 96.19 226 GLY B O 1
ATOM 5650 N N . LEU B 1 227 ? -2.062 30.531 20.656 1 97 227 LEU B N 1
ATOM 5651 C CA . LEU B 1 227 ? -2.775 29.297 20.953 1 97 227 LEU B CA 1
ATOM 5652 C C . LEU B 1 227 ? -2.17 28.609 22.188 1 97 227 LEU B C 1
ATOM 5654 O O . LEU B 1 227 ? -2.896 28.109 23.031 1 97 227 LEU B O 1
ATOM 5658 N N . VAL B 1 228 ? -0.837 28.594 22.266 1 98.06 228 VAL B N 1
ATOM 5659 C CA . VAL B 1 228 ? -0.144 27.953 23.375 1 98.06 228 VAL B CA 1
ATOM 5660 C C . VAL B 1 228 ? -0.443 28.703 24.672 1 98.06 228 VAL B C 1
ATOM 5662 O O . VAL B 1 228 ? -0.628 28.078 25.719 1 98.06 228 VAL B O 1
ATOM 5665 N N . GLU B 1 229 ? -0.49 30.031 24.625 1 97.38 229 GLU B N 1
ATOM 5666 C CA . GLU B 1 229 ? -0.831 30.828 25.812 1 97.38 229 GLU B CA 1
ATOM 5667 C C . GLU B 1 229 ? -2.254 30.547 26.281 1 97.38 229 GLU B C 1
ATOM 5669 O O . GLU B 1 229 ? -2.561 30.672 27.469 1 97.38 229 GLU B O 1
ATOM 5674 N N . GLU B 1 230 ? -3.119 30.141 25.312 1 96.69 230 GLU B N 1
ATOM 5675 C CA . GLU B 1 230 ? -4.496 29.781 25.641 1 96.69 230 GLU B CA 1
ATOM 5676 C C . GLU B 1 230 ? -4.621 28.297 26 1 96.69 230 GLU B C 1
ATOM 5678 O O . GLU B 1 230 ? -5.73 27.797 26.156 1 96.69 230 GLU B O 1
ATOM 5683 N N . GLY B 1 231 ? -3.516 27.594 26 1 97.56 231 GLY B N 1
ATOM 5684 C CA . GLY B 1 231 ? -3.494 26.203 26.406 1 97.56 231 GLY B CA 1
ATOM 5685 C C . GLY B 1 231 ? -3.977 25.266 25.328 1 97.56 231 GLY B C 1
ATOM 5686 O O . GLY B 1 231 ? -4.402 24.141 25.609 1 97.56 231 GLY B O 1
ATOM 5687 N N . GLN B 1 232 ? -4.023 25.719 24.094 1 97.56 232 GLN B N 1
ATOM 5688 C CA . GLN B 1 232 ? -4.48 24.875 22.984 1 97.56 232 GLN B CA 1
ATOM 5689 C C . GLN B 1 232 ? -3.309 24.156 22.328 1 97.56 232 GLN B C 1
ATOM 5691 O O . GLN B 1 232 ? -2.221 24.719 22.188 1 97.56 232 GLN B O 1
ATOM 5696 N N . PRO B 1 233 ? -3.502 22.891 21.938 1 97.81 233 PRO B N 1
ATOM 5697 C CA . PRO B 1 233 ? -2.432 22.172 21.234 1 97.81 233 PRO B CA 1
ATOM 5698 C C . PRO B 1 233 ? -2.141 22.75 19.859 1 97.81 233 PRO B C 1
ATOM 5700 O O . PRO B 1 233 ? -3.037 23.297 19.203 1 97.81 233 PRO B O 1
ATOM 5703 N N . VAL B 1 234 ? -0.897 22.609 19.422 1 97.5 234 VAL B N 1
ATOM 5704 C CA . VAL B 1 234 ? -0.495 22.984 18.078 1 97.5 234 VAL B CA 1
ATOM 5705 C C . VAL B 1 234 ? 0.272 21.844 17.422 1 97.5 234 VAL B C 1
ATOM 5707 O O . VAL B 1 234 ? 0.95 21.062 18.109 1 97.5 234 VAL B O 1
ATOM 5710 N N . THR B 1 235 ? 0.107 21.703 16.156 1 97.25 235 THR B N 1
ATOM 5711 C CA . THR B 1 235 ? 0.918 20.797 15.352 1 97.25 235 THR B CA 1
ATOM 5712 C C . THR B 1 235 ? 2.074 21.547 14.695 1 97.25 235 THR B C 1
ATOM 5714 O O . THR B 1 235 ? 1.857 22.438 13.875 1 97.25 235 THR B O 1
ATOM 5717 N N . ILE B 1 236 ? 3.271 21.203 15.086 1 98.19 236 ILE B N 1
ATOM 5718 C CA . ILE B 1 236 ? 4.457 21.781 14.477 1 98.19 236 ILE B CA 1
ATOM 5719 C C . ILE B 1 236 ? 4.895 20.938 13.281 1 98.19 236 ILE B C 1
ATOM 5721 O O . ILE B 1 236 ? 5.41 19.828 13.453 1 98.19 236 ILE B O 1
ATOM 5725 N N . ILE B 1 237 ? 4.746 21.531 12.086 1 96.75 237 ILE B N 1
ATOM 5726 C CA . ILE B 1 237 ? 4.938 20.688 10.914 1 96.75 237 ILE B CA 1
ATOM 5727 C C . ILE B 1 237 ? 5.938 21.328 9.969 1 96.75 237 ILE B C 1
ATOM 5729 O O . ILE B 1 237 ? 6.09 22.562 9.953 1 96.75 237 ILE B O 1
ATOM 5733 N N . THR B 1 238 ? 6.625 20.5 9.219 1 97.44 238 THR B N 1
ATOM 5734 C CA . THR B 1 238 ? 7.449 20.938 8.102 1 97.44 238 THR B CA 1
ATOM 5735 C C . THR B 1 238 ? 6.957 20.328 6.789 1 97.44 238 THR B C 1
ATOM 5737 O O . THR B 1 238 ? 6.445 19.203 6.777 1 97.44 238 THR B O 1
ATOM 5740 N N . CYS B 1 239 ? 7.039 21.078 5.742 1 96.19 239 CYS B N 1
ATOM 5741 C CA . CYS B 1 239 ? 6.723 20.641 4.387 1 96.19 239 CYS B CA 1
ATOM 5742 C C . CYS B 1 239 ? 7.859 20.969 3.426 1 96.19 239 CYS B C 1
ATOM 5744 O O . CYS B 1 239 ? 7.668 21.734 2.473 1 96.19 239 CYS B O 1
ATOM 5746 N N . SER B 1 240 ? 8.977 20.344 3.656 1 97 240 SER B N 1
ATOM 5747 C CA . SER B 1 240 ? 10.117 20.641 2.801 1 97 240 SER B CA 1
ATOM 5748 C C . SER B 1 240 ? 10.07 19.844 1.504 1 97 240 SER B C 1
ATOM 5750 O O . SER B 1 240 ? 9.344 18.844 1.413 1 97 240 SER B O 1
ATOM 5752 N N . MET B 1 241 ? 10.773 20.312 0.496 1 95.25 241 MET B N 1
ATOM 5753 C CA . MET B 1 241 ? 10.891 19.672 -0.809 1 95.25 241 MET B CA 1
ATOM 5754 C C . MET B 1 241 ? 12.359 19.438 -1.163 1 95.25 241 MET B C 1
ATOM 5756 O O . MET B 1 241 ? 13.156 20.375 -1.189 1 95.25 241 MET B O 1
ATOM 5760 N N . THR B 1 242 ? 12.633 18.219 -1.47 1 94.44 242 THR B N 1
ATOM 5761 C CA . THR B 1 242 ? 14.023 17.906 -1.794 1 94.44 242 THR B CA 1
ATOM 5762 C C . THR B 1 242 ? 14.492 18.703 -3.004 1 94.44 242 THR B C 1
ATOM 5764 O O . THR B 1 242 ? 13.727 18.938 -3.938 1 94.44 242 THR B O 1
ATOM 5767 N N . ASN B 1 243 ? 15.742 19.109 -2.988 1 91.5 243 ASN B N 1
ATOM 5768 C CA . ASN B 1 243 ? 16.438 19.844 -4.043 1 91.5 243 ASN B CA 1
ATOM 5769 C C . ASN B 1 243 ? 16.016 21.312 -4.07 1 91.5 243 ASN B C 1
ATOM 5771 O O . ASN B 1 243 ? 16.625 22.125 -4.77 1 91.5 243 ASN B O 1
ATOM 5775 N N . LEU B 1 244 ? 15.008 21.688 -3.355 1 92.31 244 LEU B N 1
ATOM 5776 C CA . LEU B 1 244 ? 14.562 23.078 -3.328 1 92.31 244 LEU B CA 1
ATOM 5777 C C . LEU B 1 244 ? 14.742 23.672 -1.936 1 92.31 244 LEU B C 1
ATOM 5779 O O . LEU B 1 244 ? 15.648 24.469 -1.713 1 92.31 244 LEU B O 1
ATOM 5783 N N . THR B 1 245 ? 13.953 23.141 -1.033 1 95.44 245 THR B N 1
ATOM 5784 C CA . THR B 1 245 ? 13.992 23.688 0.316 1 95.44 245 THR B CA 1
ATOM 5785 C C . THR B 1 245 ? 14.602 22.688 1.293 1 95.44 245 THR B C 1
ATOM 5787 O O . THR B 1 245 ? 14.523 22.875 2.51 1 95.44 245 THR B O 1
ATOM 5790 N N . ALA B 1 246 ? 15.117 21.625 0.843 1 95.44 246 ALA B N 1
ATOM 5791 C CA . ALA B 1 246 ? 15.914 20.625 1.551 1 95.44 246 ALA B CA 1
ATOM 5792 C C . ALA B 1 246 ? 16.969 20.016 0.637 1 95.44 246 ALA B C 1
ATOM 5794 O O . ALA B 1 246 ? 16.891 20.125 -0.588 1 95.44 246 ALA B O 1
ATOM 5795 N N . PRO B 1 247 ? 17.984 19.359 1.188 1 93.25 247 PRO B N 1
ATOM 5796 C CA . PRO B 1 247 ? 18.984 18.688 0.341 1 93.25 247 PRO B CA 1
ATOM 5797 C C . PRO B 1 247 ? 18.375 17.625 -0.559 1 93.25 247 PRO B C 1
ATOM 5799 O O . PRO B 1 247 ? 17.312 17.078 -0.251 1 93.25 247 PRO B O 1
ATOM 5802 N N . ALA B 1 248 ? 19.094 17.281 -1.626 1 91.31 248 ALA B N 1
ATOM 5803 C CA . ALA B 1 248 ? 18.656 16.25 -2.559 1 91.31 248 ALA B CA 1
ATOM 5804 C C . ALA B 1 248 ? 18.562 14.898 -1.875 1 91.31 248 ALA B C 1
ATOM 5806 O O . ALA B 1 248 ? 17.672 14.102 -2.16 1 91.31 248 ALA B O 1
ATOM 5807 N N . ALA B 1 249 ? 19.562 14.664 -1.036 1 93.75 249 ALA B N 1
ATOM 5808 C CA . ALA B 1 249 ? 19.562 13.406 -0.288 1 93.75 249 ALA B CA 1
ATOM 5809 C C . ALA B 1 249 ? 18.391 13.367 0.697 1 93.75 249 ALA B C 1
ATOM 5811 O O . ALA B 1 249 ? 18.219 14.281 1.509 1 93.75 249 ALA B O 1
ATOM 5812 N N . LEU B 1 250 ? 17.594 12.305 0.68 1 96.5 250 LEU B N 1
ATOM 5813 C CA . LEU B 1 250 ? 16.406 12.211 1.51 1 96.5 250 LEU B CA 1
ATOM 5814 C C . LEU B 1 250 ? 16.75 12.359 2.986 1 96.5 250 LEU B C 1
ATOM 5816 O O . LEU B 1 250 ? 16.016 12.992 3.744 1 96.5 250 LEU B O 1
ATOM 5820 N N . LEU B 1 251 ? 17.906 11.789 3.336 1 96.81 251 LEU B N 1
ATOM 5821 C CA . LEU B 1 251 ? 18.359 11.867 4.719 1 96.81 251 LEU B CA 1
ATOM 5822 C C . LEU B 1 251 ? 18.516 13.32 5.16 1 96.81 251 LEU B C 1
ATOM 5824 O O . LEU B 1 251 ? 18.266 13.648 6.324 1 96.81 251 LEU B O 1
ATOM 5828 N N . GLY B 1 252 ? 18.906 14.148 4.277 1 96.75 252 GLY B N 1
ATOM 5829 C CA . GLY B 1 252 ? 19.078 15.562 4.578 1 96.75 252 GLY B CA 1
ATOM 5830 C C . GLY B 1 252 ? 17.766 16.25 4.922 1 96.75 252 GLY B C 1
ATOM 5831 O O . GLY B 1 252 ? 17.734 17.109 5.816 1 96.75 252 GLY B O 1
ATOM 5832 N N . SER B 1 253 ? 16.734 15.906 4.148 1 96.69 253 SER B N 1
ATOM 5833 C CA . SER B 1 253 ? 15.406 16.438 4.461 1 96.69 253 SER B CA 1
ATOM 5834 C C . SER B 1 253 ? 14.961 16.016 5.859 1 96.69 253 SER B C 1
ATOM 5836 O O . SER B 1 253 ? 14.383 16.812 6.598 1 96.69 253 SER B O 1
ATOM 5838 N N . VAL B 1 254 ? 15.234 14.828 6.207 1 98.56 254 VAL B N 1
ATOM 5839 C CA . VAL B 1 254 ? 14.805 14.289 7.496 1 98.56 254 VAL B CA 1
ATOM 5840 C C . VAL B 1 254 ? 15.516 15.039 8.625 1 98.56 254 VAL B C 1
ATOM 5842 O O . VAL B 1 254 ? 14.875 15.469 9.594 1 98.56 254 VAL B O 1
ATOM 5845 N N . ILE B 1 255 ? 16.812 15.219 8.492 1 98.81 255 ILE B N 1
ATOM 5846 C CA . ILE B 1 255 ? 17.609 15.883 9.508 1 98.81 255 ILE B CA 1
ATOM 5847 C C . ILE B 1 255 ? 17.188 17.344 9.641 1 98.81 255 ILE B C 1
ATOM 5849 O O . ILE B 1 255 ? 16.922 17.812 10.75 1 98.81 255 ILE B O 1
ATOM 5853 N N . GLN B 1 256 ? 17.078 18.031 8.531 1 98.75 256 GLN B N 1
ATOM 5854 C CA . GLN B 1 256 ? 16.703 19.438 8.5 1 98.75 256 GLN B CA 1
ATOM 5855 C C . GLN B 1 256 ? 15.312 19.641 9.094 1 98.75 256 GLN B C 1
ATOM 5857 O O . GLN B 1 256 ? 15.109 20.547 9.922 1 98.75 256 GLN B O 1
ATOM 5862 N N . ASN B 1 257 ? 14.406 18.828 8.641 1 98.69 257 ASN B N 1
ATOM 5863 C CA . ASN B 1 257 ? 13.031 18.922 9.109 1 98.69 257 ASN B CA 1
ATOM 5864 C C . ASN B 1 257 ? 12.93 18.641 10.609 1 98.69 257 ASN B C 1
ATOM 5866 O O . ASN B 1 257 ? 12.203 19.344 11.328 1 98.69 257 ASN B O 1
ATOM 5870 N N . ASN B 1 258 ? 13.617 17.609 11.039 1 98.88 258 ASN B N 1
ATOM 5871 C CA . ASN B 1 258 ? 13.594 17.266 12.453 1 98.88 258 ASN B CA 1
ATOM 5872 C C . ASN B 1 258 ? 14.07 18.422 13.328 1 98.88 258 ASN B C 1
ATOM 5874 O O . ASN B 1 258 ? 13.453 18.719 14.352 1 98.88 258 ASN B O 1
ATOM 5878 N N . ALA B 1 259 ? 15.164 19 12.93 1 98.88 259 ALA B N 1
ATOM 5879 C CA . ALA B 1 259 ? 15.695 20.141 13.68 1 98.88 259 ALA B CA 1
ATOM 5880 C C . ALA B 1 259 ? 14.672 21.266 13.758 1 98.88 259 ALA B C 1
ATOM 5882 O O . ALA B 1 259 ? 14.477 21.859 14.82 1 98.88 259 ALA B O 1
ATOM 5883 N N . THR B 1 260 ? 14.047 21.531 12.648 1 98.88 260 THR B N 1
ATOM 5884 C CA . THR B 1 260 ? 13.07 22.594 12.578 1 98.88 260 THR B CA 1
ATOM 5885 C C . THR B 1 260 ? 11.883 22.312 13.5 1 98.88 260 THR B C 1
ATOM 5887 O O . THR B 1 260 ? 11.445 23.188 14.25 1 98.88 260 THR B O 1
ATOM 5890 N N . ILE B 1 261 ? 11.375 21.109 13.453 1 98.88 261 ILE B N 1
ATOM 5891 C CA . ILE B 1 261 ? 10.219 20.719 14.25 1 98.88 261 ILE B CA 1
ATOM 5892 C C . ILE B 1 261 ? 10.57 20.797 15.734 1 98.88 261 ILE B C 1
ATOM 5894 O O . ILE B 1 261 ? 9.805 21.344 16.531 1 98.88 261 ILE B O 1
ATOM 5898 N N . LEU B 1 262 ? 11.734 20.25 16.078 1 98.88 262 LEU B N 1
ATOM 5899 C CA . LEU B 1 262 ? 12.156 20.25 17.469 1 98.88 262 LEU B CA 1
ATOM 5900 C C . LEU B 1 262 ? 12.281 21.672 18 1 98.88 262 LEU B C 1
ATOM 5902 O O . LEU B 1 262 ? 11.922 21.953 19.141 1 98.88 262 LEU B O 1
ATOM 5906 N N . ALA B 1 263 ? 12.797 22.562 17.219 1 98.94 263 ALA B N 1
ATOM 5907 C CA . ALA B 1 263 ? 12.93 23.953 17.641 1 98.94 263 ALA B CA 1
ATOM 5908 C C . ALA B 1 263 ? 11.562 24.562 17.984 1 98.94 263 ALA B C 1
ATOM 5910 O O . ALA B 1 263 ? 11.438 25.297 18.969 1 98.94 263 ALA B O 1
ATOM 5911 N N . GLY B 1 264 ? 10.57 24.281 17.125 1 98.81 264 GLY B N 1
ATOM 5912 C CA . GLY B 1 264 ? 9.219 24.734 17.422 1 98.81 264 GLY B CA 1
ATOM 5913 C C . GLY B 1 264 ? 8.641 24.125 18.688 1 98.81 264 GLY B C 1
ATOM 5914 O O . GLY B 1 264 ? 7.93 24.797 19.438 1 98.81 264 GLY B O 1
ATOM 5915 N N . ILE B 1 265 ? 8.914 22.875 18.891 1 98.81 265 ILE B N 1
ATOM 5916 C CA . ILE B 1 265 ? 8.438 22.188 20.094 1 98.81 265 ILE B CA 1
ATOM 5917 C C . ILE B 1 265 ? 9.078 22.812 21.328 1 98.81 265 ILE B C 1
ATOM 5919 O O . ILE B 1 265 ? 8.406 23.031 22.344 1 98.81 265 ILE B O 1
ATOM 5923 N N . VAL B 1 266 ? 10.383 23.094 21.266 1 98.88 266 VAL B N 1
ATOM 5924 C CA . VAL B 1 266 ? 11.062 23.766 22.375 1 98.88 266 VAL B CA 1
ATOM 5925 C C . VAL B 1 266 ? 10.359 25.094 22.672 1 98.88 266 VAL B C 1
ATOM 5927 O O . VAL B 1 266 ? 10.055 25.375 23.844 1 98.88 266 VAL B O 1
ATOM 5930 N N . LEU B 1 267 ? 10.07 25.906 21.688 1 98.88 267 LEU B N 1
ATOM 5931 C CA . LEU B 1 267 ? 9.398 27.172 21.891 1 98.88 267 LEU B CA 1
ATOM 5932 C C . LEU B 1 267 ? 8.07 26.984 22.625 1 98.88 267 LEU B C 1
ATOM 5934 O O . LEU B 1 267 ? 7.766 27.703 23.578 1 98.88 267 LEU B O 1
ATOM 5938 N N . THR B 1 268 ? 7.258 26.016 22.125 1 98.69 268 THR B N 1
ATOM 5939 C CA . THR B 1 268 ? 5.945 25.766 22.719 1 98.69 268 THR B CA 1
ATOM 5940 C C . THR B 1 268 ? 6.066 25.438 24.203 1 98.69 268 THR B C 1
ATOM 5942 O O . THR B 1 268 ? 5.289 25.938 25.016 1 98.69 268 THR B O 1
ATOM 5945 N N . GLN B 1 269 ? 7.09 24.625 24.547 1 98.81 269 GLN B N 1
ATOM 5946 C CA . GLN B 1 269 ? 7.246 24.172 25.922 1 98.81 269 GLN B CA 1
ATOM 5947 C C . GLN B 1 269 ? 7.848 25.266 26.797 1 98.81 269 GLN B C 1
ATOM 5949 O O . GLN B 1 269 ? 7.629 25.297 28.016 1 98.81 269 GLN B O 1
ATOM 5954 N N . LEU B 1 270 ? 8.656 26.188 26.219 1 98.62 270 LEU B N 1
ATOM 5955 C CA . LEU B 1 270 ? 9.18 27.328 26.969 1 98.62 270 LEU B CA 1
ATOM 5956 C C . LEU B 1 270 ? 8.062 28.312 27.312 1 98.62 270 LEU B C 1
ATOM 5958 O O . LEU B 1 270 ? 8.102 28.953 28.359 1 98.62 270 LEU B O 1
ATOM 5962 N N . ILE B 1 271 ? 7.059 28.453 26.469 1 98.44 271 ILE B N 1
ATOM 5963 C CA . ILE B 1 271 ? 5.941 29.375 26.672 1 98.44 271 ILE B CA 1
ATOM 5964 C C . ILE B 1 271 ? 4.992 28.797 27.719 1 98.44 271 ILE B C 1
ATOM 5966 O O . ILE B 1 271 ? 4.562 29.516 28.625 1 98.44 271 ILE B O 1
ATOM 5970 N N . ASN B 1 272 ? 4.625 27.562 27.547 1 98.5 272 ASN B N 1
ATOM 5971 C CA . ASN B 1 272 ? 3.68 26.891 28.422 1 98.5 272 ASN B CA 1
ATOM 5972 C C . ASN B 1 272 ? 4.055 25.422 28.625 1 98.5 272 ASN B C 1
ATOM 5974 O O . ASN B 1 272 ? 3.523 24.547 27.953 1 98.5 272 ASN B O 1
ATOM 5978 N N . PRO B 1 273 ? 4.953 25.172 29.625 1 98.44 273 PRO B N 1
ATOM 5979 C CA . PRO B 1 273 ? 5.383 23.781 29.859 1 98.44 273 PRO B CA 1
ATOM 5980 C C . PRO B 1 273 ? 4.207 22.828 30.047 1 98.44 273 PRO B C 1
ATOM 5982 O O . PRO B 1 273 ? 3.297 23.109 30.828 1 98.44 273 PRO B O 1
ATOM 5985 N N . GLY B 1 274 ? 4.199 21.766 29.297 1 98.38 274 GLY B N 1
ATOM 5986 C CA . GLY B 1 274 ? 3.133 20.781 29.375 1 98.38 274 GLY B CA 1
ATOM 5987 C C . GLY B 1 274 ? 2.072 20.953 28.312 1 98.38 274 GLY B C 1
ATOM 5988 O O . GLY B 1 274 ? 1.18 20.125 28.172 1 98.38 274 GLY B O 1
ATOM 5989 N N . ASN B 1 275 ? 2.176 22.031 27.562 1 98.38 275 ASN B N 1
ATOM 5990 C CA . ASN B 1 275 ? 1.222 22.219 26.484 1 98.38 275 ASN B CA 1
ATOM 5991 C C . ASN B 1 275 ? 1.336 21.109 25.438 1 98.38 275 ASN B C 1
ATOM 5993 O O . ASN B 1 275 ? 2.439 20.75 25.016 1 98.38 275 ASN B O 1
ATOM 5997 N N . PRO B 1 276 ? 0.179 20.531 25.031 1 98.25 276 PRO B N 1
ATOM 5998 C CA . PRO B 1 276 ? 0.24 19.469 24.016 1 98.25 276 PRO B CA 1
ATOM 5999 C C . PRO B 1 276 ? 0.782 19.969 22.672 1 98.25 276 PRO B C 1
ATOM 6001 O O . PRO B 1 276 ? 0.484 21.094 22.266 1 98.25 276 PRO B O 1
ATOM 6004 N N . VAL B 1 277 ? 1.555 19.141 22.062 1 98.44 277 VAL B N 1
ATOM 6005 C CA . VAL B 1 277 ? 2.15 19.453 20.766 1 98.44 277 VAL B CA 1
ATOM 6006 C C . VAL B 1 277 ? 2.25 18.188 19.922 1 98.44 277 VAL B C 1
ATOM 6008 O O . VAL B 1 277 ? 2.436 17.094 20.453 1 98.44 277 VAL B O 1
ATOM 6011 N N . ILE B 1 278 ? 2.027 18.281 18.641 1 98.5 278 ILE B N 1
ATOM 6012 C CA . ILE B 1 278 ? 2.17 17.188 17.688 1 98.5 278 ILE B CA 1
ATOM 6013 C C . ILE B 1 278 ? 3.383 17.422 16.797 1 98.5 278 ILE B C 1
ATOM 6015 O O . ILE B 1 278 ? 3.559 18.531 16.266 1 98.5 278 ILE B O 1
ATOM 6019 N N . TYR B 1 279 ? 4.25 16.438 16.719 1 98.5 279 TYR B N 1
ATOM 6020 C CA . TYR B 1 279 ? 5.387 16.359 15.812 1 98.5 279 TYR B CA 1
ATOM 6021 C C . TYR B 1 279 ? 4.93 16 14.398 1 98.5 279 TYR B C 1
ATOM 6023 O O . TYR B 1 279 ? 4.277 14.977 14.203 1 98.5 279 TYR B O 1
ATOM 6031 N N . GLY B 1 280 ? 5.246 16.859 13.414 1 96.5 280 GLY B N 1
ATOM 6032 C CA . GLY B 1 280 ? 4.656 16.469 12.141 1 96.5 280 GLY B CA 1
ATOM 6033 C C . GLY B 1 280 ? 5.547 16.797 10.953 1 96.5 280 GLY B C 1
ATOM 6034 O O . GLY B 1 280 ? 6.363 17.719 11.008 1 96.5 280 GLY B O 1
ATOM 6035 N N . THR B 1 281 ? 5.383 15.961 9.875 1 96.19 281 THR B N 1
ATOM 6036 C CA . THR B 1 281 ? 5.984 16.297 8.586 1 96.19 281 THR B CA 1
ATOM 6037 C C . THR B 1 281 ? 5.168 15.703 7.445 1 96.19 281 THR B C 1
ATOM 6039 O O . THR B 1 281 ? 4.539 14.656 7.602 1 96.19 281 THR B O 1
ATOM 6042 N N . VAL B 1 282 ? 5.059 16.422 6.336 1 95.88 282 VAL B N 1
ATOM 6043 C CA . VAL B 1 282 ? 4.559 15.891 5.066 1 95.88 282 VAL B CA 1
ATOM 6044 C C . VAL B 1 282 ? 5.504 16.297 3.936 1 95.88 282 VAL B C 1
ATOM 6046 O O . VAL B 1 282 ? 5.059 16.594 2.828 1 95.88 282 VAL B O 1
ATOM 6049 N N . SER B 1 283 ? 6.77 16.359 4.312 1 96.62 283 SER B N 1
ATOM 6050 C CA . SER B 1 283 ? 7.816 16.688 3.352 1 96.62 283 SER B CA 1
ATOM 6051 C C . SER B 1 283 ? 7.875 15.648 2.232 1 96.62 283 SER B C 1
ATOM 6053 O O . SER B 1 283 ? 7.508 14.492 2.432 1 96.62 283 SER B O 1
ATOM 6055 N N . THR B 1 284 ? 8.312 16.125 1.086 1 94.81 284 THR B N 1
ATOM 6056 C CA . THR B 1 284 ? 8.188 15.25 -0.08 1 94.81 284 THR B CA 1
ATOM 6057 C C . THR B 1 284 ? 9.336 15.492 -1.058 1 94.81 284 THR B C 1
ATOM 6059 O O . THR B 1 284 ? 10.234 16.297 -0.787 1 94.81 284 THR B O 1
ATOM 6062 N N . ALA B 1 285 ? 9.242 14.781 -2.141 1 93.56 285 ALA B N 1
ATOM 6063 C CA . ALA B 1 285 ? 10.219 14.922 -3.221 1 93.56 285 ALA B CA 1
ATOM 6064 C C . ALA B 1 285 ? 9.797 16.016 -4.199 1 93.56 285 ALA B C 1
ATOM 6066 O O . ALA B 1 285 ? 8.648 16.453 -4.191 1 93.56 285 ALA B O 1
ATOM 6067 N N . THR B 1 286 ? 10.781 16.406 -4.93 1 91.5 286 THR B N 1
ATOM 6068 C CA . THR B 1 286 ? 10.555 17.312 -6.047 1 91.5 286 THR B CA 1
ATOM 6069 C C . THR B 1 286 ? 10.805 16.609 -7.379 1 91.5 286 THR B C 1
ATOM 6071 O O . THR B 1 286 ? 11.82 15.938 -7.551 1 91.5 286 THR B O 1
ATOM 6074 N N . ASP B 1 287 ? 9.82 16.703 -8.203 1 89.5 287 ASP B N 1
ATOM 6075 C CA . ASP B 1 287 ? 10.117 16.359 -9.586 1 89.5 287 ASP B CA 1
ATOM 6076 C C . ASP B 1 287 ? 10.781 17.531 -10.312 1 89.5 287 ASP B C 1
ATOM 6078 O O . ASP B 1 287 ? 10.109 18.484 -10.703 1 89.5 287 ASP B O 1
ATOM 6082 N N . MET B 1 288 ? 12.031 17.375 -10.523 1 85.56 288 MET B N 1
ATOM 6083 C CA . MET B 1 288 ? 12.812 18.5 -11.016 1 85.56 288 MET B CA 1
ATOM 6084 C C . MET B 1 288 ? 12.547 18.75 -12.492 1 85.56 288 MET B C 1
ATOM 6086 O O . MET B 1 288 ? 12.875 19.812 -13.023 1 85.56 288 MET B O 1
ATOM 6090 N N . ARG B 1 289 ? 11.992 17.891 -13.242 1 86 289 ARG B N 1
ATOM 6091 C CA . ARG B 1 289 ? 11.633 18.109 -14.641 1 86 289 ARG B CA 1
ATOM 6092 C C . ARG B 1 289 ? 10.578 19.203 -14.773 1 86 289 ARG B C 1
ATOM 6094 O O . ARG B 1 289 ? 10.594 19.969 -15.734 1 86 289 ARG B O 1
ATOM 6101 N N . ASN B 1 290 ? 9.727 19.25 -13.633 1 82.38 290 ASN B N 1
ATOM 6102 C CA . ASN B 1 290 ? 8.633 20.219 -13.602 1 82.38 290 ASN B CA 1
ATOM 6103 C C . ASN B 1 290 ? 8.758 21.172 -12.422 1 82.38 290 ASN B C 1
ATOM 6105 O O . ASN B 1 290 ? 7.934 22.078 -12.258 1 82.38 290 ASN B O 1
ATOM 6109 N N . VAL B 1 291 ? 9.773 20.906 -11.633 1 84.25 291 VAL B N 1
ATOM 6110 C CA . VAL B 1 291 ? 9.984 21.641 -10.391 1 84.25 291 VAL B CA 1
ATOM 6111 C C . VAL B 1 291 ? 8.688 21.656 -9.578 1 84.25 291 VAL B C 1
ATOM 6113 O O . VAL B 1 291 ? 8.203 22.719 -9.203 1 84.25 291 VAL B O 1
ATOM 6116 N N . ALA B 1 292 ? 8.164 20.453 -9.453 1 88.69 292 ALA B N 1
ATOM 6117 C CA . ALA B 1 292 ? 6.852 20.297 -8.82 1 88.69 292 ALA B CA 1
ATOM 6118 C C . ALA B 1 292 ? 6.938 19.406 -7.582 1 88.69 292 ALA B C 1
ATOM 6120 O O . ALA B 1 292 ? 7.707 18.438 -7.559 1 88.69 292 ALA B O 1
ATOM 6121 N N . CYS B 1 293 ? 6.141 19.828 -6.648 1 91 293 CYS B N 1
ATOM 6122 C CA . CYS B 1 293 ? 5.953 19 -5.461 1 91 293 CYS B CA 1
ATOM 6123 C C . CYS B 1 293 ? 5.363 17.641 -5.828 1 91 293 CYS B C 1
ATOM 6125 O O . CYS B 1 293 ? 4.434 17.562 -6.629 1 91 293 CYS B O 1
ATOM 6127 N N . SER B 1 294 ? 5.977 16.547 -5.336 1 94.06 294 SER B N 1
ATOM 6128 C CA . SER B 1 294 ? 5.496 15.203 -5.605 1 94.06 294 SER B CA 1
ATOM 6129 C C . SER B 1 294 ? 5.078 14.492 -4.32 1 94.06 294 SER B C 1
ATOM 6131 O O . SER B 1 294 ? 5.828 13.672 -3.783 1 94.06 294 SER B O 1
ATOM 6133 N N . ILE B 1 295 ? 3.834 14.688 -3.934 1 95.81 295 ILE B N 1
ATOM 6134 C CA . ILE B 1 295 ? 3.367 14.172 -2.65 1 95.81 295 ILE B CA 1
ATOM 6135 C C . ILE B 1 295 ? 3.041 12.688 -2.775 1 95.81 295 ILE B C 1
ATOM 6137 O O . ILE B 1 295 ? 2.916 11.984 -1.77 1 95.81 295 ILE B O 1
ATOM 6141 N N . GLY B 1 296 ? 2.9 12.211 -4.027 1 95.88 296 GLY B N 1
ATOM 6142 C CA . GLY B 1 296 ? 2.588 10.812 -4.27 1 95.88 296 GLY B CA 1
ATOM 6143 C C . GLY B 1 296 ? 3.811 9.977 -4.598 1 95.88 296 GLY B C 1
ATOM 6144 O O . GLY B 1 296 ? 3.691 8.789 -4.895 1 95.88 296 GLY B O 1
ATOM 6145 N N . ALA B 1 297 ? 4.992 10.578 -4.57 1 96.31 297 ALA B N 1
ATOM 6146 C CA . ALA B 1 297 ? 6.223 9.852 -4.867 1 96.31 297 ALA B CA 1
ATOM 6147 C C . ALA B 1 297 ? 6.617 8.938 -3.709 1 96.31 297 ALA B C 1
ATOM 6149 O O . ALA B 1 297 ? 6.383 9.266 -2.543 1 96.31 297 ALA B O 1
ATOM 6150 N N . PRO B 1 298 ? 7.215 7.801 -4.004 1 96.81 298 PRO B N 1
ATOM 6151 C CA . PRO B 1 298 ? 7.656 6.906 -2.928 1 96.81 298 PRO B CA 1
ATOM 6152 C C . PRO B 1 298 ? 8.617 7.586 -1.953 1 96.81 298 PRO B C 1
ATOM 6154 O O . PRO B 1 298 ? 8.641 7.246 -0.767 1 96.81 298 PRO B O 1
ATOM 6157 N N . GLU B 1 299 ? 9.375 8.562 -2.402 1 97.38 299 GLU B N 1
ATOM 6158 C CA . GLU B 1 299 ? 10.32 9.273 -1.55 1 97.38 299 GLU B CA 1
ATOM 6159 C C . GLU B 1 299 ? 9.602 10.039 -0.445 1 97.38 299 GLU B C 1
ATOM 6161 O O . GLU B 1 299 ? 10.125 10.18 0.662 1 97.38 299 GLU B O 1
ATOM 6166 N N . ALA B 1 300 ? 8.406 10.508 -0.803 1 96.94 300 ALA B N 1
ATOM 6167 C CA . ALA B 1 300 ? 7.609 11.164 0.228 1 96.94 300 ALA B CA 1
ATOM 6168 C C . ALA B 1 300 ? 7.336 10.211 1.394 1 96.94 300 ALA B C 1
ATOM 6170 O O . ALA B 1 300 ? 7.488 10.594 2.557 1 96.94 300 ALA B O 1
ATOM 6171 N N . GLN B 1 301 ? 6.938 9.047 1.052 1 96.88 301 GLN B N 1
ATOM 6172 C CA . GLN B 1 301 ? 6.652 8.055 2.086 1 96.88 301 GLN B CA 1
ATOM 6173 C C . GLN B 1 301 ? 7.902 7.738 2.9 1 96.88 301 GLN B C 1
ATOM 6175 O O . GLN B 1 301 ? 7.832 7.598 4.125 1 96.88 301 GLN B O 1
ATOM 6180 N N . LEU B 1 302 ? 9.031 7.629 2.25 1 97.75 302 LEU B N 1
ATOM 6181 C CA . LEU B 1 302 ? 10.281 7.281 2.924 1 97.75 302 LEU B CA 1
ATOM 6182 C C . LEU B 1 302 ? 10.688 8.367 3.912 1 97.75 302 LEU B C 1
ATOM 6184 O O . LEU B 1 302 ? 11.086 8.078 5.039 1 97.75 302 LEU B O 1
ATOM 6188 N N . ILE B 1 303 ? 10.562 9.609 3.504 1 97.81 303 ILE B N 1
ATOM 6189 C CA . ILE B 1 303 ? 10.852 10.734 4.383 1 97.81 303 ILE B CA 1
ATOM 6190 C C . ILE B 1 303 ? 9.922 10.695 5.594 1 97.81 303 ILE B C 1
ATOM 6192 O O . ILE B 1 303 ? 10.359 10.859 6.73 1 97.81 303 ILE B O 1
ATOM 6196 N N . GLN B 1 304 ? 8.695 10.445 5.332 1 97.25 304 GLN B N 1
ATOM 6197 C CA . GLN B 1 304 ? 7.695 10.43 6.395 1 97.25 304 GLN B CA 1
ATOM 6198 C C . GLN B 1 304 ? 7.945 9.289 7.375 1 97.25 304 GLN B C 1
ATOM 6200 O O . GLN B 1 304 ? 7.809 9.461 8.586 1 97.25 304 GLN B O 1
ATOM 6205 N N . MET B 1 305 ? 8.297 8.125 6.844 1 97.62 305 MET B N 1
ATOM 6206 C CA . MET B 1 305 ? 8.562 6.98 7.711 1 97.62 305 MET B CA 1
ATOM 6207 C C . MET B 1 305 ? 9.758 7.25 8.617 1 97.62 305 MET B C 1
ATOM 6209 O O . MET B 1 305 ? 9.75 6.879 9.789 1 97.62 305 MET B O 1
ATOM 6213 N N . ALA B 1 306 ? 10.766 7.871 8.078 1 98 306 ALA B N 1
ATOM 6214 C CA . ALA B 1 306 ? 11.938 8.211 8.883 1 98 306 ALA B CA 1
ATOM 6215 C C . ALA B 1 306 ? 11.586 9.25 9.945 1 98 306 ALA B C 1
ATOM 6217 O O . ALA B 1 306 ? 12.047 9.148 11.086 1 98 306 ALA B O 1
ATOM 6218 N N . SER B 1 307 ? 10.773 10.18 9.57 1 97.81 307 SER B N 1
ATOM 6219 C CA . SER B 1 307 ? 10.352 11.211 10.516 1 97.81 307 SER B CA 1
ATOM 6220 C C . SER B 1 307 ? 9.461 10.625 11.609 1 97.81 307 SER B C 1
ATOM 6222 O O . SER B 1 307 ? 9.516 11.062 12.766 1 97.81 307 SER B O 1
ATOM 6224 N N . LEU B 1 308 ? 8.648 9.742 11.195 1 97.38 308 LEU B N 1
ATOM 6225 C CA . LEU B 1 308 ? 7.801 9.047 12.156 1 97.38 308 LEU B CA 1
ATOM 6226 C C . LEU B 1 308 ? 8.648 8.32 13.203 1 97.38 308 LEU B C 1
ATOM 6228 O O . LEU B 1 308 ? 8.336 8.359 14.391 1 97.38 308 LEU B O 1
ATOM 6232 N N . ALA B 1 309 ? 9.695 7.664 12.758 1 97.62 309 ALA B N 1
ATOM 6233 C CA . ALA B 1 309 ? 10.609 6.984 13.672 1 97.62 309 ALA B CA 1
ATOM 6234 C C . ALA B 1 309 ? 11.203 7.965 14.68 1 97.62 309 ALA B C 1
ATOM 6236 O O . ALA B 1 309 ? 11.352 7.645 15.859 1 97.62 309 ALA B O 1
ATOM 6237 N N . LEU B 1 310 ? 11.516 9.148 14.234 1 98.5 310 LEU B N 1
ATOM 6238 C CA . LEU B 1 310 ? 12.07 10.18 15.102 1 98.5 310 LEU B CA 1
ATOM 6239 C C . LEU B 1 310 ? 11.031 10.68 16.094 1 98.5 310 LEU B C 1
ATOM 6241 O O . LEU B 1 310 ? 11.328 10.836 17.281 1 98.5 310 LEU B O 1
ATOM 6245 N N . GLY B 1 311 ? 9.828 10.961 15.586 1 98 311 GLY B N 1
ATOM 6246 C CA . GLY B 1 311 ? 8.758 11.344 16.5 1 98 311 GLY B CA 1
ATOM 6247 C C . GLY B 1 311 ? 8.531 10.336 17.609 1 98 311 GLY B C 1
ATOM 6248 O O . GLY B 1 311 ? 8.32 10.719 18.766 1 98 311 GLY B O 1
ATOM 6249 N N . ARG B 1 312 ? 8.625 9.07 17.25 1 96.94 312 ARG B N 1
ATOM 6250 C CA . ARG B 1 312 ? 8.461 8.008 18.234 1 96.94 312 ARG B CA 1
ATOM 6251 C C . ARG B 1 312 ? 9.633 7.977 19.203 1 96.94 312 ARG B C 1
ATOM 6253 O O . ARG B 1 312 ? 9.461 7.691 20.391 1 96.94 312 ARG B O 1
ATOM 6260 N N . TYR B 1 313 ? 10.789 8.188 18.672 1 97.69 313 TYR B N 1
ATOM 6261 C CA . TYR B 1 313 ? 11.992 8.273 19.5 1 97.69 313 TYR B CA 1
ATOM 6262 C C . TYR B 1 313 ? 11.82 9.32 20.594 1 97.69 313 TYR B C 1
ATOM 6264 O O . TYR B 1 313 ? 12.273 9.125 21.734 1 97.69 313 TYR B O 1
ATOM 6272 N N . TYR B 1 314 ? 11.117 10.391 20.297 1 98.25 314 TYR B N 1
ATOM 6273 C CA . TYR B 1 314 ? 10.891 11.469 21.25 1 98.25 314 TYR B CA 1
ATOM 6274 C C . TYR B 1 314 ? 9.617 11.227 22.047 1 98.25 314 TYR B C 1
ATOM 6276 O O . TYR B 1 314 ? 9.273 12.023 22.938 1 98.25 314 TYR B O 1
ATOM 6284 N N . GLN B 1 315 ? 8.867 10.211 21.734 1 97.31 315 GLN B N 1
ATOM 6285 C CA . GLN B 1 315 ? 7.633 9.812 22.406 1 97.31 315 GLN B CA 1
ATOM 6286 C C . GLN B 1 315 ? 6.566 10.906 22.281 1 97.31 315 GLN B C 1
ATOM 6288 O O . GLN B 1 315 ? 5.828 11.164 23.234 1 97.31 315 GLN B O 1
ATOM 6293 N N . LEU B 1 316 ? 6.52 11.516 21.156 1 98.38 316 LEU B N 1
ATOM 6294 C CA . LEU B 1 316 ? 5.547 12.562 20.875 1 98.38 316 LEU B CA 1
ATOM 6295 C C . LEU B 1 316 ? 4.449 12.055 19.953 1 98.38 316 LEU B C 1
ATOM 6297 O O . LEU B 1 316 ? 4.68 11.133 19.156 1 98.38 316 LEU B O 1
ATOM 6301 N N . PRO B 1 317 ? 3.203 12.648 20.078 1 98.25 317 PRO B N 1
ATOM 6302 C CA . PRO B 1 317 ? 2.25 12.398 19 1 98.25 317 PRO B CA 1
ATOM 6303 C C . PRO B 1 317 ? 2.77 12.859 17.641 1 98.25 317 PRO B C 1
ATOM 6305 O O . PRO B 1 317 ? 3.412 13.906 17.547 1 98.25 317 PRO B O 1
ATOM 6308 N N . VAL B 1 318 ? 2.523 12.047 16.641 1 98.38 318 VAL B N 1
ATOM 6309 C CA . VAL B 1 318 ? 3.102 12.32 15.328 1 98.38 318 VAL B CA 1
ATOM 6310 C C . VAL B 1 318 ? 1.987 12.492 14.297 1 98.38 318 VAL B C 1
ATOM 6312 O O . VAL B 1 318 ? 1.013 11.734 14.297 1 98.38 318 VAL B O 1
ATOM 6315 N N . ARG B 1 319 ? 2.154 13.492 13.523 1 97.81 319 ARG B N 1
ATOM 6316 C CA . ARG B 1 319 ? 1.296 13.719 12.367 1 97.81 319 ARG B CA 1
ATOM 6317 C C . ARG B 1 319 ? 2.072 13.547 11.062 1 97.81 319 ARG B C 1
ATOM 6319 O O . ARG B 1 319 ? 2.996 14.305 10.781 1 97.81 319 ARG B O 1
ATOM 6326 N N . THR B 1 320 ? 1.739 12.562 10.344 1 96 320 THR B N 1
ATOM 6327 C CA . THR B 1 320 ? 2.283 12.367 9 1 96 320 THR B CA 1
ATOM 6328 C C . THR B 1 320 ? 1.377 11.453 8.18 1 96 320 THR B C 1
ATOM 6330 O O . THR B 1 320 ? 0.422 10.883 8.711 1 96 320 THR B O 1
ATOM 6333 N N . GLY B 1 321 ? 1.607 11.406 6.918 1 93.5 321 GLY B N 1
ATOM 6334 C CA . GLY B 1 321 ? 0.719 10.734 5.988 1 93.5 321 GLY B CA 1
ATOM 6335 C C . GLY B 1 321 ? -0.34 11.648 5.402 1 93.5 321 GLY B C 1
ATOM 6336 O O . GLY B 1 321 ? -0.601 12.727 5.938 1 93.5 321 GLY B O 1
ATOM 6337 N N . ILE B 1 322 ? -0.865 11.297 4.293 1 94.62 322 ILE B N 1
ATOM 6338 C CA . ILE B 1 322 ? -1.938 11.984 3.582 1 94.62 322 ILE B CA 1
ATOM 6339 C C . ILE B 1 322 ? -2.512 11.062 2.506 1 94.62 322 ILE B C 1
ATOM 6341 O O . ILE B 1 322 ? -1.875 10.086 2.111 1 94.62 322 ILE B O 1
ATOM 6345 N N . ALA B 1 323 ? -3.742 11.312 2.189 1 95.5 323 ALA B N 1
ATOM 6346 C CA . ALA B 1 323 ? -4.203 10.695 0.951 1 95.5 323 ALA B CA 1
ATOM 6347 C C . ALA B 1 323 ? -3.691 11.453 -0.27 1 95.5 323 ALA B C 1
ATOM 6349 O O . ALA B 1 323 ? -4.48 11.898 -1.107 1 95.5 323 ALA B O 1
ATOM 6350 N N . GLY B 1 324 ? -2.406 11.492 -0.349 1 91.44 324 GLY B N 1
ATOM 6351 C CA . GLY B 1 324 ? -1.747 12.367 -1.304 1 91.44 324 GLY B CA 1
ATOM 6352 C C . GLY B 1 324 ? -1.574 11.742 -2.674 1 91.44 324 GLY B C 1
ATOM 6353 O O . GLY B 1 324 ? -1.24 10.555 -2.781 1 91.44 324 GLY B O 1
ATOM 6354 N N . THR B 1 325 ? -1.849 12.516 -3.709 1 97.31 325 THR B N 1
ATOM 6355 C CA . THR B 1 325 ? -1.618 12.07 -5.078 1 97.31 325 THR B CA 1
ATOM 6356 C C . THR B 1 325 ? -1.311 13.258 -5.984 1 97.31 325 THR B C 1
ATOM 6358 O O . THR B 1 325 ? -1.729 14.383 -5.703 1 97.31 325 THR B O 1
ATOM 6361 N N . ASP B 1 326 ? -0.537 13 -6.98 1 96.94 326 ASP B N 1
ATOM 6362 C CA . ASP B 1 326 ? -0.238 14.031 -7.969 1 96.94 326 ASP B CA 1
ATOM 6363 C C . ASP B 1 326 ? -1.157 13.914 -9.18 1 96.94 326 ASP B C 1
ATOM 6365 O O . ASP B 1 326 ? -1.055 14.703 -10.125 1 96.94 326 ASP B O 1
ATOM 6369 N N . SER B 1 327 ? -2.049 12.977 -9.148 1 97 327 SER B N 1
ATOM 6370 C CA . SER B 1 327 ? -2.982 12.773 -10.25 1 97 327 SER B CA 1
ATOM 6371 C C . SER B 1 327 ? -3.967 13.938 -10.367 1 97 327 SER B C 1
ATOM 6373 O O . SER B 1 327 ? -4.238 14.625 -9.375 1 97 327 SER B O 1
ATOM 6375 N N . LEU B 1 328 ? -4.52 14.156 -11.547 1 95.12 328 LEU B N 1
ATOM 6376 C CA . LEU B 1 328 ? -5.496 15.211 -11.797 1 95.12 328 LEU B CA 1
ATOM 6377 C C . LEU B 1 328 ? -6.914 14.711 -11.555 1 95.12 328 LEU B C 1
ATOM 6379 O O . LEU B 1 328 ? -7.848 15.508 -11.438 1 95.12 328 LEU B O 1
ATOM 6383 N N . LYS B 1 329 ? -7.051 13.375 -11.523 1 95.5 329 LYS B N 1
ATOM 6384 C CA . LYS B 1 329 ? -8.344 12.711 -11.344 1 95.5 329 LYS B CA 1
ATOM 6385 C C . LYS B 1 329 ? -8.234 11.562 -10.344 1 95.5 329 LYS B C 1
ATOM 6387 O O . LYS B 1 329 ? -7.137 11.125 -10.016 1 95.5 329 LYS B O 1
ATOM 6392 N N . PRO B 1 330 ? -9.414 11.188 -9.758 1 96.69 330 PRO B N 1
ATOM 6393 C CA . PRO B 1 330 ? -9.359 9.992 -8.914 1 96.69 330 PRO B CA 1
ATOM 6394 C C . PRO B 1 330 ? -9.242 8.703 -9.719 1 96.69 330 PRO B C 1
ATOM 6396 O O . PRO B 1 330 ? -10.125 7.84 -9.648 1 96.69 330 PRO B O 1
ATOM 6399 N N . ASP B 1 331 ? -8.125 8.539 -10.406 1 97.12 331 ASP B N 1
ATOM 6400 C CA . ASP B 1 331 ? -7.867 7.43 -11.312 1 97.12 331 ASP B CA 1
ATOM 6401 C C . ASP B 1 331 ? -6.898 6.422 -10.688 1 97.12 331 ASP B C 1
ATOM 6403 O O . ASP B 1 331 ? -6.715 6.406 -9.469 1 97.12 331 ASP B O 1
ATOM 6407 N N . TYR B 1 332 ? -6.367 5.5 -11.547 1 98.44 332 TYR B N 1
ATOM 6408 C CA . TYR B 1 332 ? -5.473 4.434 -11.109 1 98.44 332 TYR B CA 1
ATOM 6409 C C . TYR B 1 332 ? -4.305 5 -10.305 1 98.44 332 TYR B C 1
ATOM 6411 O O . TYR B 1 332 ? -3.984 4.496 -9.227 1 98.44 332 TYR B O 1
ATOM 6419 N N . GLN B 1 333 ? -3.646 6.043 -10.82 1 98.69 333 GLN B N 1
ATOM 6420 C CA . GLN B 1 333 ? -2.525 6.676 -10.133 1 98.69 333 GLN B CA 1
ATOM 6421 C C . GLN B 1 333 ? -2.936 7.172 -8.75 1 98.69 333 GLN B C 1
ATOM 6423 O O . GLN B 1 333 ? -2.215 6.957 -7.77 1 98.69 333 GLN B O 1
ATOM 6428 N N . ALA B 1 334 ? -4.062 7.812 -8.703 1 98.62 334 ALA B N 1
ATOM 6429 C CA . ALA B 1 334 ? -4.547 8.352 -7.438 1 98.62 334 ALA B CA 1
ATOM 6430 C C . ALA B 1 334 ? -4.734 7.238 -6.406 1 98.62 334 ALA B C 1
ATOM 6432 O O . ALA B 1 334 ? -4.375 7.398 -5.238 1 98.62 334 ALA B O 1
ATOM 6433 N N . GLY B 1 335 ? -5.332 6.145 -6.855 1 98.75 335 GLY B N 1
ATOM 6434 C CA . GLY B 1 335 ? -5.512 5.027 -5.945 1 98.75 335 GLY B CA 1
ATOM 6435 C C . GLY B 1 335 ? -4.207 4.488 -5.391 1 98.75 335 GLY B C 1
ATOM 6436 O O . GLY B 1 335 ? -4.082 4.273 -4.184 1 98.75 335 GLY B O 1
ATOM 6437 N N . VAL B 1 336 ? -3.232 4.312 -6.262 1 98.69 336 VAL B N 1
ATOM 6438 C CA . VAL B 1 336 ? -1.923 3.789 -5.887 1 98.69 336 VAL B CA 1
ATOM 6439 C C . VAL B 1 336 ? -1.283 4.699 -4.844 1 98.69 336 VAL B C 1
ATOM 6441 O O . VAL B 1 336 ? -0.876 4.238 -3.773 1 98.69 336 VAL B O 1
ATOM 6444 N N . GLU B 1 337 ? -1.266 5.949 -5.152 1 98.56 337 GLU B N 1
ATOM 6445 C CA . GLU B 1 337 ? -0.513 6.906 -4.352 1 98.56 337 GLU B CA 1
ATOM 6446 C C . GLU B 1 337 ? -1.211 7.184 -3.021 1 98.56 337 GLU B C 1
ATOM 6448 O O . GLU B 1 337 ? -0.556 7.312 -1.985 1 98.56 337 GLU B O 1
ATOM 6453 N N . SER B 1 338 ? -2.539 7.277 -3.045 1 98.5 338 SER B N 1
ATOM 6454 C CA . SER B 1 338 ? -3.279 7.465 -1.801 1 98.5 338 SER B CA 1
ATOM 6455 C C . SER B 1 338 ? -3.029 6.316 -0.83 1 98.5 338 SER B C 1
ATOM 6457 O O . SER B 1 338 ? -2.783 6.539 0.356 1 98.5 338 SER B O 1
ATOM 6459 N N . PHE B 1 339 ? -3.125 5.086 -1.338 1 98.62 339 PHE B N 1
ATOM 6460 C CA . PHE B 1 339 ? -2.891 3.932 -0.476 1 98.62 339 PHE B CA 1
ATOM 6461 C C . PHE B 1 339 ? -1.476 3.957 0.088 1 98.62 339 PHE B C 1
ATOM 6463 O O . PHE B 1 339 ? -1.278 3.771 1.291 1 98.62 339 PHE B O 1
ATOM 6470 N N . MET B 1 340 ? -0.54 4.184 -0.779 1 98.12 340 MET B N 1
ATOM 6471 C CA . MET B 1 340 ? 0.871 4.148 -0.406 1 98.12 340 MET B CA 1
ATOM 6472 C C . MET B 1 340 ? 1.162 5.141 0.716 1 98.12 340 MET B C 1
ATOM 6474 O O . MET B 1 340 ? 1.768 4.777 1.727 1 98.12 340 MET B O 1
ATOM 6478 N N . ILE B 1 341 ? 0.675 6.285 0.572 1 98.06 341 ILE B N 1
ATOM 6479 C CA . ILE B 1 341 ? 1.048 7.328 1.52 1 98.06 341 ILE B CA 1
ATOM 6480 C C . ILE B 1 341 ? 0.261 7.152 2.816 1 98.06 341 ILE B C 1
ATOM 6482 O O . ILE B 1 341 ? 0.803 7.34 3.908 1 98.06 341 ILE B O 1
ATOM 6486 N N . LEU B 1 342 ? -0.995 6.75 2.756 1 98.06 342 LEU B N 1
ATOM 6487 C CA . LEU B 1 342 ? -1.808 6.547 3.949 1 98.06 342 LEU B CA 1
ATOM 6488 C C . LEU B 1 342 ? -1.312 5.348 4.75 1 98.06 342 LEU B C 1
ATOM 6490 O O . LEU B 1 342 ? -1.594 5.23 5.941 1 98.06 342 LEU B O 1
ATOM 6494 N N . MET B 1 343 ? -0.658 4.441 4.066 1 97.31 343 MET B N 1
ATOM 6495 C CA . MET B 1 343 ? -0.041 3.326 4.781 1 97.31 343 MET B CA 1
ATOM 6496 C C . MET B 1 343 ? 0.893 3.83 5.875 1 97.31 343 MET B C 1
ATOM 6498 O O . MET B 1 343 ? 1.004 3.213 6.934 1 97.31 343 MET B O 1
ATOM 6502 N N . THR B 1 344 ? 1.556 4.969 5.668 1 95.31 344 THR B N 1
ATOM 6503 C CA . THR B 1 344 ? 2.426 5.582 6.664 1 95.31 344 THR B CA 1
ATOM 6504 C C . THR B 1 344 ? 1.646 5.906 7.934 1 95.31 344 THR B C 1
ATOM 6506 O O . THR B 1 344 ? 2.166 5.762 9.039 1 95.31 344 THR B O 1
ATOM 6509 N N . THR B 1 345 ? 0.415 6.254 7.703 1 96.19 345 THR B N 1
ATOM 6510 C CA . THR B 1 345 ? -0.417 6.633 8.844 1 96.19 345 THR B CA 1
ATOM 6511 C C . THR B 1 345 ? -0.892 5.395 9.594 1 96.19 345 THR B C 1
ATOM 6513 O O . THR B 1 345 ? -0.588 5.23 10.781 1 96.19 345 THR B O 1
ATOM 6516 N N . TYR B 1 346 ? -1.502 4.551 8.922 1 97.38 346 TYR B N 1
ATOM 6517 C CA . TYR B 1 346 ? -2.24 3.492 9.602 1 97.38 346 TYR B CA 1
ATOM 6518 C C . TYR B 1 346 ? -1.313 2.354 10.008 1 97.38 346 TYR B C 1
ATOM 6520 O O . TYR B 1 346 ? -1.451 1.789 11.094 1 97.38 346 TYR B O 1
ATOM 6528 N N . LEU B 1 347 ? -0.423 2.037 9.086 1 97.19 347 LEU B N 1
ATOM 6529 C CA . LEU B 1 347 ? 0.465 0.918 9.391 1 97.19 347 LEU B CA 1
ATOM 6530 C C . LEU B 1 347 ? 1.808 1.417 9.914 1 97.19 347 LEU B C 1
ATOM 6532 O O . LEU B 1 347 ? 2.475 0.724 10.688 1 97.19 347 LEU B O 1
ATOM 6536 N N . GLY B 1 348 ? 2.203 2.607 9.5 1 95.44 348 GLY B N 1
ATOM 6537 C CA . GLY B 1 348 ? 3.377 3.236 10.086 1 95.44 348 GLY B CA 1
ATOM 6538 C C . GLY B 1 348 ? 3.16 3.684 11.516 1 95.44 348 GLY B C 1
ATOM 6539 O O . GLY B 1 348 ? 4.117 3.807 12.289 1 95.44 348 GLY B O 1
ATOM 6540 N N . LYS B 1 349 ? 1.86 3.971 11.742 1 93.31 349 LYS B N 1
ATOM 6541 C CA . LYS B 1 349 ? 1.359 4.293 13.07 1 93.31 349 LYS B CA 1
ATOM 6542 C C . LYS B 1 349 ? 1.668 5.742 13.438 1 93.31 349 LYS B C 1
ATOM 6544 O O . LYS B 1 349 ? 2.279 6.008 14.477 1 93.31 349 LYS B O 1
ATOM 6549 N N . SER B 1 350 ? 1.322 6.648 12.656 1 96.62 350 SER B N 1
ATOM 6550 C CA . SER B 1 350 ? 1.221 8.031 13.117 1 96.62 350 SER B CA 1
ATOM 6551 C C . SER B 1 350 ? -0.027 8.242 13.969 1 96.62 350 SER B C 1
ATOM 6553 O O . SER B 1 350 ? -0.806 7.312 14.18 1 96.62 350 SER B O 1
ATOM 6555 N N . ASP B 1 351 ? -0.188 9.43 14.594 1 97.81 351 ASP B N 1
ATOM 6556 C CA . ASP B 1 351 ? -1.275 9.641 15.539 1 97.81 351 ASP B CA 1
ATOM 6557 C C . ASP B 1 351 ? -2.354 10.547 14.953 1 97.81 351 ASP B C 1
ATOM 6559 O O . ASP B 1 351 ? -3.471 10.609 15.469 1 97.81 351 ASP B O 1
ATOM 6563 N N . PHE B 1 352 ? -1.963 11.18 13.859 1 97.31 352 PHE B N 1
ATOM 6564 C CA . PHE B 1 352 ? -2.857 12.164 13.258 1 97.31 352 PHE B CA 1
ATOM 6565 C C . PHE B 1 352 ? -2.557 12.336 11.773 1 97.31 352 PHE B C 1
ATOM 6567 O O . PHE B 1 352 ? -1.401 12.242 11.352 1 97.31 352 PHE B O 1
ATOM 6574 N N . VAL B 1 353 ? -3.645 12.523 10.969 1 97.06 353 VAL B N 1
ATOM 6575 C CA . VAL B 1 353 ? -3.436 12.781 9.547 1 97.06 353 VAL B CA 1
ATOM 6576 C C . VAL B 1 353 ? -4.367 13.898 9.078 1 97.06 353 VAL B C 1
ATOM 6578 O O . VAL B 1 353 ? -5.578 13.836 9.312 1 97.06 353 VAL B O 1
ATOM 6581 N N . LEU B 1 354 ? -3.783 14.922 8.539 1 95.69 354 LEU B N 1
ATOM 6582 C CA . LEU B 1 354 ? -4.504 15.953 7.797 1 95.69 354 LEU B CA 1
ATOM 6583 C C . LEU B 1 354 ? -4.57 15.602 6.312 1 95.69 354 LEU B C 1
ATOM 6585 O O . LEU B 1 354 ? -3.6 15.102 5.742 1 95.69 354 LEU B O 1
ATOM 6589 N N . ASN B 1 355 ? -5.723 15.828 5.652 1 95.5 355 ASN B N 1
ATOM 6590 C CA . ASN B 1 355 ? -5.938 15.469 4.254 1 95.5 355 ASN B CA 1
ATOM 6591 C C . ASN B 1 355 ? -5.98 13.961 4.062 1 95.5 355 ASN B C 1
ATOM 6593 O O . ASN B 1 355 ? -5.332 13.43 3.156 1 95.5 355 ASN B O 1
ATOM 6597 N N . HIS B 1 356 ? -6.715 13.312 4.953 1 97.19 356 HIS B N 1
ATOM 6598 C CA . HIS B 1 356 ? -6.809 11.859 4.848 1 97.19 356 HIS B CA 1
ATOM 6599 C C . HIS B 1 356 ? -7.68 11.445 3.666 1 97.19 356 HIS B C 1
ATOM 6601 O O . HIS B 1 356 ? -7.707 10.273 3.291 1 97.19 356 HIS B O 1
ATOM 6607 N N . ALA B 1 357 ? -8.367 12.531 3.039 1 97.31 357 ALA B N 1
ATOM 6608 C CA . ALA B 1 357 ? -9.258 12.227 1.92 1 97.31 357 ALA B CA 1
ATOM 6609 C C . ALA B 1 357 ? -9.547 13.469 1.092 1 97.31 357 ALA B C 1
ATOM 6611 O O . ALA B 1 357 ? -9.625 14.578 1.633 1 97.31 357 ALA B O 1
ATOM 6612 N N . GLY B 1 358 ? -9.57 13.266 -0.215 1 95.94 358 GLY B N 1
ATOM 6613 C CA . GLY B 1 358 ? -10.242 14.25 -1.048 1 95.94 358 GLY B CA 1
ATOM 6614 C C . GLY B 1 358 ? -9.281 15.133 -1.82 1 95.94 358 GLY B C 1
ATOM 6615 O O . GLY B 1 358 ? -9.711 15.984 -2.602 1 95.94 358 GLY B O 1
ATOM 6616 N N . ILE B 1 359 ? -7.996 14.938 -1.703 1 95.25 359 ILE B N 1
ATOM 6617 C CA . ILE B 1 359 ? -7.078 15.883 -2.33 1 95.25 359 ILE B CA 1
ATOM 6618 C C . ILE B 1 359 ? -6.496 15.273 -3.602 1 95.25 359 ILE B C 1
ATOM 6620 O O . ILE B 1 359 ? -6.27 14.062 -3.668 1 95.25 359 ILE B O 1
ATOM 6624 N N . LEU B 1 360 ? -6.281 16.141 -4.598 1 95.62 360 LEU B N 1
ATOM 6625 C CA . LEU B 1 360 ? -5.664 15.805 -5.875 1 95.62 360 LEU B CA 1
ATOM 6626 C C . LEU B 1 360 ? -4.586 16.812 -6.242 1 95.62 360 LEU B C 1
ATOM 6628 O O . LEU B 1 360 ? -4.512 17.891 -5.648 1 95.62 360 LEU B O 1
ATOM 6632 N N . GLN B 1 361 ? -3.705 16.453 -7.137 1 94.88 361 GLN B N 1
ATOM 6633 C CA . GLN B 1 361 ? -2.664 17.281 -7.742 1 94.88 361 GLN B CA 1
ATOM 6634 C C . GLN B 1 361 ? -1.882 18.047 -6.676 1 94.88 361 GLN B C 1
ATOM 6636 O O . GLN B 1 361 ? -1.812 19.266 -6.715 1 94.88 361 GLN B O 1
ATOM 6641 N N . ALA B 1 362 ? -1.281 17.344 -5.785 1 93.62 362 ALA B N 1
ATOM 6642 C CA . ALA B 1 362 ? -0.395 17.922 -4.777 1 93.62 362 ALA B CA 1
ATOM 6643 C C . ALA B 1 362 ? -1.08 19.062 -4.035 1 93.62 362 ALA B C 1
ATOM 6645 O O . ALA B 1 362 ? -0.546 20.172 -3.965 1 93.62 362 ALA B O 1
ATOM 6646 N N . TYR B 1 363 ? -2.299 18.906 -3.574 1 91.25 363 TYR B N 1
ATOM 6647 C CA . TYR B 1 363 ? -3.084 19.812 -2.74 1 91.25 363 TYR B CA 1
ATOM 6648 C C . TYR B 1 363 ? -3.799 20.859 -3.59 1 91.25 363 TYR B C 1
ATOM 6650 O O . TYR B 1 363 ? -4.59 21.656 -3.074 1 91.25 363 TYR B O 1
ATOM 6658 N N . ALA B 1 364 ? -3.596 20.875 -4.906 1 91 364 ALA B N 1
ATOM 6659 C CA . ALA B 1 364 ? -4.117 21.953 -5.738 1 91 364 ALA B CA 1
ATOM 6660 C C . ALA B 1 364 ? -5.598 21.75 -6.035 1 91 364 ALA B C 1
ATOM 6662 O O . ALA B 1 364 ? -6.297 22.703 -6.398 1 91 364 ALA B O 1
ATOM 6663 N N . LEU B 1 365 ? -6.047 20.531 -5.914 1 92.38 365 LEU B N 1
ATOM 6664 C CA . LEU B 1 365 ? -7.422 20.203 -6.27 1 92.38 365 LEU B CA 1
ATOM 6665 C C . LEU B 1 365 ? -8.102 19.422 -5.156 1 92.38 365 LEU B C 1
ATOM 6667 O O . LEU B 1 365 ? -7.484 18.562 -4.527 1 92.38 365 LEU B O 1
ATOM 6671 N N . GLY B 1 366 ? -9.367 19.812 -4.879 1 91.94 366 GLY B N 1
ATOM 6672 C CA . GLY B 1 366 ? -10.258 18.953 -4.102 1 91.94 366 GLY B CA 1
ATOM 6673 C C . GLY B 1 366 ? -11.258 18.203 -4.957 1 91.94 366 GLY B C 1
ATOM 6674 O O . GLY B 1 366 ? -11.469 18.547 -6.125 1 91.94 366 GLY B O 1
ATOM 6675 N N . SER B 1 367 ? -11.789 17.156 -4.457 1 94.75 367 SER B N 1
ATOM 6676 C CA . SER B 1 367 ? -12.805 16.375 -5.16 1 94.75 367 SER B CA 1
ATOM 6677 C C . SER B 1 367 ? -13.688 15.602 -4.184 1 94.75 367 SER B C 1
ATOM 6679 O O . SER B 1 367 ? -13.188 14.898 -3.309 1 94.75 367 SER B O 1
ATOM 6681 N N . TYR B 1 368 ? -15.078 15.719 -4.414 1 95.06 368 TYR B N 1
ATOM 6682 C CA . TYR B 1 368 ? -16.016 14.977 -3.578 1 95.06 368 TYR B CA 1
ATOM 6683 C C . TYR B 1 368 ? -15.867 13.477 -3.805 1 95.06 368 TYR B C 1
ATOM 6685 O O . TYR B 1 368 ? -15.891 12.695 -2.854 1 95.06 368 TYR B O 1
ATOM 6693 N N . GLU B 1 369 ? -15.727 13.094 -5.043 1 96.5 369 GLU B N 1
ATOM 6694 C CA . GLU B 1 369 ? -15.57 11.68 -5.371 1 96.5 369 GLU B CA 1
ATOM 6695 C C . GLU B 1 369 ? -14.305 11.109 -4.746 1 96.5 369 GLU B C 1
ATOM 6697 O O . GLU B 1 369 ? -14.32 10.016 -4.176 1 96.5 369 GLU B O 1
ATOM 6702 N N . LYS B 1 370 ? -13.227 11.898 -4.883 1 97.31 370 LYS B N 1
ATOM 6703 C CA . LYS B 1 370 ? -11.961 11.469 -4.281 1 97.31 370 LYS B CA 1
ATOM 6704 C C . LYS B 1 370 ? -12.102 11.312 -2.77 1 97.31 370 LYS B C 1
ATOM 6706 O O . LYS B 1 370 ? -11.438 10.461 -2.168 1 97.31 370 LYS B O 1
ATOM 6711 N N . PHE B 1 371 ? -12.906 12.156 -2.15 1 96.94 371 PHE B N 1
ATOM 6712 C CA . PHE B 1 371 ? -13.109 12.078 -0.71 1 96.94 371 PHE B CA 1
ATOM 6713 C C . PHE B 1 371 ? -13.711 10.734 -0.318 1 96.94 371 PHE B C 1
ATOM 6715 O O . PHE B 1 371 ? -13.195 10.055 0.567 1 96.94 371 PHE B O 1
ATOM 6722 N N . VAL B 1 372 ? -14.742 10.344 -0.957 1 97.88 372 VAL B N 1
ATOM 6723 C CA . VAL B 1 372 ? -15.445 9.117 -0.574 1 97.88 372 VAL B CA 1
ATOM 6724 C C . VAL B 1 372 ? -14.609 7.902 -0.968 1 97.88 372 VAL B C 1
ATOM 6726 O O . VAL B 1 372 ? -14.625 6.879 -0.277 1 97.88 372 VAL B O 1
ATOM 6729 N N . LEU B 1 373 ? -13.883 7.953 -2.082 1 98.25 373 LEU B N 1
ATOM 6730 C CA . LEU B 1 373 ? -13.016 6.852 -2.48 1 98.25 373 LEU B CA 1
ATOM 6731 C C . LEU B 1 373 ? -11.875 6.668 -1.48 1 98.25 373 LEU B C 1
ATOM 6733 O O . LEU B 1 373 ? -11.508 5.535 -1.151 1 98.25 373 LEU B O 1
ATOM 6737 N N . ASP B 1 374 ? -11.336 7.766 -1.019 1 98.56 374 ASP B N 1
ATOM 6738 C CA . ASP B 1 374 ? -10.273 7.703 -0.012 1 98.56 374 ASP B CA 1
ATOM 6739 C C . ASP B 1 374 ? -10.797 7.102 1.292 1 98.56 374 ASP B C 1
ATOM 6741 O O . ASP B 1 374 ? -10.047 6.445 2.02 1 98.56 374 ASP B O 1
ATOM 6745 N N . GLU B 1 375 ? -12.047 7.348 1.602 1 98.19 375 GLU B N 1
ATOM 6746 C CA . GLU B 1 375 ? -12.617 6.715 2.787 1 98.19 375 GLU B CA 1
ATOM 6747 C C . GLU B 1 375 ? -12.492 5.195 2.717 1 98.19 375 GLU B C 1
ATOM 6749 O O . GLU B 1 375 ? -12.242 4.539 3.729 1 98.19 375 GLU B O 1
ATOM 6754 N N . GLU B 1 376 ? -12.719 4.656 1.5 1 98.06 376 GLU B N 1
ATOM 6755 C CA . GLU B 1 376 ? -12.555 3.215 1.333 1 98.06 376 GLU B CA 1
ATOM 6756 C C . GLU B 1 376 ? -11.133 2.775 1.661 1 98.06 376 GLU B C 1
ATOM 6758 O O . GLU B 1 376 ? -10.93 1.717 2.256 1 98.06 376 GLU B O 1
ATOM 6763 N N . VAL B 1 377 ? -10.188 3.568 1.241 1 98.25 377 VAL B N 1
ATOM 6764 C CA . VAL B 1 377 ? -8.789 3.248 1.506 1 98.25 377 VAL B CA 1
ATOM 6765 C C . VAL B 1 377 ? -8.531 3.27 3.01 1 98.25 377 VAL B C 1
ATOM 6767 O O . VAL B 1 377 ? -7.832 2.402 3.539 1 98.25 377 VAL B O 1
ATOM 6770 N N . ASN B 1 378 ? -9.07 4.27 3.713 1 98.12 378 ASN B N 1
ATOM 6771 C CA . ASN B 1 378 ? -8.961 4.305 5.168 1 98.12 378 ASN B CA 1
ATOM 6772 C C . ASN B 1 378 ? -9.5 3.023 5.801 1 98.12 378 ASN B C 1
ATOM 6774 O O . ASN B 1 378 ? -8.844 2.424 6.656 1 98.12 378 ASN B O 1
ATOM 6778 N N . ARG B 1 379 ? -10.656 2.605 5.355 1 97.69 379 ARG B N 1
ATOM 6779 C CA . ARG B 1 379 ? -11.289 1.41 5.906 1 97.69 379 ARG B CA 1
ATOM 6780 C C . ARG B 1 379 ? -10.453 0.167 5.609 1 97.69 379 ARG B C 1
ATOM 6782 O O . ARG B 1 379 ? -10.32 -0.713 6.461 1 97.69 379 ARG B O 1
ATOM 6789 N N . ILE B 1 380 ? -9.938 0.084 4.414 1 97.75 380 ILE B N 1
ATOM 6790 C CA . ILE B 1 380 ? -9.102 -1.038 4.012 1 97.75 380 ILE B CA 1
ATOM 6791 C C . ILE B 1 380 ? -7.867 -1.107 4.918 1 97.75 380 ILE B C 1
ATOM 6793 O O . ILE B 1 380 ? -7.523 -2.178 5.422 1 97.75 380 ILE B O 1
ATOM 6797 N N . LEU B 1 381 ? -7.227 0.013 5.117 1 98 381 LEU B N 1
ATOM 6798 C CA . LEU B 1 381 ? -6.016 0.05 5.93 1 98 381 LEU B CA 1
ATOM 6799 C C . LEU B 1 381 ? -6.328 -0.277 7.387 1 98 381 LEU B C 1
ATOM 6801 O O . LEU B 1 381 ? -5.527 -0.917 8.07 1 98 381 LEU B O 1
ATOM 6805 N N . LEU B 1 382 ? -7.461 0.188 7.883 1 96.94 382 LEU B N 1
ATOM 6806 C CA . LEU B 1 382 ? -7.879 -0.176 9.234 1 96.94 382 LEU B CA 1
ATOM 6807 C C . LEU B 1 382 ? -8.102 -1.68 9.344 1 96.94 382 LEU B C 1
ATOM 6809 O O . LEU B 1 382 ? -7.73 -2.293 10.344 1 96.94 382 LEU B O 1
ATOM 6813 N N . ARG B 1 383 ? -8.664 -2.234 8.312 1 96.75 383 ARG B N 1
ATOM 6814 C CA . ARG B 1 383 ? -8.875 -3.68 8.305 1 96.75 383 ARG B CA 1
ATOM 6815 C C . ARG B 1 383 ? -7.543 -4.422 8.273 1 96.75 383 ARG B C 1
ATOM 6817 O O . ARG B 1 383 ? -7.363 -5.422 8.977 1 96.75 383 ARG B O 1
ATOM 6824 N N . LEU B 1 384 ? -6.672 -4.016 7.461 1 97.25 384 LEU B N 1
ATOM 6825 C CA . LEU B 1 384 ? -5.34 -4.605 7.418 1 97.25 384 LEU B CA 1
ATOM 6826 C C . LEU B 1 384 ? -4.664 -4.52 8.781 1 97.25 384 LEU B C 1
ATOM 6828 O O . LEU B 1 384 ? -4.031 -5.48 9.227 1 97.25 384 LEU B O 1
ATOM 6832 N N . ASN B 1 385 ? -4.809 -3.4 9.414 1 96.94 385 ASN B N 1
ATOM 6833 C CA . ASN B 1 385 ? -4.168 -3.193 10.703 1 96.94 385 ASN B CA 1
ATOM 6834 C C . ASN B 1 385 ? -4.672 -4.191 11.742 1 96.94 385 ASN B C 1
ATOM 6836 O O . ASN B 1 385 ? -3.922 -4.602 12.633 1 96.94 385 ASN B O 1
ATOM 6840 N N . ARG B 1 386 ? -5.91 -4.535 11.672 1 95.88 386 ARG B N 1
ATOM 6841 C CA . ARG B 1 386 ? -6.496 -5.457 12.633 1 95.88 386 ARG B CA 1
ATOM 6842 C C . ARG B 1 386 ? -5.832 -6.828 12.562 1 95.88 386 ARG B C 1
ATOM 6844 O O . ARG B 1 386 ? -5.824 -7.574 13.539 1 95.88 386 ARG B O 1
ATOM 6851 N N . GLY B 1 387 ? -5.293 -7.262 11.383 1 96.44 387 GLY B N 1
ATOM 6852 C CA . GLY B 1 387 ? -4.59 -8.523 11.242 1 96.44 387 GLY B CA 1
ATOM 6853 C C . GLY B 1 387 ? -5.508 -9.727 11.297 1 96.44 387 GLY B C 1
ATOM 6854 O O . GLY B 1 387 ? -6.68 -9.641 10.922 1 96.44 387 GLY B O 1
ATOM 6855 N N . ILE B 1 388 ? -4.914 -10.867 11.508 1 96.44 388 ILE B N 1
ATOM 6856 C CA . ILE B 1 388 ? -5.625 -12.125 11.672 1 96.44 388 ILE B CA 1
ATOM 6857 C C . ILE B 1 388 ? -5.645 -12.523 13.148 1 96.44 388 ILE B C 1
ATOM 6859 O O . ILE B 1 388 ? -4.625 -12.422 13.836 1 96.44 388 ILE B O 1
ATOM 6863 N N . ASP B 1 389 ? -6.781 -12.922 13.641 1 94.94 389 ASP B N 1
ATOM 6864 C CA . ASP B 1 389 ? -6.855 -13.453 15 1 94.94 389 ASP B CA 1
ATOM 6865 C C . ASP B 1 389 ? -6.266 -14.859 15.07 1 94.94 389 ASP B C 1
ATOM 6867 O O . ASP B 1 389 ? -6.949 -15.836 14.781 1 94.94 389 ASP B O 1
ATOM 6871 N N . ILE B 1 390 ? -4.996 -14.922 15.492 1 97.12 390 ILE B N 1
ATOM 6872 C CA . ILE B 1 390 ? -4.297 -16.203 15.633 1 97.12 390 ILE B CA 1
ATOM 6873 C C . ILE B 1 390 ? -4.18 -16.562 17.109 1 97.12 390 ILE B C 1
ATOM 6875 O O . ILE B 1 390 ? -3.295 -16.062 17.812 1 97.12 390 ILE B O 1
ATOM 6879 N N . SER B 1 391 ? -5.125 -17.312 17.609 1 96.56 391 SER B N 1
ATOM 6880 C CA . SER B 1 391 ? -5.176 -17.75 19 1 96.56 391 SER B CA 1
ATOM 6881 C C . SER B 1 391 ? -5.375 -19.266 19.094 1 96.56 391 SER B C 1
ATOM 6883 O O . SER B 1 391 ? -5.828 -19.891 18.125 1 96.56 391 SER B O 1
ATOM 6885 N N . ASP B 1 392 ? -5.035 -19.797 20.219 1 97.12 392 ASP B N 1
ATOM 6886 C CA . ASP B 1 392 ? -5.203 -21.234 20.453 1 97.12 392 ASP B CA 1
ATOM 6887 C C . ASP B 1 392 ? -6.668 -21.641 20.312 1 97.12 392 ASP B C 1
ATOM 6889 O O . ASP B 1 392 ? -6.98 -22.672 19.703 1 97.12 392 ASP B O 1
ATOM 6893 N N . VAL B 1 393 ? -7.469 -20.844 20.891 1 96.75 393 VAL B N 1
ATOM 6894 C CA . VAL B 1 393 ? -8.898 -21.141 20.891 1 96.75 393 VAL B CA 1
ATOM 6895 C C . VAL B 1 393 ? -9.414 -21.188 19.453 1 96.75 393 VAL B C 1
ATOM 6897 O O . VAL B 1 393 ? -10.125 -22.109 19.062 1 96.75 393 VAL B O 1
ATOM 6900 N N . LYS B 1 394 ? -9.102 -20.203 18.719 1 95.62 394 LYS B N 1
ATOM 6901 C CA . LYS B 1 394 ? -9.57 -20.125 17.344 1 95.62 394 LYS B CA 1
ATOM 6902 C C . LYS B 1 394 ? -8.945 -21.234 16.5 1 95.62 394 LYS B C 1
ATOM 6904 O O . LYS B 1 394 ? -9.594 -21.781 15.594 1 95.62 394 LYS B O 1
ATOM 6909 N N . ALA B 1 395 ? -7.684 -21.531 16.719 1 97.94 395 ALA B N 1
ATOM 6910 C CA . ALA B 1 395 ? -6.992 -22.594 15.992 1 97.94 395 ALA B CA 1
ATOM 6911 C C . ALA B 1 395 ? -7.688 -23.938 16.188 1 97.94 395 ALA B C 1
ATOM 6913 O O . ALA B 1 395 ? -7.863 -24.688 15.219 1 97.94 395 ALA B O 1
ATOM 6914 N N . GLU B 1 396 ? -8.07 -24.219 17.406 1 98 396 GLU B N 1
ATOM 6915 C CA . GLU B 1 396 ? -8.773 -25.469 17.688 1 98 396 GLU B CA 1
ATOM 6916 C C . GLU B 1 396 ? -10.117 -25.516 16.969 1 98 396 GLU B C 1
ATOM 6918 O O . GLU B 1 396 ? -10.492 -26.547 16.406 1 98 396 GLU B O 1
ATOM 6923 N N . LYS B 1 397 ? -10.758 -24.391 17.031 1 95.25 397 LYS B N 1
ATOM 6924 C CA . LYS B 1 397 ? -12.07 -24.312 16.406 1 95.25 397 LYS B CA 1
ATOM 6925 C C . LYS B 1 397 ? -11.977 -24.547 14.891 1 95.25 397 LYS B C 1
ATOM 6927 O O . LYS B 1 397 ? -12.781 -25.281 14.32 1 95.25 397 LYS B O 1
ATOM 6932 N N . VAL B 1 398 ? -11.023 -23.891 14.281 1 95.94 398 VAL B N 1
ATOM 6933 C CA . VAL B 1 398 ? -10.922 -24.031 12.828 1 95.94 398 VAL B CA 1
ATOM 6934 C C . VAL B 1 398 ? -10.43 -25.422 12.469 1 95.94 398 VAL B C 1
ATOM 6936 O O . VAL B 1 398 ? -10.789 -25.969 11.43 1 95.94 398 VAL B O 1
ATOM 6939 N N . PHE B 1 399 ? -9.57 -26.016 13.312 1 97.88 399 PHE B N 1
ATOM 6940 C CA . PHE B 1 399 ? -9.141 -27.391 13.086 1 97.88 399 PHE B CA 1
ATOM 6941 C C . PHE B 1 399 ? -10.336 -28.328 13.031 1 97.88 399 PHE B C 1
ATOM 6943 O O . PHE B 1 399 ? -10.422 -29.203 12.156 1 97.88 399 PHE B O 1
ATOM 6950 N N . ASP B 1 400 ? -11.211 -28.156 13.953 1 96.81 400 ASP B N 1
ATOM 6951 C CA . ASP B 1 400 ? -12.414 -28.969 13.977 1 96.81 400 ASP B CA 1
ATOM 6952 C C . ASP B 1 400 ? -13.227 -28.797 12.695 1 96.81 400 ASP B C 1
ATOM 6954 O O . ASP B 1 400 ? -13.773 -29.766 12.164 1 96.81 400 ASP B O 1
ATOM 6958 N N . ALA B 1 401 ? -13.32 -27.562 12.297 1 94.94 401 ALA B N 1
ATOM 6959 C CA . ALA B 1 401 ? -14.039 -27.297 11.055 1 94.94 401 ALA B CA 1
ATOM 6960 C C . ALA B 1 401 ? -13.367 -27.969 9.867 1 94.94 401 ALA B C 1
ATOM 6962 O O . ALA B 1 401 ? -14.039 -28.516 8.992 1 94.94 401 ALA B O 1
ATOM 6963 N N . ILE B 1 402 ? -12.039 -27.938 9.797 1 97.62 402 ILE B N 1
ATOM 6964 C CA . ILE B 1 402 ? -11.266 -28.547 8.727 1 97.62 402 ILE B CA 1
ATOM 6965 C C . ILE B 1 402 ? -11.469 -30.062 8.75 1 97.62 402 ILE B C 1
ATOM 6967 O O . ILE B 1 402 ? -11.68 -30.688 7.707 1 97.62 402 ILE B O 1
ATOM 6971 N N . LYS B 1 403 ? -11.43 -30.641 9.93 1 97.56 403 LYS B N 1
ATOM 6972 C CA . LYS B 1 403 ? -11.617 -32.062 10.102 1 97.56 403 LYS B CA 1
ATOM 6973 C C . LYS B 1 403 ? -13.008 -32.5 9.664 1 97.56 403 LYS B C 1
ATOM 6975 O O . LYS B 1 403 ? -13.172 -33.531 9.016 1 97.56 403 LYS B O 1
ATOM 6980 N N . LYS B 1 404 ? -13.961 -31.719 10.039 1 95.62 404 LYS B N 1
ATOM 6981 C CA . LYS B 1 404 ? -15.344 -32.031 9.664 1 95.62 404 LYS B CA 1
ATOM 6982 C C . LYS B 1 404 ? -15.531 -31.969 8.148 1 95.62 404 LYS B C 1
ATOM 6984 O O . LYS B 1 404 ? -16.188 -32.812 7.566 1 95.62 404 LYS B O 1
ATOM 6989 N N . ALA B 1 405 ? -15.016 -30.938 7.469 1 95.31 405 ALA B N 1
ATOM 6990 C CA . ALA B 1 405 ? -15.133 -30.797 6.02 1 95.31 405 ALA B CA 1
ATOM 6991 C C . ALA B 1 405 ? -14.375 -31.906 5.301 1 95.31 405 ALA B C 1
ATOM 6993 O O . ALA B 1 405 ? -14.883 -32.5 4.34 1 95.31 405 ALA B O 1
ATOM 6994 N N . GLY B 1 406 ? -13.133 -32.156 5.754 1 96.5 406 GLY B N 1
ATOM 6995 C CA . GLY B 1 406 ? -12.289 -33.188 5.148 1 96.5 406 GLY B CA 1
ATOM 6996 C C . GLY B 1 406 ? -11.773 -32.812 3.775 1 96.5 406 GLY B C 1
ATOM 6997 O O . GLY B 1 406 ? -12.141 -31.75 3.24 1 96.5 406 GLY B O 1
ATOM 6998 N N . PRO B 1 407 ? -10.883 -33.656 3.227 1 98.06 407 PRO B N 1
ATOM 6999 C CA . PRO B 1 407 ? -10.359 -33.375 1.884 1 98.06 407 PRO B CA 1
ATOM 7000 C C . PRO B 1 407 ? -11.453 -33.312 0.824 1 98.06 407 PRO B C 1
ATOM 7002 O O . PRO B 1 407 ? -12.289 -34.219 0.732 1 98.06 407 PRO B O 1
ATOM 7005 N N . LEU B 1 408 ? -11.414 -32.219 0.05 1 96.88 408 LEU B N 1
ATOM 7006 C CA . LEU B 1 408 ? -12.312 -31.969 -1.075 1 96.88 408 LEU B CA 1
ATOM 7007 C C . LEU B 1 408 ? -13.742 -31.734 -0.593 1 96.88 408 LEU B C 1
ATOM 7009 O O . LEU B 1 408 ? -14.695 -31.922 -1.355 1 96.88 408 LEU B O 1
ATOM 7013 N N . GLY B 1 409 ? -13.859 -31.375 0.653 1 94.56 409 GLY B N 1
ATOM 7014 C CA . GLY B 1 409 ? -15.148 -30.984 1.192 1 94.56 409 GLY B CA 1
ATOM 7015 C C . GLY B 1 409 ? -15.477 -29.531 0.937 1 94.56 409 GLY B C 1
ATOM 7016 O O . GLY B 1 409 ? -14.961 -28.922 -0.007 1 94.56 409 GLY B O 1
ATOM 7017 N N . ASN B 1 410 ? -16.453 -28.984 1.678 1 90.69 410 ASN B N 1
ATOM 7018 C CA . ASN B 1 410 ? -16.812 -27.578 1.549 1 90.69 410 ASN B CA 1
ATOM 7019 C C . ASN B 1 410 ? -17.219 -26.969 2.893 1 90.69 410 ASN B C 1
ATOM 7021 O O . ASN B 1 410 ? -17.375 -27.703 3.879 1 90.69 410 ASN B O 1
ATOM 7025 N N . TYR B 1 411 ? -17.359 -25.719 2.912 1 90.81 411 TYR B N 1
ATOM 7026 C CA . TYR B 1 411 ? -17.625 -25 4.156 1 90.81 411 TYR B CA 1
ATOM 7027 C C . TYR B 1 411 ? -18.938 -24.234 4.086 1 90.81 411 TYR B C 1
ATOM 7029 O O . TYR B 1 411 ? -19.156 -23.297 4.848 1 90.81 411 TYR B O 1
ATOM 7037 N N . LEU B 1 412 ? -19.797 -24.547 3.283 1 81.19 412 LEU B N 1
ATOM 7038 C CA . LEU B 1 412 ? -21.062 -23.828 3.086 1 81.19 412 LEU B CA 1
ATOM 7039 C C . LEU B 1 412 ? -22 -24.062 4.262 1 81.19 412 LEU B C 1
ATOM 7041 O O . LEU B 1 412 ? -22.734 -23.156 4.668 1 81.19 412 LEU B O 1
ATOM 7045 N N . SER B 1 413 ? -22.156 -25.25 4.816 1 70.75 413 SER B N 1
ATOM 7046 C CA . SER B 1 413 ? -23.141 -25.594 5.84 1 70.75 413 SER B CA 1
ATOM 7047 C C . SER B 1 413 ? -22.75 -25.047 7.199 1 70.75 413 SER B C 1
ATOM 7049 O O . SER 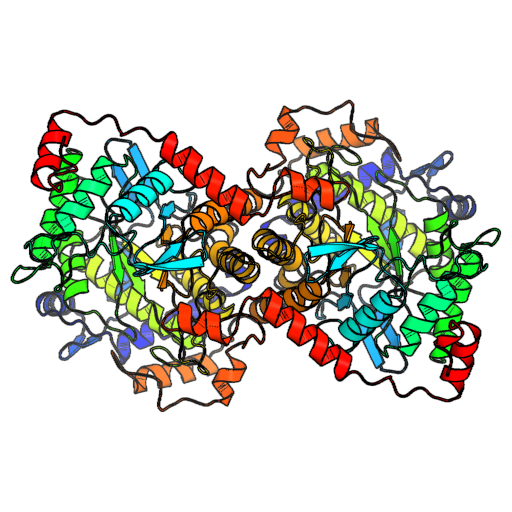B 1 413 ? -23.609 -24.75 8.039 1 70.75 413 SER B O 1
ATOM 7051 N N . GLY B 1 414 ? -21.625 -24.734 7.516 1 63.38 414 GLY B N 1
ATOM 7052 C CA . GLY B 1 414 ? -21.172 -24.312 8.836 1 63.38 414 GLY B CA 1
ATOM 7053 C C . GLY B 1 414 ? -20.938 -22.812 8.938 1 63.38 414 GLY B C 1
ATOM 7054 O O . GLY B 1 414 ? -20.438 -22.328 9.945 1 63.38 414 GLY B O 1
ATOM 7055 N N . ARG B 1 415 ? -21.609 -22.234 8.062 1 63.59 415 ARG B N 1
ATOM 7056 C CA . ARG B 1 415 ? -21.406 -20.797 7.957 1 63.59 415 ARG B CA 1
ATOM 7057 C C . ARG B 1 415 ? -22.25 -20.031 8.977 1 63.59 415 ARG B C 1
ATOM 7059 O O . ARG B 1 415 ? -23.422 -20.375 9.188 1 63.59 415 ARG B O 1
ATOM 7066 N N . THR B 1 416 ? -21.453 -19.312 9.766 1 68.19 416 THR B N 1
ATOM 7067 C CA . THR B 1 416 ? -22.25 -18.375 10.547 1 68.19 416 THR B CA 1
ATOM 7068 C C . THR B 1 416 ? -22.047 -16.938 10.062 1 68.19 416 THR B C 1
ATOM 7070 O O . THR B 1 416 ? -20.906 -16.484 9.898 1 68.19 416 THR B O 1
ATOM 7073 N N . PRO B 1 417 ? -23.078 -16.344 9.695 1 77.88 417 PRO B N 1
ATOM 7074 C CA . PRO B 1 417 ? -23.031 -14.945 9.242 1 77.88 417 PRO B CA 1
ATOM 7075 C C . PRO B 1 417 ? -22.219 -14.055 10.18 1 77.88 417 PRO B C 1
ATOM 7077 O O . PRO B 1 417 ? -21.531 -13.133 9.727 1 77.88 417 PRO B O 1
ATOM 7080 N N . LYS B 1 418 ? -22.281 -14.43 11.375 1 80.56 418 LYS B N 1
ATOM 7081 C CA . LYS B 1 418 ? -21.578 -13.609 12.352 1 80.56 418 LYS B CA 1
ATOM 7082 C C . LYS B 1 418 ? -20.062 -13.719 12.172 1 80.56 418 LYS B C 1
ATOM 7084 O O . LYS B 1 418 ? -19.359 -12.711 12.164 1 80.56 418 LYS B O 1
ATOM 7089 N N . GLU B 1 419 ? -19.609 -14.836 12.016 1 81.69 419 GLU B N 1
ATOM 7090 C CA . GLU B 1 419 ? -18.172 -15.055 11.844 1 81.69 419 GLU B CA 1
ATOM 7091 C C . GLU B 1 419 ? -17.672 -14.414 10.547 1 81.69 419 GLU B C 1
ATOM 7093 O O . GLU B 1 419 ? -16.594 -13.844 10.516 1 81.69 419 GLU B O 1
ATOM 7098 N N . TYR B 1 420 ? -18.516 -14.508 9.602 1 85.25 420 TYR B N 1
ATOM 7099 C CA . TYR B 1 420 ? -18.141 -13.914 8.32 1 85.25 420 TYR B CA 1
ATOM 7100 C C . TYR B 1 420 ? -17.969 -12.406 8.445 1 85.25 420 TYR B C 1
ATOM 7102 O O . TYR B 1 420 ? -16.984 -11.844 7.973 1 85.25 420 TYR B O 1
ATOM 7110 N N . ARG B 1 421 ? -18.859 -11.797 9.117 1 85.69 421 ARG B N 1
ATOM 7111 C CA . ARG B 1 421 ? -18.828 -10.336 9.242 1 85.69 421 ARG B CA 1
ATOM 7112 C C . ARG B 1 421 ? -17.656 -9.883 10.094 1 85.69 421 ARG B C 1
ATOM 7114 O O . ARG B 1 421 ? -17.109 -8.805 9.875 1 85.69 421 ARG B O 1
ATOM 7121 N N . GLN B 1 422 ? -17.312 -10.766 10.898 1 86.5 422 GLN B N 1
ATOM 7122 C CA . GLN B 1 422 ? -16.188 -10.422 11.773 1 86.5 422 GLN B CA 1
ATOM 7123 C C . GLN B 1 422 ? -14.852 -10.586 11.055 1 86.5 422 GLN B C 1
ATOM 7125 O O . GLN B 1 422 ? -13.906 -9.844 11.32 1 86.5 422 GLN B O 1
ATOM 7130 N N . GLU B 1 423 ? -14.891 -11.492 10.148 1 91.19 423 GLU B N 1
ATOM 7131 C CA . GLU B 1 423 ? -13.625 -11.875 9.523 1 91.19 423 GLU B CA 1
ATOM 7132 C C . GLU B 1 423 ? -13.398 -11.125 8.219 1 91.19 423 GLU B C 1
ATOM 7134 O O . GLU B 1 423 ? -12.273 -11.031 7.734 1 91.19 423 GLU B O 1
ATOM 7139 N N . HIS B 1 424 ? -14.484 -10.516 7.699 1 91.56 424 HIS B N 1
ATOM 7140 C CA . HIS B 1 424 ? -14.375 -9.945 6.359 1 91.56 424 HIS B CA 1
ATOM 7141 C C . HIS B 1 424 ? -14.883 -8.516 6.324 1 91.56 424 HIS B C 1
ATOM 7143 O O . HIS B 1 424 ? -15.93 -8.211 6.898 1 91.56 424 HIS B O 1
ATOM 7149 N N . TRP B 1 425 ? -14.086 -7.715 5.668 1 89.94 425 TRP B N 1
ATOM 7150 C CA . TRP B 1 425 ? -14.523 -6.348 5.398 1 89.94 425 TRP B CA 1
ATOM 7151 C C . TRP B 1 425 ? -15.25 -6.266 4.062 1 89.94 425 TRP B C 1
ATOM 7153 O O . TRP B 1 425 ? -14.742 -6.73 3.039 1 89.94 425 TRP B O 1
ATOM 7163 N N . LEU B 1 426 ? -16.438 -5.664 4.102 1 90.31 426 LEU B N 1
ATOM 7164 C CA . LEU B 1 426 ? -17.219 -5.531 2.883 1 90.31 426 LEU B CA 1
ATOM 7165 C C . LEU B 1 426 ? -17.219 -4.086 2.396 1 90.31 426 LEU B C 1
ATOM 7167 O O . LEU B 1 426 ? -17.703 -3.189 3.1 1 90.31 426 LEU B O 1
ATOM 7171 N N . THR B 1 427 ? -16.781 -3.875 1.246 1 92.44 427 THR B N 1
ATOM 7172 C CA . THR B 1 427 ? -16.734 -2.543 0.652 1 92.44 427 THR B CA 1
ATOM 7173 C C . THR B 1 427 ? -18.094 -2.127 0.124 1 92.44 427 THR B C 1
ATOM 7175 O O . THR B 1 427 ? -18.859 -2.963 -0.367 1 92.44 427 THR B O 1
ATOM 7178 N N . LYS B 1 428 ? -18.328 -0.857 0.237 1 89.25 428 LYS B N 1
ATOM 7179 C CA . LYS B 1 428 ? -19.578 -0.319 -0.267 1 89.25 428 LYS B CA 1
ATOM 7180 C C . LYS B 1 428 ? -19.453 0.121 -1.723 1 89.25 428 LYS B C 1
ATOM 7182 O O . LYS B 1 428 ? -20.375 -0.056 -2.518 1 89.25 428 LYS B O 1
ATOM 7187 N N . LEU B 1 429 ? -18.281 0.6 -2.102 1 95.56 429 LEU B N 1
ATOM 7188 C CA . LEU B 1 429 ? -18.156 1.289 -3.381 1 95.56 429 LEU B CA 1
ATOM 7189 C C . LEU B 1 429 ? -17.406 0.43 -4.387 1 95.56 429 LEU B C 1
ATOM 7191 O O . LEU B 1 429 ? -17.672 0.497 -5.59 1 95.56 429 LEU B O 1
ATOM 7195 N N . PHE B 1 430 ? -16.438 -0.358 -3.939 1 96.69 430 PHE B N 1
ATOM 7196 C CA . PHE B 1 430 ? -15.586 -1.133 -4.832 1 96.69 430 PHE B CA 1
ATOM 7197 C C . PHE B 1 430 ? -16.344 -2.334 -5.395 1 96.69 430 PHE B C 1
ATOM 7199 O O . PHE B 1 430 ? -17.156 -2.936 -4.699 1 96.69 430 PHE B O 1
ATOM 7206 N N . ASN B 1 431 ? -16.062 -2.646 -6.609 1 95.38 431 ASN B N 1
ATOM 7207 C CA . ASN B 1 431 ? -16.688 -3.809 -7.242 1 95.38 431 ASN B CA 1
ATOM 7208 C C . ASN B 1 431 ? -16.078 -5.113 -6.73 1 95.38 431 ASN B C 1
ATOM 7210 O O . ASN B 1 431 ? -14.859 -5.203 -6.543 1 95.38 431 ASN B O 1
ATOM 7214 N N . ARG B 1 432 ? -16.953 -6.105 -6.453 1 93.94 432 ARG B N 1
ATOM 7215 C CA . ARG B 1 432 ? -16.516 -7.449 -6.094 1 93.94 432 ARG B CA 1
ATOM 7216 C C . ARG B 1 432 ? -17.328 -8.508 -6.84 1 93.94 432 ARG B C 1
ATOM 7218 O O . ARG B 1 432 ? -17.281 -9.688 -6.492 1 93.94 432 ARG B O 1
ATOM 7225 N N . GLN B 1 433 ? -18.031 -8.047 -7.824 1 92.44 433 GLN B N 1
ATOM 7226 C CA . GLN B 1 433 ? -18.922 -8.969 -8.508 1 92.44 433 GLN B CA 1
ATOM 7227 C C . GLN B 1 433 ? -18.172 -9.867 -9.477 1 92.44 433 GLN B C 1
ATOM 7229 O O . GLN B 1 433 ? -17.219 -9.422 -10.133 1 92.44 433 GLN B O 1
ATOM 7234 N N . ALA B 1 434 ? -18.641 -11.094 -9.531 1 89.44 434 ALA B N 1
ATOM 7235 C CA . ALA B 1 434 ? -18.141 -12.055 -10.508 1 89.44 434 ALA B CA 1
ATOM 7236 C C . ALA B 1 434 ? -19.125 -12.219 -11.672 1 89.44 434 ALA B C 1
ATOM 7238 O O . ALA B 1 434 ? -20.297 -11.875 -11.555 1 89.44 434 ALA B O 1
ATOM 7239 N N . GLY B 1 435 ? -18.594 -12.742 -12.773 1 89.38 435 GLY B N 1
ATOM 7240 C CA . GLY B 1 435 ? -19.438 -12.969 -13.938 1 89.38 435 GLY B CA 1
ATOM 7241 C C . GLY B 1 435 ? -19 -12.195 -15.164 1 89.38 435 GLY B C 1
ATOM 7242 O O . GLY B 1 435 ? -17.859 -11.711 -15.219 1 89.38 435 GLY B O 1
ATOM 7243 N N . ASN B 1 436 ? -19.891 -12.156 -16.094 1 92.19 436 ASN B N 1
ATOM 7244 C CA . ASN B 1 436 ? -19.578 -11.43 -17.312 1 92.19 436 ASN B CA 1
ATOM 7245 C C . ASN B 1 436 ? -19.422 -9.93 -17.047 1 92.19 436 ASN B C 1
ATOM 7247 O O . ASN B 1 436 ? -20.297 -9.312 -16.438 1 92.19 436 ASN B O 1
ATOM 7251 N N . PRO B 1 437 ? -18.422 -9.367 -17.531 1 91.81 437 PRO B N 1
ATOM 7252 C CA . PRO B 1 437 ? -18.078 -7.992 -17.141 1 91.81 437 PRO B CA 1
ATOM 7253 C C . PRO B 1 437 ? -19.094 -6.977 -17.672 1 91.81 437 PRO B C 1
ATOM 7255 O O . PRO B 1 437 ? -19.469 -6.043 -16.953 1 91.81 437 PRO B O 1
ATOM 7258 N N . GLN B 1 438 ? -19.594 -7.18 -18.891 1 90.81 438 GLN B N 1
ATOM 7259 C CA . GLN B 1 438 ? -20.422 -6.145 -19.5 1 90.81 438 GLN B CA 1
ATOM 7260 C C . GLN B 1 438 ? -21.719 -5.941 -18.734 1 90.81 438 GLN B C 1
ATOM 7262 O O . GLN B 1 438 ? -22.078 -4.809 -18.391 1 90.81 438 GLN B O 1
ATOM 7267 N N . PRO B 1 439 ? -22.375 -7.023 -18.406 1 93.38 439 PRO B N 1
ATOM 7268 C CA . PRO B 1 439 ? -23.609 -6.844 -17.625 1 93.38 439 PRO B CA 1
ATOM 7269 C C . PRO B 1 439 ? -23.344 -6.18 -16.281 1 93.38 439 PRO B C 1
ATOM 7271 O O . PRO B 1 439 ? -24.156 -5.379 -15.812 1 93.38 439 PRO B O 1
ATOM 7274 N N . ILE B 1 440 ? -22.266 -6.52 -15.68 1 92.44 440 ILE B N 1
ATOM 7275 C CA . ILE B 1 440 ? -21.922 -5.918 -14.398 1 92.44 440 ILE B CA 1
ATOM 7276 C C . ILE B 1 440 ? -21.672 -4.422 -14.578 1 92.44 440 ILE B C 1
ATOM 7278 O O . ILE B 1 440 ? -22.188 -3.602 -13.82 1 92.44 440 ILE B O 1
ATOM 7282 N N . PHE B 1 441 ? -20.906 -4.137 -15.555 1 89.31 441 PHE B N 1
ATOM 7283 C CA . PHE B 1 441 ? -20.594 -2.742 -15.844 1 89.31 441 PHE B CA 1
ATOM 7284 C C . PHE B 1 441 ? -21.875 -1.945 -16.109 1 89.31 441 PHE B C 1
ATOM 7286 O O . PHE B 1 441 ? -22 -0.809 -15.656 1 89.31 441 PHE B O 1
ATOM 7293 N N . ASP B 1 442 ? -22.781 -2.506 -16.859 1 92.25 442 ASP B N 1
ATOM 7294 C CA . ASP B 1 442 ? -24.047 -1.847 -17.188 1 92.25 442 ASP B CA 1
ATOM 7295 C C . ASP B 1 442 ? -24.891 -1.623 -15.938 1 92.25 442 ASP B C 1
ATOM 7297 O O . ASP B 1 442 ? -25.594 -0.621 -15.828 1 92.25 442 ASP B O 1
ATOM 7301 N N . GLU B 1 443 ? -24.734 -2.508 -15.078 1 92.44 443 GLU B N 1
ATOM 7302 C CA . GLU B 1 443 ? -25.547 -2.475 -13.875 1 92.44 443 GLU B CA 1
ATOM 7303 C C . GLU B 1 443 ? -25.031 -1.443 -12.875 1 92.44 443 GLU B C 1
ATOM 7305 O O . GLU B 1 443 ? -25.797 -0.636 -12.352 1 92.44 443 GLU B O 1
ATOM 7310 N N . ILE B 1 444 ? -23.75 -1.486 -12.578 1 89.81 444 ILE B N 1
ATOM 7311 C CA . ILE B 1 444 ? -23.281 -0.698 -11.445 1 89.81 444 ILE B CA 1
ATOM 7312 C C . ILE B 1 444 ? -22.5 0.516 -11.953 1 89.81 444 ILE B C 1
ATOM 7314 O O . ILE B 1 444 ? -22.156 1.403 -11.172 1 89.81 444 ILE B O 1
ATOM 7318 N N . GLY B 1 445 ? -22.266 0.619 -13.195 1 88.38 445 GLY B N 1
ATOM 7319 C CA . GLY B 1 445 ? -21.594 1.755 -13.805 1 88.38 445 GLY B CA 1
ATOM 7320 C C . GLY B 1 445 ? -20.125 1.866 -13.414 1 88.38 445 GLY B C 1
ATOM 7321 O O . GLY B 1 445 ? -19.547 0.916 -12.883 1 88.38 445 GLY B O 1
ATOM 7322 N N . ASP B 1 446 ? -19.594 3.109 -13.711 1 90.38 446 ASP B N 1
ATOM 7323 C CA . ASP B 1 446 ? -18.203 3.428 -13.414 1 90.38 446 ASP B CA 1
ATOM 7324 C C . ASP B 1 446 ? -18.031 3.787 -11.938 1 90.38 446 ASP B C 1
ATOM 7326 O O . ASP B 1 446 ? -18.969 4.242 -11.289 1 90.38 446 ASP B O 1
ATOM 7330 N N . LEU B 1 447 ? -16.828 3.506 -11.469 1 95.69 447 LEU B N 1
ATOM 7331 C CA . LEU B 1 447 ? -16.531 3.738 -10.055 1 95.69 447 LEU B CA 1
ATOM 7332 C C . LEU B 1 447 ? -16.828 5.18 -9.672 1 95.69 447 LEU B C 1
ATOM 7334 O O . LEU B 1 447 ? -17.344 5.441 -8.578 1 95.69 447 LEU B O 1
ATOM 7338 N N . ARG B 1 448 ? -16.453 6.121 -10.484 1 94.25 448 ARG B N 1
ATOM 7339 C CA . ARG B 1 448 ? -16.672 7.527 -10.172 1 94.25 448 ARG B CA 1
ATOM 7340 C C . ARG B 1 448 ? -18.156 7.848 -10.094 1 94.25 448 ARG B C 1
ATOM 7342 O O . ARG B 1 448 ? -18.578 8.703 -9.305 1 94.25 448 ARG B O 1
ATOM 7349 N N . GLU B 1 449 ? -18.922 7.199 -10.977 1 94 449 GLU B N 1
ATOM 7350 C CA . GLU B 1 449 ? -20.375 7.371 -10.922 1 94 449 GLU B CA 1
ATOM 7351 C C . GLU B 1 449 ? -20.938 6.883 -9.594 1 94 449 GLU B C 1
ATOM 7353 O O . GLU B 1 449 ? -21.797 7.535 -8.992 1 94 449 GLU B O 1
ATOM 7358 N N . ARG B 1 450 ? -20.469 5.734 -9.156 1 96.12 450 ARG B N 1
ATOM 7359 C CA . ARG B 1 450 ? -20.922 5.203 -7.871 1 96.12 450 ARG B CA 1
ATOM 7360 C C . ARG B 1 450 ? -20.516 6.129 -6.73 1 96.12 450 ARG B C 1
ATOM 7362 O O . ARG B 1 450 ? -21.281 6.328 -5.785 1 96.12 450 ARG B O 1
ATOM 7369 N N . ALA B 1 451 ? -19.344 6.688 -6.812 1 97.19 451 ALA B N 1
ATOM 7370 C CA . ALA B 1 451 ? -18.859 7.629 -5.801 1 97.19 451 ALA B CA 1
ATOM 7371 C C . ALA B 1 451 ? -19.734 8.883 -5.77 1 97.19 451 ALA B C 1
ATOM 7373 O O . ALA B 1 451 ? -20.094 9.367 -4.691 1 97.19 451 ALA B O 1
ATOM 7374 N N . SER B 1 452 ? -20.047 9.375 -6.953 1 95.94 452 SER B N 1
ATOM 7375 C CA . SER B 1 452 ? -20.891 10.562 -7.043 1 95.94 452 SER B CA 1
ATOM 7376 C C . SER B 1 452 ? -22.25 10.312 -6.41 1 95.94 452 SER B C 1
ATOM 7378 O O . SER B 1 452 ? -22.797 11.188 -5.73 1 95.94 452 SER B O 1
ATOM 7380 N N . LYS B 1 453 ? -22.781 9.188 -6.68 1 96 453 LYS B N 1
ATOM 7381 C CA . LYS B 1 453 ? -24.078 8.836 -6.102 1 96 453 LYS B CA 1
ATOM 7382 C C . LYS B 1 453 ? -24 8.789 -4.578 1 96 453 LYS B C 1
ATOM 7384 O O . LYS B 1 453 ? -24.922 9.25 -3.893 1 96 453 LYS B O 1
ATOM 7389 N N . GLU B 1 454 ? -22.953 8.219 -4.086 1 97 454 GLU B N 1
ATOM 7390 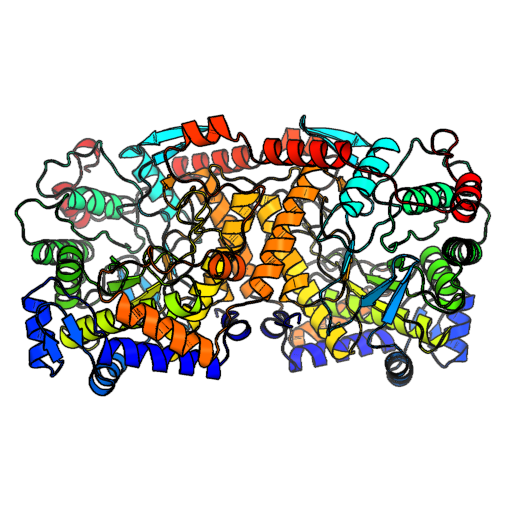C CA . GLU B 1 454 ? -22.766 8.172 -2.641 1 97 454 GLU B CA 1
ATOM 7391 C C . GLU B 1 454 ? -22.703 9.578 -2.047 1 97 454 GLU B C 1
ATOM 7393 O O . GLU B 1 454 ? -23.297 9.836 -0.996 1 97 454 GLU B O 1
ATOM 7398 N N . VAL B 1 455 ? -21.984 10.477 -2.664 1 96.81 455 VAL B N 1
ATOM 7399 C CA . VAL B 1 455 ? -21.875 11.859 -2.213 1 96.81 455 VAL B CA 1
ATOM 7400 C C . VAL B 1 455 ? -23.266 12.5 -2.141 1 96.81 455 VAL B C 1
ATOM 7402 O O . VAL B 1 455 ? -23.625 13.086 -1.122 1 96.81 455 VAL B O 1
ATOM 7405 N N . GLU B 1 456 ? -24 12.32 -3.199 1 96.38 456 GLU B N 1
ATOM 7406 C CA . GLU B 1 456 ? -25.312 12.922 -3.275 1 96.38 456 GLU B CA 1
ATOM 7407 C C . GLU B 1 456 ? -26.234 12.375 -2.189 1 96.38 456 GLU B C 1
ATOM 7409 O O . GLU B 1 456 ? -26.984 13.125 -1.558 1 96.38 456 GLU B O 1
ATOM 7414 N N . GLU B 1 457 ? -26.188 11.109 -1.998 1 97.31 457 GLU B N 1
ATOM 7415 C CA . GLU B 1 457 ? -27.031 10.469 -0.996 1 97.31 457 GLU B CA 1
ATOM 7416 C C . GLU B 1 457 ? -26.688 10.961 0.408 1 97.31 457 GLU B C 1
ATOM 7418 O O . GLU B 1 457 ? -27.594 11.227 1.209 1 97.31 457 GLU B O 1
ATOM 7423 N N . ARG B 1 458 ? -25.484 11.109 0.744 1 97.25 458 ARG B N 1
ATOM 7424 C CA . ARG B 1 458 ? -25.047 11.547 2.066 1 97.25 458 ARG B CA 1
ATOM 7425 C C . ARG B 1 458 ? -25.406 13.008 2.307 1 97.25 458 ARG B C 1
ATOM 7427 O O . ARG B 1 458 ? -25.828 13.375 3.404 1 97.25 458 ARG B O 1
ATOM 7434 N N . VAL B 1 459 ? -25.25 13.781 1.334 1 97 459 VAL B N 1
ATOM 7435 C CA . VAL B 1 459 ? -25.562 15.195 1.47 1 97 459 VAL B CA 1
ATOM 7436 C C . VAL B 1 459 ? -27.078 15.375 1.607 1 97 459 VAL B C 1
ATOM 7438 O O . VAL B 1 459 ? -27.531 16.172 2.42 1 97 459 VAL B O 1
ATOM 7441 N N . ALA B 1 460 ? -27.797 14.602 0.772 1 97.25 460 ALA B N 1
ATOM 7442 C CA . ALA B 1 460 ? -29.25 14.68 0.82 1 97.25 460 ALA B CA 1
ATOM 7443 C C . ALA B 1 460 ? -29.781 14.203 2.168 1 97.25 460 ALA B C 1
ATOM 7445 O O . ALA B 1 460 ? -30.797 14.711 2.664 1 97.25 460 ALA B O 1
ATOM 7446 N N . GLY B 1 461 ? -29.125 13.281 2.721 1 97.62 461 GLY B N 1
ATOM 7447 C CA . GLY B 1 461 ? -29.578 12.703 3.977 1 97.62 461 GLY B CA 1
ATOM 7448 C C . GLY B 1 461 ? -29.016 13.414 5.195 1 97.62 461 GLY B C 1
ATOM 7449 O O . GLY B 1 461 ? -29.344 13.047 6.332 1 97.62 461 GLY B O 1
ATOM 7450 N N . TYR B 1 462 ? -28.297 14.445 5.008 1 97.81 462 TYR B N 1
ATOM 7451 C CA . TYR B 1 462 ? -27.625 15.148 6.094 1 97.81 462 TYR B CA 1
ATOM 7452 C C . TYR B 1 462 ? -28.625 15.891 6.969 1 97.81 462 TYR B C 1
ATOM 7454 O O . TYR B 1 462 ? -29.594 16.469 6.461 1 97.81 462 TYR B O 1
ATOM 7462 N N . THR B 1 463 ? -28.359 15.812 8.312 1 97.19 463 THR B N 1
ATOM 7463 C CA . THR B 1 463 ? -29.125 16.578 9.289 1 97.19 463 THR B CA 1
ATOM 7464 C C . THR B 1 463 ? -28.219 17.453 10.133 1 97.19 463 THR B C 1
ATOM 7466 O O . THR B 1 463 ? -27.172 17 10.609 1 97.19 463 THR B O 1
ATOM 7469 N N . LEU B 1 464 ? -28.609 18.719 10.312 1 96.5 464 LEU B N 1
ATOM 7470 C CA . LEU B 1 464 ? -27.859 19.641 11.148 1 96.5 464 LEU B CA 1
ATOM 7471 C C . LEU B 1 464 ? -27.75 19.125 12.578 1 96.5 464 LEU B C 1
ATOM 7473 O O . LEU B 1 464 ? -28.703 18.547 13.109 1 96.5 464 LEU B O 1
ATOM 7477 N N . PRO B 1 465 ? -26.609 19.406 13.195 1 95.38 465 PRO B N 1
ATOM 7478 C CA . PRO B 1 465 ? -26.5 19.062 14.617 1 95.38 465 PRO B CA 1
ATOM 7479 C C . PRO B 1 465 ? -27.547 19.766 15.477 1 95.38 465 PRO B C 1
ATOM 7481 O O . PRO B 1 465 ? -28.016 20.844 15.133 1 95.38 465 PRO B O 1
ATOM 7484 N N . ASP B 1 466 ? -27.875 19.062 16.594 1 94.5 466 ASP B N 1
ATOM 7485 C CA . ASP B 1 466 ? -28.781 19.672 17.562 1 94.5 466 ASP B CA 1
ATOM 7486 C C . ASP B 1 466 ? -28.062 20.703 18.422 1 94.5 466 ASP B C 1
ATOM 7488 O O . ASP B 1 466 ? -27.484 20.375 19.453 1 94.5 466 ASP B O 1
ATOM 7492 N N . LEU B 1 467 ? -28.141 21.984 18.047 1 96.38 467 LEU B N 1
ATOM 7493 C CA . LEU B 1 467 ? -27.469 23.062 18.75 1 96.38 467 LEU B CA 1
ATOM 7494 C C . LEU B 1 467 ? -28.422 23.719 19.766 1 96.38 467 LEU B C 1
ATOM 7496 O O . LEU B 1 467 ? -29.609 23.891 19.484 1 96.38 467 LEU B O 1
ATOM 7500 N N . THR B 1 468 ? -27.891 24.125 20.844 1 96.12 468 THR B N 1
ATOM 7501 C CA . THR B 1 468 ? -28.656 24.859 21.828 1 96.12 468 THR B CA 1
ATOM 7502 C C . THR B 1 468 ? -28.922 26.281 21.359 1 96.12 468 THR B C 1
ATOM 7504 O O . THR B 1 468 ? -28.281 26.766 20.422 1 96.12 468 THR B O 1
ATOM 7507 N N . LYS B 1 469 ? -29.797 26.953 22.062 1 97.5 469 LYS B N 1
ATOM 7508 C CA . LYS B 1 469 ? -30.078 28.359 21.766 1 97.5 469 LYS B CA 1
ATOM 7509 C C . LYS B 1 469 ? -28.828 29.219 21.953 1 97.5 469 LYS B C 1
ATOM 7511 O O . LYS B 1 469 ? -28.547 30.094 21.125 1 97.5 469 LYS B O 1
ATOM 7516 N N . THR B 1 470 ? -28.141 28.906 23 1 97.25 470 THR B N 1
ATOM 7517 C CA . THR B 1 470 ? -26.938 29.656 23.297 1 97.25 470 THR B CA 1
ATOM 7518 C C . THR B 1 470 ? -25.922 29.5 22.172 1 97.25 470 THR B C 1
ATOM 7520 O O . THR B 1 470 ? -25.312 30.469 21.719 1 97.25 470 THR B O 1
ATOM 7523 N N . GLN B 1 471 ? -25.719 28.328 21.719 1 97.06 471 GLN B N 1
ATOM 7524 C CA . GLN B 1 471 ? -24.781 28.047 20.625 1 97.06 471 GLN B CA 1
ATOM 7525 C C . GLN B 1 471 ? -25.203 28.75 19.344 1 97.06 471 GLN B C 1
ATOM 7527 O O . GLN B 1 471 ? -24.375 29.312 18.625 1 97.06 471 GLN B O 1
ATOM 7532 N N . LYS B 1 472 ? -26.484 28.703 19.062 1 97.88 472 LYS B N 1
ATOM 7533 C CA . LYS B 1 472 ? -27 29.359 17.875 1 97.88 472 LYS B CA 1
ATOM 7534 C C . LYS B 1 472 ? -26.766 30.875 17.938 1 97.88 472 LYS B C 1
ATOM 7536 O O . LYS B 1 472 ? -26.391 31.484 16.938 1 97.88 472 LYS B O 1
ATOM 7541 N N . ASP B 1 473 ? -26.969 31.391 19.094 1 97.81 473 ASP B N 1
ATOM 7542 C CA . ASP B 1 473 ? -26.766 32.812 19.281 1 97.81 473 ASP B CA 1
ATOM 7543 C C . ASP B 1 473 ? -25.312 33.188 19.078 1 97.81 473 ASP B C 1
ATOM 7545 O O . ASP B 1 473 ? -25 34.219 18.453 1 97.81 473 ASP B O 1
ATOM 7549 N N . ILE B 1 474 ? -24.484 32.406 19.594 1 96.69 474 ILE B N 1
ATOM 7550 C CA . ILE B 1 474 ? -23.062 32.656 19.422 1 96.69 474 ILE B CA 1
ATOM 7551 C C . ILE B 1 474 ? -22.703 32.594 17.938 1 96.69 474 ILE B C 1
ATOM 7553 O O . ILE B 1 474 ? -22.031 33.5 17.438 1 96.69 474 ILE B O 1
ATOM 7557 N N . LEU B 1 475 ? -23.141 31.625 17.203 1 96.12 475 LEU B N 1
ATOM 7558 C CA . LEU B 1 475 ? -22.781 31.438 15.805 1 96.12 475 LEU B CA 1
ATOM 7559 C C . LEU B 1 475 ? -23.375 32.562 14.945 1 96.12 475 LEU B C 1
ATOM 7561 O O . LEU B 1 475 ? -22.75 33 13.977 1 96.12 475 LEU B O 1
ATOM 7565 N N . ASN B 1 476 ? -24.516 33.031 15.281 1 96.44 476 ASN B N 1
ATOM 7566 C CA . ASN B 1 476 ? -25.188 34.094 14.523 1 96.44 476 ASN B CA 1
ATOM 7567 C C . ASN B 1 476 ? -24.375 35.375 14.5 1 96.44 476 ASN B C 1
ATOM 7569 O O . ASN B 1 476 ? -24.547 36.219 13.617 1 96.44 476 ASN B O 1
ATOM 7573 N N . ARG B 1 477 ? -23.484 35.469 15.43 1 92.5 477 ARG B N 1
ATOM 7574 C CA . ARG B 1 477 ? -22.625 36.656 15.469 1 92.5 477 ARG B CA 1
ATOM 7575 C C . ARG B 1 477 ? -21.641 36.656 14.305 1 92.5 477 ARG B C 1
ATOM 7577 O O . ARG B 1 477 ? -21.172 37.719 13.883 1 92.5 477 ARG B O 1
ATOM 7584 N N . TYR B 1 478 ? -21.375 35.469 13.805 1 88.62 478 TYR B N 1
ATOM 7585 C CA . TYR B 1 478 ? -20.25 35.375 12.883 1 88.62 478 TYR B CA 1
ATOM 7586 C C . TYR B 1 478 ? -20.688 34.812 11.547 1 88.62 478 TYR B C 1
ATOM 7588 O O . TYR B 1 478 ? -20 35 10.531 1 88.62 478 TYR B O 1
ATOM 7596 N N . LEU B 1 479 ? -21.781 34.094 11.469 1 91.38 479 LEU B N 1
ATOM 7597 C CA . LEU B 1 479 ? -22.234 33.406 10.258 1 91.38 479 LEU B CA 1
ATOM 7598 C C . LEU B 1 479 ? -22.609 34.438 9.18 1 91.38 479 LEU B C 1
ATOM 7600 O O . LEU B 1 479 ? -23.156 35.5 9.492 1 91.38 479 LEU B O 1
ATOM 7604 N N . PRO B 1 480 ? -22.359 34.031 7.918 1 88.5 480 PRO B N 1
ATOM 7605 C CA . PRO B 1 480 ? -22.969 34.844 6.859 1 88.5 480 PRO B CA 1
ATOM 7606 C C . PRO B 1 480 ? -24.5 34.875 6.957 1 88.5 480 PRO B C 1
ATOM 7608 O O . PRO B 1 480 ? -25.109 33.969 7.504 1 88.5 480 PRO B O 1
ATOM 7611 N N . GLU B 1 481 ? -25.062 35.875 6.344 1 90.81 481 GLU B N 1
ATOM 7612 C CA . GLU B 1 481 ? -26.484 36.156 6.492 1 90.81 481 GLU B CA 1
ATOM 7613 C C . GLU B 1 481 ? -27.328 34.969 6.07 1 90.81 481 GLU B C 1
ATOM 7615 O O . GLU B 1 481 ? -28.312 34.625 6.73 1 90.81 481 GLU B O 1
ATOM 7620 N N . ASP B 1 482 ? -26.984 34.375 5.023 1 91.25 482 ASP B N 1
ATOM 7621 C CA . ASP B 1 482 ? -27.797 33.281 4.477 1 91.25 482 ASP B CA 1
ATOM 7622 C C . ASP B 1 482 ? -27.578 31.984 5.258 1 91.25 482 ASP B C 1
ATOM 7624 O O . ASP B 1 482 ? -28.266 30.984 5.023 1 91.25 482 ASP B O 1
ATOM 7628 N N . GLU B 1 483 ? -26.688 31.984 6.285 1 93.19 483 GLU B N 1
ATOM 7629 C CA . GLU B 1 483 ? -26.375 30.797 7.074 1 93.19 483 GLU B CA 1
ATOM 7630 C C . GLU B 1 483 ? -26.891 30.938 8.508 1 93.19 483 GLU B C 1
ATOM 7632 O O . GLU B 1 483 ? -26.828 29.984 9.289 1 93.19 483 GLU B O 1
ATOM 7637 N N . LYS B 1 484 ? -27.344 32.062 8.828 1 95.88 484 LYS B N 1
ATOM 7638 C CA . LYS B 1 484 ? -27.812 32.312 10.195 1 95.88 484 LYS B CA 1
ATOM 7639 C C . LYS B 1 484 ? -29.062 31.516 10.516 1 95.88 484 LYS B C 1
ATOM 7641 O O . LYS B 1 484 ? -29.781 31.094 9.602 1 95.88 484 LYS B O 1
ATOM 7646 N N . PHE B 1 485 ? -29.203 31.281 11.773 1 96.12 485 PHE B N 1
ATOM 7647 C CA . PHE B 1 485 ? -30.375 30.578 12.266 1 96.12 485 PHE B CA 1
ATOM 7648 C C . PHE B 1 485 ? -31.578 31.516 12.391 1 96.12 485 PHE B C 1
ATOM 7650 O O . PHE B 1 485 ? -31.406 32.719 12.656 1 96.12 485 PHE B O 1
#

Foldseek 3Di:
DFFAQQCLCVQAPPVRLVVLVVLLQVCLAPVFFFEPDPVLLVLLVVVPWDDDPRGTRDHDVLLVVLLVLADLKFWAAFLVGIDIFHQVDFAAEEAAAEAQWAQDPVRDIDGDAPVNLLLVLLVLQLFPRHQEYELGNGDHPVQDLPDQARQLQSLLSSVFFHRHAYAYEQDDCSRHPPDQSLVSLLVSQVLQCQLRVNQPAAHHEYEQEADFQRYRDPRSVSNLLSQLLSLYEYEYEYAAEDPPRFDVDLSGVLSRRVSNSSVSSSSSCSNPRNRHYEYEYQYAYADPVVRDGASLDLSSQSSRSSNLVNCVVSSHQYEFFALDFQASDCDPRSVNSRLSRCCCPSNSRHRYYYNLFAAYRGSNYGYQLRRVVSSQSSVVSSLVSVPDPDDPVVVVVVVVVDVVQDPPGDNPPVDDPVVPPVNDDDDDQDDDDDDDVPVVCVVCPDSSVSSVVVSVVSSVPRDTDDGDPSSLVSSQVRHPPVPHD/DFFAQQCLCVQAPPVRLVVLVVLLQVCLAPVFFFEADPVLLVLLVVVPWDDDPRGTRDHPVLLVVLLVLADLKFWAAFLVGIDIFHLVDAAAEEAAAEAQWAQDPVRDIDGDAPVNLLLVLLVLQLFPRHQEYELGNGDHPVQPLVPQARQLQSLLSSVFFHRHQYAYEQDDCSRHPPDQSLVVLLVSQVLQCQLRVNQPAAHHEYEQEADFQRYRDPRSVSNLLSQLLSLYEYEYEYAAEDPPRFDVDLSGVLSRRVSNSSVSSSSSCSNPRNRHYEYEYQYAYADPVVRDGASLDLSSQSSRSSNLVNCVVSSHQYEFFALDFQASDCDPRSVNSRLSRCCCPRNSRHRYYYNLFAAYRGSNYGYQLRRVVSSQSSVVSSLVSVPDPDDPVVVVVVVVVDVVQDPPGDNPPVDDPVVPPVNDDDDDQDDDDDDDVPVVCVVNPDSSVSSVVVSVVSSVPRDTDDGDPSSLVSSQVRHPPVPHD

Secondary structure (DSSP, 8-state):
------GGGGTS-HHHHHHHHHHHHHIIIII-EEE--HHHHHHHHHTT-EEETTEEE--HHHHHHHHHHS-S-EEEEETTEEEEESTTSPPEEE-----SEEE-TTS-EEE--HHHHHHHHHHHHH-SS--BEETTSS--TTS-TTSTTTHHHHHHHHHHH--S-EEEPPP-TTTSTTS-HHHHHHHHHHHHHHHHT--SS--EEEEEEPBTTTEE-HHHHHHHHHHHHTT--EEEEE--BBTTTB-SSHHHHHHHHHHHHHHHHHHHHHHSTT--EEEEE--BEEETTTTEEETTSHHHHHHHHHHHHHHHHTT--EE--------SSSBHHHHHHHHHHHHHHHTTT-SEEE--SSEETTTTEE-HHHHHHHHHHHHHHHHHHH-----HHHHHHHHHHHHHH-TT---STT--HHHHHHH----SSS----S-HHHHHHHH--HHHHHHHHHHHHHHT-------HHHHHHHHTTS-GGG--/------GGGGTS-HHHHHHHHHHHHHIIIII-EEE--HHHHHHHHHTT-EEETTEEE--HHHHHHHHHHS-S-EEEEETTEEEEESTTSPPEEE-----SEEE-TTS-EEE--HHHHHHHHHHHHH-SS--BEETTSS--TTS-TTSTTTHHHHHHHHHHH--S-EEEPPP-TTTSTTS-HHHHHHHHHHHHHHHHT--SS--EEEEEEPBTTTEE-HHHHHHHHHHHHTT--EEEEE--BBTTTB-SSHHHHHHHHHHHHHHHHHHHHHHSTT--EEEEE--BEEETTTTEEETTSHHHHHHHHHHHHHHHHTT--EE--------SSSBHHHHHHHHHHHHHHHTTT-SEEE--SSEETTTTEE-HHHHHHHHHHHHHHHHHHH-----HHHHHHHHHHHHHH-TT---STT--HHHHHHH----SSS----S-HHHHHHHH--HHHHHHHHHHHHHHT-------HHHHHHHHTTS-GGG--

Solvent-accessible surface area (backbone atoms only — not comparable to full-atom values): 47952 Å² total; per-residue (Å²): 134,58,56,79,46,39,52,27,59,60,63,39,48,72,68,45,46,50,51,44,49,52,53,14,47,46,40,24,51,73,60,22,34,31,44,53,40,72,67,59,53,48,54,41,44,75,73,67,34,50,68,60,88,48,31,37,25,44,52,68,65,60,46,49,55,22,55,70,38,42,34,45,56,51,56,39,40,51,84,78,42,79,46,66,41,14,81,76,38,62,57,41,26,23,44,37,68,51,16,55,25,27,47,44,97,88,75,45,76,45,69,38,36,58,69,55,40,52,52,48,44,44,52,35,55,72,35,95,78,36,56,22,36,46,42,39,38,36,42,39,76,79,48,69,55,82,41,65,52,38,60,46,29,32,43,29,48,41,60,56,52,28,70,52,47,40,45,40,75,62,58,40,70,84,38,34,60,94,54,59,47,26,57,49,26,36,49,54,53,46,50,52,22,59,64,54,70,43,87,88,60,26,51,47,39,33,66,38,66,39,41,54,24,24,26,35,50,43,51,43,48,25,29,49,54,20,27,39,75,70,52,26,32,40,29,33,25,32,66,32,28,30,41,43,30,22,42,50,49,59,57,30,35,41,26,50,42,48,29,39,34,50,53,49,49,32,52,50,25,71,75,30,68,46,44,43,48,30,42,31,37,68,30,24,32,44,39,72,94,59,70,9,68,23,50,36,39,56,56,12,43,51,39,34,32,52,45,49,51,44,27,53,74,65,47,36,21,24,30,26,38,24,24,27,11,24,24,90,54,74,32,25,62,21,20,31,18,21,44,58,25,33,39,42,22,56,38,30,50,28,16,27,26,62,27,46,18,16,42,22,34,55,51,48,22,30,26,71,40,34,26,58,54,30,49,51,48,53,53,44,46,52,53,49,46,68,52,66,82,78,44,72,69,54,50,53,53,35,49,51,52,49,54,70,38,36,54,65,36,57,30,66,88,77,62,46,72,65,54,40,58,72,60,45,89,79,70,86,78,64,58,47,69,67,75,66,62,65,66,50,41,70,68,61,52,52,66,64,58,48,32,45,50,50,51,51,51,52,61,70,66,59,75,73,58,93,70,50,70,69,43,49,55,57,35,49,76,41,32,52,81,92,66,44,128,134,59,57,80,46,40,52,26,61,59,64,39,48,72,67,47,46,51,50,44,50,51,54,15,47,46,39,24,51,73,60,23,34,30,45,54,40,70,69,59,52,49,53,41,43,74,71,68,32,49,68,59,88,48,32,39,24,45,50,69,66,60,46,50,55,23,55,72,37,42,35,46,57,52,57,40,42,49,85,76,43,77,48,66,41,14,82,76,37,61,56,41,26,22,44,39,68,51,18,54,26,27,47,44,97,86,74,45,75,44,68,40,37,58,68,56,39,51,54,50,43,45,51,33,55,72,35,94,78,37,53,22,36,47,43,40,38,36,43,40,77,78,48,69,56,83,42,67,52,40,60,48,29,33,45,29,48,40,59,55,51,28,69,54,47,39,44,39,76,64,55,40,69,85,38,35,61,95,53,59,46,28,57,49,26,35,49,54,52,46,49,50,21,58,62,52,69,44,88,87,60,26,53,47,38,33,67,37,64,40,42,54,24,24,28,35,50,42,52,43,48,26,29,50,52,20,27,37,76,69,51,25,33,41,29,33,26,33,65,32,28,32,39,44,30,22,43,50,49,60,58,30,34,41,26,50,43,48,29,38,32,49,53,51,49,31,52,49,25,71,77,31,69,47,42,44,50,30,42,31,36,68,30,24,33,46,39,73,96,59,71,9,67,22,50,36,40,53,57,11,44,52,40,36,31,51,43,49,50,45,27,52,74,65,47,36,21,24,30,25,39,24,24,27,11,27,23,91,50,74,31,25,63,21,20,32,17,20,44,57,26,33,39,43,21,56,38,31,47,26,16,26,25,61,26,46,17,16,42,22,35,54,52,47,23,31,28,71,43,36,27,57,54,29,48,52,49,53,52,44,44,53,51,50,46,68,53,66,83,77,44,72,69,53,51,54,54,36,48,52,50,50,54,69,38,36,54,66,36,57,30,65,88,75,61,46,72,64,55,42,58,72,59,45,88,80,70,88,77,63,59,48,68,67,75,67,60,64,65,50,42,70,70,63,52,51,65,64,56,48,33,44,50,51,52,52,51,52,59,71,66,57,75,74,57,94,70,52,70,68,43,49,55,58,34,48,74,41,31,53,81,94,67,44,128

Sequence (970 aa):
MYVNRRFYDKYVSTRDVELLHEYSLRVLKEVGVSFDCEEALEIFKKHGATVEGSIVKIDEDLLNQALETAPKTFTITTSAGETKIGERYKPKTVGCYGPPKFLFEDDEYRVAKKDDMVKFLKLMDTSDVTDFVNNSAYDTPDLDKTKEDFYLPQVAMCLKYSQKPTYGNVANSMNVRGKSLKQEAKDIAKLYKEFYDIWDRPVLLTNTCALSPLGYSYEVLDNIMGLVEEGQPVTIITCSMTNLTAPAALLGSVIQNNATILAGIVLTQLINPGNPVIYGTVSTATDMRNVACSIGAPEAQLIQMASLALGRYYQLPVRTGIAGTDSLKPDYQAGVESFMILMTTYLGKSDFVLNHAGILQAYALGSYEKFVLDEEVNRILLRLNRGIDISDVKAEKVFDAIKKAGPLGNYLSGRTPKEYRQEHWLTKLFNRQAGNPQPIFDEIGDLRERASKEVEERVAGYTLPDLTKTQKDILNRYLPEDEKFMYVNRRFYDKYVSTRDVELLHEYSLRVLKEVGVSFDCEEALEIFKKHGATVEGSIVKIDEDLLNQALETAPKTFTITTSAGETKIGERYKPKTVGCYGPPKFLFEDDEYRVAKKDDMVKFLKLMDTSDVTDFVNNSAYDTPDLDKTKEDFYLPQVAMCLKYSQKPTYGNVANSMNVRGKSLKQEAKDIAKLYKEFYDIWDRPVLLTNTCALSPLGYSYEVLDNIMGLVEEGQPVTIITCSMTNLTAPAALLGSVIQNNATILAGIVLTQLINPGNPVIYGTVSTATDMRNVACSIGAPEAQLIQMASLALGRYYQLPVRTGIAGTDSLKPDYQAGVESFMILMTTYLGKSDFVLNHAGILQAYALGSYEKFVLDEEVNRILLRLNRGIDISDVKAEKVFDAIKKAGPLGNYLSGRTPKEYRQEHWLTKLFNRQAGNPQPIFDEIGDLRERASKEVEERVAGYTLPDLTKTQKDILNRYLPEDEKF

InterPro domains:
  IPR010426 Trimethylamine methyltransferase [PF06253] (11-479)
  IPR038601 MttB-like superfamily [G3DSA:3.20.20.480] (14-485)

Nearest PDB structures (foldseek):
  2qne-assembly1_B  TM=9.421E-01  e=6.393E-41  Desulfitobacterium hafniense Y51
  4yyc-assembly1_A-2  TM=9.211E-01  e=5.851E-38  Sinorhizobium meliloti 1021
  7xcn-assembly1_D  TM=9.084E-01  e=3.788E-34  Methanosarcina barkeri MS
  7xcl-assembly1_F  TM=8.781E-01  e=2.048E-34  Methanosarcina barkeri MS
  7xcm-assembly1_C  TM=9.015E-01  e=9.691E-33  Methanosarcina barkeri MS